Protein 2INF (pdb70)

Secondary structure (DSSP, 8-state):
----HHHHHHTT---SS--B--TTSSSTTSHHHHHHHHHHHHHHHHH-HHHHHHHHHHHHHHH--S-EE----TTTTGGGGT--EE--SSS--EESS---SHHHHHT-----HHHHSHHHHHHHHHHHHHT-SSPEEEEEE-HHHHHHHHHH-S--SS-HHHHHHHHH-HHHHHHHHHHHHHHHHHHHHHHHHTT-SEEEEE-TTGGGS-HHHHHHHTHHHHHHHHHHHGGG-S-EEEE-TT-GGGHHHHHTSS-SEEE--TTS-HHHHHHTT--SEEE--B-GGGGGS-HHHHHHHHHHHHHHHTTSS-EEB-BSSPPPTTS-HHHHHHHHHHHHHHHHHHH-/----HHHHHHTT---SS--B--TT-SSTTSHHHHHHHHHHHHHHHTT-HHHHHHHHHHHHHHH--S-EE----TTTTSGGGT------BTTB---SSPP-SHHHHHT-----HHHH-HHHHHHHHHIIIII-SSPEEEEEE-HHHHHHHHHH-S--SS-HHHHHHHHH-HHHHHHHHHHHHHHHHHHHHHHHHHT-SEEEEE-TTGGGS-HHHHHHHTHHHHHHHHHHHHTT-S-EEEE-TT-GGGHHHHHTSS-SEEE--TTS-HHHHHHTT--SEEE--B-GGGGGS-HHHHHHHHHHHHHHHTTSS-EEB-BSS---TT--HHHHHHHHHHHHHHHHHHH-/----HHHHHHTT---SS--B--TTSSSTTSHHHHHHHHHH-HHHHTT-HHHHHHHHHHHHHHH--S-EE----TTTTGGGGT--EEE-SSSSEEESS---SHHHHHT-----HHHH-HHHHHHHHHIIIII-SSPEEEEEE-HHHHHHHHHHSS--SS-HHHHHHHHH-HHHHHHHHHHHHHHHHHHHHHHHHHT-SEEEEE-TTGGGS-HHHHHHHTHHHHHHHHHHHHTT-S-EEEE-TT-GGGHHHHHHSS-SEEE--TTS-HHHHHHTT--SEEE--B-GGGGGS-HHHHHHHHHHHHHHHTTSS-EEB-BSS---TTS-HHHHHHHHHHHHHHHHHHH-/----HHHHHHTT---SS--B--TT-SSTTSHHHHHHHHHH-HHHHTT-HHHHHHHHHHHHHHH--S-EE----TTTTSGGGT------STT----SS---SHHHHHT-----HHHH-HHHHHHHHHIIIII-SS-EEEEEE-HHHHHHHHHH-S--SS-HHHHHHHHH-HHHHHHHHHHHHHHHHHHHHHHHHHT-SEEEEE-TTGGGS-HHHHHHHTHHHHHHHHHHHGGG-S-EEEE-TT-GGGHHHHHHSS-SEEE--TTS-HHHHHHTT--SEEE--B-GGGGGS-HHHHHHHHHHHHHHHTTSS-EEB-BSS---TT--HHHHHHHHHHHHHHHHHHH-

Sequence (1376 aa):
TFNETFLKAARGEKADHTPVWYMRQAGRSQPEYRKLKEKYGLFEITHQPELCAYVTRLPVEQYGVDAAILYKDIMTPLPSIGVDVEIKNGIGPVIDQPIRSLADIEKLGQIDPEQDVPYVLETIKLLVNEQLNVPLIGFSGAPFTLASYMTEGGPSKNYNKTKAFMYSMPDAWNLLMSKLADMIIVYVKAQIKAGAKAIQIFDSWVGALNQADYRTYIKPVMNRIFSELAKENVPLIMFGVGASHLAGDWHDLPLDVVGLDWRLGIDEARSKGITKTVQGNLDPSILLAPWEVIEQKTKEILDQGMESDGFIFNLGHGVFPDVSPEVLKKLTAFVHEYSQNKKMTFNETFLKAARGEKADHTPVWYMRQAGRSQPEYRKLKEKYGLFEITHQPELCAYVTRLPVEQYGVDAAILYKDIMTPLPSIGVDVEIKNGIGPVIDQPIRSLADIEKLGQIDPEQDVPYVLETIKLLVNEQLNVPLIGFSGAPFTLASYMTEGGPSKNYNKTKAFMYSMPDAWNLLMSKLADMIIVYVKAQIKAGAKAIQIFDSWVGALNQADYRTYIKPVMNRIFSELAKENVPLIMFGVGASHLAGDWHDLPLDVVGLDWRLGIDEARSKGITKTVQGNLDPSILLAPWEVIEQKTKEILDQGMESDGFIFNLGHGVFPDVSPEVLKKLTAFVHEYSQNKKMTFNETFLKAARGEKADHTPVWYMRQAGRSQPEYRKLKEKYGLFEITHQPELCAYVTRLPVEQYGVDAAILYKDIMTPLPSIGVDVEIKNGIGPVIDQPIRSLADIEKLGQIDPEQDVPYVLETIKLLVNEQLNVPLIGFSGAPFTLASYMTEGGPSKNYNKTKAFMYSMPDAWNLLMSKLADMIIVYVKAQIKAGAKAIQIFDSWVGALNQADYRTYIKPVMNRIFSELAKENVPLIMFGVGASHLAGDWHDLPLDVVGLDWRLGIDEARSKGITKTVQGNLDPSILLAPWEVIEQKTKEILDQGMESDGFIFNLGHGVFPDVSPEVLKKLTAFVHEYSQNKKMTFNETFLKAARGEKADHTPVWYMRQAGRSQPEYRKLKEKYGLFEITHQPELCAYVTRLPVEQYGVDAAILYKDIMTPLPSIGVDVEIKNGIGPVIDQPIRSLADIEKLGQIDPEQDVPYVLETIKLLVNEQLNVPLIGFSGAPFTLASYMTEGGPSKNYNKTKAFMYSMPDAWNLLMSKLADMIIVYVKAQIKAGAKAIQIFDSWVGALNQADYRTYIKPVMNRIFSELAKENVPLIMFGVGASHLAGDWHDLPLDVVGLDWRLGIDEARSKGITKTVQGNLDPSILLAPWEVIEQKTKEILDQGMESDGFIFNLGHGVFPDVSPEVLKKLTAFVHEYSQNKKM

Organism: Bacillus subtilis (strain 168) (NCBI:txid224308)

Structure (mmCIF, N/CA/C/O backbone):
data_2INF
#
_entry.id   2INF
#
_cell.length_a   58.612
_cell.length_b   80.410
_cell.length_c   90.940
_cell.angle_alpha   68.68
_cell.angle_beta   89.64
_cell.angle_gamma   80.82
#
_symmetry.space_group_name_H-M   'P 1'
#
loop_
_entity.id
_entity.type
_entity.pdbx_description
1 polymer 'Uroporphyrinogen decarboxylase'
2 water water
#
loop_
_atom_site.group_PDB
_atom_site.id
_atom_site.type_symbol
_atom_site.label_atom_id
_atom_site.label_alt_id
_atom_site.label_comp_id
_atom_site.label_asym_id
_atom_site.label_entity_id
_atom_site.label_seq_id
_atom_site.pdbx_PDB_ins_code
_atom_site.Cartn_x
_atom_site.Cartn_y
_atom_site.Cartn_z
_atom_site.occupancy
_atom_site.B_iso_or_equiv
_atom_site.auth_seq_id
_atom_site.auth_comp_id
_atom_site.auth_asym_id
_atom_site.auth_atom_id
_atom_site.pdbx_PDB_model_num
ATOM 1 N N . THR A 1 12 ? 77.036 14.700 91.124 1.00 56.89 6 THR A N 1
ATOM 2 C CA . THR A 1 12 ? 76.663 15.586 92.277 1.00 56.61 6 THR A CA 1
ATOM 3 C C . THR A 1 12 ? 75.652 16.658 91.865 1.00 55.79 6 THR A C 1
ATOM 4 O O . THR A 1 12 ? 75.770 17.269 90.800 1.00 56.22 6 THR A O 1
ATOM 8 N N . PHE A 1 13 ? 74.652 16.863 92.718 1.00 54.82 7 PHE A N 1
ATOM 9 C CA . PHE A 1 13 ? 73.610 17.848 92.474 1.00 53.74 7 PHE A CA 1
ATOM 10 C C . PHE A 1 13 ? 74.108 19.262 92.788 1.00 53.40 7 PHE A C 1
ATOM 11 O O . PHE A 1 13 ? 74.679 19.508 93.846 1.00 53.53 7 PHE A O 1
ATOM 19 N N . ASN A 1 14 ? 73.890 20.180 91.855 1.00 52.80 8 ASN A N 1
ATOM 20 C CA . ASN A 1 14 ? 74.329 21.563 91.995 1.00 52.40 8 ASN A CA 1
ATOM 21 C C . ASN A 1 14 ? 73.273 22.390 92.747 1.00 52.66 8 ASN A C 1
ATOM 22 O O . ASN A 1 14 ? 72.199 22.681 92.215 1.00 53.02 8 ASN A O 1
ATOM 27 N N . GLU A 1 15 ? 73.575 22.744 93.996 1.00 52.93 9 GLU A N 1
ATOM 28 C CA . GLU A 1 15 ? 72.622 23.452 94.865 1.00 53.21 9 GLU A CA 1
ATOM 29 C C . GLU A 1 15 ? 72.774 24.971 94.822 1.00 52.84 9 GLU A C 1
ATOM 30 O O . GLU A 1 15 ? 72.006 25.695 95.464 1.00 52.98 9 GLU A O 1
ATOM 36 N N . THR A 1 16 ? 73.759 25.448 94.065 1.00 52.45 10 THR A N 1
ATOM 37 C CA . THR A 1 16 ? 74.106 26.872 94.021 1.00 52.42 10 THR A CA 1
ATOM 38 C C . THR A 1 16 ? 72.909 27.821 93.874 1.00 52.20 10 THR A C 1
ATOM 39 O O . THR A 1 16 ? 72.805 28.811 94.611 1.00 51.84 10 THR A O 1
ATOM 43 N N . PHE A 1 17 ? 72.016 27.510 92.933 1.00 52.47 11 PHE A N 1
ATOM 44 C CA . PHE A 1 17 ? 70.872 28.377 92.606 1.00 52.58 11 PHE A CA 1
ATOM 45 C C . PHE A 1 17 ? 69.887 28.539 93.762 1.00 52.32 11 PHE A C 1
ATOM 46 O O . PHE A 1 17 ? 69.437 29.648 94.046 1.00 52.18 11 PHE A O 1
ATOM 54 N N . LEU A 1 18 ? 69.572 27.424 94.419 1.00 52.08 12 LEU A N 1
ATOM 55 C CA . LEU A 1 18 ? 68.637 27.398 95.538 1.00 51.93 12 LEU A CA 1
ATOM 56 C C . LEU A 1 18 ? 69.213 28.013 96.813 1.00 52.33 12 LEU A C 1
ATOM 57 O O . LEU A 1 18 ? 68.466 28.609 97.605 1.00 52.18 12 LEU A O 1
ATOM 62 N N . LYS A 1 19 ? 70.529 27.859 97.009 1.00 52.11 13 LYS A N 1
ATOM 63 C CA . LYS A 1 19 ? 71.254 28.552 98.079 1.00 52.36 13 LYS A CA 1
ATOM 64 C C . LYS A 1 19 ? 71.137 30.075 97.952 1.00 52.42 13 LYS A C 1
ATOM 65 O O . LYS A 1 19 ? 70.740 30.761 98.905 1.00 52.17 13 LYS A O 1
ATOM 71 N N . ALA A 1 20 ? 71.479 30.588 96.771 1.00 52.35 14 ALA A N 1
ATOM 72 C CA . ALA A 1 20 ? 71.336 32.009 96.468 1.00 53.20 14 ALA A CA 1
ATOM 73 C C . ALA A 1 20 ? 69.873 32.467 96.586 1.00 53.77 14 ALA A C 1
ATOM 74 O O . ALA A 1 20 ? 69.604 33.527 97.165 1.00 54.12 14 ALA A O 1
ATOM 76 N N . ALA A 1 21 ? 68.944 31.663 96.057 1.00 53.82 15 ALA A N 1
ATOM 77 C CA . ALA A 1 21 ? 67.514 31.989 96.100 1.00 54.42 15 ALA A CA 1
ATOM 78 C C . ALA A 1 21 ? 67.011 32.221 97.526 1.00 54.92 15 ALA A C 1
ATOM 79 O O . ALA A 1 21 ? 66.160 33.081 97.745 1.00 54.72 15 ALA A O 1
ATOM 81 N N . ARG A 1 22 ? 67.545 31.475 98.492 1.00 55.59 16 ARG A N 1
ATOM 82 C CA . ARG A 1 22 ? 67.153 31.673 99.892 1.00 57.20 16 ARG A CA 1
ATOM 83 C C . ARG A 1 22 ? 68.196 32.442 100.744 1.00 57.17 16 ARG A C 1
ATOM 84 O O . ARG A 1 22 ? 68.151 32.410 101.983 1.00 57.03 16 ARG A O 1
ATOM 92 N N . GLY A 1 23 ? 69.106 33.152 100.063 1.00 57.08 17 GLY A N 1
ATOM 93 C CA . GLY A 1 23 ? 70.069 34.043 100.714 1.00 57.04 17 GLY A CA 1
ATOM 94 C C . GLY A 1 23 ? 71.130 33.338 101.541 1.00 57.24 17 GLY A C 1
ATOM 95 O O . GLY A 1 23 ? 71.703 33.930 102.462 1.00 56.94 17 GLY A O 1
ATOM 96 N N . GLU A 1 24 ? 71.384 32.070 101.217 1.00 57.21 18 GLU A N 1
ATOM 97 C CA . GLU A 1 24 ? 72.446 31.295 101.859 1.00 57.42 18 GLU A CA 1
ATOM 98 C C . GLU A 1 24 ? 73.761 31.468 101.107 1.00 56.62 18 GLU A C 1
ATOM 99 O O . GLU A 1 24 ? 73.764 31.639 99.881 1.00 56.25 18 GLU A O 1
ATOM 105 N N . LYS A 1 25 ? 74.871 31.409 101.844 1.00 56.08 19 LYS A N 1
ATOM 106 C CA . LYS A 1 25 ? 76.202 31.392 101.249 1.00 55.91 19 LYS A CA 1
ATOM 107 C C . LYS A 1 25 ? 76.347 30.259 100.232 1.00 55.34 19 LYS A C 1
ATOM 108 O O . LYS A 1 25 ? 75.862 29.146 100.448 1.00 55.44 19 LYS A O 1
ATOM 114 N N . ALA A 1 26 ? 77.014 30.553 99.124 1.00 54.61 20 ALA A N 1
ATOM 115 C CA . ALA A 1 26 ? 77.373 29.538 98.141 1.00 54.34 20 ALA A CA 1
ATOM 116 C C . ALA A 1 26 ? 78.773 29.835 97.626 1.00 54.15 20 ALA A C 1
ATOM 117 O O . ALA A 1 26 ? 79.292 30.928 97.826 1.00 54.25 20 ALA A O 1
ATOM 119 N N . ASP A 1 27 ? 79.373 28.862 96.950 1.00 54.12 21 ASP A N 1
ATOM 120 C CA . ASP A 1 27 ? 80.754 28.970 96.489 1.00 54.04 21 ASP A CA 1
ATOM 121 C C . ASP A 1 27 ? 80.947 29.896 95.287 1.00 52.86 21 ASP A C 1
ATOM 122 O O . ASP A 1 27 ? 82.017 30.494 95.117 1.00 52.84 21 ASP A O 1
ATOM 127 N N . HIS A 1 28 ? 79.915 30.009 94.458 1.00 51.66 22 HIS A N 1
ATOM 128 C CA . HIS A 1 28 ? 79.943 30.889 93.291 1.00 50.29 22 HIS A CA 1
ATOM 129 C C . HIS A 1 28 ? 78.549 31.488 93.073 1.00 49.98 22 HIS A C 1
ATOM 130 O O . HIS A 1 28 ? 77.579 31.053 93.708 1.00 49.90 22 HIS A O 1
ATOM 137 N N . THR A 1 29 ? 78.461 32.497 92.201 1.00 49.32 23 THR A N 1
ATOM 138 C CA . THR A 1 29 ? 77.186 33.093 91.809 1.00 48.57 23 THR A CA 1
ATOM 139 C C . THR A 1 29 ? 76.523 32.222 90.736 1.00 48.44 23 THR A C 1
ATOM 140 O O . THR A 1 29 ? 77.147 31.884 89.718 1.00 48.22 23 THR A O 1
ATOM 144 N N . PRO A 1 30 ? 75.262 31.823 90.978 1.00 48.15 24 PRO A N 1
ATOM 145 C CA . PRO A 1 30 ? 74.574 31.020 89.980 1.00 48.10 24 PRO A CA 1
ATOM 146 C C . PRO A 1 30 ? 74.050 31.885 88.828 1.00 47.78 24 PRO A C 1
ATOM 147 O O . PRO A 1 30 ? 73.772 33.069 89.024 1.00 47.36 24 PRO A O 1
ATOM 151 N N . VAL A 1 31 ? 73.951 31.278 87.644 1.00 47.69 25 VAL A N 1
ATOM 152 C CA . VAL A 1 31 ? 73.469 31.931 86.438 1.00 47.47 25 VAL A CA 1
ATOM 153 C C . VAL A 1 31 ? 72.421 31.069 85.755 1.00 47.47 25 VAL A C 1
ATOM 154 O O . VAL A 1 31 ? 72.492 29.843 85.756 1.00 47.37 25 VAL A O 1
ATOM 158 N N . TRP A 1 32 ? 71.457 31.738 85.136 1.00 48.00 26 TRP A N 1
ATOM 159 C CA . TRP A 1 32 ? 70.646 31.140 84.089 1.00 47.78 26 TRP A CA 1
ATOM 160 C C . TRP A 1 32 ? 70.106 32.305 83.259 1.00 47.91 26 TRP A C 1
ATOM 161 O O . TRP A 1 32 ? 70.171 33.444 83.711 1.00 48.21 26 TRP A O 1
ATOM 172 N N . TYR A 1 33 ? 69.623 32.051 82.045 1.00 47.99 27 TYR A N 1
ATOM 173 C CA . TYR A 1 33 ? 69.091 33.153 81.231 1.00 48.37 27 TYR A CA 1
ATOM 174 C C . TYR A 1 33 ? 67.641 32.942 80.849 1.00 48.10 27 TYR A C 1
ATOM 175 O O . TYR A 1 33 ? 67.238 31.855 80.481 1.00 47.66 27 TYR A O 1
ATOM 184 N N . MET A 1 34 ? 66.839 33.990 80.938 1.00 48.96 28 MET A N 1
ATOM 185 C CA . MET A 1 34 ? 65.475 33.886 80.402 1.00 49.57 28 MET A CA 1
ATOM 186 C C . MET A 1 34 ? 65.559 33.635 78.911 1.00 49.27 28 MET A C 1
ATOM 187 O O . MET A 1 34 ? 66.362 34.249 78.220 1.00 49.83 28 MET A O 1
ATOM 192 N N . ARG A 1 35 ? 64.766 32.682 78.446 1.00 49.77 29 ARG A N 1
ATOM 193 C CA . ARG A 1 35 ? 64.854 32.159 77.078 1.00 50.31 29 ARG A CA 1
ATOM 194 C C . ARG A 1 35 ? 66.207 31.524 76.689 1.00 49.89 29 ARG A C 1
ATOM 195 O O . ARG A 1 35 ? 66.623 31.590 75.522 1.00 50.56 29 ARG A O 1
ATOM 203 N N . GLN A 1 36 ? 66.881 30.893 77.649 1.00 49.14 30 GLN A N 1
ATOM 204 C CA . GLN A 1 36 ? 68.136 30.192 77.341 1.00 48.61 30 GLN A CA 1
ATOM 205 C C . GLN A 1 36 ? 67.896 29.069 76.330 1.00 48.65 30 GLN A C 1
ATOM 206 O O . GLN A 1 36 ? 68.739 28.820 75.466 1.00 48.72 30 GLN A O 1
ATOM 212 N N . ALA A 1 37 ? 66.736 28.421 76.435 1.00 48.50 31 ALA A N 1
ATOM 213 C CA . ALA A 1 37 ? 66.292 27.443 75.445 1.00 48.47 31 ALA A CA 1
ATOM 214 C C . ALA A 1 37 ? 65.294 28.121 74.498 1.00 48.94 31 ALA A C 1
ATOM 215 O O . ALA A 1 37 ? 64.259 28.653 74.925 1.00 48.82 31 ALA A O 1
ATOM 217 N N . GLY A 1 38 ? 65.620 28.127 73.211 1.00 49.09 32 GLY A N 1
ATOM 218 C CA . GLY A 1 38 ? 64.855 28.906 72.263 1.00 49.41 32 GLY A CA 1
ATOM 219 C C . GLY A 1 38 ? 65.635 29.207 71.010 1.00 49.66 32 GLY A C 1
ATOM 220 O O . GLY A 1 38 ? 66.605 28.502 70.685 1.00 49.85 32 GLY A O 1
ATOM 221 N N . ARG A 1 39 ? 65.217 30.269 70.323 1.00 49.70 33 ARG A N 1
ATOM 222 C CA . ARG A 1 39 ? 65.631 30.528 68.943 1.00 50.21 33 ARG A CA 1
ATOM 223 C C . ARG A 1 39 ? 67.092 30.942 68.743 1.00 49.84 33 ARG A C 1
ATOM 224 O O . ARG A 1 39 ? 67.586 30.972 67.613 1.00 49.88 33 ARG A O 1
ATOM 232 N N . SER A 1 40 ? 67.775 31.264 69.835 1.00 49.40 34 SER A N 1
ATOM 233 C CA . SER A 1 40 ? 69.195 31.578 69.785 1.00 49.32 34 SER A CA 1
ATOM 234 C C . SER A 1 40 ? 70.062 30.352 69.451 1.00 49.64 34 SER A C 1
ATOM 235 O O . SER A 1 40 ? 71.221 30.497 69.058 1.00 49.87 34 SER A O 1
ATOM 238 N N . GLN A 1 41 ? 69.488 29.155 69.597 1.00 50.13 35 GLN A N 1
ATOM 239 C CA . GLN A 1 41 ? 70.222 27.887 69.457 1.00 50.33 35 GLN A CA 1
ATOM 240 C C . GLN A 1 41 ? 69.908 27.179 68.147 1.00 50.66 35 GLN A C 1
ATOM 241 O O . GLN A 1 41 ? 68.742 26.921 67.857 1.00 50.80 35 GLN A O 1
ATOM 247 N N . PRO A 1 42 ? 70.948 26.821 67.370 1.00 51.04 36 PRO A N 1
ATOM 248 C CA . PRO A 1 42 ? 70.715 26.195 66.067 1.00 51.44 36 PRO A CA 1
ATOM 249 C C . PRO A 1 42 ? 69.918 24.885 66.153 1.00 52.02 36 PRO A C 1
ATOM 250 O O . PRO A 1 42 ? 69.171 24.550 65.221 1.00 51.95 36 PRO A O 1
ATOM 254 N N . GLU A 1 43 ? 70.068 24.160 67.261 1.00 52.55 37 GLU A N 1
ATOM 255 C CA . GLU A 1 43 ? 69.414 22.847 67.413 1.00 53.01 37 GLU A CA 1
ATOM 256 C C . GLU A 1 43 ? 67.940 22.954 67.793 1.00 52.99 37 GLU A C 1
ATOM 257 O O . GLU A 1 43 ? 67.142 22.093 67.418 1.00 52.91 37 GLU A O 1
ATOM 263 N N . TYR A 1 44 ? 67.589 24.007 68.529 1.00 53.24 38 TYR A N 1
ATOM 264 C CA . TYR A 1 44 ? 66.199 24.310 68.819 1.00 53.64 38 TYR A CA 1
ATOM 265 C C . TYR A 1 44 ? 65.445 24.542 67.520 1.00 54.01 38 TYR A C 1
ATOM 266 O O . TYR A 1 44 ? 64.365 23.981 67.301 1.00 54.26 38 TYR A O 1
ATOM 275 N N . ARG A 1 45 ? 66.021 25.379 66.664 1.00 54.24 39 ARG A N 1
ATOM 276 C CA . ARG A 1 45 ? 65.405 25.731 65.400 1.00 54.51 39 ARG A CA 1
ATOM 277 C C . ARG A 1 45 ? 65.173 24.496 64.548 1.00 54.33 39 ARG A C 1
ATOM 278 O O . ARG A 1 45 ? 64.068 24.294 64.033 1.00 54.10 39 ARG A O 1
ATOM 286 N N . LYS A 1 46 ? 66.224 23.685 64.409 1.00 54.14 40 LYS A N 1
ATOM 287 C CA . LYS A 1 46 ? 66.183 22.455 63.616 1.00 54.10 40 LYS A CA 1
ATOM 288 C C . LYS A 1 46 ? 65.100 21.514 64.130 1.00 54.03 40 LYS A C 1
ATOM 289 O O . LYS A 1 46 ? 64.340 20.945 63.340 1.00 54.08 40 LYS A O 1
ATOM 295 N N . LEU A 1 47 ? 65.027 21.370 65.452 1.00 54.08 41 LEU A N 1
ATOM 296 C CA . LEU A 1 47 ? 64.028 20.527 66.090 1.00 54.29 41 LEU A CA 1
ATOM 297 C C . LEU A 1 47 ? 62.632 21.065 65.810 1.00 54.55 41 LEU A C 1
ATOM 298 O O . LEU A 1 47 ? 61.704 20.294 65.538 1.00 54.45 41 LEU A O 1
ATOM 303 N N . LYS A 1 48 ? 62.500 22.391 65.868 1.00 54.98 42 LYS A N 1
ATOM 304 C CA . LYS A 1 48 ? 61.229 23.081 65.613 1.00 55.06 42 LYS A CA 1
ATOM 305 C C . LYS A 1 48 ? 60.731 22.889 64.185 1.00 54.75 42 LYS A C 1
ATOM 306 O O . LYS A 1 48 ? 59.560 22.589 63.969 1.00 54.67 42 LYS A O 1
ATOM 312 N N . GLU A 1 49 ? 61.625 23.053 63.217 1.00 54.66 43 GLU A N 1
ATOM 313 C CA . GLU A 1 49 ? 61.265 22.862 61.815 1.00 54.79 43 GLU A CA 1
ATOM 314 C C . GLU A 1 49 ? 61.006 21.385 61.463 1.00 54.45 43 GLU A C 1
ATOM 315 O O . GLU A 1 49 ? 60.294 21.089 60.497 1.00 54.40 43 GLU A O 1
ATOM 321 N N . LYS A 1 50 ? 61.577 20.469 62.247 1.00 54.09 44 LYS A N 1
ATOM 322 C CA . LYS A 1 50 ? 61.392 19.033 62.022 1.00 53.78 44 LYS A CA 1
ATOM 323 C C . LYS A 1 50 ? 60.112 18.481 62.658 1.00 53.83 44 LYS A C 1
ATOM 324 O O . LYS A 1 50 ? 59.391 17.709 62.026 1.00 53.75 44 LYS A O 1
ATOM 330 N N . TYR A 1 51 ? 59.835 18.884 63.899 1.00 53.95 45 TYR A N 1
ATOM 331 C CA . TYR A 1 51 ? 58.709 18.347 64.668 1.00 54.13 45 TYR A CA 1
ATOM 332 C C . TYR A 1 51 ? 57.539 19.312 64.823 1.00 54.72 45 TYR A C 1
ATOM 333 O O . TYR A 1 51 ? 56.410 18.887 65.073 1.00 54.81 45 TYR A O 1
ATOM 342 N N . GLY A 1 52 ? 57.807 20.607 64.689 1.00 55.48 46 GLY A N 1
ATOM 343 C CA . GLY A 1 52 ? 56.763 21.621 64.821 1.00 56.47 46 GLY A CA 1
ATOM 344 C C . GLY A 1 52 ? 56.621 22.130 66.237 1.00 57.36 46 GLY A C 1
ATOM 345 O O . GLY A 1 52 ? 56.990 21.453 67.197 1.00 57.20 46 GLY A O 1
ATOM 346 N N . LEU A 1 53 ? 56.071 23.331 66.355 1.00 58.48 47 LEU A N 1
ATOM 347 C CA . LEU A 1 53 ? 55.917 24.011 67.635 1.00 59.72 47 LEU A CA 1
ATOM 348 C C . LEU A 1 53 ? 55.132 23.154 68.622 1.00 60.46 47 LEU A C 1
ATOM 349 O O . LEU A 1 53 ? 55.495 23.069 69.794 1.00 60.54 47 LEU A O 1
ATOM 354 N N . PHE A 1 54 ? 54.071 22.511 68.131 1.00 61.48 48 PHE A N 1
ATOM 355 C CA . PHE A 1 54 ? 53.155 21.740 68.973 1.00 62.36 48 PHE A CA 1
ATOM 356 C C . PHE A 1 54 ? 53.807 20.525 69.621 1.00 62.94 48 PHE A C 1
ATOM 357 O O . PHE A 1 54 ? 53.699 20.348 70.829 1.00 63.26 48 PHE A O 1
ATOM 365 N N . GLU A 1 55 ? 54.471 19.693 68.822 1.00 63.56 49 GLU A N 1
ATOM 366 C CA . GLU A 1 55 ? 55.202 18.530 69.340 1.00 64.33 49 GLU A CA 1
ATOM 367 C C . GLU A 1 55 ? 56.305 18.880 70.355 1.00 64.50 49 GLU A C 1
ATOM 368 O O . GLU A 1 55 ? 56.599 18.103 71.254 1.00 64.66 49 GLU A O 1
ATOM 374 N N . ILE A 1 56 ? 56.914 20.047 70.204 1.00 64.81 50 ILE A N 1
ATOM 375 C CA . ILE A 1 56 ? 58.025 20.445 71.066 1.00 65.22 50 ILE A CA 1
ATOM 376 C C . ILE A 1 56 ? 57.551 21.272 72.264 1.00 65.37 50 ILE A C 1
ATOM 377 O O . ILE A 1 56 ? 58.325 21.550 73.183 1.00 65.49 50 ILE A O 1
ATOM 382 N N . THR A 1 57 ? 56.280 21.663 72.256 1.00 65.52 51 THR A N 1
ATOM 383 C CA . THR A 1 57 ? 55.677 22.256 73.446 1.00 65.53 51 THR A CA 1
ATOM 384 C C . THR A 1 57 ? 54.754 21.267 74.148 1.00 65.39 51 THR A C 1
ATOM 385 O O . THR A 1 57 ? 54.192 21.594 75.195 1.00 65.45 51 THR A O 1
ATOM 389 N N . HIS A 1 58 ? 54.626 20.057 73.593 1.00 65.09 52 HIS A N 1
ATOM 390 C CA . HIS A 1 58 ? 53.637 19.086 74.081 1.00 65.28 52 HIS A CA 1
ATOM 391 C C . HIS A 1 58 ? 54.114 17.626 74.188 1.00 65.12 52 HIS A C 1
ATOM 392 O O . HIS A 1 58 ? 53.419 16.799 74.779 1.00 65.20 52 HIS A O 1
ATOM 399 N N . GLN A 1 59 ? 55.279 17.301 73.626 1.00 64.93 53 GLN A N 1
ATOM 400 C CA . GLN A 1 59 ? 55.808 15.925 73.695 1.00 64.49 53 GLN A CA 1
ATOM 401 C C . GLN A 1 59 ? 56.954 15.828 74.712 1.00 64.16 53 GLN A C 1
ATOM 402 O O . GLN A 1 59 ? 57.956 16.536 74.585 1.00 64.39 53 GLN A O 1
ATOM 408 N N . PRO A 1 60 ? 56.807 14.947 75.724 1.00 63.69 54 PRO A N 1
ATOM 409 C CA . PRO A 1 60 ? 57.713 14.899 76.881 1.00 63.11 54 PRO A CA 1
ATOM 410 C C . PRO A 1 60 ? 59.188 14.692 76.534 1.00 62.43 54 PRO A C 1
ATOM 411 O O . PRO A 1 60 ? 60.033 15.437 77.035 1.00 62.32 54 PRO A O 1
ATOM 415 N N . GLU A 1 61 ? 59.488 13.703 75.688 1.00 61.54 55 GLU A N 1
ATOM 416 C CA . GLU A 1 61 ? 60.855 13.457 75.222 1.00 60.67 55 GLU A CA 1
ATOM 417 C C . GLU A 1 61 ? 61.447 14.692 74.538 1.00 59.85 55 GLU A C 1
ATOM 418 O O . GLU A 1 61 ? 62.651 14.945 74.635 1.00 59.64 55 GLU A O 1
ATOM 424 N N . LEU A 1 62 ? 60.593 15.463 73.863 1.00 58.89 56 LEU A N 1
ATOM 425 C CA . LEU A 1 62 ? 61.024 16.685 73.178 1.00 57.75 56 LEU A CA 1
ATOM 426 C C . LEU A 1 62 ? 61.145 17.897 74.107 1.00 57.13 56 LEU A C 1
ATOM 427 O O . LEU A 1 62 ? 62.193 18.554 74.117 1.00 56.78 56 LEU A O 1
ATOM 432 N N . CYS A 1 63 ? 60.097 18.196 74.884 1.00 56.37 57 CYS A N 1
ATOM 433 C CA . CYS A 1 63 ? 60.157 19.320 75.839 1.00 55.98 57 CYS A CA 1
ATOM 434 C C . CYS A 1 63 ? 61.380 19.182 76.767 1.00 55.02 57 CYS A C 1
ATOM 435 O O . CYS A 1 63 ? 62.054 20.173 77.066 1.00 54.82 57 CYS A O 1
ATOM 438 N N . ALA A 1 64 ? 61.642 17.949 77.208 1.00 53.81 58 ALA A N 1
ATOM 439 C CA . ALA A 1 64 ? 62.759 17.627 78.101 1.00 52.88 58 ALA A CA 1
ATOM 440 C C . ALA A 1 64 ? 64.116 17.943 77.480 1.00 52.11 58 ALA A C 1
ATOM 441 O O . ALA A 1 64 ? 64.984 18.504 78.142 1.00 52.13 58 ALA A O 1
ATOM 443 N N . TYR A 1 65 ? 64.285 17.583 76.211 1.00 51.19 59 TYR A N 1
ATOM 444 C CA . TYR A 1 65 ? 65.506 17.869 75.473 1.00 50.51 59 TYR A CA 1
ATOM 445 C C . TYR A 1 65 ? 65.763 19.374 75.373 1.00 49.99 59 TYR A C 1
ATOM 446 O O . TYR A 1 65 ? 66.864 19.843 75.676 1.00 49.78 59 TYR A O 1
ATOM 455 N N . VAL A 1 66 ? 64.742 20.126 74.964 1.00 49.24 60 VAL A N 1
ATOM 456 C CA . VAL A 1 66 ? 64.874 21.569 74.796 1.00 48.56 60 VAL A CA 1
ATOM 457 C C . VAL A 1 66 ? 65.259 22.213 76.132 1.00 48.50 60 VAL A C 1
ATOM 458 O O . VAL A 1 66 ? 66.169 23.043 76.192 1.00 48.06 60 VAL A O 1
ATOM 462 N N . THR A 1 67 ? 64.575 21.792 77.192 1.00 48.27 61 THR A N 1
ATOM 463 C CA . THR A 1 67 ? 64.808 22.289 78.535 1.00 48.50 61 THR A CA 1
ATOM 464 C C . THR A 1 67 ? 66.252 22.043 79.000 1.00 49.06 61 THR A C 1
ATOM 465 O O . THR A 1 67 ? 66.902 22.958 79.523 1.00 48.97 61 THR A O 1
ATOM 469 N N . ARG A 1 68 ? 66.755 20.827 78.781 1.00 49.64 62 ARG A N 1
ATOM 470 C CA . ARG A 1 68 ? 68.073 20.430 79.299 1.00 50.59 62 ARG A CA 1
ATOM 471 C C . ARG A 1 68 ? 69.260 21.010 78.520 1.00 50.53 62 ARG A C 1
ATOM 472 O O . ARG A 1 68 ? 70.300 21.311 79.106 1.00 50.71 62 ARG A O 1
ATOM 480 N N . LEU A 1 69 ? 69.093 21.192 77.216 1.00 50.98 63 LEU A N 1
ATOM 481 C CA . LEU A 1 69 ? 70.172 21.670 76.343 1.00 51.34 63 LEU A CA 1
ATOM 482 C C . LEU A 1 69 ? 71.056 22.807 76.871 1.00 51.24 63 LEU A C 1
ATOM 483 O O . LEU A 1 69 ? 72.270 22.630 76.956 1.00 51.25 63 LEU A O 1
ATOM 488 N N . PRO A 1 70 ? 70.462 23.975 77.213 1.00 50.89 64 PRO A N 1
ATOM 489 C CA . PRO A 1 70 ? 71.286 25.070 77.711 1.00 50.72 64 PRO A CA 1
ATOM 490 C C . PRO A 1 70 ? 72.140 24.660 78.908 1.00 50.54 64 PRO A C 1
ATOM 491 O O . PRO A 1 70 ? 73.258 25.147 79.047 1.00 50.43 64 PRO A O 1
ATOM 495 N N . VAL A 1 71 ? 71.607 23.790 79.763 1.00 50.47 65 VAL A N 1
ATOM 496 C CA . VAL A 1 71 ? 72.335 23.320 80.941 1.00 50.47 65 VAL A CA 1
ATOM 497 C C . VAL A 1 71 ? 73.604 22.606 80.474 1.00 50.94 65 VAL A C 1
ATOM 498 O O . VAL A 1 71 ? 74.709 22.930 80.921 1.00 50.97 65 VAL A O 1
ATOM 502 N N . GLU A 1 72 ? 73.431 21.666 79.543 1.00 50.83 66 GLU A N 1
ATOM 503 C CA . GLU A 1 72 ? 74.542 20.923 78.953 1.00 51.26 66 GLU A CA 1
ATOM 504 C C . GLU A 1 72 ? 75.548 21.809 78.205 1.00 50.89 66 GLU A C 1
ATOM 505 O O . GLU A 1 72 ? 76.754 21.619 78.339 1.00 50.64 66 GLU A O 1
ATOM 511 N N . GLN A 1 73 ? 75.045 22.788 77.453 1.00 50.90 67 GLN A N 1
ATOM 512 C CA . GLN A 1 73 ? 75.868 23.623 76.567 1.00 50.87 67 GLN A CA 1
ATOM 513 C C . GLN A 1 73 ? 76.539 24.793 77.265 1.00 50.48 67 GLN A C 1
ATOM 514 O O . GLN A 1 73 ? 77.647 25.189 76.903 1.00 50.63 67 GLN A O 1
ATOM 520 N N . TYR A 1 74 ? 75.870 25.360 78.259 1.00 50.18 68 TYR A N 1
ATOM 521 C CA . TYR A 1 74 ? 76.418 26.525 78.938 1.00 49.49 68 TYR A CA 1
ATOM 522 C C . TYR A 1 74 ? 76.956 26.213 80.327 1.00 49.22 68 TYR A C 1
ATOM 523 O O . TYR A 1 74 ? 77.805 26.939 80.830 1.00 49.59 68 TYR A O 1
ATOM 532 N N . GLY A 1 75 ? 76.468 25.137 80.938 1.00 48.98 69 GLY A N 1
ATOM 533 C CA . GLY A 1 75 ? 76.762 24.844 82.342 1.00 48.15 69 GLY A CA 1
ATOM 534 C C . GLY A 1 75 ? 76.087 25.822 83.299 1.00 48.08 69 GLY A C 1
ATOM 535 O O . GLY A 1 75 ? 76.631 26.129 84.366 1.00 47.66 69 GLY A O 1
ATOM 536 N N . VAL A 1 76 ? 74.906 26.324 82.923 1.00 47.55 70 VAL A N 1
ATOM 537 C CA . VAL A 1 76 ? 74.125 27.197 83.819 1.00 46.99 70 VAL A CA 1
ATOM 538 C C . VAL A 1 76 ? 73.653 26.424 85.058 1.00 47.34 70 VAL A C 1
ATOM 539 O O . VAL A 1 76 ? 73.572 25.199 85.040 1.00 47.19 70 VAL A O 1
ATOM 543 N N . ASP A 1 77 ? 73.309 27.148 86.117 1.00 47.51 71 ASP A N 1
ATOM 544 C CA . ASP A 1 77 ? 72.971 26.543 87.399 1.00 47.84 71 ASP A CA 1
ATOM 545 C C . ASP A 1 77 ? 71.507 26.123 87.551 1.00 48.21 71 ASP A C 1
ATOM 546 O O . ASP A 1 77 ? 71.121 25.546 88.569 1.00 48.31 71 ASP A O 1
ATOM 551 N N . ALA A 1 78 ? 70.700 26.407 86.534 1.00 48.40 72 ALA A N 1
ATOM 552 C CA . ALA A 1 78 ? 69.286 26.094 86.568 1.00 48.70 72 ALA A CA 1
ATOM 553 C C . ALA A 1 78 ? 68.727 25.942 85.165 1.00 49.19 72 ALA A C 1
ATOM 554 O O . ALA A 1 78 ? 69.189 26.597 84.206 1.00 49.33 72 ALA A O 1
ATOM 556 N N . ALA A 1 79 ? 67.729 25.066 85.063 1.00 49.25 73 ALA A N 1
ATOM 557 C CA . ALA A 1 79 ? 66.954 24.852 83.850 1.00 49.16 73 ALA A CA 1
ATOM 558 C C . ALA A 1 79 ? 65.597 25.527 84.022 1.00 49.41 73 ALA A C 1
ATOM 559 O O . ALA A 1 79 ? 64.993 25.466 85.103 1.00 49.48 73 ALA A O 1
ATOM 561 N N . ILE A 1 80 ? 65.139 26.198 82.971 1.00 49.31 74 ILE A N 1
ATOM 562 C CA . ILE A 1 80 ? 63.805 26.763 82.965 1.00 49.63 74 ILE A CA 1
ATOM 563 C C . ILE A 1 80 ? 62.963 25.887 82.065 1.00 50.17 74 ILE A C 1
ATOM 564 O O . ILE A 1 80 ? 63.339 25.612 80.920 1.00 50.15 74 ILE A O 1
ATOM 569 N N . LEU A 1 81 ? 61.844 25.422 82.611 1.00 50.88 75 LEU A N 1
ATOM 570 C CA . LEU A 1 81 ? 60.962 24.536 81.888 1.00 51.73 75 LEU A CA 1
ATOM 571 C C . LEU A 1 81 ? 60.507 25.206 80.608 1.00 52.42 75 LEU A C 1
ATOM 572 O O . LEU A 1 81 ? 59.891 26.278 80.639 1.00 52.87 75 LEU A O 1
ATOM 577 N N . TYR A 1 82 ? 60.834 24.581 79.485 1.00 53.12 76 TYR A N 1
ATOM 578 C CA . TYR A 1 82 ? 60.403 25.093 78.202 1.00 53.81 76 TYR A CA 1
ATOM 579 C C . TYR A 1 82 ? 58.942 24.741 77.984 1.00 54.14 76 TYR A C 1
ATOM 580 O O . TYR A 1 82 ? 58.583 23.570 77.957 1.00 54.22 76 TYR A O 1
ATOM 589 N N . LYS A 1 83 ? 58.102 25.760 77.856 1.00 54.49 77 LYS A N 1
ATOM 590 C CA . LYS A 1 83 ? 56.725 25.585 77.391 1.00 55.07 77 LYS A CA 1
ATOM 591 C C . LYS A 1 83 ? 56.130 26.941 77.040 1.00 55.45 77 LYS A C 1
ATOM 592 O O . LYS A 1 83 ? 56.726 27.982 77.320 1.00 55.71 77 LYS A O 1
ATOM 598 N N . ASP A 1 84 ? 54.954 26.915 76.425 1.00 55.63 78 ASP A N 1
ATOM 599 C CA . ASP A 1 84 ? 54.218 28.122 76.101 1.00 56.09 78 ASP A CA 1
ATOM 600 C C . ASP A 1 84 ? 53.551 28.733 77.349 1.00 56.10 78 ASP A C 1
ATOM 601 O O . ASP A 1 84 ? 52.949 28.021 78.171 1.00 56.17 78 ASP A O 1
ATOM 606 N N . ILE A 1 85 ? 53.641 30.054 77.482 1.00 55.90 79 ILE A N 1
ATOM 607 C CA . ILE A 1 85 ? 52.954 30.764 78.573 1.00 55.86 79 ILE A CA 1
ATOM 608 C C . ILE A 1 85 ? 51.428 30.518 78.608 1.00 55.56 79 ILE A C 1
ATOM 609 O O . ILE A 1 85 ? 50.804 30.626 79.673 1.00 55.38 79 ILE A O 1
ATOM 614 N N . MET A 1 86 ? 50.849 30.162 77.459 1.00 54.87 80 MET A N 1
ATOM 615 C CA . MET A 1 86 ? 49.403 29.998 77.330 1.00 55.39 80 MET A CA 1
ATOM 616 C C . MET A 1 86 ? 48.928 28.570 77.601 1.00 53.78 80 MET A C 1
ATOM 617 O O . MET A 1 86 ? 47.736 28.280 77.509 1.00 53.96 80 MET A O 1
ATOM 622 N N . THR A 1 87 ? 49.862 27.695 77.967 1.00 52.87 81 THR A N 1
ATOM 623 C CA . THR A 1 87 ? 49.612 26.255 78.159 1.00 51.63 81 THR A CA 1
ATOM 624 C C . THR A 1 87 ? 48.352 25.895 78.984 1.00 50.80 81 THR A C 1
ATOM 625 O O . THR A 1 87 ? 47.595 25.033 78.572 1.00 50.25 81 THR A O 1
ATOM 629 N N . PRO A 1 88 ? 48.132 26.551 80.146 1.00 50.39 82 PRO A N 1
ATOM 630 C CA . PRO A 1 88 ? 46.971 26.159 80.933 1.00 50.24 82 PRO A CA 1
ATOM 631 C C . PRO A 1 88 ? 45.616 26.720 80.463 1.00 50.64 82 PRO A C 1
ATOM 632 O O . PRO A 1 88 ? 44.569 26.226 80.899 1.00 50.52 82 PRO A O 1
ATOM 636 N N . LEU A 1 89 ? 45.629 27.726 79.588 1.00 50.66 83 LEU A N 1
ATOM 637 C CA . LEU A 1 89 ? 44.395 28.444 79.239 1.00 50.54 83 LEU A CA 1
ATOM 638 C C . LEU A 1 89 ? 43.253 27.592 78.652 1.00 50.67 83 LEU A C 1
ATOM 639 O O . LEU A 1 89 ? 42.115 27.718 79.110 1.00 50.56 83 LEU A O 1
ATOM 644 N N . PRO A 1 90 ? 43.541 26.719 77.657 1.00 50.95 84 PRO A N 1
ATOM 645 C CA . PRO A 1 90 ? 42.478 25.812 77.152 1.00 51.29 84 PRO A CA 1
ATOM 646 C C . PRO A 1 90 ? 41.755 24.967 78.215 1.00 51.91 84 PRO A C 1
ATOM 647 O O . PRO A 1 90 ? 40.575 24.652 78.042 1.00 52.22 84 PRO A O 1
ATOM 651 N N . SER A 1 91 ? 42.444 24.628 79.302 1.00 52.84 85 SER A N 1
ATOM 652 C CA . SER A 1 91 ? 41.847 23.905 80.434 1.00 53.96 85 SER A CA 1
ATOM 653 C C . SER A 1 91 ? 40.655 24.610 81.067 1.00 54.00 85 SER A C 1
ATOM 654 O O . SER A 1 91 ? 39.735 23.953 81.539 1.00 53.77 85 SER A O 1
ATOM 657 N N . ILE A 1 92 ? 40.700 25.941 81.111 1.00 54.54 86 ILE A N 1
ATOM 658 C CA . ILE A 1 92 ? 39.616 26.726 81.700 1.00 54.79 86 ILE A CA 1
ATOM 659 C C . ILE A 1 92 ? 38.606 27.220 80.656 1.00 55.60 86 ILE A C 1
ATOM 660 O O . ILE A 1 92 ? 37.666 27.935 80.988 1.00 55.38 86 ILE A O 1
ATOM 665 N N . GLY A 1 93 ? 38.808 26.826 79.401 1.00 56.79 87 GLY A N 1
ATOM 666 C CA . GLY A 1 93 ? 37.849 27.102 78.337 1.00 58.79 87 GLY A CA 1
ATOM 667 C C . GLY A 1 93 ? 38.182 28.224 77.369 1.00 60.28 87 GLY A C 1
ATOM 668 O O . GLY A 1 93 ? 37.328 28.635 76.590 1.00 60.42 87 GLY A O 1
ATOM 669 N N . VAL A 1 94 ? 39.409 28.734 77.413 1.00 61.96 88 VAL A N 1
ATOM 670 C CA . VAL A 1 94 ? 39.851 29.706 76.409 1.00 63.61 88 VAL A CA 1
ATOM 671 C C . VAL A 1 94 ? 40.631 28.993 75.309 1.00 65.02 88 VAL A C 1
ATOM 672 O O . VAL A 1 94 ? 41.588 28.269 75.588 1.00 65.18 88 VAL A O 1
ATOM 676 N N . ASP A 1 95 ? 40.199 29.187 74.064 1.00 66.76 89 ASP A N 1
ATOM 677 C CA . ASP A 1 95 ? 40.780 28.457 72.941 1.00 68.60 89 ASP A CA 1
ATOM 678 C C . ASP A 1 95 ? 41.936 29.217 72.303 1.00 69.68 89 ASP A C 1
ATOM 679 O O . ASP A 1 95 ? 41.730 30.218 71.626 1.00 69.88 89 ASP A O 1
ATOM 684 N N . VAL A 1 96 ? 43.153 28.732 72.536 1.00 71.22 90 VAL A N 1
ATOM 685 C CA . VAL A 1 96 ? 44.360 29.339 71.978 1.00 72.97 90 VAL A CA 1
ATOM 686 C C . VAL A 1 96 ? 44.743 28.686 70.664 1.00 74.23 90 VAL A C 1
ATOM 687 O O . VAL A 1 96 ? 45.317 27.596 70.653 1.00 74.45 90 VAL A O 1
ATOM 688 N N . GLU A 1 97 ? 44.408 29.351 69.556 1.00 75.40 91 GLU A N 1
ATOM 689 C CA . GLU A 1 97 ? 44.693 28.850 68.203 1.00 76.46 91 GLU A CA 1
ATOM 690 C C . GLU A 1 97 ? 45.922 29.505 67.592 1.00 77.30 91 GLU A C 1
ATOM 691 O O . GLU A 1 97 ? 46.964 29.615 68.250 1.00 77.19 91 GLU A O 1
ATOM 692 N N . ILE A 1 98 ? 45.798 29.937 66.334 1.00 78.05 92 ILE A N 1
ATOM 693 C CA . ILE A 1 98 ? 46.895 30.598 65.609 1.00 78.94 92 ILE A CA 1
ATOM 694 C C . ILE A 1 98 ? 47.271 29.942 64.291 1.00 79.48 92 ILE A C 1
ATOM 695 O O . ILE A 1 98 ? 46.396 29.459 63.568 1.00 79.35 92 ILE A O 1
ATOM 696 N N . LYS A 1 99 ? 48.570 29.933 63.975 1.00 80.02 93 LYS A N 1
ATOM 697 C CA . LYS A 1 99 ? 49.062 29.245 62.773 1.00 80.69 93 LYS A CA 1
ATOM 698 C C . LYS A 1 99 ? 50.439 29.609 62.228 1.00 81.11 93 LYS A C 1
ATOM 699 O O . LYS A 1 99 ? 50.541 30.281 61.196 1.00 81.08 93 LYS A O 1
ATOM 700 N N . ASN A 1 100 ? 51.492 29.154 62.910 1.00 81.48 94 ASN A N 1
ATOM 701 C CA . ASN A 1 100 ? 52.873 29.240 62.405 1.00 81.93 94 ASN A CA 1
ATOM 702 C C . ASN A 1 100 ? 53.496 30.627 62.333 1.00 82.33 94 ASN A C 1
ATOM 703 O O . ASN A 1 100 ? 53.071 31.467 61.531 1.00 82.28 94 ASN A O 1
ATOM 704 N N . GLY A 1 101 ? 54.521 30.853 63.158 1.00 82.65 95 GLY A N 1
ATOM 705 C CA . GLY A 1 101 ? 55.205 32.148 63.238 1.00 82.88 95 GLY A CA 1
ATOM 706 C C . GLY A 1 101 ? 54.232 33.182 63.758 1.00 83.04 95 GLY A C 1
ATOM 707 O O . GLY A 1 101 ? 53.665 33.962 62.986 1.00 83.05 95 GLY A O 1
ATOM 708 N N . ILE A 1 102 ? 54.048 33.184 65.074 1.00 83.10 96 ILE A N 1
ATOM 709 C CA . ILE A 1 102 ? 52.896 33.836 65.690 1.00 83.01 96 ILE A CA 1
ATOM 710 C C . ILE A 1 102 ? 51.827 32.767 65.831 1.00 82.88 96 ILE A C 1
ATOM 711 O O . ILE A 1 102 ? 50.722 32.896 65.287 1.00 82.93 96 ILE A O 1
ATOM 712 N N . GLY A 1 103 ? 52.186 31.697 66.544 1.00 82.58 97 GLY A N 1
ATOM 713 C CA . GLY A 1 103 ? 51.323 30.536 66.750 1.00 82.05 97 GLY A CA 1
ATOM 714 C C . GLY A 1 103 ? 50.179 30.833 67.701 1.00 81.63 97 GLY A C 1
ATOM 715 O O . GLY A 1 103 ? 49.159 31.377 67.275 1.00 81.89 97 GLY A O 1
ATOM 716 N N . PRO A 1 104 ? 50.344 30.500 69.001 1.00 81.07 98 PRO A N 1
ATOM 717 C CA . PRO A 1 104 ? 49.221 30.608 69.946 1.00 80.51 98 PRO A CA 1
ATOM 718 C C . PRO A 1 104 ? 48.617 32.019 70.040 1.00 79.95 98 PRO A C 1
ATOM 719 O O . PRO A 1 104 ? 49.226 32.927 70.617 1.00 80.08 98 PRO A O 1
ATOM 723 N N . VAL A 1 105 ? 47.440 32.196 69.440 1.00 79.19 99 VAL A N 1
ATOM 724 C CA . VAL A 1 105 ? 46.664 33.443 69.574 1.00 78.50 99 VAL A CA 1
ATOM 725 C C . VAL A 1 105 ? 45.221 33.131 69.983 1.00 77.72 99 VAL A C 1
ATOM 726 O O . VAL A 1 105 ? 44.796 31.977 69.929 1.00 77.68 99 VAL A O 1
ATOM 730 N N . ILE A 1 106 ? 44.476 34.156 70.391 1.00 76.80 100 ILE A N 1
ATOM 731 C CA . ILE A 1 106 ? 43.130 33.950 70.931 1.00 75.82 100 ILE A CA 1
ATOM 732 C C . ILE A 1 106 ? 42.015 34.459 70.025 1.00 75.58 100 ILE A C 1
ATOM 733 O O . ILE A 1 106 ? 41.813 35.667 69.859 1.00 75.54 100 ILE A O 1
ATOM 738 N N . ASP A 1 107 ? 41.304 33.488 69.455 1.00 75.12 101 ASP A N 1
ATOM 739 C CA . ASP A 1 107 ? 40.176 33.681 68.537 1.00 74.61 101 ASP A CA 1
ATOM 740 C C . ASP A 1 107 ? 39.121 34.700 68.995 1.00 73.83 101 ASP A C 1
ATOM 741 O O . ASP A 1 107 ? 38.969 35.752 68.370 1.00 74.06 101 ASP A O 1
ATOM 746 N N . GLN A 1 108 ? 38.392 34.380 70.063 1.00 72.52 102 GLN A N 1
ATOM 747 C CA . GLN A 1 108 ? 37.361 35.281 70.585 1.00 71.23 102 GLN A CA 1
ATOM 748 C C . GLN A 1 108 ? 37.739 35.827 71.967 1.00 69.83 102 GLN A C 1
ATOM 749 O O . GLN A 1 108 ? 37.768 35.083 72.956 1.00 69.69 102 GLN A O 1
ATOM 755 N N . PRO A 1 109 ? 38.038 37.138 72.033 1.00 68.43 103 PRO A N 1
ATOM 756 C CA . PRO A 1 109 ? 38.524 37.766 73.255 1.00 67.18 103 PRO A CA 1
ATOM 757 C C . PRO A 1 109 ? 37.445 37.884 74.330 1.00 65.93 103 PRO A C 1
ATOM 758 O O . PRO A 1 109 ? 36.255 37.768 74.032 1.00 65.88 103 PRO A O 1
ATOM 762 N N . ILE A 1 110 ? 37.880 38.101 75.569 1.00 64.57 104 ILE A N 1
ATOM 763 C CA . ILE A 1 110 ? 36.999 38.404 76.694 1.00 63.17 104 ILE A CA 1
ATOM 764 C C . ILE A 1 110 ? 36.376 39.773 76.461 1.00 62.12 104 ILE A C 1
ATOM 765 O O . ILE A 1 110 ? 37.085 40.771 76.305 1.00 62.11 104 ILE A O 1
ATOM 770 N N . ARG A 1 111 ? 35.052 39.821 76.431 1.00 60.91 105 ARG A N 1
ATOM 771 C CA . ARG A 1 111 ? 34.354 41.076 76.164 1.00 59.97 105 ARG A CA 1
ATOM 772 C C . ARG A 1 111 ? 33.410 41.453 77.299 1.00 58.78 105 ARG A C 1
ATOM 773 O O . ARG A 1 111 ? 33.237 42.640 77.606 1.00 58.86 105 ARG A O 1
ATOM 781 N N . SER A 1 112 ? 32.815 40.440 77.930 1.00 56.96 106 SER A N 1
ATOM 782 C CA . SER A 1 112 ? 31.789 40.669 78.940 1.00 54.74 106 SER A CA 1
ATOM 783 C C . SER A 1 112 ? 32.067 39.876 80.196 1.00 53.78 106 SER A C 1
ATOM 784 O O . SER A 1 112 ? 32.960 39.027 80.223 1.00 53.50 106 SER A O 1
ATOM 787 N N . LEU A 1 113 ? 31.271 40.156 81.228 1.00 52.41 107 LEU A N 1
ATOM 788 C CA . LEU A 1 113 ? 31.281 39.395 82.466 1.00 50.82 107 LEU A CA 1
ATOM 789 C C . LEU A 1 113 ? 30.809 37.957 82.256 1.00 49.80 107 LEU A C 1
ATOM 790 O O . LEU A 1 113 ? 31.303 37.051 82.918 1.00 49.66 107 LEU A O 1
ATOM 795 N N . ALA A 1 114 ? 29.865 37.754 81.336 1.00 48.70 108 ALA A N 1
ATOM 796 C CA . ALA A 1 114 ? 29.362 36.409 80.997 1.00 48.06 108 ALA A CA 1
ATOM 797 C C . ALA A 1 114 ? 30.416 35.501 80.348 1.00 47.60 108 ALA A C 1
ATOM 798 O O . ALA A 1 114 ? 30.361 34.287 80.502 1.00 47.60 108 ALA A O 1
ATOM 800 N N . ASP A 1 115 ? 31.356 36.096 79.614 1.00 47.41 109 ASP A N 1
ATOM 801 C CA . ASP A 1 115 ? 32.534 35.386 79.088 1.00 47.01 109 ASP A CA 1
ATOM 802 C C . ASP A 1 115 ? 33.405 34.847 80.213 1.00 47.21 109 ASP A C 1
ATOM 803 O O . ASP A 1 115 ? 33.933 33.740 80.122 1.00 47.11 109 ASP A O 1
ATOM 808 N N . ILE A 1 116 ? 33.555 35.646 81.268 1.00 47.54 110 ILE A N 1
ATOM 809 C CA . ILE A 1 116 ? 34.377 35.287 82.413 1.00 47.81 110 ILE A CA 1
ATOM 810 C C . ILE A 1 116 ? 33.668 34.257 83.287 1.00 48.14 110 ILE A C 1
ATOM 811 O O . ILE A 1 116 ? 34.296 33.324 83.772 1.00 48.31 110 ILE A O 1
ATOM 816 N N . GLU A 1 117 ? 32.359 34.398 83.453 1.00 48.80 111 GLU A N 1
ATOM 817 C CA . GLU A 1 117 ? 31.599 33.427 84.236 1.00 49.62 111 GLU A CA 1
ATOM 818 C C . GLU A 1 117 ? 31.602 32.007 83.689 1.00 49.59 111 GLU A C 1
ATOM 819 O O . GLU A 1 117 ? 31.535 31.054 84.455 1.00 49.84 111 GLU A O 1
ATOM 825 N N . LYS A 1 118 ? 31.705 31.861 82.376 1.00 49.85 112 LYS A N 1
ATOM 826 C CA . LYS A 1 118 ? 31.747 30.538 81.765 1.00 50.17 112 LYS A CA 1
ATOM 827 C C . LYS A 1 118 ? 33.130 29.858 81.827 1.00 50.02 112 LYS A C 1
ATOM 828 O O . LYS A 1 118 ? 33.266 28.696 81.431 1.00 50.03 112 LYS A O 1
ATOM 834 N N . LEU A 1 119 ? 34.145 30.570 82.325 1.00 49.71 113 LEU A N 1
ATOM 835 C CA . LEU A 1 119 ? 35.473 29.976 82.516 1.00 49.89 113 LEU A CA 1
ATOM 836 C C . LEU A 1 119 ? 35.503 28.917 83.635 1.00 49.93 113 LEU A C 1
ATOM 837 O O . LEU A 1 119 ? 35.005 29.137 84.743 1.00 49.57 113 LEU A O 1
ATOM 842 N N . GLY A 1 120 ? 36.103 27.772 83.328 1.00 50.13 114 GLY A N 1
ATOM 843 C CA . GLY A 1 120 ? 36.174 26.660 84.264 1.00 50.39 114 GLY A CA 1
ATOM 844 C C . GLY A 1 120 ? 37.468 26.563 85.054 1.00 50.48 114 GLY A C 1
ATOM 845 O O . GLY A 1 120 ? 38.107 27.570 85.365 1.00 50.19 114 GLY A O 1
ATOM 846 N N . GLN A 1 121 ? 37.838 25.329 85.381 1.00 50.77 115 GLN A N 1
ATOM 847 C CA . GLN A 1 121 ? 38.968 25.051 86.258 1.00 51.08 115 GLN A CA 1
ATOM 848 C C . GLN A 1 121 ? 39.889 24.030 85.640 1.00 50.64 115 GLN A C 1
ATOM 849 O O . GLN A 1 121 ? 39.445 23.146 84.919 1.00 50.61 115 GLN A O 1
ATOM 855 N N . ILE A 1 122 ? 41.176 24.179 85.929 1.00 50.46 116 ILE A N 1
ATOM 856 C CA . ILE A 1 122 ? 42.180 23.219 85.512 1.00 50.38 116 ILE A CA 1
ATOM 857 C C . ILE A 1 122 ? 42.224 22.022 86.474 1.00 50.35 116 ILE A C 1
ATOM 858 O O . ILE A 1 122 ? 41.987 22.152 87.685 1.00 50.10 116 ILE A O 1
ATOM 863 N N . ASP A 1 123 ? 42.499 20.858 85.896 1.00 50.32 117 ASP A N 1
ATOM 864 C CA . ASP A 1 123 ? 42.750 19.623 86.619 1.00 50.34 117 ASP A CA 1
ATOM 865 C C . ASP A 1 123 ? 44.019 19.119 85.955 1.00 50.21 117 ASP A C 1
ATOM 866 O O . ASP A 1 123 ? 43.957 18.317 85.031 1.00 50.35 117 ASP A O 1
ATOM 871 N N . PRO A 1 124 ? 45.182 19.622 86.399 1.00 50.49 118 PRO A N 1
ATOM 872 C CA . PRO A 1 124 ? 46.429 19.443 85.663 1.00 50.85 118 PRO A CA 1
ATOM 873 C C . PRO A 1 124 ? 46.785 17.984 85.386 1.00 51.39 118 PRO A C 1
ATOM 874 O O . PRO A 1 124 ? 47.288 17.664 84.303 1.00 51.07 118 PRO A O 1
ATOM 878 N N . GLU A 1 125 ? 46.494 17.112 86.350 1.00 52.07 119 GLU A N 1
ATOM 879 C CA . GLU A 1 125 ? 46.702 15.677 86.201 1.00 52.86 119 GLU A CA 1
ATOM 880 C C . GLU A 1 125 ? 45.981 15.113 84.978 1.00 52.88 119 GLU A C 1
ATOM 881 O O . GLU A 1 125 ? 46.484 14.203 84.312 1.00 52.82 119 GLU A O 1
ATOM 887 N N . GLN A 1 126 ? 44.807 15.668 84.694 1.00 52.95 120 GLN A N 1
ATOM 888 C CA . GLN A 1 126 ? 43.973 15.237 83.583 1.00 53.18 120 GLN A CA 1
ATOM 889 C C . GLN A 1 126 ? 44.114 16.133 82.342 1.00 52.70 120 GLN A C 1
ATOM 890 O O . GLN A 1 126 ? 44.023 15.653 81.214 1.00 52.87 120 GLN A O 1
ATOM 896 N N . ASP A 1 127 ? 44.327 17.429 82.561 1.00 52.25 121 ASP A N 1
ATOM 897 C CA . ASP A 1 127 ? 44.293 18.435 81.488 1.00 51.82 121 ASP A CA 1
ATOM 898 C C . ASP A 1 127 ? 45.660 18.711 80.860 1.00 51.67 121 ASP A C 1
ATOM 899 O O . ASP A 1 127 ? 45.783 18.796 79.639 1.00 51.45 121 ASP A O 1
ATOM 904 N N . VAL A 1 128 ? 46.686 18.858 81.693 1.00 51.53 122 VAL A N 1
ATOM 905 C CA . VAL A 1 128 ? 48.043 19.099 81.190 1.00 51.48 122 VAL A CA 1
ATOM 906 C C . VAL A 1 128 ? 49.024 17.992 81.637 1.00 51.53 122 VAL A C 1
ATOM 907 O O . VAL A 1 128 ? 50.066 18.283 82.238 1.00 51.41 122 VAL A O 1
ATOM 911 N N . PRO A 1 129 ? 48.702 16.716 81.320 1.00 51.40 123 PRO A N 1
ATOM 912 C CA . PRO A 1 129 ? 49.563 15.619 81.786 1.00 51.52 123 PRO A CA 1
ATOM 913 C C . PRO A 1 129 ? 50.986 15.664 81.208 1.00 51.51 123 PRO A C 1
ATOM 914 O O . PRO A 1 129 ? 51.952 15.341 81.911 1.00 51.56 123 PRO A O 1
ATOM 918 N N . TYR A 1 130 ? 51.096 16.084 79.948 1.00 51.41 124 TYR A N 1
ATOM 919 C CA . TYR A 1 130 ? 52.366 16.182 79.232 1.00 51.06 124 TYR A CA 1
ATOM 920 C C . TYR A 1 130 ? 53.402 17.054 79.934 1.00 50.95 124 TYR A C 1
ATOM 921 O O . TYR A 1 130 ? 54.593 16.769 79.854 1.00 50.64 124 TYR A O 1
ATOM 930 N N . VAL A 1 131 ? 52.969 18.122 80.604 1.00 50.89 125 VAL A N 1
ATOM 931 C CA . VAL A 1 131 ? 53.932 18.953 81.327 1.00 50.90 125 VAL A CA 1
ATOM 932 C C . VAL A 1 131 ? 54.364 18.317 82.656 1.00 50.85 125 VAL A C 1
ATOM 933 O O . VAL A 1 131 ? 55.537 18.354 83.004 1.00 50.87 125 VAL A O 1
ATOM 937 N N . LEU A 1 132 ? 53.422 17.696 83.362 1.00 50.81 126 LEU A N 1
ATOM 938 C CA . LEU A 1 132 ? 53.735 16.927 84.573 1.00 50.76 126 LEU A CA 1
ATOM 939 C C . LEU A 1 132 ? 54.755 15.802 84.305 1.00 50.79 126 LEU A C 1
ATOM 940 O O . LEU A 1 132 ? 55.708 15.625 85.075 1.00 50.80 126 LEU A O 1
ATOM 945 N N . GLU A 1 133 ? 54.556 15.073 83.204 1.00 50.66 127 GLU A N 1
ATOM 946 C CA . GLU A 1 133 ? 55.474 14.014 82.758 1.00 50.83 127 GLU A CA 1
ATOM 947 C C . GLU A 1 133 ? 56.875 14.511 82.352 1.00 50.51 127 GLU A C 1
ATOM 948 O O . GLU A 1 133 ? 57.877 13.830 82.596 1.00 50.50 127 GLU A O 1
ATOM 954 N N . THR A 1 134 ? 56.935 15.681 81.723 1.00 50.27 128 THR A N 1
ATOM 955 C CA . THR A 1 134 ? 58.202 16.297 81.329 1.00 50.04 128 THR A CA 1
ATOM 956 C C . THR A 1 134 ? 59.030 16.659 82.569 1.00 50.23 128 THR A C 1
ATOM 957 O O . THR A 1 134 ? 60.222 16.351 82.653 1.00 50.01 128 THR A O 1
ATOM 961 N N . ILE A 1 135 ? 58.380 17.307 83.531 1.00 50.38 129 ILE A N 1
ATOM 962 C CA . ILE A 1 135 ? 59.004 17.644 84.807 1.00 50.54 129 ILE A CA 1
ATOM 963 C C . ILE A 1 135 ? 59.543 16.385 85.511 1.00 50.89 129 ILE A C 1
ATOM 964 O O . ILE A 1 135 ? 60.690 16.380 85.971 1.00 50.83 129 ILE A O 1
ATOM 969 N N . LYS A 1 136 ? 58.722 15.328 85.552 1.00 50.93 130 LYS A N 1
ATOM 970 C CA . LYS A 1 136 ? 59.078 14.034 86.157 1.00 51.35 130 LYS A CA 1
ATOM 971 C C . LYS A 1 136 ? 60.292 13.386 85.477 1.00 51.45 130 LYS A C 1
ATOM 972 O O . LYS A 1 136 ? 61.237 12.966 86.152 1.00 51.43 130 LYS A O 1
ATOM 978 N N . LEU A 1 137 ? 60.263 13.317 84.147 1.00 51.40 131 LEU A N 1
ATOM 979 C CA . LEU A 1 137 ? 61.416 12.880 83.361 1.00 51.88 131 LEU A CA 1
ATOM 980 C C . LEU A 1 137 ? 62.687 13.687 83.658 1.00 52.20 131 LEU A C 1
ATOM 981 O O . LEU A 1 137 ? 63.763 13.111 83.807 1.00 52.39 131 LEU A O 1
ATOM 986 N N . LEU A 1 138 ? 62.556 15.011 83.733 1.00 52.41 132 LEU A N 1
ATOM 987 C CA . LEU A 1 138 ? 63.700 15.895 83.926 1.00 52.64 132 LEU A CA 1
ATOM 988 C C . LEU A 1 138 ? 64.278 15.813 85.340 1.00 52.78 132 LEU A C 1
ATOM 989 O O . LEU A 1 138 ? 65.488 15.660 85.506 1.00 52.11 132 LEU A O 1
ATOM 994 N N . VAL A 1 139 ? 63.402 15.918 86.340 1.00 53.40 133 VAL A N 1
ATOM 995 C CA . VAL A 1 139 ? 63.789 15.890 87.755 1.00 54.20 133 VAL A CA 1
ATOM 996 C C . VAL A 1 139 ? 64.218 14.492 88.240 1.00 54.81 133 VAL A C 1
ATOM 997 O O . VAL A 1 139 ? 65.334 14.324 88.740 1.00 55.05 133 VAL A O 1
ATOM 1001 N N . ASN A 1 140 ? 63.349 13.495 88.088 1.00 55.05 134 ASN A N 1
ATOM 1002 C CA . ASN A 1 140 ? 63.629 12.162 88.636 1.00 55.35 134 ASN A CA 1
ATOM 1003 C C . ASN A 1 140 ? 64.702 11.382 87.851 1.00 55.54 134 ASN A C 1
ATOM 1004 O O . ASN A 1 140 ? 65.237 10.393 88.359 1.00 55.66 134 ASN A O 1
ATOM 1009 N N . GLU A 1 141 ? 65.043 11.841 86.641 1.00 55.84 135 GLU A N 1
ATOM 1010 C CA . GLU A 1 141 ? 65.884 11.045 85.729 1.00 56.12 135 GLU A CA 1
ATOM 1011 C C . GLU A 1 141 ? 66.943 11.753 84.857 1.00 56.12 135 GLU A C 1
ATOM 1012 O O . GLU A 1 141 ? 67.788 11.068 84.277 1.00 56.26 135 GLU A O 1
ATOM 1018 N N . GLN A 1 142 ? 66.915 13.084 84.748 1.00 56.06 136 GLN A N 1
ATOM 1019 C CA . GLN A 1 142 ? 67.805 13.783 83.785 1.00 56.17 136 GLN A CA 1
ATOM 1020 C C . GLN A 1 142 ? 68.752 14.865 84.335 1.00 55.78 136 GLN A C 1
ATOM 1021 O O . GLN A 1 142 ? 69.916 14.908 83.962 1.00 56.04 136 GLN A O 1
ATOM 1027 N N . LEU A 1 143 ? 68.249 15.741 85.197 1.00 55.49 137 LEU A N 1
ATOM 1028 C CA . LEU A 1 143 ? 68.990 16.925 85.628 1.00 55.13 137 LEU A CA 1
ATOM 1029 C C . LEU A 1 143 ? 69.728 16.739 86.951 1.00 55.52 137 LEU A C 1
ATOM 1030 O O . LEU A 1 143 ? 69.221 16.075 87.866 1.00 55.39 137 LEU A O 1
ATOM 1035 N N . ASN A 1 144 ? 70.918 17.339 87.042 1.00 55.56 138 ASN A N 1
ATOM 1036 C CA . ASN A 1 144 ? 71.639 17.494 88.316 1.00 56.00 138 ASN A CA 1
ATOM 1037 C C . ASN A 1 144 ? 71.717 18.986 88.667 1.00 55.53 138 ASN A C 1
ATOM 1038 O O . ASN A 1 144 ? 72.653 19.477 89.316 1.00 55.79 138 ASN A O 1
ATOM 1043 N N . VAL A 1 145 ? 70.692 19.688 88.210 1.00 54.53 139 VAL A N 1
ATOM 1044 C CA . VAL A 1 145 ? 70.538 21.112 88.366 1.00 53.55 139 VAL A CA 1
ATOM 1045 C C . VAL A 1 145 ? 69.057 21.255 88.703 1.00 52.72 139 VAL A C 1
ATOM 1046 O O . VAL A 1 145 ? 68.259 20.425 88.268 1.00 52.90 139 VAL A O 1
ATOM 1050 N N . PRO A 1 146 ? 68.684 22.266 89.509 1.00 51.89 140 PRO A N 1
ATOM 1051 C CA . PRO A 1 146 ? 67.266 22.499 89.818 1.00 51.16 140 PRO A CA 1
ATOM 1052 C C . PRO A 1 146 ? 66.442 22.883 88.585 1.00 50.38 140 PRO A C 1
ATOM 1053 O O . PRO A 1 146 ? 66.960 23.520 87.660 1.00 49.98 140 PRO A O 1
ATOM 1057 N N . LEU A 1 147 ? 65.175 22.482 88.582 1.00 49.37 141 LEU A N 1
ATOM 1058 C CA . LEU A 1 147 ? 64.246 22.878 87.532 1.00 48.66 141 LEU A CA 1
ATOM 1059 C C . LEU A 1 147 ? 63.345 23.994 88.007 1.00 48.39 141 LEU A C 1
ATOM 1060 O O . LEU A 1 147 ? 62.688 23.870 89.039 1.00 48.79 141 LEU A O 1
ATOM 1065 N N . ILE A 1 148 ? 63.323 25.080 87.246 1.00 48.05 142 ILE A N 1
ATOM 1066 C CA . ILE A 1 148 ? 62.366 26.139 87.464 1.00 48.11 142 ILE A CA 1
ATOM 1067 C C . ILE A 1 148 ? 61.101 25.888 86.621 1.00 47.95 142 ILE A C 1
ATOM 1068 O O . ILE A 1 148 ? 61.158 25.819 85.387 1.00 47.47 142 ILE A O 1
ATOM 1073 N N . GLY A 1 149 ? 59.969 25.732 87.303 1.00 47.62 143 GLY A N 1
ATOM 1074 C CA . GLY A 1 149 ? 58.675 25.740 86.632 1.00 47.51 143 GLY A CA 1
ATOM 1075 C C . GLY A 1 149 ? 58.242 27.179 86.434 1.00 47.72 143 GLY A C 1
ATOM 1076 O O . GLY A 1 149 ? 58.892 28.109 86.935 1.00 47.60 143 GLY A O 1
ATOM 1077 N N . PHE A 1 150 ? 57.152 27.387 85.705 1.00 47.60 144 PHE A N 1
ATOM 1078 C CA . PHE A 1 150 ? 56.682 28.751 85.494 1.00 47.99 144 PHE A CA 1
ATOM 1079 C C . PHE A 1 150 ? 55.221 28.858 85.096 1.00 47.85 144 PHE A C 1
ATOM 1080 O O . PHE A 1 150 ? 54.578 27.887 84.707 1.00 47.68 144 PHE A O 1
ATOM 1088 N N . SER A 1 151 ? 54.714 30.077 85.222 1.00 47.94 145 SER A N 1
ATOM 1089 C CA . SER A 1 151 ? 53.409 30.428 84.742 1.00 47.80 145 SER A CA 1
ATOM 1090 C C . SER A 1 151 ? 53.465 31.907 84.405 1.00 47.36 145 SER A C 1
ATOM 1091 O O . SER A 1 151 ? 54.277 32.643 84.960 1.00 47.36 145 SER A O 1
ATOM 1094 N N . GLY A 1 152 ? 52.610 32.328 83.480 1.00 47.00 146 GLY A N 1
ATOM 1095 C CA . GLY A 1 152 ? 52.304 33.729 83.319 1.00 46.52 146 GLY A CA 1
ATOM 1096 C C . GLY A 1 152 ? 51.515 34.216 84.521 1.00 46.97 146 GLY A C 1
ATOM 1097 O O . GLY A 1 152 ? 50.858 33.421 85.222 1.00 46.53 146 GLY A O 1
ATOM 1098 N N . ALA A 1 153 ? 51.595 35.519 84.767 1.00 46.79 147 ALA A N 1
ATOM 1099 C CA . ALA A 1 153 ? 50.759 36.165 85.765 1.00 47.44 147 ALA A CA 1
ATOM 1100 C C . ALA A 1 153 ? 49.395 36.532 85.161 1.00 47.60 147 ALA A C 1
ATOM 1101 O O . ALA A 1 153 ? 49.261 36.575 83.939 1.00 48.27 147 ALA A O 1
ATOM 1103 N N . PRO A 1 154 ? 48.379 36.781 86.016 1.00 48.16 148 PRO A N 1
ATOM 1104 C CA . PRO A 1 154 ? 47.024 37.215 85.646 1.00 48.45 148 PRO A CA 1
ATOM 1105 C C . PRO A 1 154 ? 46.905 38.401 84.686 1.00 48.86 148 PRO A C 1
ATOM 1106 O O . PRO A 1 154 ? 46.105 38.338 83.750 1.00 49.20 148 PRO A O 1
ATOM 1110 N N . PHE A 1 155 ? 47.650 39.481 84.912 1.00 49.11 149 PHE A N 1
ATOM 1111 C CA . PHE A 1 155 ? 47.528 40.635 84.010 1.00 49.43 149 PHE A CA 1
ATOM 1112 C C . PHE A 1 155 ? 47.968 40.262 82.597 1.00 49.37 149 PHE A C 1
ATOM 1113 O O . PHE A 1 155 ? 47.263 40.515 81.612 1.00 49.90 149 PHE A O 1
ATOM 1121 N N . THR A 1 156 ? 49.139 39.647 82.512 1.00 49.41 150 THR A N 1
ATOM 1122 C CA . THR A 1 156 ? 49.701 39.219 81.237 1.00 49.01 150 THR A CA 1
ATOM 1123 C C . THR A 1 156 ? 48.772 38.252 80.531 1.00 48.38 150 THR A C 1
ATOM 1124 O O . THR A 1 156 ? 48.485 38.437 79.363 1.00 48.59 150 THR A O 1
ATOM 1128 N N . LEU A 1 157 ? 48.281 37.239 81.243 1.00 48.02 151 LEU A N 1
ATOM 1129 C CA . LEU A 1 157 ? 47.317 36.301 80.647 1.00 48.22 151 LEU A CA 1
ATOM 1130 C C . LEU A 1 157 ? 45.989 36.957 80.249 1.00 47.65 151 LEU A C 1
ATOM 1131 O O . LEU A 1 157 ? 45.455 36.664 79.192 1.00 47.18 151 LEU A O 1
ATOM 1136 N N . ALA A 1 158 ? 45.467 37.830 81.111 1.00 48.02 152 ALA A N 1
ATOM 1137 C CA . ALA A 1 158 ? 44.269 38.613 80.820 1.00 48.45 152 ALA A CA 1
ATOM 1138 C C . ALA A 1 158 ? 44.455 39.511 79.598 1.00 48.68 152 ALA A C 1
ATOM 1139 O O . ALA A 1 158 ? 43.515 39.693 78.837 1.00 48.32 152 ALA A O 1
ATOM 1141 N N . SER A 1 159 ? 45.655 40.061 79.418 1.00 49.12 153 SER A N 1
ATOM 1142 C CA . SER A 1 159 ? 45.973 40.853 78.225 1.00 50.44 153 SE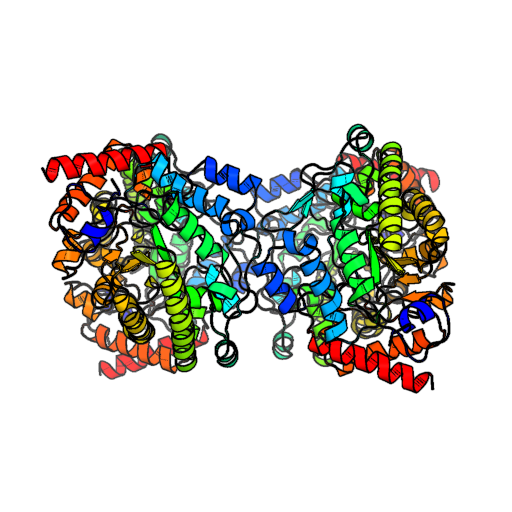R A CA 1
ATOM 1143 C C . SER A 1 159 ? 45.885 40.052 76.947 1.00 50.51 153 SER A C 1
ATOM 1144 O O . SER A 1 159 ? 45.353 40.549 75.957 1.00 50.78 153 SER A O 1
ATOM 1147 N N . TYR A 1 160 ? 46.410 38.828 76.958 1.00 51.42 154 TYR A N 1
ATOM 1148 C CA . TYR A 1 160 ? 46.233 37.918 75.826 1.00 52.96 154 TYR A CA 1
ATOM 1149 C C . TYR A 1 160 ? 44.754 37.643 75.563 1.00 53.04 154 TYR A C 1
ATOM 1150 O O . TYR A 1 160 ? 44.304 37.671 74.419 1.00 52.46 154 TYR A O 1
ATOM 1159 N N . MET A 1 161 ? 44.005 37.389 76.632 1.00 53.45 155 MET A N 1
ATOM 1160 C CA . MET A 1 161 ? 42.584 37.047 76.517 1.00 54.59 155 MET A CA 1
ATOM 1161 C C . MET A 1 161 ? 41.713 38.225 76.091 1.00 54.89 155 MET A C 1
ATOM 1162 O O . MET A 1 161 ? 40.634 38.030 75.551 1.00 54.24 155 MET A O 1
ATOM 1167 N N . THR A 1 162 ? 42.187 39.455 76.326 1.00 55.04 156 THR A N 1
ATOM 1168 C CA . THR A 1 162 ? 41.365 40.652 76.119 1.00 56.59 156 THR A CA 1
ATOM 1169 C C . THR A 1 162 ? 41.710 41.441 74.867 1.00 57.27 156 THR A C 1
ATOM 1170 O O . THR A 1 162 ? 40.817 41.918 74.188 1.00 57.20 156 THR A O 1
ATOM 1174 N N . GLU A 1 163 ? 42.994 41.580 74.563 1.00 60.19 157 GLU A N 1
ATOM 1175 C CA . GLU A 1 163 ? 43.357 42.247 73.311 1.00 61.84 157 GLU A CA 1
ATOM 1176 C C . GLU A 1 163 ? 42.944 41.381 72.117 1.00 63.20 157 GLU A C 1
ATOM 1177 O O . GLU A 1 163 ? 42.502 41.894 71.093 1.00 62.98 157 GLU A O 1
ATOM 1183 N N . GLY A 1 164 ? 43.074 40.062 72.276 1.00 65.23 158 GLY A N 1
ATOM 1184 C CA . GLY A 1 164 ? 42.991 39.134 71.155 1.00 67.54 158 GLY A CA 1
ATOM 1185 C C . GLY A 1 164 ? 44.243 39.319 70.307 1.00 69.16 158 GLY A C 1
ATOM 1186 O O . GLY A 1 164 ? 45.216 38.569 70.464 1.00 69.24 158 GLY A O 1
ATOM 1187 N N . GLY A 1 165 ? 44.214 40.337 69.433 1.00 70.33 159 GLY A N 1
ATOM 1188 C CA . GLY A 1 165 ? 45.356 40.722 68.586 1.00 71.77 159 GLY A CA 1
ATOM 1189 C C . GLY A 1 165 ? 46.542 41.327 69.339 1.00 72.66 159 GLY A C 1
ATOM 1190 O O . GLY A 1 165 ? 46.476 41.509 70.560 1.00 73.05 159 GLY A O 1
ATOM 1191 N N . PRO A 1 166 ? 47.634 41.661 68.617 1.00 73.34 160 PRO A N 1
ATOM 1192 C CA . PRO A 1 166 ? 48.861 42.109 69.293 1.00 73.74 160 PRO A CA 1
ATOM 1193 C C . PRO A 1 166 ? 48.832 43.603 69.662 1.00 74.05 160 PRO A C 1
ATOM 1194 O O . PRO A 1 166 ? 48.298 44.432 68.899 1.00 73.96 160 PRO A O 1
ATOM 1198 N N . SER A 1 167 ? 49.409 43.934 70.820 1.00 74.18 161 SER A N 1
ATOM 1199 C CA . SER A 1 167 ? 49.347 45.297 71.354 1.00 74.12 161 SER A CA 1
ATOM 1200 C C . SER A 1 167 ? 50.683 45.798 71.878 1.00 74.15 161 SER A C 1
ATOM 1201 O O . SER A 1 167 ? 51.475 45.038 72.455 1.00 74.38 161 SER A O 1
ATOM 1204 N N . LYS A 1 168 ? 50.921 47.091 71.680 1.00 74.06 162 LYS A N 1
ATOM 1205 C CA . LYS A 1 168 ? 52.088 47.751 72.253 1.00 73.91 162 LYS A CA 1
ATOM 1206 C C . LYS A 1 168 ? 51.729 48.488 73.541 1.00 72.99 162 LYS A C 1
ATOM 1207 O O . LYS A 1 168 ? 52.566 48.607 74.438 1.00 73.29 162 LYS A O 1
ATOM 1213 N N . ASN A 1 169 ? 50.483 48.955 73.638 1.00 71.61 163 ASN A N 1
ATOM 1214 C CA . ASN A 1 169 ? 50.060 49.789 74.770 1.00 70.28 163 ASN A CA 1
ATOM 1215 C C . ASN A 1 169 ? 49.047 49.196 75.770 1.00 69.13 163 ASN A C 1
ATOM 1216 O O . ASN A 1 169 ? 48.960 49.665 76.919 1.00 69.30 163 ASN A O 1
ATOM 1221 N N . TYR A 1 170 ? 48.304 48.173 75.341 1.00 66.99 164 TYR A N 1
ATOM 1222 C CA . TYR A 1 170 ? 47.341 47.467 76.205 1.00 65.13 164 TYR A CA 1
ATOM 1223 C C . TYR A 1 170 ? 46.144 48.309 76.645 1.00 63.29 164 TYR A C 1
ATOM 1224 O O . TYR A 1 170 ? 45.586 48.114 77.724 1.00 62.29 164 TYR A O 1
ATOM 1233 N N . ASN A 1 171 ? 45.754 49.223 75.754 1.00 61.32 165 ASN A N 1
ATOM 1234 C CA . ASN A 1 171 ? 44.600 50.092 75.936 1.00 59.61 165 ASN A CA 1
ATOM 1235 C C . ASN A 1 171 ? 43.301 49.328 76.181 1.00 58.41 165 ASN A C 1
ATOM 1236 O O . ASN A 1 171 ? 42.588 49.617 77.140 1.00 57.73 165 ASN A O 1
ATOM 1241 N N . LYS A 1 172 ? 42.998 48.354 75.322 1.00 57.14 166 LYS A N 1
ATOM 1242 C CA . LYS A 1 172 ? 41.756 47.586 75.465 1.00 56.10 166 LYS A CA 1
ATOM 1243 C C . LYS A 1 172 ? 41.725 46.816 76.792 1.00 55.00 166 LYS A C 1
ATOM 1244 O O . LYS A 1 172 ? 40.704 46.804 77.482 1.00 54.45 166 LYS A O 1
ATOM 1250 N N . THR A 1 173 ? 42.855 46.215 77.157 1.00 53.55 167 THR A N 1
ATOM 1251 C CA . THR A 1 173 ? 42.962 45.485 78.414 1.00 52.88 167 THR A CA 1
ATOM 1252 C C . THR A 1 173 ? 42.739 46.411 79.611 1.00 52.55 167 THR A C 1
ATOM 1253 O O . THR A 1 173 ? 41.949 46.092 80.503 1.00 53.08 167 THR A O 1
ATOM 1257 N N . LYS A 1 174 ? 43.398 47.565 79.596 1.00 52.01 168 LYS A N 1
ATOM 1258 C CA . LYS A 1 174 ? 43.320 48.553 80.676 1.00 51.49 168 LYS A CA 1
ATOM 1259 C C . LYS A 1 174 ? 41.959 49.260 80.753 1.00 51.37 168 LYS A C 1
ATOM 1260 O O . LYS A 1 174 ? 41.442 49.490 81.855 1.00 51.38 168 LYS A O 1
ATOM 1266 N N . ALA A 1 175 ? 41.389 49.601 79.593 1.00 50.45 169 ALA A N 1
ATOM 1267 C CA . ALA A 1 175 ? 40.015 50.125 79.512 1.00 49.99 169 ALA A CA 1
ATOM 1268 C C . ALA A 1 175 ? 39.006 49.157 80.118 1.00 49.46 169 ALA A C 1
ATOM 1269 O O . ALA A 1 175 ? 38.112 49.566 80.863 1.00 49.49 169 ALA A O 1
ATOM 1271 N N . PHE A 1 176 ? 39.158 47.875 79.800 1.00 49.26 170 PHE A N 1
ATOM 1272 C CA . PHE A 1 176 ? 38.333 46.814 80.405 1.00 49.05 170 PHE A CA 1
ATOM 1273 C C . PHE A 1 176 ? 38.474 46.810 81.940 1.00 48.50 170 PHE A C 1
ATOM 1274 O O . PHE A 1 176 ? 37.485 46.766 82.671 1.00 48.25 170 PHE A O 1
ATOM 1282 N N . MET A 1 177 ? 39.724 46.841 82.391 1.00 47.81 171 MET A N 1
ATOM 1283 C CA . MET A 1 177 ? 40.089 46.919 83.795 1.00 47.50 171 MET A CA 1
ATOM 1284 C C . MET A 1 177 ? 39.410 48.118 84.492 1.00 47.42 171 MET A C 1
ATOM 1285 O O . MET A 1 177 ? 38.810 47.969 85.563 1.00 46.97 171 MET A O 1
ATOM 1290 N N . TYR A 1 178 ? 39.500 49.292 83.865 1.00 47.30 172 TYR A N 1
ATOM 1291 C CA . TYR A 1 178 ? 38.897 50.515 84.390 1.00 47.70 172 TYR A CA 1
ATOM 1292 C C . TYR A 1 178 ? 37.369 50.520 84.363 1.00 48.23 172 TYR A C 1
ATOM 1293 O O . TYR A 1 178 ? 36.743 50.987 85.316 1.00 48.34 172 TYR A O 1
ATOM 1302 N N . SER A 1 179 ? 36.785 50.026 83.268 1.00 48.84 173 SER A N 1
ATOM 1303 C CA . SER A 1 179 ? 35.338 50.131 83.011 1.00 49.73 173 SER A CA 1
ATOM 1304 C C . SER A 1 179 ? 34.508 49.062 83.695 1.00 50.90 173 SER A C 1
ATOM 1305 O O . SER A 1 179 ? 33.337 49.289 84.011 1.00 50.74 173 SER A O 1
ATOM 1308 N N . MET A 1 180 ? 35.103 47.890 83.886 1.00 52.36 174 MET A N 1
ATOM 1309 C CA . MET A 1 180 ? 34.387 46.745 84.424 1.00 54.63 174 MET A CA 1
ATOM 1310 C C . MET A 1 180 ? 35.150 46.103 85.596 1.00 54.99 174 MET A C 1
ATOM 1311 O O . MET A 1 180 ? 35.519 44.920 85.531 1.00 54.70 174 MET A O 1
ATOM 1316 N N . PRO A 1 181 ? 35.365 46.883 86.686 1.00 55.79 175 PRO A N 1
ATOM 1317 C CA . PRO A 1 181 ? 36.121 46.443 87.864 1.00 56.28 175 PRO A CA 1
ATOM 1318 C C . PRO A 1 181 ? 35.663 45.091 88.405 1.00 56.51 175 PRO A C 1
ATOM 1319 O O . PRO A 1 181 ? 36.506 44.248 88.745 1.00 57.18 175 PRO A O 1
ATOM 1323 N N . ASP A 1 182 ? 34.352 44.885 88.462 1.00 56.25 176 ASP A N 1
ATOM 1324 C CA . ASP A 1 182 ? 33.782 43.640 88.962 1.00 56.32 176 ASP A CA 1
ATOM 1325 C C . ASP A 1 182 ? 34.127 42.441 88.079 1.00 55.38 176 ASP A C 1
ATOM 1326 O O . ASP A 1 182 ? 34.609 41.415 88.588 1.00 55.15 176 ASP A O 1
ATOM 1331 N N . ALA A 1 183 ? 33.877 42.567 86.771 1.00 53.90 177 ALA A N 1
ATOM 1332 C CA . ALA A 1 183 ? 34.341 41.574 85.787 1.00 52.87 177 ALA A CA 1
ATOM 1333 C C . ALA A 1 183 ? 35.852 41.322 85.887 1.00 52.15 177 ALA A C 1
ATOM 1334 O O . ALA A 1 183 ? 36.302 40.176 85.765 1.00 51.90 177 ALA A O 1
ATOM 1336 N N . TRP A 1 184 ? 36.617 42.389 86.130 1.00 50.86 178 TRP A N 1
ATOM 1337 C CA . TRP A 1 184 ? 38.066 42.304 86.148 1.00 50.31 178 TRP A CA 1
ATOM 1338 C C . TRP A 1 184 ? 38.520 41.474 87.335 1.00 50.80 178 TRP A C 1
ATOM 1339 O O . TRP A 1 184 ? 39.390 40.594 87.203 1.00 50.41 178 TRP A O 1
ATOM 1350 N N . ASN A 1 185 ? 37.925 41.772 88.487 1.00 51.18 179 ASN A N 1
ATOM 1351 C CA . ASN A 1 185 ? 38.139 41.005 89.704 1.00 51.66 179 ASN A CA 1
ATOM 1352 C C . ASN A 1 185 ? 37.798 39.522 89.575 1.00 50.93 179 ASN A C 1
ATOM 1353 O O . ASN A 1 185 ? 38.570 38.670 90.012 1.00 50.89 179 ASN A O 1
ATOM 1358 N N . LEU A 1 186 ? 36.659 39.213 88.966 1.00 49.84 180 LEU A N 1
ATOM 1359 C CA . LEU A 1 186 ? 36.323 37.823 88.695 1.00 49.49 180 LEU A CA 1
ATOM 1360 C C . LEU A 1 186 ? 37.344 37.137 87.762 1.00 49.06 180 LEU A C 1
ATOM 1361 O O . LEU A 1 186 ? 37.726 35.985 87.992 1.00 48.90 180 LEU A O 1
ATOM 1366 N N . LEU A 1 187 ? 37.757 37.839 86.708 1.00 48.42 181 LEU A N 1
ATOM 1367 C CA . LEU A 1 187 ? 38.770 37.323 85.784 1.00 48.31 181 LEU A CA 1
ATOM 1368 C C . LEU A 1 187 ? 40.102 37.054 86.490 1.00 48.16 181 LEU A C 1
ATOM 1369 O O . LEU A 1 187 ? 40.732 36.029 86.261 1.00 47.87 181 LEU A O 1
ATOM 1374 N N . MET A 1 188 ? 40.509 37.983 87.349 1.00 48.42 182 MET A N 1
ATOM 1375 C CA . MET A 1 188 ? 41.710 37.831 88.144 1.00 48.80 182 MET A CA 1
ATOM 1376 C C . MET A 1 188 ? 41.621 36.591 89.039 1.00 49.13 182 MET A C 1
ATOM 1377 O O . MET A 1 188 ? 42.588 35.854 89.179 1.00 49.34 182 MET A O 1
ATOM 1382 N N . SER A 1 189 ? 40.441 36.370 89.617 1.00 49.38 183 SER A N 1
ATOM 1383 C CA . SER A 1 189 ? 40.169 35.252 90.510 1.00 49.37 183 SER A CA 1
ATOM 1384 C C . SER A 1 189 ? 40.189 33.899 89.776 1.00 49.09 183 SER A C 1
ATOM 1385 O O . SER A 1 189 ? 40.773 32.925 90.267 1.00 48.82 183 SER A O 1
ATOM 1388 N N . LYS A 1 190 ? 39.559 33.848 88.603 1.00 48.76 184 LYS A N 1
ATOM 1389 C CA . LYS A 1 190 ? 39.539 32.637 87.776 1.00 48.66 184 LYS A CA 1
ATOM 1390 C C . LYS A 1 190 ? 40.945 32.250 87.345 1.00 48.53 184 LYS A C 1
ATOM 1391 O O . LYS A 1 190 ? 41.307 31.075 87.370 1.00 48.60 184 LYS A O 1
ATOM 1397 N N . LEU A 1 191 ? 41.725 33.245 86.934 1.00 48.35 185 LEU A N 1
ATOM 1398 C CA . LEU A 1 191 ? 43.113 33.028 86.541 1.00 48.65 185 LEU A CA 1
ATOM 1399 C C . LEU A 1 191 ? 44.014 32.636 87.705 1.00 48.78 185 LEU A C 1
ATOM 1400 O O . LEU A 1 191 ? 44.902 31.801 87.526 1.00 48.48 185 LEU A O 1
ATOM 1405 N N . ALA A 1 192 ? 43.795 33.258 88.869 1.00 48.80 186 ALA A N 1
ATOM 1406 C CA . ALA A 1 192 ? 44.512 32.921 90.101 1.00 49.22 186 ALA A CA 1
ATOM 1407 C C . ALA A 1 192 ? 44.287 31.458 90.487 1.00 49.52 186 ALA A C 1
ATOM 1408 O O . ALA A 1 192 ? 45.257 30.730 90.737 1.00 49.56 186 ALA A O 1
ATOM 1410 N N . ASP A 1 193 ? 43.012 31.043 90.534 1.00 49.64 187 ASP A N 1
ATOM 1411 C CA . ASP A 1 193 ? 42.625 29.635 90.732 1.00 49.47 187 ASP A CA 1
ATOM 1412 C C . ASP A 1 193 ? 43.464 28.732 89.843 1.00 49.15 187 ASP A C 1
ATOM 1413 O O . ASP A 1 193 ? 44.095 27.792 90.320 1.00 49.38 187 ASP A O 1
ATOM 1418 N N . MET A 1 194 ? 43.463 29.028 88.546 1.00 48.84 188 MET A N 1
ATOM 1419 C CA . MET A 1 194 ? 44.183 28.231 87.570 1.00 49.22 188 MET A CA 1
ATOM 1420 C C . MET A 1 194 ? 45.699 28.223 87.839 1.00 48.91 188 MET A C 1
ATOM 1421 O O . MET A 1 194 ? 46.320 27.146 87.858 1.00 48.80 188 MET A O 1
ATOM 1426 N N . ILE A 1 195 ? 46.272 29.409 88.072 1.00 48.53 189 ILE A N 1
ATOM 1427 C CA . ILE A 1 195 ? 47.719 29.558 88.249 1.00 48.45 189 ILE A CA 1
ATOM 1428 C C . ILE A 1 195 ? 48.229 28.763 89.457 1.00 48.71 189 ILE A C 1
ATOM 1429 O O . ILE A 1 195 ? 49.229 28.040 89.350 1.00 48.41 189 ILE A O 1
ATOM 1434 N N . ILE A 1 196 ? 47.525 28.893 90.585 1.00 48.54 190 ILE A N 1
ATOM 1435 C CA . ILE A 1 196 ? 47.850 28.168 91.810 1.00 48.46 190 ILE A CA 1
ATOM 1436 C C . ILE A 1 196 ? 47.794 26.647 91.630 1.00 48.51 190 ILE A C 1
ATOM 1437 O O . ILE A 1 196 ? 48.731 25.954 92.005 1.00 49.00 190 ILE A O 1
ATOM 1442 N N . VAL A 1 197 ? 46.715 26.130 91.052 1.00 48.21 191 VAL A N 1
ATOM 1443 C CA . VAL A 1 197 ? 46.617 24.690 90.816 1.00 48.30 191 VAL A CA 1
ATOM 1444 C C . VAL A 1 197 ? 47.686 24.199 89.816 1.00 48.07 191 VAL A C 1
ATOM 1445 O O . VAL A 1 197 ? 48.324 23.172 90.026 1.00 47.98 191 VAL A O 1
ATOM 1449 N N . TYR A 1 198 ? 47.876 24.948 88.738 1.00 48.07 192 TYR A N 1
ATOM 1450 C CA . TYR A 1 198 ? 48.879 24.637 87.719 1.00 47.96 192 TYR A CA 1
ATOM 1451 C C . TYR A 1 198 ? 50.297 24.604 88.320 1.00 48.56 192 TYR A C 1
ATOM 1452 O O . TYR A 1 198 ? 51.042 23.647 88.116 1.00 48.37 192 TYR A O 1
ATOM 1461 N N . VAL A 1 199 ? 50.647 25.643 89.078 1.00 48.92 193 VAL A N 1
ATOM 1462 C CA . VAL A 1 199 ? 51.958 25.734 89.702 1.00 50.06 193 VAL A CA 1
ATOM 1463 C C . VAL A 1 199 ? 52.168 24.643 90.769 1.00 50.84 193 VAL A C 1
ATOM 1464 O O . VAL A 1 199 ? 53.246 24.034 90.830 1.00 51.01 193 VAL A O 1
ATOM 1468 N N . LYS A 1 200 ? 51.130 24.387 91.571 1.00 51.25 194 LYS A N 1
ATOM 1469 C CA . LYS A 1 200 ? 51.167 23.367 92.617 1.00 51.74 194 LYS A CA 1
ATOM 1470 C C . LYS A 1 200 ? 51.495 21.992 92.052 1.00 51.53 194 LYS A C 1
ATOM 1471 O O . LYS A 1 200 ? 52.244 21.216 92.663 1.00 52.01 194 LYS A O 1
ATOM 1477 N N . ALA A 1 201 ? 50.927 21.694 90.888 1.00 50.76 195 ALA A N 1
ATOM 1478 C CA . ALA A 1 201 ? 51.155 20.424 90.226 1.00 50.12 195 ALA A CA 1
ATOM 1479 C C . ALA A 1 201 ? 52.570 20.328 89.661 1.00 49.80 195 ALA A C 1
ATOM 1480 O O . ALA A 1 201 ? 53.131 19.234 89.573 1.00 50.09 195 ALA A O 1
ATOM 1482 N N . GLN A 1 202 ? 53.138 21.467 89.272 1.00 49.47 196 GLN A N 1
ATOM 1483 C CA . GLN A 1 202 ? 54.498 21.494 88.727 1.00 49.58 196 GLN A CA 1
ATOM 1484 C C . GLN A 1 202 ? 55.522 21.183 89.820 1.00 49.77 196 GLN A C 1
ATOM 1485 O O . GLN A 1 202 ? 56.482 20.461 89.586 1.00 49.89 196 GLN A O 1
ATOM 1491 N N . ILE A 1 203 ? 55.288 21.735 91.007 1.00 50.15 197 ILE A N 1
ATOM 1492 C CA . ILE A 1 203 ? 56.135 21.539 92.177 1.00 50.72 197 ILE A CA 1
ATOM 1493 C C . ILE A 1 203 ? 56.062 20.088 92.621 1.00 51.24 197 ILE A C 1
ATOM 1494 O O . ILE A 1 203 ? 57.094 19.462 92.886 1.00 51.57 197 ILE A O 1
ATOM 1499 N N . LYS A 1 204 ? 54.862 19.531 92.721 1.00 51.99 198 LYS A N 1
ATOM 1500 C CA . LYS A 1 204 ? 54.669 18.134 93.091 1.00 52.15 198 LYS A CA 1
ATOM 1501 C C . LYS A 1 204 ? 55.353 17.183 92.117 1.00 51.54 198 LYS A C 1
ATOM 1502 O O . LYS A 1 204 ? 55.866 16.135 92.524 1.00 51.79 198 LYS A O 1
ATOM 1508 N N . ALA A 1 205 ? 55.358 17.550 90.772 1.00 50.32 199 ALA A N 1
ATOM 1509 C CA . ALA A 1 205 ? 56.004 16.710 89.770 1.00 49.68 199 ALA A CA 1
ATOM 1510 C C . ALA A 1 205 ? 57.535 16.804 89.793 1.00 49.44 199 ALA A C 1
ATOM 1511 O O . ALA A 1 205 ? 58.216 16.016 89.127 1.00 48.99 199 ALA A O 1
ATOM 1513 N N . GLY A 1 206 ? 58.076 17.770 90.540 1.00 49.32 200 GLY A N 1
ATOM 1514 C CA . GLY A 1 206 ? 59.530 17.861 90.706 1.00 49.00 200 GLY A CA 1
ATOM 1515 C C . GLY A 1 206 ? 60.167 19.230 90.808 1.00 49.18 200 GLY A C 1
ATOM 1516 O O . GLY A 1 206 ? 61.205 19.374 91.459 1.00 49.37 200 GLY A O 1
ATOM 1517 N N . ALA A 1 207 ? 59.562 20.234 90.166 1.00 48.92 201 ALA A N 1
ATOM 1518 C CA . ALA A 1 207 ? 60.108 21.600 90.142 1.00 48.61 201 ALA A CA 1
ATOM 1519 C C . ALA A 1 207 ? 60.449 22.146 91.539 1.00 48.31 201 ALA A C 1
ATOM 1520 O O . ALA A 1 207 ? 59.655 22.032 92.476 1.00 47.62 201 ALA A O 1
ATOM 1522 N N . LYS A 1 208 ? 61.635 22.752 91.651 1.00 48.27 202 LYS A N 1
ATOM 1523 C CA . LYS A 1 208 ? 62.192 23.181 92.934 1.00 47.74 202 LYS A CA 1
ATOM 1524 C C . LYS A 1 208 ? 62.172 24.688 93.122 1.00 47.96 202 LYS A C 1
ATOM 1525 O O . LYS A 1 208 ? 62.465 25.196 94.203 1.00 47.89 202 LYS A O 1
ATOM 1531 N N . ALA A 1 209 ? 61.830 25.402 92.055 1.00 48.03 203 ALA A N 1
ATOM 1532 C CA . ALA A 1 209 ? 61.506 26.822 92.137 1.00 47.60 203 ALA A CA 1
ATOM 1533 C C . ALA A 1 209 ? 60.426 27.105 91.101 1.00 47.50 203 ALA A C 1
ATOM 1534 O O . ALA A 1 209 ? 60.179 26.280 90.213 1.00 47.49 203 ALA A O 1
ATOM 1536 N N . ILE A 1 210 ? 59.787 28.262 91.221 1.00 47.07 204 ILE A N 1
ATOM 1537 C CA . ILE A 1 210 ? 58.825 28.714 90.226 1.00 47.24 204 ILE A CA 1
ATOM 1538 C C . ILE A 1 210 ? 59.065 30.183 89.929 1.00 47.44 204 ILE A C 1
ATOM 1539 O O . ILE A 1 210 ? 59.277 30.983 90.839 1.00 46.84 204 ILE A O 1
ATOM 1544 N N . GLN A 1 211 ? 59.057 30.519 88.645 1.00 48.39 205 GLN A N 1
ATOM 1545 C CA . GLN A 1 211 ? 59.073 31.906 88.223 1.00 49.42 205 GLN A CA 1
ATOM 1546 C C . GLN A 1 211 ? 57.743 32.285 87.627 1.00 49.53 205 GLN A C 1
ATOM 1547 O O . GLN A 1 211 ? 57.226 31.592 86.761 1.00 49.84 205 GLN A O 1
ATOM 1553 N N . ILE A 1 212 ? 57.202 33.397 88.105 1.00 50.03 206 ILE A N 1
ATOM 1554 C CA . ILE A 1 212 ? 56.043 34.021 87.494 1.00 50.35 206 ILE A CA 1
ATOM 1555 C C . ILE A 1 212 ? 56.502 35.148 86.567 1.00 50.82 206 ILE A C 1
ATOM 1556 O O . ILE A 1 212 ? 57.243 36.046 86.985 1.00 50.18 206 ILE A O 1
ATOM 1561 N N . PHE A 1 213 ? 56.082 35.051 85.301 1.00 51.09 207 PHE A N 1
ATOM 1562 C CA . PHE A 1 213 ? 56.364 36.047 84.280 1.00 51.35 207 PHE A CA 1
ATOM 1563 C C . PHE A 1 213 ? 55.161 36.974 84.172 1.00 51.58 207 PHE A C 1
ATOM 1564 O O . PHE A 1 213 ? 54.058 36.527 83.824 1.00 51.20 207 PHE A O 1
ATOM 1572 N N . ASP A 1 214 ? 55.362 38.250 84.497 1.00 52.07 208 ASP A N 1
ATOM 1573 C CA . ASP A 1 214 ? 54.319 39.269 84.288 1.00 52.83 208 ASP A CA 1
ATOM 1574 C C . ASP A 1 214 ? 54.836 40.266 83.283 1.00 53.00 208 ASP A C 1
ATOM 1575 O O . ASP A 1 214 ? 55.115 41.420 83.614 1.00 52.97 208 ASP A O 1
ATOM 1580 N N . SER A 1 215 ? 54.945 39.784 82.044 1.00 53.33 209 SER A N 1
ATOM 1581 C CA . SER A 1 215 ? 55.675 40.443 80.979 1.00 54.01 209 SER A CA 1
ATOM 1582 C C . SER A 1 215 ? 55.199 41.851 80.690 1.00 54.29 209 SER A C 1
ATOM 1583 O O . SER A 1 215 ? 56.009 42.708 80.320 1.00 54.36 209 SER A O 1
ATOM 1586 N N . TRP A 1 216 ? 53.893 42.089 80.824 1.00 54.13 210 TRP A N 1
ATOM 1587 C CA . TRP A 1 216 ? 53.348 43.367 80.381 1.00 54.20 210 TRP A CA 1
ATOM 1588 C C . TRP A 1 216 ? 52.829 44.303 81.459 1.00 52.79 210 TRP A C 1
ATOM 1589 O O . TRP A 1 216 ? 52.341 45.395 81.144 1.00 52.35 210 TRP A O 1
ATOM 1600 N N . VAL A 1 217 ? 52.965 43.903 82.718 1.00 50.81 211 VAL A N 1
ATOM 1601 C CA . VAL A 1 217 ? 52.361 44.664 83.815 1.00 49.86 211 VAL A CA 1
ATOM 1602 C C . VAL A 1 217 ? 53.023 46.044 84.053 1.00 49.46 211 VAL A C 1
ATOM 1603 O O . VAL A 1 217 ? 52.489 46.867 84.788 1.00 49.75 211 VAL A O 1
ATOM 1607 N N . GLY A 1 218 ? 54.179 46.279 83.427 1.00 49.02 212 GLY A N 1
ATOM 1608 C CA . GLY A 1 218 ? 54.859 47.582 83.477 1.00 48.32 212 GLY A CA 1
ATOM 1609 C C . GLY A 1 218 ? 54.136 48.677 82.703 1.00 48.01 212 GLY A C 1
ATOM 1610 O O . GLY A 1 218 ? 54.497 49.849 82.814 1.00 48.21 212 GLY A O 1
ATOM 1611 N N . ALA A 1 219 ? 53.130 48.292 81.910 1.00 47.35 213 ALA A N 1
ATOM 1612 C CA . ALA A 1 219 ? 52.189 49.233 81.298 1.00 47.05 213 ALA A CA 1
ATOM 1613 C C . ALA A 1 219 ? 51.365 49.967 82.370 1.00 47.34 213 ALA A C 1
ATOM 1614 O O . ALA A 1 219 ? 50.781 51.021 82.105 1.00 47.30 213 ALA A O 1
ATOM 1616 N N . LEU A 1 220 ? 51.325 49.396 83.575 1.00 47.37 214 LEU A N 1
ATOM 1617 C CA . LEU A 1 220 ? 50.611 49.991 84.697 1.00 47.92 214 LEU A CA 1
ATOM 1618 C C . LEU A 1 220 ? 51.518 50.837 85.581 1.00 47.88 214 LEU A C 1
ATOM 1619 O O . LEU A 1 220 ? 52.663 50.457 85.872 1.00 48.34 214 LEU A O 1
ATOM 1624 N N . ASN A 1 221 ? 51.020 51.993 85.995 1.00 47.90 215 ASN A N 1
ATOM 1625 C CA . ASN A 1 221 ? 51.659 52.726 87.092 1.00 48.17 215 ASN A CA 1
ATOM 1626 C C . ASN A 1 221 ? 51.412 52.028 88.439 1.00 48.20 215 ASN A C 1
ATOM 1627 O O . ASN A 1 221 ? 50.630 51.074 88.510 1.00 48.11 215 ASN A O 1
ATOM 1632 N N . GLN A 1 222 ? 52.091 52.506 89.489 1.00 49.21 216 GLN A N 1
ATOM 1633 C CA . GLN A 1 222 ? 52.010 51.934 90.848 1.00 49.03 216 GLN A CA 1
ATOM 1634 C C . GLN A 1 222 ? 50.602 52.000 91.407 1.00 48.94 216 GLN A C 1
ATOM 1635 O O . GLN A 1 222 ? 50.127 51.039 92.012 1.00 49.39 216 GLN A O 1
ATOM 1641 N N . ALA A 1 223 ? 49.925 53.121 91.192 1.00 48.89 217 ALA A N 1
ATOM 1642 C CA . ALA A 1 223 ? 48.555 53.290 91.715 1.00 48.94 217 ALA A CA 1
ATOM 1643 C C . ALA A 1 223 ? 47.612 52.217 91.176 1.00 48.56 217 ALA A C 1
ATOM 1644 O O . ALA A 1 223 ? 46.869 51.604 91.931 1.00 48.68 217 ALA A O 1
ATOM 1646 N N . ASP A 1 224 ? 47.653 51.991 89.862 1.00 48.64 218 ASP A N 1
ATOM 1647 C CA . ASP A 1 224 ? 46.792 50.994 89.230 1.00 48.05 218 ASP A CA 1
ATOM 1648 C C . ASP A 1 224 ? 47.237 49.556 89.510 1.00 48.28 218 ASP A C 1
ATOM 1649 O O . ASP A 1 224 ? 46.405 48.653 89.580 1.00 47.95 218 ASP A O 1
ATOM 1654 N N . TYR A 1 225 ? 48.539 49.345 89.695 1.00 48.49 219 TYR A N 1
ATOM 1655 C CA . TYR A 1 225 ? 49.033 48.023 90.098 1.00 48.26 219 TYR A CA 1
ATOM 1656 C C . TYR A 1 225 ? 48.409 47.605 91.446 1.00 48.38 219 TYR A C 1
ATOM 1657 O O . TYR A 1 225 ? 47.861 46.513 91.586 1.00 48.67 219 TYR A O 1
ATOM 1666 N N . ARG A 1 226 ? 48.476 48.500 92.423 1.00 48.63 220 ARG A N 1
ATOM 1667 C CA . ARG A 1 226 ? 47.887 48.280 93.742 1.00 48.48 220 ARG A CA 1
ATOM 1668 C C . ARG A 1 226 ? 46.369 48.105 93.710 1.00 49.07 220 ARG A C 1
ATOM 1669 O O . ARG A 1 226 ? 45.831 47.229 94.392 1.00 49.27 220 ARG A O 1
ATOM 1677 N N . THR A 1 227 ? 45.668 48.931 92.929 1.00 49.66 221 THR A N 1
ATOM 1678 C CA . THR A 1 227 ? 44.203 48.799 92.839 1.00 49.69 221 THR A CA 1
ATOM 1679 C C . THR A 1 227 ? 43.760 47.465 92.213 1.00 49.63 221 THR A C 1
ATOM 1680 O O . THR A 1 227 ? 42.959 46.732 92.790 1.00 49.10 221 THR A O 1
ATOM 1684 N N . TYR A 1 228 ? 44.316 47.146 91.046 1.00 49.55 222 TYR A N 1
ATOM 1685 C CA . TYR A 1 228 ? 43.729 46.115 90.192 1.00 49.16 222 TYR A CA 1
ATOM 1686 C C . TYR A 1 228 ? 44.428 44.775 90.200 1.00 49.02 222 TYR A C 1
ATOM 1687 O O . TYR A 1 228 ? 43.821 43.775 89.829 1.00 48.69 222 TYR A O 1
ATOM 1696 N N . ILE A 1 229 ? 45.693 44.766 90.621 1.00 48.97 223 ILE A N 1
ATOM 1697 C CA . ILE A 1 229 ? 46.569 43.623 90.410 1.00 49.45 223 ILE A CA 1
ATOM 1698 C C . ILE A 1 229 ? 47.186 43.080 91.694 1.00 49.80 223 ILE A C 1
ATOM 1699 O O . ILE A 1 229 ? 47.187 41.869 91.904 1.00 50.39 223 ILE A O 1
ATOM 1704 N N . LYS A 1 230 ? 47.715 43.964 92.539 1.00 49.78 224 LYS A N 1
ATOM 1705 C CA . LYS A 1 230 ? 48.419 43.554 93.770 1.00 49.40 224 LYS A CA 1
ATOM 1706 C C . LYS A 1 230 ? 47.649 42.550 94.658 1.00 49.48 224 LYS A C 1
ATOM 1707 O O . LYS A 1 230 ? 48.230 41.552 95.092 1.00 49.91 224 LYS A O 1
ATOM 1713 N N . PRO A 1 231 ? 46.350 42.800 94.936 1.00 49.59 225 PRO A N 1
ATOM 1714 C CA . PRO A 1 231 ? 45.639 41.844 95.805 1.00 49.56 225 PRO A CA 1
ATOM 1715 C C . PRO A 1 231 ? 45.646 40.390 95.307 1.00 49.71 225 PRO A C 1
ATOM 1716 O O . PRO A 1 231 ? 45.966 39.485 96.067 1.00 49.86 225 PRO A O 1
ATOM 1720 N N . VAL A 1 232 ? 45.286 40.155 94.051 1.00 50.23 226 VAL A N 1
ATOM 1721 C CA . VAL A 1 232 ? 45.315 38.786 93.533 1.00 50.29 226 VAL A CA 1
ATOM 1722 C C . VAL A 1 232 ? 46.739 38.186 93.524 1.00 50.22 226 VAL A C 1
ATOM 1723 O O . VAL A 1 232 ? 46.913 36.984 93.741 1.00 49.80 226 VAL A O 1
ATOM 1727 N N . MET A 1 233 ? 47.744 39.025 93.281 1.00 50.20 227 MET A N 1
ATOM 1728 C CA . MET A 1 233 ? 49.133 38.591 93.389 1.00 50.83 227 MET A CA 1
ATOM 1729 C C . MET A 1 233 ? 49.448 38.145 94.813 1.00 51.04 227 MET A C 1
ATOM 1730 O O . MET A 1 233 ? 50.068 37.107 95.017 1.00 50.94 227 MET A O 1
ATOM 1735 N N . ASN A 1 234 ? 49.002 38.927 95.796 1.00 51.53 228 ASN A N 1
ATOM 1736 C CA . ASN A 1 234 ? 49.140 38.540 97.191 1.00 52.30 228 ASN A CA 1
ATOM 1737 C C . ASN A 1 234 ? 48.553 37.145 97.436 1.00 52.63 228 ASN A C 1
ATOM 1738 O O . ASN A 1 234 ? 49.200 36.281 98.038 1.00 52.58 228 ASN A O 1
ATOM 1743 N N . ARG A 1 235 ? 47.340 36.924 96.938 1.00 52.83 229 ARG A N 1
ATOM 1744 C CA . ARG A 1 235 ? 46.697 35.621 97.053 1.00 53.15 229 ARG A CA 1
ATOM 1745 C C . ARG A 1 235 ? 47.522 34.501 96.416 1.00 52.84 229 ARG A C 1
ATOM 1746 O O . ARG A 1 235 ? 47.735 33.460 97.042 1.00 53.46 229 ARG A O 1
ATOM 1754 N N . ILE A 1 236 ? 47.989 34.713 95.189 1.00 52.24 230 ILE A N 1
ATOM 1755 C CA . ILE A 1 236 ? 48.759 33.686 94.489 1.00 51.77 230 ILE A CA 1
ATOM 1756 C C . ILE A 1 236 ? 50.045 33.300 95.249 1.00 51.94 230 ILE A C 1
ATOM 1757 O O . ILE A 1 236 ? 50.302 32.111 95.456 1.00 51.66 230 ILE A O 1
ATOM 1762 N N . PHE A 1 237 ? 50.843 34.290 95.661 1.00 51.59 231 PHE A N 1
ATOM 1763 C CA . PHE A 1 237 ? 52.098 33.992 96.367 1.00 51.90 231 PHE A CA 1
ATOM 1764 C C . PHE A 1 237 ? 51.878 33.443 97.769 1.00 52.21 231 PHE A C 1
ATOM 1765 O O . PHE A 1 237 ? 52.586 32.534 98.179 1.00 52.37 231 PHE A O 1
ATOM 1773 N N . SER A 1 238 ? 50.899 33.979 98.495 1.00 53.01 232 SER A N 1
ATOM 1774 C CA . SER A 1 238 ? 50.569 33.455 99.835 1.00 53.88 232 SER A CA 1
ATOM 1775 C C . SER A 1 238 ? 50.238 31.959 99.813 1.00 54.05 232 SER A C 1
ATOM 1776 O O . SER A 1 238 ? 50.745 31.194 100.642 1.00 54.26 232 SER A O 1
ATOM 1779 N N . GLU A 1 239 ? 49.397 31.560 98.862 1.00 54.34 233 GLU A N 1
ATOM 1780 C CA . GLU A 1 239 ? 49.119 30.147 98.601 1.00 55.03 233 GLU A CA 1
ATOM 1781 C C . GLU A 1 239 ? 50.363 29.357 98.222 1.00 54.41 233 GLU A C 1
ATOM 1782 O O . GLU A 1 239 ? 50.661 28.341 98.834 1.00 54.40 233 GLU A O 1
ATOM 1788 N N . LEU A 1 240 ? 51.083 29.838 97.213 1.00 54.30 234 LEU A N 1
ATOM 1789 C CA . LEU A 1 240 ? 52.249 29.138 96.684 1.00 54.08 234 LEU A CA 1
ATOM 1790 C C . LEU A 1 240 ? 53.420 29.038 97.662 1.00 54.09 234 LEU A C 1
ATOM 1791 O O . LEU A 1 240 ? 54.255 28.140 97.526 1.00 53.93 234 LEU A O 1
ATOM 1796 N N . ALA A 1 241 ? 53.469 29.948 98.638 1.00 54.24 235 ALA A N 1
ATOM 1797 C CA . ALA A 1 241 ? 54.484 29.926 99.696 1.00 54.83 235 ALA A CA 1
ATOM 1798 C C . ALA A 1 241 ? 54.425 28.662 100.542 1.00 55.41 235 ALA A C 1
ATOM 1799 O O . ALA A 1 241 ? 55.443 28.232 101.086 1.00 55.86 235 ALA A O 1
ATOM 1801 N N . LYS A 1 242 ? 53.239 28.060 100.632 1.00 55.88 236 LYS A N 1
ATOM 1802 C CA . LYS A 1 242 ? 53.046 26.845 101.411 1.00 56.58 236 LYS A CA 1
ATOM 1803 C C . LYS A 1 242 ? 53.777 25.663 100.776 1.00 56.17 236 LYS A C 1
ATOM 1804 O O . LYS A 1 242 ? 53.996 24.650 101.434 1.00 56.07 236 LYS A O 1
ATOM 1810 N N . GLU A 1 243 ? 54.135 25.797 99.499 1.00 55.94 237 GLU A N 1
ATOM 1811 C CA . GLU A 1 243 ? 54.849 24.743 98.771 1.00 55.81 237 GLU A CA 1
ATOM 1812 C C . GLU A 1 243 ? 56.357 24.707 99.081 1.00 55.43 237 GLU A C 1
ATOM 1813 O O . GLU A 1 243 ? 57.066 23.765 98.689 1.00 55.26 237 GLU A O 1
ATOM 1819 N N . ASN A 1 244 ? 56.837 25.735 99.780 1.00 55.05 238 ASN A N 1
ATOM 1820 C CA . ASN A 1 244 ? 58.205 25.764 100.312 1.00 54.95 238 ASN A CA 1
ATOM 1821 C C . ASN A 1 244 ? 59.317 25.688 99.270 1.00 54.22 238 ASN A C 1
ATOM 1822 O O . ASN A 1 244 ? 60.348 25.036 99.492 1.00 54.38 238 ASN A O 1
ATOM 1827 N N . VAL A 1 245 ? 59.090 26.341 98.135 1.00 53.22 239 VAL A N 1
ATOM 1828 C CA . VAL A 1 245 ? 60.098 26.467 97.087 1.00 52.34 239 VAL A CA 1
ATOM 1829 C C . VAL A 1 245 ? 60.255 27.950 96.752 1.00 51.99 239 VAL A C 1
ATOM 1830 O O . VAL A 1 245 ? 59.316 28.721 96.929 1.00 51.96 239 VAL A O 1
ATOM 1834 N N . PRO A 1 246 ? 61.459 28.364 96.330 1.00 51.63 240 PRO A N 1
ATOM 1835 C CA . PRO A 1 246 ? 61.684 29.749 95.888 1.00 51.17 240 PRO A CA 1
ATOM 1836 C C . PRO A 1 246 ? 60.672 30.240 94.838 1.00 50.83 240 PRO A C 1
ATOM 1837 O O . PRO A 1 246 ? 60.445 29.562 93.825 1.00 50.36 240 PRO A O 1
ATOM 1841 N N . LEU A 1 247 ? 60.078 31.409 95.103 1.00 50.37 241 LEU A N 1
ATOM 1842 C CA . LEU A 1 247 ? 59.129 32.051 94.190 1.00 50.60 241 LEU A CA 1
ATOM 1843 C C . LEU A 1 247 ? 59.706 33.352 93.621 1.00 50.61 241 LEU A C 1
ATOM 1844 O O . LEU A 1 247 ? 60.115 34.255 94.368 1.00 50.92 241 LEU A O 1
ATOM 1849 N N . ILE A 1 248 ? 59.741 33.439 92.298 1.00 50.26 242 ILE A N 1
ATOM 1850 C CA . ILE A 1 248 ? 60.394 34.550 91.613 1.00 50.51 242 ILE A CA 1
ATOM 1851 C C . ILE A 1 248 ? 59.340 35.269 90.792 1.00 50.58 242 ILE A C 1
ATOM 1852 O O . ILE A 1 248 ? 58.378 34.650 90.327 1.00 50.10 242 ILE A O 1
ATOM 1857 N N . MET A 1 249 ? 59.507 36.577 90.636 1.00 50.83 243 MET A N 1
ATOM 1858 C CA . MET A 1 249 ? 58.724 37.311 89.648 1.00 51.42 243 MET A CA 1
ATOM 1859 C C . MET A 1 249 ? 59.572 38.245 88.794 1.00 50.87 243 MET A C 1
ATOM 1860 O O . MET A 1 249 ? 60.416 38.987 89.312 1.00 50.21 243 MET A O 1
ATOM 1865 N N . PHE A 1 250 ? 59.338 38.178 87.477 1.00 51.00 244 PHE A N 1
ATOM 1866 C CA . PHE A 1 250 ? 59.945 39.093 86.508 1.00 50.34 244 PHE A CA 1
ATOM 1867 C C . PHE A 1 250 ? 58.914 39.624 85.502 1.00 50.01 244 PHE A C 1
ATOM 1868 O O . PHE A 1 250 ? 57.964 38.930 85.143 1.00 49.72 244 PHE A O 1
ATOM 1876 N N . GLY A 1 251 ? 59.142 40.858 85.059 1.00 49.82 245 GLY A N 1
ATOM 1877 C CA . GLY A 1 251 ? 58.427 41.511 83.958 1.00 49.42 245 GLY A CA 1
ATOM 1878 C C . GLY A 1 251 ? 59.302 42.686 83.533 1.00 49.78 245 GLY A C 1
ATOM 1879 O O . GLY A 1 251 ? 59.845 43.399 84.381 1.00 50.15 245 GLY A O 1
ATOM 1880 N N . VAL A 1 252 ? 59.467 42.885 82.230 1.00 49.88 246 VAL A N 1
ATOM 1881 C CA . VAL A 1 252 ? 60.324 43.961 81.712 1.00 50.10 246 VAL A CA 1
ATOM 1882 C C . VAL A 1 252 ? 59.642 45.345 81.828 1.00 50.31 246 VAL A C 1
ATOM 1883 O O . VAL A 1 252 ? 58.418 45.437 81.736 1.00 50.20 246 VAL A O 1
ATOM 1887 N N . GLY A 1 253 ? 60.446 46.402 82.006 1.00 50.31 247 GLY A N 1
ATOM 1888 C CA . GLY A 1 253 ? 59.948 47.783 82.099 1.00 50.18 247 GLY A CA 1
ATOM 1889 C C . GLY A 1 253 ? 59.048 48.015 83.309 1.00 50.13 247 GLY A C 1
ATOM 1890 O O . GLY A 1 253 ? 58.090 48.770 83.243 1.00 50.00 247 GLY A O 1
ATOM 1891 N N . ALA A 1 254 ? 59.375 47.384 84.427 1.00 50.01 248 ALA A N 1
ATOM 1892 C CA . ALA A 1 254 ? 58.502 47.431 85.594 1.00 50.06 248 ALA A CA 1
ATOM 1893 C C . ALA A 1 254 ? 59.251 47.838 86.863 1.00 49.96 248 ALA A C 1
ATOM 1894 O O . ALA A 1 254 ? 58.834 47.482 87.974 1.00 49.93 248 ALA A O 1
ATOM 1896 N N . SER A 1 255 ? 60.364 48.549 86.682 1.00 49.40 249 SER A N 1
ATOM 1897 C CA . SER A 1 255 ? 61.231 48.983 87.796 1.00 49.75 249 SER A CA 1
ATOM 1898 C C . SER A 1 255 ? 60.479 49.806 88.828 1.00 49.52 249 SER A C 1
ATOM 1899 O O . SER A 1 255 ? 60.733 49.701 90.027 1.00 50.29 249 SER A O 1
ATOM 1902 N N . HIS A 1 256 ? 59.546 50.612 88.346 1.00 49.03 250 HIS A N 1
ATOM 1903 C CA . HIS A 1 256 ? 58.690 51.420 89.184 1.00 48.69 250 HIS A CA 1
ATOM 1904 C C . HIS A 1 256 ? 57.764 50.583 90.082 1.00 48.37 250 HIS A C 1
ATOM 1905 O O . HIS A 1 256 ? 57.146 51.124 90.995 1.00 48.24 250 HIS A O 1
ATOM 1912 N N . LEU A 1 257 ? 57.702 49.272 89.846 1.00 48.03 251 LEU A N 1
ATOM 1913 C CA . LEU A 1 257 ? 56.840 48.374 90.631 1.00 48.20 251 LEU A CA 1
ATOM 1914 C C . LEU A 1 257 ? 57.605 47.441 91.566 1.00 48.61 251 LEU A C 1
ATOM 1915 O O . LEU A 1 257 ? 57.001 46.609 92.250 1.00 49.29 251 LEU A O 1
ATOM 1920 N N . ALA A 1 258 ? 58.923 47.594 91.617 1.00 48.96 252 ALA A N 1
ATOM 1921 C CA . ALA A 1 258 ? 59.781 46.684 92.380 1.00 49.35 252 ALA A CA 1
ATOM 1922 C C . ALA A 1 258 ? 59.447 46.571 93.885 1.00 49.48 252 ALA A C 1
ATOM 1923 O O . ALA A 1 258 ? 59.314 45.464 94.413 1.00 49.84 252 ALA A O 1
ATOM 1925 N N . GLY A 1 259 ? 59.315 47.709 94.560 1.00 49.90 253 GLY A N 1
ATOM 1926 C CA . GLY A 1 259 ? 58.857 47.757 95.954 1.00 50.23 253 GLY A CA 1
ATOM 1927 C C . GLY A 1 259 ? 57.552 47.028 96.229 1.00 50.56 253 GLY A C 1
ATOM 1928 O O . GLY A 1 259 ? 57.472 46.256 97.176 1.00 50.93 253 GLY A O 1
ATOM 1929 N N . ASP A 1 260 ? 56.528 47.258 95.405 1.00 51.21 254 ASP A N 1
ATOM 1930 C CA . ASP A 1 260 ? 55.243 46.543 95.543 1.00 51.41 254 ASP A CA 1
ATOM 1931 C C . ASP A 1 260 ? 55.388 45.026 95.368 1.00 52.11 254 ASP A C 1
ATOM 1932 O O . ASP A 1 260 ? 54.708 44.249 96.058 1.00 51.85 254 ASP A O 1
ATOM 1937 N N . TRP A 1 261 ? 56.260 44.610 94.438 1.00 52.42 255 TRP A N 1
ATOM 1938 C CA . TRP A 1 261 ? 56.558 43.183 94.239 1.00 52.61 255 TRP A CA 1
ATOM 1939 C C . TRP A 1 261 ? 57.264 42.651 95.481 1.00 52.65 255 TRP A C 1
ATOM 1940 O O . TRP A 1 261 ? 57.025 41.523 95.915 1.00 53.10 255 TRP A O 1
ATOM 1951 N N . HIS A 1 262 ? 58.130 43.479 96.052 1.00 52.39 256 HIS A N 1
ATOM 1952 C CA . HIS A 1 262 ? 58.863 43.144 97.269 1.00 52.52 256 HIS A CA 1
ATOM 1953 C C . HIS A 1 262 ? 57.933 42.910 98.481 1.00 52.70 256 HIS A C 1
ATOM 1954 O O . HIS A 1 262 ? 58.203 42.043 99.315 1.00 52.37 256 HIS A O 1
ATOM 1961 N N . ASP A 1 263 ? 56.838 43.672 98.546 1.00 53.07 257 ASP A N 1
ATOM 1962 C CA . ASP A 1 263 ? 55.777 43.477 99.544 1.00 53.62 257 ASP A CA 1
ATOM 1963 C C . ASP A 1 263 ? 55.088 42.104 99.517 1.00 53.33 257 ASP A C 1
ATOM 1964 O O . ASP A 1 263 ? 54.535 41.681 100.522 1.00 53.47 257 ASP A O 1
ATOM 1969 N N . LEU A 1 264 ? 55.088 41.432 98.370 1.00 53.01 258 LEU A N 1
ATOM 1970 C CA . LEU A 1 264 ? 54.381 40.163 98.222 1.00 52.52 258 LEU A CA 1
ATOM 1971 C C . LEU A 1 264 ? 55.241 39.009 98.773 1.00 52.74 258 LEU A C 1
ATOM 1972 O O . LEU A 1 264 ? 56.466 39.120 98.787 1.00 52.53 258 LEU A O 1
ATOM 1977 N N . PRO A 1 265 ? 54.604 37.896 99.237 1.00 52.70 259 PRO A N 1
ATOM 1978 C CA . PRO A 1 265 ? 55.362 36.789 99.841 1.00 52.43 259 PRO A CA 1
ATOM 1979 C C . PRO A 1 265 ? 56.136 35.924 98.832 1.00 52.27 259 PRO A C 1
ATOM 1980 O O . PRO A 1 265 ? 56.237 34.708 99.009 1.00 52.57 259 PRO A O 1
ATOM 1984 N N . LEU A 1 266 ? 56.657 36.552 97.780 1.00 52.06 260 LEU A N 1
ATOM 1985 C CA . LEU A 1 266 ? 57.598 35.920 96.856 1.00 51.38 260 LEU A CA 1
ATOM 1986 C C . LEU A 1 266 ? 59.006 35.965 9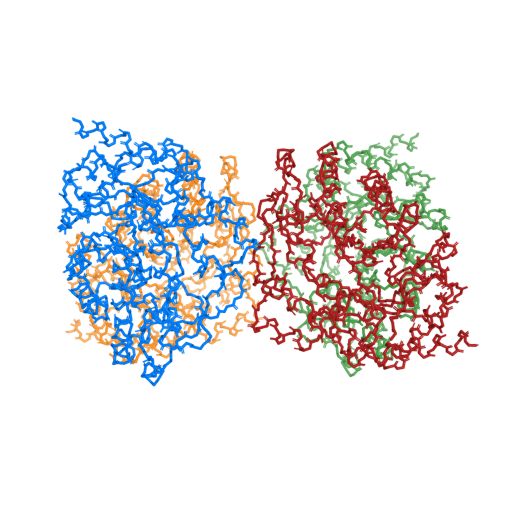7.487 1.00 51.07 260 LEU A C 1
ATOM 1987 O O . LEU A 1 266 ? 59.190 36.599 98.531 1.00 51.06 260 LEU A O 1
ATOM 1992 N N . ASP A 1 267 ? 59.990 35.317 96.865 1.00 50.99 261 ASP A N 1
ATOM 1993 C CA . ASP A 1 267 ? 61.353 35.229 97.441 1.00 50.73 261 ASP A CA 1
ATOM 1994 C C . ASP A 1 267 ? 62.415 36.006 96.652 1.00 50.41 261 ASP A C 1
ATOM 1995 O O . ASP A 1 267 ? 63.362 36.553 97.225 1.00 50.66 261 ASP A O 1
ATOM 2000 N N . VAL A 1 268 ? 62.268 36.025 95.334 1.00 49.93 262 VAL A N 1
ATOM 2001 C CA . VAL A 1 268 ? 63.248 36.633 94.454 1.00 49.15 262 VAL A CA 1
ATOM 2002 C C . VAL A 1 268 ? 62.572 37.675 93.566 1.00 49.57 262 VAL A C 1
ATOM 2003 O O . VAL A 1 268 ? 61.553 37.389 92.916 1.00 49.30 262 VAL A O 1
ATOM 2007 N N . VAL A 1 269 ? 63.150 38.877 93.559 1.00 49.55 263 VAL A N 1
ATOM 2008 C CA . VAL A 1 269 ? 62.690 39.970 92.725 1.00 49.96 263 VAL A CA 1
ATOM 2009 C C . VAL A 1 269 ? 63.595 40.045 91.507 1.00 50.17 263 VAL A C 1
ATOM 2010 O O . VAL A 1 269 ? 64.795 40.319 91.639 1.00 50.23 263 VAL A O 1
ATOM 2014 N N . GLY A 1 270 ? 63.021 39.795 90.330 1.00 49.78 264 GLY A N 1
ATOM 2015 C CA . GLY A 1 270 ? 63.754 39.922 89.086 1.00 49.45 264 GLY A CA 1
ATOM 2016 C C . GLY A 1 270 ? 63.801 41.372 88.660 1.00 49.51 264 GLY A C 1
ATOM 2017 O O . GLY A 1 270 ? 62.783 42.078 88.719 1.00 49.79 264 GLY A O 1
ATOM 2018 N N . LEU A 1 271 ? 64.979 41.814 88.224 1.00 49.24 265 LEU A N 1
ATOM 2019 C CA . LEU A 1 271 ? 65.201 43.193 87.813 1.00 48.80 265 LEU A CA 1
ATOM 2020 C C . LEU A 1 271 ? 65.505 43.258 86.329 1.00 49.07 265 LEU A C 1
ATOM 2021 O O . LEU A 1 271 ? 66.112 42.333 85.771 1.00 48.24 265 LEU A O 1
ATOM 2026 N N . ASP A 1 272 ? 65.050 44.336 85.689 1.00 49.17 266 ASP A N 1
ATOM 2027 C CA . ASP A 1 272 ? 65.549 44.674 84.361 1.00 49.82 266 ASP A CA 1
ATOM 2028 C C . ASP A 1 272 ? 66.800 45.562 84.496 1.00 49.73 266 ASP A C 1
ATOM 2029 O O . ASP A 1 272 ? 67.255 45.827 85.617 1.00 49.85 266 ASP A O 1
ATOM 2034 N N . TRP A 1 273 ? 67.365 46.004 83.375 1.00 49.57 267 TRP A N 1
ATOM 2035 C CA . TRP A 1 273 ? 68.608 46.773 83.405 1.00 49.13 267 TRP A CA 1
ATOM 2036 C C . TRP A 1 273 ? 68.458 48.210 83.915 1.00 48.91 267 TRP A C 1
ATOM 2037 O O . TRP A 1 273 ? 69.461 48.915 84.052 1.00 48.52 267 TRP A O 1
ATOM 2048 N N . ARG A 1 274 ? 67.224 48.642 84.193 1.00 49.33 268 ARG A N 1
ATOM 2049 C CA . ARG A 1 274 ? 66.986 50.025 84.636 1.00 49.95 268 ARG A CA 1
ATOM 2050 C C . ARG A 1 274 ? 66.893 50.220 86.141 1.00 49.93 268 ARG A C 1
ATOM 2051 O O . ARG A 1 274 ? 66.858 51.349 86.614 1.00 50.86 268 ARG A O 1
ATOM 2059 N N . LEU A 1 275 ? 66.840 49.131 86.889 1.00 50.20 269 LEU A N 1
ATOM 2060 C CA . LEU A 1 275 ? 67.030 49.196 88.336 1.00 49.68 269 LEU A CA 1
ATOM 2061 C C . LEU A 1 275 ? 68.256 48.391 88.665 1.00 49.05 269 LEU A C 1
ATOM 2062 O O . LEU A 1 275 ? 68.214 47.164 88.636 1.00 49.41 269 LEU A O 1
ATOM 2067 N N . GLY A 1 276 ? 69.351 49.091 88.951 1.00 48.84 270 GLY A N 1
ATOM 2068 C CA . GLY A 1 276 ? 70.581 48.479 89.437 1.00 48.08 270 GLY A CA 1
ATOM 2069 C C . GLY A 1 276 ? 70.467 47.868 90.832 1.00 48.18 270 GLY A C 1
ATOM 2070 O O . GLY A 1 276 ? 69.581 48.230 91.617 1.00 47.53 270 GLY A O 1
ATOM 2071 N N . ILE A 1 277 ? 71.400 46.964 91.147 1.00 48.40 271 ILE A N 1
ATOM 2072 C CA . ILE A 1 277 ? 71.430 46.274 92.439 1.00 48.58 271 ILE A CA 1
ATOM 2073 C C . ILE A 1 277 ? 71.613 47.207 93.645 1.00 48.77 271 ILE A C 1
ATOM 2074 O O . ILE A 1 277 ? 70.765 47.218 94.533 1.00 48.65 271 ILE A O 1
ATOM 2079 N N . ASP A 1 278 ? 72.657 48.034 93.653 1.00 48.92 272 ASP A N 1
ATOM 2080 C CA . ASP A 1 278 ? 72.817 49.048 94.719 1.00 49.79 272 ASP A CA 1
ATOM 2081 C C . ASP A 1 278 ? 71.590 49.960 94.894 1.00 50.45 272 ASP A C 1
ATOM 2082 O O . ASP A 1 278 ? 71.172 50.238 96.021 1.00 50.28 272 ASP A O 1
ATOM 2087 N N . GLU A 1 279 ? 71.031 50.421 93.770 1.00 51.12 273 GLU A N 1
ATOM 2088 C CA . GLU A 1 279 ? 69.791 51.211 93.753 1.00 52.14 273 GLU A CA 1
ATOM 2089 C C . GLU A 1 279 ? 68.625 50.441 94.411 1.00 51.57 273 GLU A C 1
ATOM 2090 O O . GLU A 1 279 ? 67.907 50.977 95.258 1.00 52.08 273 GLU A O 1
ATOM 2096 N N . ALA A 1 280 ? 68.457 49.180 94.029 1.00 51.37 274 ALA A N 1
ATOM 2097 C CA . ALA A 1 280 ? 67.453 48.307 94.644 1.00 51.07 274 ALA A CA 1
ATOM 2098 C C . ALA A 1 280 ? 67.597 48.223 96.184 1.00 51.42 274 ALA A C 1
ATOM 2099 O O . ALA A 1 280 ? 66.653 48.533 96.922 1.00 50.70 274 ALA A O 1
ATOM 2101 N N . ARG A 1 281 ? 68.789 47.838 96.658 1.00 51.89 275 ARG A N 1
ATOM 2102 C CA . ARG A 1 281 ? 69.079 47.732 98.095 1.00 52.24 275 ARG A CA 1
ATOM 2103 C C . ARG A 1 281 ? 68.821 49.049 98.811 1.00 52.81 275 ARG A C 1
ATOM 2104 O O . ARG A 1 281 ? 68.251 49.087 99.914 1.00 52.87 275 ARG A O 1
ATOM 2112 N N . SER A 1 282 ? 69.251 50.127 98.163 1.00 53.48 276 SER A N 1
ATOM 2113 C CA . SER A 1 282 ? 69.052 51.481 98.650 1.00 54.08 276 SER A CA 1
ATOM 2114 C C . SER A 1 282 ? 67.577 51.879 98.795 1.00 54.52 276 SER A C 1
ATOM 2115 O O . SER A 1 282 ? 67.260 52.802 99.549 1.00 54.62 276 SER A O 1
ATOM 2118 N N . LYS A 1 283 ? 66.691 51.185 98.079 1.00 54.94 277 LYS A N 1
ATOM 2119 C CA . LYS A 1 283 ? 65.244 51.407 98.171 1.00 55.71 277 LYS A CA 1
ATOM 2120 C C . LYS A 1 283 ? 64.537 50.403 99.095 1.00 55.31 277 LYS A C 1
ATOM 2121 O O . LYS A 1 283 ? 63.310 50.294 99.089 1.00 55.00 277 LYS A O 1
ATOM 2127 N N . GLY A 1 284 ? 65.312 49.671 99.887 1.00 55.05 278 GLY A N 1
ATOM 2128 C CA . GLY A 1 284 ? 64.742 48.699 100.801 1.00 54.68 278 GLY A CA 1
ATOM 2129 C C . GLY A 1 284 ? 64.388 47.362 100.167 1.00 54.64 278 GLY A C 1
ATOM 2130 O O . GLY A 1 284 ? 63.741 46.533 100.799 1.00 54.99 278 GLY A O 1
ATOM 2131 N N . ILE A 1 285 ? 64.800 47.134 98.924 1.00 54.38 279 ILE A N 1
ATOM 2132 C CA . ILE A 1 285 ? 64.687 45.798 98.359 1.00 54.40 279 ILE A CA 1
ATOM 2133 C C . ILE A 1 285 ? 65.776 44.919 99.001 1.00 54.22 279 ILE A C 1
ATOM 2134 O O . ILE A 1 285 ? 66.976 45.089 98.779 1.00 54.19 279 ILE A O 1
ATOM 2139 N N . THR A 1 286 ? 65.314 43.996 99.831 1.00 53.54 280 THR A N 1
ATOM 2140 C CA . THR A 1 286 ? 66.161 43.293 100.768 1.00 53.43 280 THR A CA 1
ATOM 2141 C C . THR A 1 286 ? 66.183 41.777 100.506 1.00 53.01 280 THR A C 1
ATOM 2142 O O . THR A 1 286 ? 67.148 41.095 100.838 1.00 53.03 280 THR A O 1
ATOM 2146 N N . LYS A 1 287 ? 65.124 41.275 99.882 1.00 52.89 281 LYS A N 1
ATOM 2147 C CA . LYS A 1 287 ? 65.041 39.894 99.420 1.00 52.92 281 LYS A CA 1
ATOM 2148 C C . LYS A 1 287 ? 66.037 39.662 98.289 1.00 52.87 281 LYS A C 1
ATOM 2149 O O . LYS A 1 287 ? 66.542 40.616 97.691 1.00 52.55 281 LYS A O 1
ATOM 2155 N N . THR A 1 288 ? 66.315 38.397 97.988 1.00 52.74 282 THR A N 1
ATOM 2156 C CA . THR A 1 288 ? 67.225 38.089 96.891 1.00 52.69 282 THR A CA 1
ATOM 2157 C C . THR A 1 288 ? 66.740 38.698 95.583 1.00 52.78 282 THR A C 1
ATOM 2158 O O . THR A 1 288 ? 65.532 38.862 95.338 1.00 52.49 282 THR A O 1
ATOM 2162 N N . VAL A 1 289 ? 67.716 39.032 94.758 1.00 52.69 283 VAL A N 1
ATOM 2163 C CA . VAL A 1 289 ? 67.508 39.804 93.570 1.00 53.16 283 VAL A CA 1
ATOM 2164 C C . VAL A 1 289 ? 68.021 38.936 92.436 1.00 53.36 283 VAL A C 1
ATOM 2165 O O . VAL A 1 289 ? 68.964 38.149 92.632 1.00 52.85 283 VAL A O 1
ATOM 2169 N N . GLN A 1 290 ? 67.367 39.032 91.275 1.00 53.18 284 GLN A N 1
ATOM 2170 C CA . GLN A 1 290 ? 67.774 38.258 90.115 1.00 53.36 284 GLN A CA 1
ATOM 2171 C C . GLN A 1 290 ? 68.048 39.161 88.915 1.00 54.73 284 GLN A C 1
ATOM 2172 O O . GLN A 1 290 ? 67.251 40.038 88.576 1.00 54.40 284 GLN A O 1
ATOM 2178 N N . GLY A 1 291 ? 69.206 38.922 88.311 1.00 55.69 285 GLY A N 1
ATOM 2179 C CA . GLY A 1 291 ? 69.562 39.423 87.003 1.00 57.85 285 GLY A CA 1
ATOM 2180 C C . GLY A 1 291 ? 69.616 40.916 86.862 1.00 59.23 285 GLY A C 1
ATOM 2181 O O . GLY A 1 291 ? 68.964 41.647 87.639 1.00 61.10 285 GLY A O 1
ATOM 2182 N N . ASN A 1 292 ? 70.383 41.382 85.873 1.00 58.24 286 ASN A N 1
ATOM 2183 C CA . ASN A 1 292 ? 70.311 42.770 85.474 1.00 56.90 286 ASN A CA 1
ATOM 2184 C C . ASN A 1 292 ? 70.754 43.004 84.030 1.00 55.46 286 ASN A C 1
ATOM 2185 O O . ASN A 1 292 ? 70.316 43.974 83.420 1.00 54.67 286 ASN A O 1
ATOM 2190 N N . LEU A 1 293 ? 71.630 42.144 83.492 1.00 53.82 287 LEU A N 1
ATOM 2191 C CA . LEU A 1 293 ? 72.334 42.470 82.233 1.00 53.06 287 LEU A CA 1
ATOM 2192 C C . LEU A 1 293 ? 71.383 42.744 81.061 1.00 52.79 287 LEU A C 1
ATOM 2193 O O . LEU A 1 293 ? 70.563 41.892 80.706 1.00 52.53 287 LEU A O 1
ATOM 2198 N N . ASP A 1 294 ? 71.475 43.945 80.487 1.00 52.38 288 ASP A N 1
ATOM 2199 C CA . ASP A 1 294 ? 70.693 44.280 79.303 1.00 52.17 288 ASP A CA 1
ATOM 2200 C C . ASP A 1 294 ? 71.088 43.330 78.167 1.00 52.29 288 ASP A C 1
ATOM 2201 O O . ASP A 1 294 ? 72.248 43.345 77.738 1.00 52.41 288 ASP A O 1
ATOM 2206 N N . PRO A 1 295 ? 70.124 42.501 77.680 1.00 52.56 289 PRO A N 1
ATOM 2207 C CA . PRO A 1 295 ? 70.372 41.512 76.617 1.00 52.62 289 PRO A CA 1
ATOM 2208 C C . PRO A 1 295 ? 71.062 42.098 75.381 1.00 53.23 289 PRO A C 1
ATOM 2209 O O . PRO A 1 295 ? 71.810 41.385 74.699 1.00 53.22 289 PRO A O 1
ATOM 2213 N N . SER A 1 296 ? 70.821 43.379 75.091 1.00 53.59 290 SER A N 1
ATOM 2214 C CA . SER A 1 296 ? 71.435 44.009 73.921 1.00 54.16 290 SER A CA 1
ATOM 2215 C C . SER A 1 296 ? 72.952 44.150 74.045 1.00 53.54 290 SER A C 1
ATOM 2216 O O . SER A 1 296 ? 73.652 44.276 73.037 1.00 53.64 290 SER A O 1
ATOM 2219 N N . ILE A 1 297 ? 73.458 44.123 75.279 1.00 53.20 291 ILE A N 1
ATOM 2220 C CA . ILE A 1 297 ? 74.908 44.194 75.521 1.00 52.49 291 ILE A CA 1
ATOM 2221 C C . ILE A 1 297 ? 75.603 42.946 74.977 1.00 52.41 291 ILE A C 1
ATOM 2222 O O . ILE A 1 297 ? 76.754 43.002 74.566 1.00 52.40 291 ILE A O 1
ATOM 2227 N N . LEU A 1 298 ? 74.881 41.834 74.923 1.00 52.40 292 LEU A N 1
ATOM 2228 C CA . LEU A 1 298 ? 75.437 40.588 74.399 1.00 52.49 292 LEU A CA 1
ATOM 2229 C C . LEU A 1 298 ? 75.887 40.677 72.937 1.00 52.52 292 LEU A C 1
ATOM 2230 O O . LEU A 1 298 ? 76.525 39.748 72.420 1.00 52.56 292 LEU A O 1
ATOM 2235 N N . LEU A 1 299 ? 75.565 41.794 72.284 1.00 52.38 293 LEU A N 1
ATOM 2236 C CA . LEU A 1 299 ? 75.951 42.031 70.893 1.00 52.42 293 LEU A CA 1
ATOM 2237 C C . LEU A 1 299 ? 77.110 43.017 70.759 1.00 52.22 293 LEU A C 1
ATOM 2238 O O . LEU A 1 299 ? 77.588 43.288 69.649 1.00 52.17 293 LEU A O 1
ATOM 2243 N N . ALA A 1 300 ? 77.539 43.574 71.885 1.00 51.84 294 ALA A N 1
ATOM 2244 C CA . ALA A 1 300 ? 78.653 44.514 71.903 1.00 51.51 294 ALA A CA 1
ATOM 2245 C C . ALA A 1 3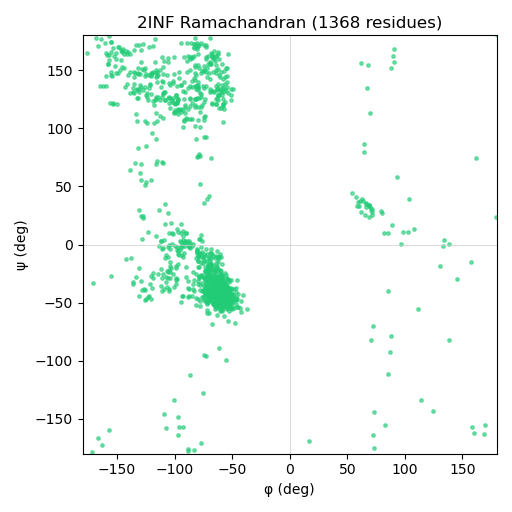00 ? 79.959 43.713 71.930 1.00 51.26 294 ALA A C 1
ATOM 2246 O O . ALA A 1 300 ? 79.927 42.494 72.118 1.00 50.69 294 ALA A O 1
ATOM 2248 N N . PRO A 1 301 ? 81.115 44.381 71.718 1.00 51.36 295 PRO A N 1
ATOM 2249 C CA . PRO A 1 301 ? 82.366 43.624 71.836 1.00 51.30 295 PRO A CA 1
ATOM 2250 C C . PRO A 1 301 ? 82.532 43.069 73.244 1.00 51.28 295 PRO A C 1
ATOM 2251 O O . PRO A 1 301 ? 81.899 43.557 74.173 1.00 50.93 295 PRO A O 1
ATOM 2255 N N . TRP A 1 302 ? 83.369 42.045 73.396 1.00 51.84 296 TRP A N 1
ATOM 2256 C CA . TRP A 1 302 ? 83.549 41.408 74.700 1.00 51.85 296 TRP A CA 1
ATOM 2257 C C . TRP A 1 302 ? 83.937 42.397 75.812 1.00 52.02 296 TRP A C 1
ATOM 2258 O O . TRP A 1 302 ? 83.502 42.250 76.950 1.00 51.65 296 TRP A O 1
ATOM 2269 N N . GLU A 1 303 ? 84.749 43.398 75.461 1.00 52.35 297 GLU A N 1
ATOM 2270 C CA . GLU A 1 303 ? 85.204 44.432 76.392 1.00 52.72 297 GLU A CA 1
ATOM 2271 C C . GLU A 1 303 ? 84.025 45.010 77.162 1.00 52.16 297 GLU A C 1
ATOM 2272 O O . GLU A 1 303 ? 84.109 45.233 78.370 1.00 52.13 297 GLU A O 1
ATOM 2278 N N . VAL A 1 304 ? 82.934 45.261 76.437 1.00 51.89 298 VAL A N 1
ATOM 2279 C CA . VAL A 1 304 ? 81.724 45.868 76.989 1.00 51.18 298 VAL A CA 1
ATOM 2280 C C . VAL A 1 304 ? 80.935 44.884 77.834 1.00 50.78 298 VAL A C 1
ATOM 2281 O O . VAL A 1 304 ? 80.547 45.217 78.954 1.00 50.27 298 VAL A O 1
ATOM 2285 N N . ILE A 1 305 ? 80.709 43.678 77.308 1.00 50.83 299 ILE A N 1
ATOM 2286 C CA . ILE A 1 305 ? 80.029 42.625 78.073 1.00 51.30 299 ILE A CA 1
ATOM 2287 C C . ILE A 1 305 ? 80.661 42.463 79.459 1.00 51.62 299 ILE A C 1
ATOM 2288 O O . ILE A 1 305 ? 79.960 42.408 80.483 1.00 51.55 299 ILE A O 1
ATOM 2293 N N . GLU A 1 306 ? 81.989 42.359 79.461 1.00 51.41 300 GLU A N 1
ATOM 2294 C CA . GLU A 1 306 ? 82.757 42.083 80.658 1.00 51.61 300 GLU A CA 1
ATOM 2295 C C . GLU A 1 306 ? 82.665 43.216 81.673 1.00 51.44 300 GLU A C 1
ATOM 2296 O O . GLU A 1 306 ? 82.415 42.970 82.846 1.00 51.33 300 GLU A O 1
ATOM 2302 N N . GLN A 1 307 ? 82.884 44.445 81.217 1.00 51.48 301 GLN A N 1
ATOM 2303 C CA . GLN A 1 307 ? 82.819 45.620 82.088 1.00 52.16 301 GLN A CA 1
ATOM 2304 C C . GLN A 1 307 ? 81.426 45.777 82.702 1.00 51.80 301 GLN A C 1
ATOM 2305 O O . GLN A 1 307 ? 81.281 46.147 83.877 1.00 51.79 301 GLN A O 1
ATOM 2311 N N . LYS A 1 308 ? 80.405 45.496 81.897 1.00 51.44 302 LYS A N 1
ATOM 2312 C CA . LYS A 1 308 ? 79.031 45.607 82.338 1.00 51.18 302 LYS A CA 1
ATOM 2313 C C . LYS A 1 308 ? 78.674 44.496 83.319 1.00 50.71 302 LYS A C 1
ATOM 2314 O O . LYS A 1 308 ? 78.012 44.747 84.332 1.00 50.37 302 LYS A O 1
ATOM 2320 N N . THR A 1 309 ? 79.101 43.275 83.005 1.00 50.12 303 THR A N 1
ATOM 2321 C CA . THR A 1 309 ? 78.852 42.117 83.858 1.00 50.62 303 THR A CA 1
ATOM 2322 C C . THR A 1 309 ? 79.608 42.192 85.191 1.00 50.91 303 THR A C 1
ATOM 2323 O O . THR A 1 309 ? 79.038 41.890 86.238 1.00 50.80 303 THR A O 1
ATOM 2327 N N . LYS A 1 310 ? 80.879 42.595 85.146 1.00 51.35 304 LYS A N 1
ATOM 2328 C CA . LYS A 1 310 ? 81.696 42.723 86.359 1.00 52.12 304 LYS A CA 1
ATOM 2329 C C . LYS A 1 310 ? 81.087 43.722 87.349 1.00 52.69 304 LYS A C 1
ATOM 2330 O O . LYS A 1 310 ? 81.042 43.468 88.559 1.00 52.19 304 LYS A O 1
ATOM 2336 N N . GLU A 1 311 ? 80.603 44.843 86.818 1.00 53.38 305 GLU A N 1
ATOM 2337 C CA . GLU A 1 311 ? 79.912 45.863 87.605 1.00 54.84 305 GLU A CA 1
ATOM 2338 C C . GLU A 1 311 ? 78.667 45.308 88.330 1.00 54.13 305 GLU A C 1
ATOM 2339 O O . GLU A 1 311 ? 78.477 45.542 89.529 1.00 54.67 305 GLU A O 1
ATOM 2345 N N . ILE A 1 312 ? 77.838 44.565 87.602 1.00 53.30 306 ILE A N 1
ATOM 2346 C CA . ILE A 1 312 ? 76.670 43.893 88.172 1.00 52.58 306 ILE A CA 1
ATOM 2347 C C . ILE A 1 312 ? 77.056 42.852 89.242 1.00 52.71 306 ILE A C 1
ATOM 2348 O O . ILE A 1 312 ? 76.457 42.815 90.318 1.00 53.24 306 ILE A O 1
ATOM 2353 N N . LEU A 1 313 ? 78.038 42.003 88.940 1.00 52.25 307 LEU A N 1
ATOM 2354 C CA . LEU A 1 313 ? 78.502 41.003 89.903 1.00 52.05 307 LEU A CA 1
ATOM 2355 C C . LEU A 1 313 ? 79.038 41.649 91.174 1.00 51.77 307 LEU A C 1
ATOM 2356 O O . LEU A 1 313 ? 78.678 41.240 92.274 1.00 51.93 307 LEU A O 1
ATOM 2361 N N . ASP A 1 314 ? 79.875 42.677 91.014 1.00 51.56 308 ASP A N 1
ATOM 2362 C CA . ASP A 1 314 ? 80.440 43.428 92.139 1.00 51.06 308 ASP A CA 1
ATOM 2363 C C . ASP A 1 314 ? 79.389 43.942 93.102 1.00 50.89 308 ASP A C 1
ATOM 2364 O O . ASP A 1 314 ? 79.565 43.849 94.316 1.00 51.01 308 ASP A O 1
ATOM 2369 N N . GLN A 1 315 ? 78.311 44.502 92.554 1.00 50.46 309 GLN A N 1
ATOM 2370 C CA . GLN A 1 315 ? 77.175 44.945 93.355 1.00 49.85 309 GLN A CA 1
ATOM 2371 C C . GLN A 1 315 ? 76.428 43.764 93.961 1.00 49.71 309 GLN A C 1
ATOM 2372 O O . GLN A 1 315 ? 76.114 43.779 95.148 1.00 48.85 309 GLN A O 1
ATOM 2378 N N . GLY A 1 316 ? 76.146 42.753 93.138 1.00 49.37 310 GLY A N 1
ATOM 2379 C CA . GLY A 1 316 ? 75.327 41.630 93.565 1.00 49.84 310 GLY A CA 1
ATOM 2380 C C . GLY A 1 316 ? 75.978 40.757 94.632 1.00 50.00 310 GLY A C 1
ATOM 2381 O O . GLY A 1 316 ? 75.294 40.225 95.506 1.00 49.61 310 GLY A O 1
ATOM 2382 N N . MET A 1 317 ? 77.302 40.629 94.565 1.00 49.91 311 MET A N 1
ATOM 2383 C CA . MET A 1 317 ? 78.036 39.797 95.500 1.00 50.34 311 MET A CA 1
ATOM 2384 C C . MET A 1 317 ? 78.186 40.449 96.859 1.00 50.78 311 MET A C 1
ATOM 2385 O O . MET A 1 317 ? 78.812 39.880 97.751 1.00 50.68 311 MET A O 1
ATOM 2390 N N . GLU A 1 318 ? 77.586 41.626 97.025 1.00 51.32 312 GLU A N 1
ATOM 2391 C CA . GLU A 1 318 ? 77.591 42.286 98.320 1.00 51.96 312 GLU A CA 1
ATOM 2392 C C . GLU A 1 318 ? 76.818 41.465 99.354 1.00 51.86 312 GLU A C 1
ATOM 2393 O O . GLU A 1 318 ? 77.238 41.382 100.504 1.00 52.61 312 GLU A O 1
ATOM 2399 N N . SER A 1 319 ? 75.720 40.834 98.941 1.00 51.61 313 SER A N 1
ATOM 2400 C CA . SER A 1 319 ? 75.041 39.844 99.786 1.00 51.21 313 SER A CA 1
ATOM 2401 C C . SER A 1 319 ? 74.932 38.474 99.080 1.00 50.89 313 SER A C 1
ATOM 2402 O O . SER A 1 319 ? 75.211 38.358 97.885 1.00 50.78 313 SER A O 1
ATOM 2405 N N . ASP A 1 320 ? 74.516 37.451 99.824 1.00 50.28 314 ASP A N 1
ATOM 2406 C CA . ASP A 1 320 ? 74.362 36.088 99.284 1.00 49.94 314 ASP A CA 1
ATOM 2407 C C . ASP A 1 320 ? 73.149 35.904 98.357 1.00 49.51 314 ASP A C 1
ATOM 2408 O O . ASP A 1 320 ? 73.164 35.061 97.446 1.00 49.15 314 ASP A O 1
ATOM 2413 N N . GLY A 1 321 ? 72.109 36.699 98.591 1.00 49.15 315 GLY A N 1
ATOM 2414 C CA . GLY A 1 321 ? 70.868 36.605 97.819 1.00 48.32 315 GLY A CA 1
ATOM 2415 C C . GLY A 1 321 ? 70.969 37.267 96.459 1.00 48.58 315 GLY A C 1
ATOM 2416 O O . GLY A 1 321 ? 70.463 38.384 96.251 1.00 47.99 315 GLY A O 1
ATOM 2417 N N . PHE A 1 322 ? 71.619 36.574 95.528 1.00 48.28 316 PHE A N 1
ATOM 2418 C CA . PHE A 1 322 ? 71.867 37.129 94.202 1.00 48.43 316 PHE A CA 1
ATOM 2419 C C . PHE A 1 322 ? 72.011 36.024 93.156 1.00 48.42 316 PHE A C 1
ATOM 2420 O O . PHE A 1 322 ? 72.869 35.142 93.276 1.00 48.20 316 PHE A O 1
ATOM 2428 N N . ILE A 1 323 ? 71.138 36.071 92.151 1.00 48.10 317 ILE A N 1
ATOM 2429 C CA . ILE A 1 323 ? 71.223 35.185 91.004 1.00 48.49 317 ILE A CA 1
ATOM 2430 C C . ILE A 1 323 ? 71.478 36.065 89.790 1.00 49.21 317 ILE A C 1
ATOM 2431 O O . ILE A 1 323 ? 70.750 37.049 89.564 1.00 49.05 317 ILE A O 1
ATOM 2436 N N . PHE A 1 324 ? 72.523 35.738 89.024 1.00 49.27 318 PHE A N 1
ATOM 2437 C CA . PHE A 1 324 ? 72.773 36.464 87.788 1.00 49.12 318 PHE A CA 1
ATOM 2438 C C . PHE A 1 324 ? 71.869 35.971 86.646 1.00 49.33 318 PHE A C 1
ATOM 2439 O O . PHE A 1 324 ? 71.656 34.764 86.462 1.00 49.45 318 PHE A O 1
ATOM 2447 N N . ASN A 1 325 ? 71.338 36.930 85.897 1.00 48.89 319 ASN A N 1
ATOM 2448 C CA . ASN A 1 325 ? 70.485 36.681 84.744 1.00 48.88 319 ASN A CA 1
ATOM 2449 C C . ASN A 1 325 ? 70.579 37.926 83.879 1.00 49.09 319 ASN A C 1
ATOM 2450 O O . ASN A 1 325 ? 71.277 38.892 84.222 1.00 48.96 319 ASN A O 1
ATOM 2455 N N . LEU A 1 326 ? 69.882 37.902 82.751 1.00 49.25 320 LEU A N 1
ATOM 2456 C CA . LEU A 1 326 ? 69.695 39.096 81.947 1.00 49.46 320 LEU A CA 1
ATOM 2457 C C . LEU A 1 326 ? 68.576 39.955 82.549 1.00 49.23 320 LEU A C 1
ATOM 2458 O O . LEU A 1 326 ? 67.882 39.519 83.454 1.00 49.77 320 LEU A O 1
ATOM 2463 N N . GLY A 1 327 ? 68.438 41.188 82.077 1.00 49.52 321 GLY A N 1
ATOM 2464 C CA . GLY A 1 327 ? 67.339 42.056 82.468 1.00 50.13 321 GLY A CA 1
ATOM 2465 C C . GLY A 1 327 ? 66.143 41.891 81.533 1.00 50.98 321 GLY A C 1
ATOM 2466 O O . GLY A 1 327 ? 65.199 42.688 81.574 1.00 51.13 321 GLY A O 1
ATOM 2467 N N . HIS A 1 328 ? 66.205 40.868 80.674 1.00 51.14 322 HIS A N 1
ATOM 2468 C CA . HIS A 1 328 ? 65.137 40.513 79.705 1.00 52.00 322 HIS A CA 1
ATOM 2469 C C . HIS A 1 328 ? 65.498 39.168 79.059 1.00 51.84 322 HIS A C 1
ATOM 2470 O O . HIS A 1 328 ? 66.497 38.556 79.430 1.00 52.88 322 HIS A O 1
ATOM 2477 N N . GLY A 1 329 ? 64.685 38.680 78.133 1.00 51.88 323 GLY A N 1
ATOM 2478 C CA . GLY A 1 329 ? 64.961 37.385 77.504 1.00 51.56 323 GLY A CA 1
ATOM 2479 C C . GLY A 1 329 ? 66.064 37.448 76.458 1.00 51.09 323 GLY A C 1
ATOM 2480 O O . GLY A 1 329 ? 66.226 38.461 75.800 1.00 51.04 323 GLY A O 1
ATOM 2481 N N . VAL A 1 330 ? 66.828 36.364 76.331 1.00 51.08 324 VAL A N 1
ATOM 2482 C CA . VAL A 1 330 ? 67.724 36.134 75.189 1.00 51.28 324 VAL A CA 1
ATOM 2483 C C . VAL A 1 330 ? 66.929 36.262 73.894 1.00 51.63 324 VAL A C 1
ATOM 2484 O O . VAL A 1 330 ? 65.865 35.662 73.748 1.00 51.82 324 VAL A O 1
ATOM 2488 N N . PHE A 1 331 ? 67.438 37.043 72.952 1.00 51.97 325 PHE A N 1
ATOM 2489 C CA . PHE A 1 331 ? 66.781 37.147 71.655 1.00 52.17 325 PHE A CA 1
ATOM 2490 C C . PHE A 1 331 ? 67.485 36.283 70.588 1.00 52.02 325 PHE A C 1
ATOM 2491 O O . PHE A 1 331 ? 68.621 35.866 70.791 1.00 51.89 325 PHE A O 1
ATOM 2499 N N . PRO A 1 332 ? 66.780 35.974 69.479 1.00 51.89 326 PRO A N 1
ATOM 2500 C CA . PRO A 1 332 ? 67.234 35.019 68.459 1.00 51.78 326 PRO A CA 1
ATOM 2501 C C . PRO A 1 332 ? 68.679 35.130 67.964 1.00 51.71 326 PRO A C 1
ATOM 2502 O O . PRO A 1 332 ? 69.330 34.101 67.788 1.00 51.51 326 PRO A O 1
ATOM 2506 N N . ASP A 1 333 ? 69.187 36.339 67.747 1.00 51.78 327 ASP A N 1
ATOM 2507 C CA . ASP A 1 333 ? 70.547 36.458 67.215 1.00 52.30 327 ASP A CA 1
ATOM 2508 C C . ASP A 1 333 ? 71.662 36.645 68.243 1.00 52.34 327 ASP A C 1
ATOM 2509 O O . ASP A 1 333 ? 72.769 37.066 67.891 1.00 52.33 327 ASP A O 1
ATOM 2514 N N . VAL A 1 334 ? 71.372 36.323 69.504 1.00 52.01 328 VAL A N 1
ATOM 2515 C CA . VAL A 1 334 ? 72.417 36.186 70.509 1.00 51.74 328 VAL A CA 1
ATOM 2516 C C . VAL A 1 334 ? 73.250 34.939 70.196 1.00 51.64 328 VAL A C 1
ATOM 2517 O O . VAL A 1 334 ? 72.705 33.872 69.890 1.00 51.57 328 VAL A O 1
ATOM 2521 N N . SER A 1 335 ? 74.572 35.091 70.262 1.00 51.35 329 SER A N 1
ATOM 2522 C CA . SER A 1 335 ? 75.499 33.988 70.037 1.00 51.33 329 SER A CA 1
ATOM 2523 C C . SER A 1 335 ? 75.530 33.039 71.236 1.00 51.03 329 SER A C 1
ATOM 2524 O O . SER A 1 335 ? 75.828 33.470 72.335 1.00 51.35 329 SER A O 1
ATOM 2527 N N . PRO A 1 336 ? 75.227 31.739 71.030 1.00 50.97 330 PRO A N 1
ATOM 2528 C CA . PRO A 1 336 ? 75.392 30.759 72.116 1.00 50.80 330 PRO A CA 1
ATOM 2529 C C . PRO A 1 336 ? 76.828 30.708 72.645 1.00 50.57 330 PRO A C 1
ATOM 2530 O O . PRO A 1 336 ? 77.038 30.442 73.834 1.00 50.31 330 PRO A O 1
ATOM 2534 N N . GLU A 1 337 ? 77.795 30.956 71.760 1.00 50.46 331 GLU A N 1
ATOM 2535 C CA . GLU A 1 337 ? 79.205 31.050 72.146 1.00 50.78 331 GLU A CA 1
ATOM 2536 C C . GLU A 1 337 ? 79.455 32.166 73.159 1.00 50.15 331 GLU A C 1
ATOM 2537 O O . GLU A 1 337 ? 80.230 31.979 74.107 1.00 50.02 331 GLU A O 1
ATOM 2543 N N . VAL A 1 338 ? 78.774 33.303 72.974 1.00 49.32 332 VAL A N 1
ATOM 2544 C CA . VAL A 1 338 ? 78.839 34.402 73.933 1.00 48.45 332 VAL A CA 1
ATOM 2545 C C . VAL A 1 338 ? 78.232 34.017 75.294 1.00 48.52 332 VAL A C 1
ATOM 2546 O O . VAL A 1 338 ? 78.788 34.349 76.345 1.00 49.04 332 VAL A O 1
ATOM 2550 N N . LEU A 1 339 ? 77.124 33.285 75.273 1.00 48.28 333 LEU A N 1
ATOM 2551 C CA . LEU A 1 339 ? 76.495 32.779 76.496 1.00 48.32 333 LEU A CA 1
ATOM 2552 C C . LEU A 1 339 ? 77.334 31.722 77.205 1.00 48.59 333 LEU A C 1
ATOM 2553 O O . LEU A 1 339 ? 77.346 31.647 78.425 1.00 48.45 333 LEU A O 1
ATOM 2558 N N . LYS A 1 340 ? 78.014 30.887 76.432 1.00 49.02 334 LYS A N 1
ATOM 2559 C CA . LYS A 1 340 ? 78.941 29.931 77.005 1.00 49.70 334 LYS A CA 1
ATOM 2560 C C . LYS A 1 340 ? 80.062 30.688 77.752 1.00 49.52 334 LYS A C 1
ATOM 2561 O O . LYS A 1 340 ? 80.351 30.397 78.925 1.00 49.50 334 LYS A O 1
ATOM 2567 N N . LYS A 1 341 ? 80.645 31.681 77.075 1.00 49.24 335 LYS A N 1
ATOM 2568 C CA . LYS A 1 341 ? 81.762 32.460 77.608 1.00 49.04 335 LYS A CA 1
ATOM 2569 C C . LYS A 1 341 ? 81.325 33.292 78.803 1.00 49.34 335 LYS A C 1
ATOM 2570 O O . LYS A 1 341 ? 82.022 33.348 79.815 1.00 49.79 335 LYS A O 1
ATOM 2576 N N . LEU A 1 342 ? 80.155 33.918 78.694 1.00 49.15 336 LEU A N 1
ATOM 2577 C CA . LEU A 1 342 ? 79.601 34.692 79.801 1.00 48.67 336 LEU A CA 1
ATOM 2578 C C . LEU A 1 342 ? 79.381 33.857 81.064 1.00 48.71 336 LEU A C 1
ATOM 2579 O O . LEU A 1 342 ? 79.679 34.301 82.168 1.00 48.95 336 LEU A O 1
ATOM 2584 N N . THR A 1 343 ? 78.834 32.660 80.893 1.00 48.92 337 THR A N 1
ATOM 2585 C CA . THR A 1 343 ? 78.513 31.783 82.016 1.00 48.69 337 THR A CA 1
ATOM 2586 C C . THR A 1 343 ? 79.789 31.373 82.770 1.00 48.66 337 THR A C 1
ATOM 2587 O O . THR A 1 343 ? 79.813 31.404 84.004 1.00 48.91 337 THR A O 1
ATOM 2591 N N . ALA A 1 344 ? 80.834 31.003 82.030 1.00 48.27 338 ALA A N 1
ATOM 2592 C CA . ALA A 1 344 ? 82.136 30.686 82.640 1.00 48.37 338 ALA A CA 1
ATOM 2593 C C . ALA A 1 344 ? 82.771 31.901 83.317 1.00 48.24 338 ALA A C 1
ATOM 2594 O O . ALA A 1 344 ? 83.321 31.778 84.405 1.00 48.61 338 ALA A O 1
ATOM 2596 N N . PHE A 1 345 ? 82.674 33.077 82.699 1.00 48.29 339 PHE A N 1
ATOM 2597 C CA . PHE A 1 345 ? 83.206 34.284 83.326 1.00 48.12 339 PHE A CA 1
ATOM 2598 C C . PHE A 1 345 ? 82.527 34.577 84.661 1.00 48.23 339 PHE A C 1
ATOM 2599 O O . PHE A 1 345 ? 83.205 34.805 85.658 1.00 48.35 339 PHE A O 1
ATOM 2607 N N . VAL A 1 346 ? 81.194 34.564 84.680 1.00 48.10 340 VAL A N 1
ATOM 2608 C CA . VAL A 1 346 ? 80.439 34.748 85.916 1.00 47.81 340 VAL A CA 1
ATOM 2609 C C . VAL A 1 346 ? 80.897 33.750 86.996 1.00 48.24 340 VAL A C 1
ATOM 2610 O O . VAL A 1 346 ? 81.165 34.139 88.130 1.00 47.79 340 VAL A O 1
ATOM 2614 N N . HIS A 1 347 ? 80.994 32.471 86.624 1.00 48.37 341 HIS A N 1
ATOM 2615 C CA . HIS A 1 347 ? 81.383 31.404 87.546 1.00 48.87 341 HIS A CA 1
ATOM 2616 C C . HIS A 1 347 ? 82.804 31.597 88.097 1.00 49.04 341 HIS A C 1
ATOM 2617 O O . HIS A 1 347 ? 83.014 31.611 89.316 1.00 48.55 341 HIS A O 1
ATOM 2624 N N . GLU A 1 348 ? 83.761 31.756 87.182 1.00 49.49 342 GLU A N 1
ATOM 2625 C CA . GLU A 1 348 ? 85.167 32.002 87.513 1.00 50.12 342 GLU A CA 1
ATOM 2626 C C . GLU A 1 348 ? 85.391 33.297 88.310 1.00 50.12 342 GLU A C 1
ATOM 2627 O O . GLU A 1 348 ? 86.026 33.265 89.363 1.00 49.77 342 GLU A O 1
ATOM 2633 N N . TYR A 1 349 ? 84.861 34.426 87.827 1.00 50.51 343 TYR A N 1
ATOM 2634 C CA . TYR A 1 349 ? 84.964 35.698 88.553 1.00 51.10 343 TYR A CA 1
ATOM 2635 C C . TYR A 1 349 ? 84.390 35.628 89.980 1.00 51.58 343 TYR A C 1
ATOM 2636 O O . TYR A 1 349 ? 85.020 36.092 90.927 1.00 51.46 343 TYR A O 1
ATOM 2645 N N . SER A 1 350 ? 83.198 35.053 90.130 1.00 52.31 344 SER A N 1
ATOM 2646 C CA . SER A 1 350 ? 82.513 35.064 91.424 1.00 53.02 344 SER A CA 1
ATOM 2647 C C . SER A 1 350 ? 83.126 34.111 92.450 1.00 53.49 344 SER A C 1
ATOM 2648 O O . SER A 1 350 ? 83.198 34.439 93.636 1.00 53.28 344 SER A O 1
ATOM 2651 N N . GLN A 1 351 ? 83.564 32.941 92.000 1.00 54.16 345 GLN A N 1
ATOM 2652 C CA . GLN A 1 351 ? 84.163 31.993 92.916 1.00 55.87 345 GLN A CA 1
ATOM 2653 C C . GLN A 1 351 ? 85.528 32.482 93.425 1.00 56.38 345 GLN A C 1
ATOM 2654 O O . GLN A 1 351 ? 85.846 32.334 94.613 1.00 56.10 345 GLN A O 1
ATOM 2660 N N . ASN A 1 352 ? 86.299 33.100 92.528 1.00 57.15 346 ASN A N 1
ATOM 2661 C CA . ASN A 1 352 ? 87.521 33.782 92.905 1.00 58.06 346 ASN A CA 1
ATOM 2662 C C . ASN A 1 352 ? 87.251 34.810 94.009 1.00 58.39 346 ASN A C 1
ATOM 2663 O O . ASN A 1 352 ? 87.876 34.760 95.067 1.00 58.12 346 ASN A O 1
ATOM 2668 N N . LYS A 1 353 ? 86.304 35.715 93.762 1.00 58.74 347 LYS A N 1
ATOM 2669 C CA . LYS A 1 353 ? 85.866 36.702 94.761 1.00 59.56 347 LYS A CA 1
ATOM 2670 C C . LYS A 1 353 ? 85.457 36.097 96.117 1.00 59.63 347 LYS A C 1
ATOM 2671 O O . LYS A 1 353 ? 85.805 36.622 97.177 1.00 59.66 347 LYS A O 1
ATOM 2677 N N . LYS A 1 354 ? 84.716 34.997 96.066 1.00 59.67 348 LYS A N 1
ATOM 2678 C CA . LYS A 1 354 ? 84.171 34.375 97.261 1.00 59.80 348 LYS A CA 1
ATOM 2679 C C . LYS A 1 354 ? 85.187 33.503 98.019 1.00 60.65 348 LYS A C 1
ATOM 2680 O O . LYS A 1 354 ? 84.890 33.007 99.105 1.00 60.26 348 LYS A O 1
ATOM 2686 N N . MET A 1 355 ? 86.376 33.323 97.445 1.00 61.85 349 MET A N 1
ATOM 2687 C CA . MET A 1 355 ? 87.455 32.589 98.112 1.00 63.53 349 MET A CA 1
ATOM 2688 C C . MET A 1 355 ? 87.933 33.320 99.368 1.00 63.39 349 MET A C 1
ATOM 2689 O O . MET A 1 355 ? 88.404 34.461 99.308 1.00 63.60 349 MET A O 1
ATOM 2694 N N . THR B 1 12 ? 41.610 88.643 73.558 1.00 60.57 6 THR B N 1
ATOM 2695 C CA . THR B 1 12 ? 42.863 88.510 74.358 1.00 60.32 6 THR B CA 1
ATOM 2696 C C . THR B 1 12 ? 43.575 87.201 74.019 1.00 59.94 6 THR B C 1
ATOM 2697 O O . THR B 1 12 ? 42.970 86.117 74.040 1.00 60.31 6 THR B O 1
ATOM 2701 N N . PHE B 1 13 ? 44.861 87.309 73.700 1.00 59.03 7 PHE B N 1
ATOM 2702 C CA . PHE B 1 13 ? 45.733 86.146 73.557 1.00 58.02 7 PHE B CA 1
ATOM 2703 C C . PHE B 1 13 ? 45.745 85.363 74.871 1.00 57.26 7 PHE B C 1
ATOM 2704 O O . PHE B 1 13 ? 45.794 85.956 75.942 1.00 57.27 7 PHE B O 1
ATOM 2712 N N . ASN B 1 14 ? 45.671 84.040 74.787 1.00 56.61 8 ASN B N 1
ATOM 2713 C CA . ASN B 1 14 ? 45.716 83.183 75.977 1.00 55.89 8 ASN B CA 1
ATOM 2714 C C . ASN B 1 14 ? 47.152 82.793 76.359 1.00 55.78 8 ASN B C 1
ATOM 2715 O O . ASN B 1 14 ? 47.792 81.983 75.684 1.00 55.43 8 ASN B O 1
ATOM 2720 N N . GLU B 1 15 ? 47.649 83.376 77.449 1.00 55.66 9 GLU B N 1
ATOM 2721 C CA . GLU B 1 15 ? 49.039 83.168 77.861 1.00 56.07 9 GLU B CA 1
ATOM 2722 C C . GLU B 1 15 ? 49.201 82.179 79.027 1.00 55.00 9 GLU B C 1
ATOM 2723 O O . GLU B 1 15 ? 50.297 82.017 79.578 1.00 54.78 9 GLU B O 1
ATOM 2729 N N . THR B 1 16 ? 48.109 81.502 79.370 1.00 54.03 10 THR B N 1
ATOM 2730 C CA . THR B 1 16 ? 48.067 80.586 80.496 1.00 53.59 10 THR B CA 1
ATOM 2731 C C . THR B 1 16 ? 49.205 79.567 80.432 1.00 53.54 10 THR B C 1
ATOM 2732 O O . THR B 1 16 ? 49.921 79.354 81.416 1.00 53.21 10 THR B O 1
ATOM 2736 N N . PHE B 1 17 ? 49.371 78.959 79.258 1.00 53.60 11 PHE B N 1
ATOM 2737 C CA . PHE B 1 17 ? 50.374 77.934 79.038 1.00 53.07 11 PHE B CA 1
ATOM 2738 C C . PHE B 1 17 ? 51.788 78.419 79.315 1.00 53.12 11 PHE B C 1
ATOM 2739 O O . PHE B 1 17 ? 52.576 77.709 79.951 1.00 53.42 11 PHE B O 1
ATOM 2747 N N . LEU B 1 18 ? 52.100 79.618 78.829 1.00 53.02 12 LEU B N 1
ATOM 2748 C CA . LEU B 1 18 ? 53.438 80.182 78.948 1.00 52.98 12 LEU B CA 1
ATOM 2749 C C . LEU B 1 18 ? 53.779 80.555 80.390 1.00 53.14 12 LEU B C 1
ATOM 2750 O O . LEU B 1 18 ? 54.926 80.406 80.819 1.00 53.60 12 LEU B O 1
ATOM 2755 N N . LYS B 1 19 ? 52.781 81.029 81.131 1.00 53.17 13 LYS B N 1
ATOM 2756 C CA . LYS B 1 19 ? 52.951 81.356 82.549 1.00 52.96 13 LYS B CA 1
ATOM 2757 C C . LYS B 1 19 ? 53.280 80.111 83.368 1.00 52.84 13 LYS B C 1
ATOM 2758 O O . LYS B 1 19 ? 54.296 80.079 84.060 1.00 52.61 13 LYS B O 1
ATOM 2764 N N . ALA B 1 20 ? 52.432 79.086 83.267 1.00 52.81 14 ALA B N 1
ATOM 2765 C CA . ALA B 1 20 ? 52.678 77.810 83.943 1.00 53.21 14 ALA B CA 1
ATOM 2766 C C . ALA B 1 20 ? 54.080 77.259 83.648 1.00 53.34 14 ALA B C 1
ATOM 2767 O O . ALA B 1 20 ? 54.782 76.837 84.566 1.00 53.07 14 ALA B O 1
ATOM 2769 N N . ALA B 1 21 ? 54.480 77.298 82.373 1.00 53.48 15 ALA B N 1
ATOM 2770 C CA . ALA B 1 21 ? 55.802 76.842 81.936 1.00 53.60 15 ALA B CA 1
ATOM 2771 C C . ALA B 1 21 ? 56.932 77.622 82.601 1.00 54.13 15 ALA B C 1
ATOM 2772 O O . ALA B 1 21 ? 58.007 77.070 82.871 1.00 54.67 15 ALA B O 1
ATOM 2774 N N . ARG B 1 22 ? 56.690 78.910 82.844 1.00 54.14 16 ARG B N 1
ATOM 2775 C CA . ARG B 1 22 ? 57.657 79.772 83.517 1.00 54.01 16 ARG B CA 1
ATOM 2776 C C . ARG B 1 22 ? 57.483 79.706 85.038 1.00 53.65 16 ARG B C 1
ATOM 2777 O O . ARG B 1 22 ? 58.176 80.405 85.778 1.00 53.53 16 ARG B O 1
ATOM 2785 N N . GLY B 1 23 ? 56.564 78.851 85.486 1.00 53.11 17 GLY B N 1
ATOM 2786 C CA . GLY B 1 23 ? 56.238 78.716 86.899 1.00 52.93 17 GLY B CA 1
ATOM 2787 C C . GLY B 1 23 ? 55.659 79.985 87.498 1.00 52.85 17 GLY B C 1
ATOM 2788 O O . GLY B 1 23 ? 55.981 80.339 88.631 1.00 52.35 17 GLY B O 1
ATOM 2789 N N . GLU B 1 24 ? 54.811 80.663 86.719 1.00 52.76 18 GLU B N 1
ATOM 2790 C CA . GLU B 1 24 ? 54.161 81.902 87.126 1.00 52.84 18 GLU B CA 1
ATOM 2791 C C . GLU B 1 24 ? 52.677 81.668 87.346 1.00 52.86 18 GLU B C 1
ATOM 2792 O O . GLU B 1 24 ? 52.068 80.843 86.675 1.00 52.79 18 GLU B O 1
ATOM 2798 N N . LYS B 1 25 ? 52.109 82.403 88.299 1.00 53.12 19 LYS B N 1
ATOM 2799 C CA . LYS B 1 25 ? 50.676 82.377 88.602 1.00 53.43 19 LYS B CA 1
ATOM 2800 C C . LYS B 1 25 ? 49.803 82.541 87.355 1.00 53.22 19 LYS B C 1
ATOM 2801 O O . LYS B 1 25 ? 50.061 83.415 86.530 1.00 53.67 19 LYS B O 1
ATOM 2807 N N . ALA B 1 26 ? 48.774 81.702 87.235 1.00 52.92 20 ALA B N 1
ATOM 2808 C CA . ALA B 1 26 ? 47.722 81.847 86.219 1.00 52.91 20 ALA B CA 1
ATOM 2809 C C . ALA B 1 26 ? 46.356 81.491 86.822 1.00 53.05 20 ALA B C 1
ATOM 2810 O O . ALA B 1 26 ? 46.288 80.857 87.882 1.00 53.39 20 ALA B O 1
ATOM 2812 N N . ASP B 1 27 ? 45.273 81.883 86.150 1.00 52.75 21 ASP B N 1
ATOM 2813 C CA . ASP B 1 27 ? 43.917 81.727 86.707 1.00 52.56 21 ASP B CA 1
ATOM 2814 C C . ASP B 1 27 ? 43.312 80.330 86.540 1.00 51.61 21 ASP B C 1
ATOM 2815 O O . ASP B 1 27 ? 42.275 80.016 87.133 1.00 51.30 21 ASP B O 1
ATOM 2820 N N . HIS B 1 28 ? 43.951 79.506 85.715 1.00 50.65 22 HIS B N 1
ATOM 2821 C CA . HIS B 1 28 ? 43.526 78.125 85.498 1.00 49.93 22 HIS B CA 1
ATOM 2822 C C . HIS B 1 28 ? 44.725 77.277 85.081 1.00 49.50 22 HIS B C 1
ATOM 2823 O O . HIS B 1 28 ? 45.812 77.806 84.811 1.00 49.37 22 HIS B O 1
ATOM 2830 N N . THR B 1 29 ? 44.541 75.963 85.058 1.00 49.02 23 THR B N 1
ATOM 2831 C CA . THR B 1 29 ? 45.604 75.071 84.630 1.00 48.67 23 THR B CA 1
ATOM 2832 C C . THR B 1 29 ? 45.552 74.920 83.112 1.00 48.91 23 THR B C 1
ATOM 2833 O O . THR B 1 29 ? 44.491 74.616 82.560 1.00 48.77 23 THR B O 1
ATOM 2837 N N . PRO B 1 30 ? 46.683 75.185 82.427 1.00 49.38 24 PRO B N 1
ATOM 2838 C CA . PRO B 1 30 ? 46.709 74.998 80.972 1.00 49.81 24 PRO B CA 1
ATOM 2839 C C . PRO B 1 30 ? 46.711 73.520 80.580 1.00 50.46 24 PRO B C 1
ATOM 2840 O O . PRO B 1 30 ? 47.318 72.674 81.280 1.00 50.53 24 PRO B O 1
ATOM 2844 N N . VAL B 1 31 ? 46.015 73.231 79.481 1.00 50.59 25 VAL B N 1
ATOM 2845 C CA . VAL B 1 31 ? 45.909 71.881 78.941 1.00 51.27 25 VAL B CA 1
ATOM 2846 C C . VAL B 1 31 ? 46.222 71.868 77.448 1.00 51.00 25 VAL B C 1
ATOM 2847 O O . VAL B 1 31 ? 45.771 72.743 76.702 1.00 51.32 25 VAL B O 1
ATOM 2851 N N . TRP B 1 32 ? 46.984 70.867 77.028 1.00 50.78 26 TRP B N 1
ATOM 2852 C CA . TRP B 1 32 ? 46.987 70.414 75.637 1.00 50.86 26 TRP B CA 1
ATOM 2853 C C . TRP B 1 32 ? 47.290 68.925 75.671 1.00 50.83 26 TRP B C 1
ATOM 2854 O O . TRP B 1 32 ? 47.629 68.402 76.722 1.00 50.43 26 TRP B O 1
ATOM 2865 N N . TYR B 1 33 ? 47.138 68.243 74.540 1.00 51.13 27 TYR B N 1
ATOM 2866 C CA . TYR B 1 33 ? 47.385 66.801 74.489 1.00 51.28 27 TYR B CA 1
ATOM 2867 C C . TYR B 1 33 ? 48.342 66.460 73.365 1.00 51.01 27 TYR B C 1
ATOM 2868 O O . TYR B 1 33 ? 48.177 66.939 72.254 1.00 51.11 27 TYR B O 1
ATOM 2877 N N . MET B 1 34 ? 49.344 65.640 73.663 1.00 51.05 28 MET B N 1
ATOM 2878 C CA . MET B 1 34 ? 50.203 65.071 72.628 1.00 51.43 28 MET B CA 1
ATOM 2879 C C . MET B 1 34 ? 49.331 64.284 71.641 1.00 50.89 28 MET B C 1
ATOM 2880 O O . MET B 1 34 ? 48.467 63.514 72.052 1.00 50.26 28 MET B O 1
ATOM 2885 N N . ARG B 1 35 ? 49.529 64.547 70.348 1.00 51.24 29 ARG B N 1
ATOM 2886 C CA . ARG B 1 35 ? 48.681 63.994 69.246 1.00 51.67 29 ARG B CA 1
ATOM 2887 C C . ARG B 1 35 ? 47.210 64.469 69.219 1.00 50.76 29 ARG B C 1
ATOM 2888 O O . ARG B 1 35 ? 46.342 63.773 68.699 1.00 50.27 29 ARG B O 1
ATOM 2896 N N . GLN B 1 36 ? 46.934 65.651 69.770 1.00 50.60 30 GLN B N 1
ATOM 2897 C CA . GLN B 1 36 ? 45.569 66.217 69.724 1.00 50.13 30 GLN B CA 1
ATOM 2898 C C . GLN B 1 36 ? 45.065 66.444 68.290 1.00 50.07 30 GLN B C 1
ATOM 2899 O O . GLN B 1 36 ? 43.859 66.329 68.012 1.00 49.72 30 GLN B O 1
ATOM 2905 N N . ALA B 1 37 ? 45.993 66.774 67.393 1.00 49.74 31 ALA B N 1
ATOM 2906 C CA . ALA B 1 37 ? 45.748 66.702 65.951 1.00 49.82 31 ALA B CA 1
ATOM 2907 C C . ALA B 1 37 ? 46.254 65.368 65.439 1.00 49.54 31 ALA B C 1
ATOM 2908 O O . ALA B 1 37 ? 47.453 65.093 65.511 1.00 49.43 31 ALA B O 1
ATOM 2910 N N . GLY B 1 38 ? 45.334 64.540 64.941 1.00 49.45 32 GLY B N 1
ATOM 2911 C CA . GLY B 1 38 ? 45.676 63.259 64.340 1.00 48.83 32 GLY B CA 1
ATOM 2912 C C . GLY B 1 38 ? 44.445 62.423 64.104 1.00 49.27 32 GLY B C 1
ATOM 2913 O O . GLY B 1 38 ? 43.334 62.948 64.004 1.00 49.11 32 GLY B O 1
ATOM 2914 N N . ARG B 1 39 ? 44.653 61.108 64.050 1.00 49.76 33 ARG B N 1
ATOM 2915 C CA . ARG B 1 39 ? 43.653 60.131 63.619 1.00 50.15 33 ARG B CA 1
ATOM 2916 C C . ARG B 1 39 ? 42.452 59.949 64.541 1.00 50.32 33 ARG B C 1
ATOM 2917 O O . ARG B 1 39 ? 41.494 59.261 64.180 1.00 49.99 33 ARG B O 1
ATOM 2925 N N . SER B 1 40 ? 42.501 60.576 65.719 1.00 50.72 34 SER B N 1
ATOM 2926 C CA . SER B 1 40 ? 41.353 60.598 66.631 1.00 50.79 34 SER B CA 1
ATOM 2927 C C . SER B 1 40 ? 40.218 61.451 66.053 1.00 50.82 34 SER B C 1
ATOM 2928 O O . SER B 1 40 ? 39.059 61.270 66.419 1.00 50.97 34 SER B O 1
ATOM 2931 N N . GLN B 1 41 ? 40.560 62.350 65.127 1.00 50.89 35 GLN B N 1
ATOM 2932 C CA . GLN B 1 41 ? 39.587 63.259 64.505 1.00 50.96 35 GLN B CA 1
ATOM 2933 C C . GLN B 1 41 ? 39.088 62.813 63.136 1.00 51.24 35 GLN B C 1
ATOM 2934 O O . GLN B 1 41 ? 39.885 62.525 62.239 1.00 51.40 35 GLN B O 1
ATOM 2940 N N . PRO B 1 42 ? 37.754 62.777 62.966 1.00 51.37 36 PRO B N 1
ATOM 2941 C CA . PRO B 1 42 ? 37.153 62.488 61.672 1.00 51.40 36 PRO B CA 1
ATOM 2942 C C . PRO B 1 42 ? 37.672 63.424 60.578 1.00 51.45 36 PRO B C 1
ATOM 2943 O O . PRO B 1 42 ? 37.954 62.958 59.472 1.00 51.23 36 PRO B O 1
ATOM 2947 N N . GLU B 1 43 ? 37.792 64.721 60.887 1.00 51.59 37 GLU B N 1
ATOM 2948 C CA . GLU B 1 43 ? 38.216 65.731 59.900 1.00 51.92 37 GLU B CA 1
ATOM 2949 C C . GLU B 1 43 ? 39.618 65.424 59.393 1.00 51.84 37 GLU B C 1
ATOM 2950 O O . GLU B 1 43 ? 39.873 65.481 58.186 1.00 51.85 37 GLU B O 1
ATOM 2956 N N . TYR B 1 44 ? 40.513 65.083 60.320 1.00 51.72 38 TYR B N 1
ATOM 2957 C CA . TYR B 1 44 ? 41.869 64.687 59.974 1.00 51.77 38 TYR B CA 1
ATOM 2958 C C . TYR B 1 44 ? 41.872 63.469 59.054 1.00 51.82 38 TYR B C 1
ATOM 2959 O O . TYR B 1 44 ? 42.511 63.495 57.999 1.00 51.48 38 TYR B O 1
ATOM 2968 N N . ARG B 1 45 ? 41.144 62.423 59.451 1.00 52.14 39 ARG B N 1
ATOM 2969 C CA . ARG B 1 45 ? 41.062 61.170 58.680 1.00 52.64 39 ARG B CA 1
ATOM 2970 C C . ARG B 1 45 ? 40.566 61.396 57.251 1.00 52.93 39 ARG B C 1
ATOM 2971 O O . ARG B 1 45 ? 41.098 60.810 56.306 1.00 52.94 39 ARG B O 1
ATOM 2979 N N . LYS B 1 46 ? 39.558 62.256 57.107 1.00 53.26 40 LYS B N 1
ATOM 2980 C CA . LYS B 1 46 ? 39.005 62.598 55.803 1.00 53.90 40 LYS B CA 1
ATOM 2981 C C . LYS B 1 46 ? 40.004 63.429 55.006 1.00 53.54 40 LYS B C 1
ATOM 2982 O O . LYS B 1 46 ? 40.235 63.170 53.826 1.00 53.52 40 LYS B O 1
ATOM 2988 N N . LEU B 1 47 ? 40.597 64.422 55.661 1.00 53.44 41 LEU B N 1
ATOM 2989 C CA . LEU B 1 47 ? 41.629 65.239 55.041 1.00 53.44 41 LEU B CA 1
ATOM 2990 C C . LEU B 1 47 ? 42.761 64.371 54.490 1.00 53.67 41 LEU B C 1
ATOM 2991 O O . LEU B 1 47 ? 43.281 64.649 53.418 1.00 53.51 41 LEU B O 1
ATOM 2996 N N . LYS B 1 48 ? 43.120 63.320 55.227 1.00 54.06 42 LYS B N 1
ATOM 2997 C CA . LYS B 1 48 ? 44.247 62.454 54.886 1.00 54.58 42 LYS B CA 1
ATOM 2998 C C . LYS B 1 48 ? 43.945 61.585 53.679 1.00 54.99 42 LYS B C 1
ATOM 2999 O O . LYS B 1 48 ? 44.793 61.424 52.798 1.00 54.58 42 LYS B O 1
ATOM 3005 N N . GLU B 1 49 ? 42.742 61.015 53.651 1.00 55.70 43 GLU B N 1
ATOM 3006 C CA . GLU B 1 49 ? 42.327 60.226 52.511 1.00 56.45 43 GLU B CA 1
ATOM 3007 C C . GLU B 1 49 ? 42.132 61.107 51.271 1.00 56.64 43 GLU B C 1
ATOM 3008 O O . GLU B 1 49 ? 42.364 60.652 50.150 1.00 56.67 43 GLU B O 1
ATOM 3014 N N . LYS B 1 50 ? 41.748 62.369 51.476 1.00 56.83 44 LYS B N 1
ATOM 3015 C CA . LYS B 1 50 ? 41.579 63.296 50.355 1.00 57.14 44 LYS B CA 1
ATOM 3016 C C . LYS B 1 50 ? 42.913 63.693 49.707 1.00 57.14 44 LYS B C 1
ATOM 3017 O O . LYS B 1 50 ? 43.117 63.447 48.519 1.00 57.16 44 LYS B O 1
ATOM 3023 N N . TYR B 1 51 ? 43.816 64.281 50.491 1.00 57.04 45 TYR B N 1
ATOM 3024 C CA . TYR B 1 51 ? 45.047 64.873 49.959 1.00 57.06 45 TYR B CA 1
ATOM 3025 C C . TYR B 1 51 ? 46.287 63.985 50.072 1.00 56.97 45 TYR B C 1
ATOM 3026 O O . TYR B 1 51 ? 47.279 64.202 49.370 1.00 56.72 45 TYR B O 1
ATOM 3035 N N . GLY B 1 52 ? 46.239 63.003 50.965 1.00 56.97 46 GLY B N 1
ATOM 3036 C CA . GLY B 1 52 ? 47.377 62.121 51.191 1.00 56.99 46 GLY B CA 1
ATOM 3037 C C . GLY B 1 52 ? 48.288 62.644 52.279 1.00 57.14 46 GLY B C 1
ATOM 3038 O O . GLY B 1 52 ? 48.171 63.795 52.706 1.00 57.14 46 GLY B O 1
ATOM 3039 N N . LEU B 1 53 ? 49.205 61.792 52.725 1.00 57.40 47 LEU B N 1
ATOM 3040 C CA . LEU B 1 53 ? 50.076 62.112 53.859 1.00 57.56 47 LEU B CA 1
ATOM 3041 C C . LEU B 1 53 ? 51.062 63.238 53.532 1.00 56.97 47 LEU B C 1
ATOM 3042 O O . LEU B 1 53 ? 51.247 64.152 54.340 1.00 56.91 47 LEU B O 1
ATOM 3047 N N . PHE B 1 54 ? 51.674 63.173 52.347 1.00 56.17 48 PHE B N 1
ATOM 3048 C CA . PHE B 1 54 ? 52.689 64.152 51.938 1.00 55.74 48 PHE B CA 1
ATOM 3049 C C . PHE B 1 54 ? 52.158 65.591 51.860 1.00 56.03 48 PHE B C 1
ATOM 3050 O O . PHE B 1 54 ? 52.788 66.499 52.396 1.00 55.95 48 PHE B O 1
ATOM 3058 N N . GLU B 1 55 ? 51.020 65.782 51.186 1.00 56.37 49 GLU B N 1
ATOM 3059 C CA . GLU B 1 55 ? 50.384 67.097 51.039 1.00 56.98 49 GLU B CA 1
ATOM 3060 C C . GLU B 1 55 ? 50.033 67.710 52.384 1.00 57.46 49 GLU B C 1
ATOM 3061 O O . GLU B 1 55 ? 50.223 68.908 52.594 1.00 57.50 49 GLU B O 1
ATOM 3067 N N . ILE B 1 56 ? 49.519 66.877 53.285 1.00 57.85 50 ILE B N 1
ATOM 3068 C CA . ILE B 1 56 ? 49.091 67.317 54.613 1.00 58.77 50 ILE B CA 1
ATOM 3069 C C . ILE B 1 56 ? 50.266 67.665 55.521 1.00 58.78 50 ILE B C 1
ATOM 3070 O O . ILE B 1 56 ? 50.117 68.433 56.475 1.00 58.95 50 ILE B O 1
ATOM 3075 N N . THR B 1 57 ? 51.432 67.109 55.212 1.00 58.76 51 THR B N 1
ATOM 3076 C CA . THR B 1 57 ? 52.638 67.415 55.968 1.00 58.54 51 THR B CA 1
ATOM 3077 C C . THR B 1 57 ? 53.532 68.412 55.221 1.00 58.39 51 THR B C 1
ATOM 3078 O O . THR B 1 57 ? 54.655 68.672 55.658 1.00 58.94 51 THR B O 1
ATOM 3082 N N . HIS B 1 58 ? 53.036 68.991 54.125 1.00 57.73 52 HIS B N 1
ATOM 3083 C CA . HIS B 1 58 ? 53.864 69.891 53.308 1.00 57.37 52 HIS B CA 1
ATOM 3084 C C . HIS B 1 58 ? 53.205 71.192 52.829 1.00 57.23 52 HIS B C 1
ATOM 3085 O O . HIS B 1 58 ? 53.884 72.213 52.704 1.00 57.36 52 HIS B O 1
ATOM 3092 N N . GLN B 1 59 ? 51.907 71.152 52.539 1.00 57.05 53 GLN B N 1
ATOM 3093 C CA . GLN B 1 59 ? 51.155 72.366 52.207 1.00 56.91 53 GLN B CA 1
ATOM 3094 C C . GLN B 1 59 ? 50.826 73.134 53.497 1.00 56.44 53 GLN B C 1
ATOM 3095 O O . GLN B 1 59 ? 50.080 72.633 54.336 1.00 56.76 53 GLN B O 1
ATOM 3101 N N . PRO B 1 60 ? 51.403 74.338 53.670 1.00 55.95 54 PRO B N 1
ATOM 3102 C CA . PRO B 1 60 ? 51.181 75.154 54.868 1.00 55.47 54 PRO B CA 1
ATOM 3103 C C . PRO B 1 60 ? 49.719 75.391 55.251 1.00 55.03 54 PRO B C 1
ATOM 3104 O O . PRO B 1 60 ? 49.412 75.396 56.430 1.00 55.21 54 PRO B O 1
ATOM 3108 N N . GLU B 1 61 ? 48.827 75.578 54.284 1.00 54.67 55 GLU B N 1
ATOM 3109 C CA . GLU B 1 61 ? 47.414 75.811 54.604 1.00 54.69 55 GLU B CA 1
ATOM 3110 C C . GLU B 1 61 ? 46.761 74.577 55.213 1.00 53.90 55 GLU B C 1
ATOM 3111 O O . GLU B 1 61 ? 45.895 74.692 56.081 1.00 53.70 55 GLU B O 1
ATOM 3117 N N . LEU B 1 62 ? 47.188 73.404 54.753 1.00 53.51 56 LEU B N 1
ATOM 3118 C CA . LEU B 1 62 ? 46.703 72.139 55.289 1.00 53.38 56 LEU B CA 1
ATOM 3119 C C . LEU B 1 62 ? 47.322 71.826 56.654 1.00 53.46 56 LEU B C 1
ATOM 3120 O O . LEU B 1 62 ? 46.596 71.435 57.579 1.00 53.16 56 LEU B O 1
ATOM 3125 N N . CYS B 1 63 ? 48.645 72.009 56.785 1.00 53.25 57 CYS B N 1
ATOM 3126 C CA . CYS B 1 63 ? 49.325 71.788 58.060 1.00 53.45 57 CYS B CA 1
ATOM 3127 C C . CYS B 1 63 ? 48.747 72.707 59.156 1.00 52.38 57 CYS B C 1
ATOM 3128 O O . CYS B 1 63 ? 48.524 72.259 60.285 1.00 51.57 57 CYS B O 1
ATOM 3131 N N . ALA B 1 64 ? 48.514 73.981 58.810 1.00 51.48 58 ALA B N 1
ATOM 3132 C CA . ALA B 1 64 ? 47.947 74.980 59.741 1.00 50.97 58 ALA B CA 1
ATOM 3133 C C . ALA B 1 64 ? 46.534 74.617 60.181 1.00 50.37 58 ALA B C 1
ATOM 3134 O O . ALA B 1 64 ? 46.171 74.778 61.348 1.00 50.25 58 ALA B O 1
ATOM 3136 N N . TYR B 1 65 ? 45.740 74.124 59.238 1.00 49.83 59 TYR B N 1
ATOM 3137 C CA . TYR B 1 65 ? 44.391 73.663 59.546 1.00 49.36 59 TYR B CA 1
ATOM 3138 C C . TYR B 1 65 ? 44.478 72.497 60.525 1.00 48.75 59 TYR B C 1
ATOM 3139 O O . TYR B 1 65 ? 43.842 72.515 61.586 1.00 48.53 59 TYR B O 1
ATOM 3148 N N . VAL B 1 66 ? 45.294 71.503 60.180 1.00 47.74 60 VAL B N 1
ATOM 3149 C CA . VAL B 1 66 ? 45.486 70.348 61.055 1.00 47.12 60 VAL B CA 1
ATOM 3150 C C . VAL B 1 66 ? 45.877 70.776 62.467 1.00 47.27 60 VAL B C 1
ATOM 3151 O O . VAL B 1 66 ? 45.248 70.354 63.430 1.00 47.40 60 VAL B O 1
ATOM 3155 N N . THR B 1 67 ? 46.882 71.637 62.567 1.00 47.34 61 THR B N 1
ATOM 3156 C CA . THR B 1 67 ? 47.370 72.149 63.846 1.00 48.13 61 THR B CA 1
ATOM 3157 C C . THR B 1 67 ? 46.323 72.916 64.685 1.00 48.72 61 THR B C 1
ATOM 3158 O O . THR B 1 67 ? 46.231 72.695 65.893 1.00 48.83 61 THR B O 1
ATOM 3162 N N . ARG B 1 68 ? 45.545 73.806 64.059 1.00 49.23 62 ARG B N 1
ATOM 3163 C CA . ARG B 1 68 ? 44.608 74.652 64.813 1.00 50.00 62 ARG B CA 1
ATOM 3164 C C . ARG B 1 68 ? 43.301 73.942 65.221 1.00 50.52 62 ARG B C 1
ATOM 3165 O O . ARG B 1 68 ? 42.695 74.281 66.239 1.00 50.26 62 ARG B O 1
ATOM 3173 N N . LEU B 1 69 ? 42.882 72.956 64.425 1.00 50.75 63 LEU B N 1
ATOM 3174 C CA . LEU B 1 69 ? 41.621 72.232 64.646 1.00 50.83 63 LEU B CA 1
ATOM 3175 C C . LEU B 1 69 ? 41.348 71.761 66.111 1.00 50.92 63 LEU B C 1
ATOM 3176 O O . LEU B 1 69 ? 40.243 71.983 66.621 1.00 51.08 63 LEU B O 1
ATOM 3181 N N . PRO B 1 70 ? 42.341 71.134 66.792 1.00 50.48 64 PRO B N 1
ATOM 3182 C CA . PRO B 1 70 ? 42.082 70.750 68.197 1.00 50.57 64 PRO B CA 1
ATOM 3183 C C . PRO B 1 70 ? 41.887 71.950 69.155 1.00 50.76 64 PRO B C 1
ATOM 3184 O O . PRO B 1 70 ? 41.153 71.847 70.140 1.00 50.50 64 PRO B O 1
ATOM 3188 N N . VAL B 1 71 ? 42.540 73.068 68.859 1.00 50.85 65 VAL B N 1
ATOM 3189 C CA . VAL B 1 71 ? 42.383 74.293 69.639 1.00 51.14 65 VAL B CA 1
ATOM 3190 C C . VAL B 1 71 ? 40.941 74.837 69.538 1.00 51.63 65 VAL B C 1
ATOM 3191 O O . VAL B 1 71 ? 40.310 75.157 70.548 1.00 51.18 65 VAL B O 1
ATOM 3195 N N . GLU B 1 72 ? 40.434 74.911 68.312 1.00 51.76 66 GLU B N 1
ATOM 3196 C CA . GLU B 1 72 ? 39.072 75.342 68.033 1.00 52.51 66 GLU B CA 1
ATOM 3197 C C . GLU B 1 72 ? 38.013 74.370 68.561 1.00 52.37 66 GLU B C 1
ATOM 3198 O O . GLU B 1 72 ? 36.967 74.802 69.057 1.00 52.04 66 GLU B O 1
ATOM 3204 N N . GLN B 1 73 ? 38.281 73.064 68.445 1.00 52.30 67 GLN B N 1
ATOM 3205 C CA . GLN B 1 73 ? 37.319 72.052 68.865 1.00 52.37 67 GLN B CA 1
ATOM 3206 C C . GLN B 1 73 ? 37.258 71.876 70.381 1.00 52.31 67 GLN B C 1
ATOM 3207 O O . GLN B 1 73 ? 36.175 71.697 70.931 1.00 52.48 67 GLN B O 1
ATOM 3213 N N . TYR B 1 74 ? 38.418 71.919 71.046 1.00 52.37 68 TYR B N 1
ATOM 3214 C CA . TYR B 1 74 ? 38.512 71.538 72.459 1.00 51.91 68 TYR B CA 1
ATOM 3215 C C . TYR B 1 74 ? 38.713 72.716 73.394 1.00 51.44 68 TYR B C 1
ATOM 3216 O O . TYR B 1 74 ? 38.301 72.669 74.560 1.00 51.38 68 TYR B O 1
ATOM 3225 N N . GLY B 1 75 ? 39.338 73.769 72.874 1.00 50.84 69 GLY B N 1
ATOM 3226 C CA . GLY B 1 75 ? 39.658 74.949 73.656 1.00 49.91 69 GLY B CA 1
ATOM 3227 C C . GLY B 1 75 ? 40.909 74.732 74.484 1.00 49.65 69 GLY B C 1
ATOM 3228 O O . GLY B 1 75 ? 41.068 75.351 75.532 1.00 49.92 69 GLY B O 1
ATOM 3229 N N . VAL B 1 76 ? 41.799 73.855 74.023 1.00 49.13 70 VAL B N 1
ATOM 3230 C CA . VAL B 1 76 ? 43.087 73.631 74.702 1.00 48.49 70 VAL B CA 1
ATOM 3231 C C . VAL B 1 76 ? 43.920 74.909 74.689 1.00 48.86 70 VAL B C 1
ATOM 3232 O O . VAL B 1 76 ? 43.655 75.813 73.911 1.00 48.92 70 VAL B O 1
ATOM 3236 N N . ASP B 1 77 ? 44.941 74.963 75.537 1.00 49.45 71 ASP B N 1
ATOM 3237 C CA . ASP B 1 77 ? 45.653 76.209 75.832 1.00 49.47 71 ASP B CA 1
ATOM 3238 C C . ASP B 1 77 ? 46.899 76.458 74.981 1.00 49.45 71 ASP B C 1
ATOM 3239 O O . ASP B 1 77 ? 47.575 77.483 75.132 1.00 49.74 71 ASP B O 1
ATOM 3244 N N . ALA B 1 78 ? 47.191 75.520 74.089 1.00 48.87 72 ALA B N 1
ATOM 3245 C CA . ALA B 1 78 ? 48.384 75.562 73.265 1.00 49.10 72 ALA B CA 1
ATOM 3246 C C . ALA B 1 78 ? 48.156 74.705 72.025 1.00 49.37 72 ALA B C 1
ATOM 3247 O O . ALA B 1 78 ? 47.323 73.786 72.025 1.00 48.93 72 ALA B O 1
ATOM 3249 N N . ALA B 1 79 ? 48.896 75.028 70.967 1.00 49.76 73 ALA B N 1
ATOM 3250 C CA . ALA B 1 79 ? 48.931 74.203 69.767 1.00 49.71 73 ALA B CA 1
ATOM 3251 C C . ALA B 1 79 ? 50.299 73.578 69.683 1.00 49.73 73 ALA B C 1
ATOM 3252 O O . ALA B 1 79 ? 51.305 74.224 70.002 1.00 49.77 73 ALA B O 1
ATOM 3254 N N . ILE B 1 80 ? 50.315 72.313 69.271 1.00 49.86 74 ILE B N 1
ATOM 3255 C CA . ILE B 1 80 ? 51.535 71.595 68.949 1.00 49.84 74 ILE B CA 1
ATOM 3256 C C . ILE B 1 80 ? 51.627 71.520 67.425 1.00 50.72 74 ILE B C 1
ATOM 3257 O O . ILE B 1 80 ? 50.671 71.103 66.739 1.00 50.41 74 ILE B O 1
ATOM 3262 N N . LEU B 1 81 ? 52.760 71.968 66.890 1.00 51.19 75 LEU B N 1
ATOM 3263 C CA . LEU B 1 81 ? 52.948 71.933 65.456 1.00 51.95 75 LEU B CA 1
ATOM 3264 C C . LEU B 1 81 ? 52.767 70.511 64.937 1.00 52.59 75 LEU B C 1
ATOM 3265 O O . LEU B 1 81 ? 53.436 69.585 65.400 1.00 52.96 75 LEU B O 1
ATOM 3270 N N . TYR B 1 82 ? 51.828 70.343 64.013 1.00 53.34 76 TYR B N 1
ATOM 3271 C CA . TYR B 1 82 ? 51.708 69.103 63.270 1.00 54.53 76 TYR B CA 1
ATOM 3272 C C . TYR B 1 82 ? 52.812 68.996 62.222 1.00 54.99 76 TYR B C 1
ATOM 3273 O O . TYR B 1 82 ? 52.792 69.698 61.209 1.00 54.80 76 TYR B O 1
ATOM 3282 N N . LYS B 1 83 ? 53.782 68.126 62.478 1.00 55.73 77 LYS B N 1
ATOM 3283 C CA . LYS B 1 83 ? 54.740 67.723 61.445 1.00 56.25 77 LYS B CA 1
ATOM 3284 C C . LYS B 1 83 ? 55.344 66.391 61.818 1.00 56.75 77 LYS B C 1
ATOM 3285 O O . LYS B 1 83 ? 55.381 66.023 62.989 1.00 56.84 77 LYS B O 1
ATOM 3291 N N . ASP B 1 84 ? 55.807 65.673 60.805 1.00 57.25 78 ASP B N 1
ATOM 3292 C CA . ASP B 1 84 ? 56.549 64.450 60.990 1.00 57.68 78 ASP B CA 1
ATOM 3293 C C . ASP B 1 84 ? 57.831 64.719 61.791 1.00 57.83 78 ASP B C 1
ATOM 3294 O O . ASP B 1 84 ? 58.465 65.769 61.668 1.00 58.54 78 ASP B O 1
ATOM 3299 N N . ILE B 1 85 ? 58.199 63.764 62.620 1.00 57.65 79 ILE B N 1
ATOM 3300 C CA . ILE B 1 85 ? 59.420 63.852 63.405 1.00 57.89 79 ILE B CA 1
ATOM 3301 C C . ILE B 1 85 ? 60.710 63.681 62.562 1.00 57.47 79 ILE B C 1
ATOM 3302 O O . ILE B 1 85 ? 61.787 64.124 62.968 1.00 57.40 79 ILE B O 1
ATOM 3307 N N . MET B 1 86 ? 60.593 63.060 61.389 1.00 57.25 80 MET B N 1
ATOM 3308 C CA . MET B 1 86 ? 61.742 62.875 60.496 1.00 57.17 80 MET B CA 1
ATOM 3309 C C . MET B 1 86 ? 62.085 64.141 59.704 1.00 56.52 80 MET B C 1
ATOM 3310 O O . MET B 1 86 ? 63.133 64.197 59.048 1.00 56.42 80 MET B O 1
ATOM 3315 N N . THR B 1 87 ? 61.198 65.141 59.753 1.00 55.87 81 THR B N 1
ATOM 3316 C CA . THR B 1 87 ? 61.269 66.331 58.875 1.00 55.32 81 THR B CA 1
ATOM 3317 C C . THR B 1 87 ? 62.688 66.879 58.550 1.00 54.70 81 THR B C 1
ATOM 3318 O O . THR B 1 87 ? 63.033 67.009 57.373 1.00 54.41 81 THR B O 1
ATOM 3322 N N . PRO B 1 88 ? 63.503 67.199 59.582 1.00 54.12 82 PRO B N 1
ATOM 3323 C CA . PRO B 1 88 ? 64.814 67.790 59.295 1.00 53.70 82 PRO B CA 1
ATOM 3324 C C . PRO B 1 88 ? 65.903 66.809 58.822 1.00 53.55 82 PRO B C 1
ATOM 3325 O O . PRO B 1 88 ? 66.982 67.252 58.440 1.00 53.49 82 PRO B O 1
ATOM 3329 N N . LEU B 1 89 ? 65.634 65.503 58.843 1.00 53.47 83 LEU B N 1
ATOM 3330 C CA . LEU B 1 89 ? 66.680 64.503 58.547 1.00 53.16 83 LEU B CA 1
ATOM 3331 C C . LEU B 1 89 ? 67.159 64.398 57.083 1.00 53.15 83 LEU B C 1
ATOM 3332 O O . LEU B 1 89 ? 68.353 64.208 56.855 1.00 52.70 83 LEU B O 1
ATOM 3337 N N . PRO B 1 90 ? 66.242 64.504 56.092 1.00 53.33 84 PRO B N 1
ATOM 3338 C CA . PRO B 1 90 ? 66.708 64.538 54.688 1.00 53.58 84 PRO B CA 1
ATOM 3339 C C . PRO B 1 90 ? 67.698 65.670 54.401 1.00 53.81 84 PRO B C 1
ATOM 3340 O O . PRO B 1 90 ? 68.621 65.496 53.612 1.00 53.63 84 PRO B O 1
ATOM 3344 N N . SER B 1 91 ? 67.519 66.797 55.083 1.00 54.41 85 SER B N 1
ATOM 3345 C CA . SER B 1 91 ? 68.343 67.994 54.913 1.00 55.08 85 SER B CA 1
ATOM 3346 C C . SER B 1 91 ? 69.821 67.783 55.219 1.00 55.34 85 SER B C 1
ATOM 3347 O O . SER B 1 91 ? 70.676 68.514 54.716 1.00 55.30 85 SER B O 1
ATOM 3350 N N . ILE B 1 92 ? 70.122 66.802 56.060 1.00 55.76 86 ILE B N 1
ATOM 3351 C CA . ILE B 1 92 ? 71.506 66.466 56.359 1.00 56.13 86 ILE B CA 1
ATOM 3352 C C . ILE B 1 92 ? 71.954 65.212 55.599 1.00 56.90 86 ILE B C 1
ATOM 3353 O O . ILE B 1 92 ? 73.092 64.771 55.733 1.00 56.50 86 ILE B O 1
ATOM 3358 N N . GLY B 1 93 ? 71.043 64.651 54.805 1.00 58.07 87 GLY B N 1
ATOM 3359 C CA . GLY B 1 93 ? 71.363 63.553 53.891 1.00 59.88 87 GLY B CA 1
ATOM 3360 C C . GLY B 1 93 ? 70.946 62.140 54.276 1.00 61.18 87 GLY B C 1
ATOM 3361 O O . GLY B 1 93 ? 71.700 61.196 54.035 1.00 61.24 87 GLY B O 1
ATOM 3362 N N . VAL B 1 94 ? 69.757 61.980 54.863 1.00 62.44 88 VAL B N 1
ATOM 3363 C CA . VAL B 1 94 ? 69.226 60.636 55.150 1.00 64.02 88 VAL B CA 1
ATOM 3364 C C . VAL B 1 94 ? 67.947 60.321 54.346 1.00 65.42 88 VAL B C 1
ATOM 3365 O O . VAL B 1 94 ? 67.153 61.222 54.048 1.00 65.27 88 VAL B O 1
ATOM 3369 N N . ASP B 1 95 ? 67.763 59.041 54.009 1.00 67.36 89 ASP B N 1
ATOM 3370 C CA . ASP B 1 95 ? 66.583 58.556 53.266 1.00 69.31 89 ASP B CA 1
ATOM 3371 C C . ASP B 1 95 ? 65.266 58.643 54.051 1.00 70.62 89 ASP B C 1
ATOM 3372 O O . ASP B 1 95 ? 65.269 58.773 55.275 1.00 71.25 89 ASP B O 1
ATOM 3377 N N . VAL B 1 96 ? 64.143 58.576 53.336 1.00 72.20 90 VAL B N 1
ATOM 3378 C CA . VAL B 1 96 ? 62.813 58.631 53.952 1.00 73.96 90 VAL B CA 1
ATOM 3379 C C . VAL B 1 96 ? 61.715 58.002 53.108 1.00 75.33 90 VAL B C 1
ATOM 3380 O O . VAL B 1 96 ? 61.988 57.185 52.218 1.00 75.43 90 VAL B O 1
ATOM 3381 N N . GLU B 1 97 ? 60.469 58.381 53.398 1.00 76.56 91 GLU B N 1
ATOM 3382 C CA . GLU B 1 97 ? 59.294 57.901 52.659 1.00 78.05 91 GLU B CA 1
ATOM 3383 C C . GLU B 1 97 ? 58.932 56.456 52.961 1.00 79.08 91 GLU B C 1
ATOM 3384 O O . GLU B 1 97 ? 59.053 56.008 54.107 1.00 79.14 91 GLU B O 1
ATOM 3385 N N . ILE B 1 98 ? 58.470 55.738 51.933 1.00 79.98 92 ILE B N 1
ATOM 3386 C CA . ILE B 1 98 ? 58.244 54.291 52.021 1.00 81.13 92 ILE B CA 1
ATOM 3387 C C . ILE B 1 98 ? 56.806 53.805 51.915 1.00 81.94 92 ILE B C 1
ATOM 3388 O O . ILE B 1 98 ? 56.057 54.234 51.031 1.00 81.96 92 ILE B O 1
ATOM 3389 N N . LYS B 1 99 ? 56.429 52.905 52.827 1.00 82.66 93 LYS B N 1
ATOM 3390 C CA . LYS B 1 99 ? 55.139 52.209 52.776 1.00 83.49 93 LYS B CA 1
ATOM 3391 C C . LYS B 1 99 ? 54.069 52.663 53.760 1.00 84.08 93 LYS B C 1
ATOM 3392 O O . LYS B 1 99 ? 52.878 52.419 53.540 1.00 84.10 93 LYS B O 1
ATOM 3393 N N . ASN B 1 100 ? 54.481 53.309 54.850 1.00 84.58 94 ASN B N 1
ATOM 3394 C CA . ASN B 1 100 ? 53.535 53.801 55.855 1.00 85.19 94 ASN B CA 1
ATOM 3395 C C . ASN B 1 100 ? 53.156 52.760 56.897 1.00 85.66 94 ASN B C 1
ATOM 3396 O O . ASN B 1 100 ? 53.023 53.085 58.081 1.00 85.84 94 ASN B O 1
ATOM 3397 N N . GLY B 1 101 ? 52.971 51.515 56.455 1.00 85.92 95 GLY B N 1
ATOM 3398 C CA . GLY B 1 101 ? 52.727 50.385 57.357 1.00 86.24 95 GLY B CA 1
ATOM 3399 C C . GLY B 1 101 ? 54.000 49.999 58.091 1.00 86.44 95 GLY B C 1
ATOM 3400 O O . GLY B 1 101 ? 54.798 49.200 57.597 1.00 86.39 95 GLY B O 1
ATOM 3401 N N . ILE B 1 102 ? 54.178 50.569 59.279 1.00 86.65 96 ILE B N 1
ATOM 3402 C CA . ILE B 1 102 ? 55.435 50.470 60.017 1.00 86.86 96 ILE B CA 1
ATOM 3403 C C . ILE B 1 102 ? 56.174 51.798 59.997 1.00 87.05 96 ILE B C 1
ATOM 3404 O O . ILE B 1 102 ? 57.361 51.863 60.331 1.00 87.03 96 ILE B O 1
ATOM 3405 N N . GLY B 1 103 ? 55.463 52.853 59.589 1.00 87.09 97 GLY B N 1
ATOM 3406 C CA . GLY B 1 103 ? 55.984 54.222 59.571 1.00 86.97 97 GLY B CA 1
ATOM 3407 C C . GLY B 1 103 ? 56.813 54.579 58.343 1.00 86.92 97 GLY B C 1
ATOM 3408 O O . GLY B 1 103 ? 56.638 53.978 57.271 1.00 87.12 97 GLY B O 1
ATOM 3409 N N . PRO B 1 104 ? 57.714 55.576 58.486 1.00 86.62 98 PRO B N 1
ATOM 3410 C CA . PRO B 1 104 ? 58.656 55.930 57.427 1.00 86.21 98 PRO B CA 1
ATOM 3411 C C . PRO B 1 104 ? 59.967 55.149 57.571 1.00 85.72 98 PRO B C 1
ATOM 3412 O O . PRO B 1 104 ? 60.541 55.092 58.662 1.00 85.61 98 PRO B O 1
ATOM 3416 N N . VAL B 1 105 ? 60.425 54.549 56.475 1.00 85.09 99 VAL B N 1
ATOM 3417 C CA . VAL B 1 105 ? 61.578 53.645 56.507 1.00 84.48 99 VAL B CA 1
ATOM 3418 C C . VAL B 1 105 ? 62.858 54.347 56.034 1.00 83.90 99 VAL B C 1
ATOM 3419 O O . VAL B 1 105 ? 62.807 55.237 55.181 1.00 83.91 99 VAL B O 1
ATOM 3423 N N . ILE B 1 106 ? 63.992 53.954 56.612 1.00 83.01 100 ILE B N 1
ATOM 3424 C CA . ILE B 1 106 ? 65.306 54.402 56.146 1.00 82.22 100 ILE B CA 1
ATOM 3425 C C . ILE B 1 106 ? 66.037 53.240 55.459 1.00 81.86 100 ILE B C 1
ATOM 3426 O O . ILE B 1 106 ? 66.206 52.170 56.056 1.00 81.88 100 ILE B O 1
ATOM 3431 N N . ASP B 1 107 ? 66.449 53.464 54.205 1.00 81.08 101 ASP B N 1
ATOM 3432 C CA . ASP B 1 107 ? 67.095 52.441 53.366 1.00 80.37 101 ASP B CA 1
ATOM 3433 C C . ASP B 1 107 ? 68.326 51.818 54.021 1.00 79.62 101 ASP B C 1
ATOM 3434 O O . ASP B 1 107 ? 68.192 50.914 54.846 1.00 79.67 101 ASP B O 1
ATOM 3439 N N . GLN B 1 108 ? 69.516 52.287 53.645 1.00 78.61 102 GLN B N 1
ATOM 3440 C CA . GLN B 1 108 ? 70.748 51.854 54.300 1.00 77.63 102 GLN B CA 1
ATOM 3441 C C . GLN B 1 108 ? 70.950 52.599 55.626 1.00 76.81 102 GLN B C 1
ATOM 3442 O O . GLN B 1 108 ? 71.061 53.829 55.642 1.00 76.63 102 GLN B O 1
ATOM 3448 N N . PRO B 1 109 ? 70.973 51.850 56.746 1.00 75.87 103 PRO B N 1
ATOM 3449 C CA . PRO B 1 109 ? 71.245 52.425 58.056 1.00 75.04 103 PRO B CA 1
ATOM 3450 C C . PRO B 1 109 ? 72.718 52.800 58.228 1.00 74.19 103 PRO B C 1
ATOM 3451 O O . PRO B 1 109 ? 73.575 52.319 57.479 1.00 74.06 103 PRO B O 1
ATOM 3455 N N . ILE B 1 110 ? 72.995 53.657 59.209 1.00 73.20 104 ILE B N 1
ATOM 3456 C CA . ILE B 1 110 ? 74.365 54.002 59.597 1.00 72.27 104 ILE B CA 1
ATOM 3457 C C . ILE B 1 110 ? 75.097 52.755 60.114 1.00 71.61 104 ILE B C 1
ATOM 3458 O O . ILE B 1 110 ? 74.587 52.039 60.986 1.00 71.26 104 ILE B O 1
ATOM 3463 N N . ARG B 1 111 ? 76.282 52.497 59.563 1.00 70.79 105 ARG B N 1
ATOM 3464 C CA . ARG B 1 111 ? 77.097 51.356 59.979 1.00 70.17 105 ARG B CA 1
ATOM 3465 C C . ARG B 1 111 ? 78.514 51.756 60.382 1.00 69.41 105 ARG B C 1
ATOM 3466 O O . ARG B 1 111 ? 79.060 51.220 61.348 1.00 69.31 105 ARG B O 1
ATOM 3474 N N . SER B 1 112 ? 79.100 52.695 59.641 1.00 68.54 106 SER B N 1
ATOM 3475 C CA . SER B 1 112 ? 80.492 53.095 59.850 1.00 67.57 106 SER B CA 1
ATOM 3476 C C . SER B 1 112 ? 80.634 54.557 60.277 1.00 66.80 106 SER B C 1
ATOM 3477 O O . SER B 1 112 ? 79.641 55.282 60.376 1.00 66.71 106 SER B O 1
ATOM 3480 N N . LEU B 1 113 ? 81.875 54.965 60.546 1.00 65.79 107 LEU B N 1
ATOM 3481 C CA . LEU B 1 113 ? 82.207 56.355 60.855 1.00 65.07 107 LEU B CA 1
ATOM 3482 C C . LEU B 1 113 ? 82.041 57.231 59.615 1.00 64.59 107 LEU B C 1
ATOM 3483 O O . LEU B 1 113 ? 81.580 58.371 59.716 1.00 64.56 107 LEU B O 1
ATOM 3488 N N . ALA B 1 114 ? 82.416 56.684 58.456 1.00 63.79 108 ALA B N 1
ATOM 3489 C CA . ALA B 1 114 ? 82.266 57.362 57.163 1.00 63.10 108 ALA B CA 1
ATOM 3490 C C . ALA B 1 114 ? 80.808 57.729 56.864 1.00 62.56 108 ALA B C 1
ATOM 3491 O O . ALA B 1 114 ? 80.529 58.806 56.324 1.00 62.40 108 ALA B O 1
ATOM 3493 N N . ASP B 1 115 ? 79.891 56.830 57.228 1.00 61.80 109 ASP B N 1
ATOM 3494 C CA . ASP B 1 115 ? 78.450 57.067 57.111 1.00 61.02 109 ASP B CA 1
ATOM 3495 C C . ASP B 1 115 ? 78.005 58.274 57.933 1.00 60.53 109 ASP B C 1
ATOM 3496 O O . ASP B 1 115 ? 77.038 58.954 57.579 1.00 60.69 109 ASP B O 1
ATOM 3501 N N . ILE B 1 116 ? 78.721 58.534 59.023 1.00 59.72 110 ILE B N 1
ATOM 3502 C CA . ILE B 1 116 ? 78.426 59.664 59.899 1.00 59.03 110 ILE B CA 1
ATOM 3503 C C . ILE B 1 116 ? 79.159 60.910 59.414 1.00 58.45 110 ILE B C 1
ATOM 3504 O O . ILE B 1 116 ? 78.560 61.982 59.327 1.00 58.50 110 ILE B O 1
ATOM 3509 N N . GLU B 1 117 ? 80.438 60.755 59.076 1.00 57.87 111 GLU B N 1
ATOM 3510 C CA . GLU B 1 117 ? 81.280 61.860 58.589 1.00 57.41 111 GLU B CA 1
ATOM 3511 C C . GLU B 1 117 ? 80.698 62.617 57.386 1.00 56.85 111 GLU B C 1
ATOM 3512 O O . GLU B 1 117 ? 80.942 63.814 57.225 1.00 56.79 111 GLU B O 1
ATOM 3518 N N . LYS B 1 118 ? 79.921 61.913 56.564 1.00 56.14 112 LYS B N 1
ATOM 3519 C CA . LYS B 1 118 ? 79.354 62.461 55.331 1.00 55.52 112 LYS B CA 1
ATOM 3520 C C . LYS B 1 118 ? 78.101 63.314 55.534 1.00 54.97 112 LYS B C 1
ATOM 3521 O O . LYS B 1 118 ? 77.597 63.908 54.581 1.00 54.96 112 LYS B O 1
ATOM 3527 N N . LEU B 1 119 ? 77.592 63.361 56.763 1.00 54.31 113 LEU B N 1
ATOM 3528 C CA . LEU B 1 119 ? 76.355 64.077 57.052 1.00 53.69 113 LEU B CA 1
ATOM 3529 C C . LEU B 1 119 ? 76.571 65.582 57.055 1.00 53.29 113 LEU B C 1
ATOM 3530 O O . LEU B 1 119 ? 77.535 66.078 57.647 1.00 52.88 113 LEU B O 1
ATOM 3535 N N . GLY B 1 120 ? 75.654 66.288 56.392 1.00 52.84 114 GLY B N 1
ATOM 3536 C CA . GLY B 1 120 ? 75.748 67.731 56.200 1.00 52.56 114 GLY B CA 1
ATOM 3537 C C . GLY B 1 120 ? 75.025 68.533 57.265 1.00 52.31 114 GLY B C 1
ATOM 3538 O O . GLY B 1 120 ? 74.797 68.051 58.377 1.00 52.58 114 GLY B O 1
ATOM 3539 N N . GLN B 1 121 ? 74.674 69.765 56.915 1.00 52.02 115 GLN B N 1
ATOM 3540 C CA . GLN B 1 121 ? 74.037 70.692 57.840 1.00 51.74 115 GLN B CA 1
ATOM 3541 C C . GLN B 1 121 ? 72.749 71.202 57.238 1.00 51.26 115 GLN B C 1
ATOM 3542 O O . GLN B 1 121 ? 72.620 71.264 56.018 1.00 51.41 115 GLN B O 1
ATOM 3548 N N . ILE B 1 122 ? 71.799 71.553 58.099 1.00 50.77 116 ILE B N 1
ATOM 3549 C CA . ILE B 1 122 ? 70.520 72.099 57.669 1.00 50.22 116 ILE B CA 1
ATOM 3550 C C . ILE B 1 122 ? 70.600 73.623 57.475 1.00 49.81 116 ILE B C 1
ATOM 3551 O O . ILE B 1 122 ? 71.223 74.340 58.281 1.00 49.74 116 ILE B O 1
ATOM 3556 N N . ASP B 1 123 ? 70.003 74.084 56.373 1.00 48.74 117 ASP B N 1
ATOM 3557 C CA . ASP B 1 123 ? 69.704 75.488 56.133 1.00 47.84 117 ASP B CA 1
ATOM 3558 C C . ASP B 1 123 ? 68.181 75.549 56.067 1.00 47.46 117 ASP B C 1
ATOM 3559 O O . ASP B 1 123 ? 67.601 75.356 55.001 1.00 47.44 117 ASP B O 1
ATOM 3564 N N . PRO B 1 124 ? 67.520 75.779 57.217 1.00 47.39 118 PRO B N 1
ATOM 3565 C CA . PRO B 1 124 ? 66.055 75.677 57.298 1.00 47.12 118 PRO B CA 1
ATOM 3566 C C . PRO B 1 124 ? 65.291 76.461 56.242 1.00 47.06 118 PRO B C 1
ATOM 3567 O O . PRO B 1 124 ? 64.321 75.947 55.684 1.00 46.98 118 PRO B O 1
ATOM 3571 N N . GLU B 1 125 ? 65.737 77.681 55.957 1.00 46.85 119 GLU B N 1
ATOM 3572 C CA . GLU B 1 125 ? 65.148 78.492 54.916 1.00 46.73 119 GLU B CA 1
ATOM 3573 C C . GLU B 1 125 ? 65.174 77.772 53.561 1.00 46.72 119 GLU B C 1
ATOM 3574 O O . GLU B 1 125 ? 64.172 77.755 52.842 1.00 46.42 119 GLU B O 1
ATOM 3580 N N . GLN B 1 126 ? 66.318 77.178 53.223 1.00 46.69 120 GLN B N 1
ATOM 3581 C CA . GLN B 1 126 ? 66.489 76.479 51.938 1.00 46.89 120 GLN B CA 1
ATOM 3582 C C . GLN B 1 126 ? 65.866 75.079 51.955 1.00 46.71 120 GLN B C 1
ATOM 3583 O O . GLN B 1 126 ? 65.318 74.623 50.944 1.00 46.30 120 GLN B O 1
ATOM 3589 N N . ASP B 1 127 ? 65.927 74.426 53.116 1.00 46.62 121 ASP B N 1
ATOM 3590 C CA . ASP B 1 127 ? 65.623 72.997 53.241 1.00 46.83 121 ASP B CA 1
ATOM 3591 C C . ASP B 1 127 ? 64.174 72.681 53.641 1.00 47.13 121 ASP B C 1
ATOM 3592 O O . ASP B 1 127 ? 63.516 71.853 53.002 1.00 47.31 121 ASP B O 1
ATOM 3597 N N . VAL B 1 128 ? 63.679 73.339 54.685 1.00 47.13 122 VAL B N 1
ATOM 3598 C CA . VAL B 1 128 ? 62.325 73.090 55.182 1.00 47.56 122 VAL B CA 1
ATOM 3599 C C . VAL B 1 128 ? 61.478 74.381 55.254 1.00 47.68 122 VAL B C 1
ATOM 3600 O O . VAL B 1 128 ? 60.910 74.692 56.305 1.00 47.50 122 VAL B O 1
ATOM 3604 N N . PRO B 1 129 ? 61.381 75.132 54.133 1.00 47.91 123 PRO B N 1
ATOM 3605 C CA . PRO B 1 129 ? 60.740 76.451 54.211 1.00 48.35 123 PRO B CA 1
ATOM 3606 C C . PRO B 1 129 ? 59.243 76.364 54.516 1.00 49.05 123 PRO B C 1
ATOM 3607 O O . PRO B 1 129 ? 58.673 77.284 55.108 1.00 49.48 123 PRO B O 1
ATOM 3611 N N . TYR B 1 130 ? 58.630 75.247 54.131 1.00 49.56 124 TYR B N 1
ATOM 3612 C CA . TYR B 1 130 ? 57.208 74.999 54.343 1.00 49.76 124 TYR B CA 1
ATOM 3613 C C . TYR B 1 130 ? 56.827 74.915 55.822 1.00 49.58 124 TYR B C 1
ATOM 3614 O O . TYR B 1 130 ? 55.724 75.314 56.189 1.00 49.36 124 TYR B O 1
ATOM 3623 N N . VAL B 1 131 ? 57.727 74.405 56.667 1.00 49.40 125 VAL B N 1
ATOM 3624 C CA . VAL B 1 131 ? 57.482 74.421 58.114 1.00 49.77 125 VAL B CA 1
ATOM 3625 C C . VAL B 1 131 ? 57.467 75.864 58.649 1.00 49.52 125 VAL B C 1
ATOM 3626 O O . VAL B 1 131 ? 56.622 76.219 59.468 1.00 49.52 125 VAL B O 1
ATOM 3630 N N . LEU B 1 132 ? 58.398 76.684 58.156 1.00 49.54 126 LEU B N 1
ATOM 3631 C CA . LEU B 1 132 ? 58.523 78.091 58.545 1.00 48.90 126 LEU B CA 1
ATOM 3632 C C . LEU B 1 132 ? 57.269 78.851 58.134 1.00 48.80 126 LEU B C 1
ATOM 3633 O O . LEU B 1 132 ? 56.696 79.603 58.926 1.00 48.89 126 LEU B O 1
ATOM 3638 N N . GLU B 1 133 ? 56.838 78.628 56.897 1.00 48.19 127 GLU B N 1
ATOM 3639 C CA . GLU B 1 133 ? 55.603 79.214 56.396 1.00 47.99 127 GLU B CA 1
ATOM 3640 C C . GLU B 1 133 ? 54.385 78.847 57.242 1.00 47.34 127 GLU B C 1
ATOM 3641 O O . GLU B 1 133 ? 53.577 79.719 57.544 1.00 47.27 127 GLU B O 1
ATOM 3647 N N . THR B 1 134 ? 54.263 77.573 57.624 1.00 46.56 128 THR B N 1
ATOM 3648 C CA . THR B 1 134 ? 53.130 77.111 58.429 1.00 45.98 128 THR B CA 1
ATOM 3649 C C . THR B 1 134 ? 53.114 77.836 59.776 1.00 46.00 128 THR B C 1
ATOM 3650 O O . THR B 1 134 ? 52.071 78.313 60.212 1.00 46.04 128 THR B O 1
ATOM 3654 N N . ILE B 1 135 ? 54.279 77.920 60.419 1.00 46.19 129 ILE B N 1
ATOM 3655 C CA . ILE B 1 135 ? 54.406 78.577 61.708 1.00 45.87 129 ILE B CA 1
ATOM 3656 C C . ILE B 1 135 ? 54.000 80.053 61.627 1.00 46.41 129 ILE B C 1
ATOM 3657 O O . ILE B 1 135 ? 53.260 80.526 62.486 1.00 46.92 129 ILE B O 1
ATOM 3662 N N . LYS B 1 136 ? 54.466 80.758 60.596 1.00 46.48 130 LYS B N 1
ATOM 3663 C CA . LYS B 1 136 ? 54.065 82.153 60.347 1.00 47.02 130 LYS B CA 1
ATOM 3664 C C . LYS B 1 136 ? 52.564 82.344 60.120 1.00 47.54 130 LYS B C 1
ATOM 3665 O O . LYS B 1 136 ? 51.962 83.281 60.658 1.00 47.96 130 LYS B O 1
ATOM 3671 N N . LEU B 1 137 ? 51.968 81.461 59.324 1.00 47.81 131 LEU B N 1
ATOM 3672 C CA . LEU B 1 137 ? 50.531 81.500 59.030 1.00 48.10 131 LEU B CA 1
ATOM 3673 C C . LEU B 1 137 ? 49.727 81.391 60.319 1.00 47.72 131 LEU B C 1
ATOM 3674 O O . LEU B 1 137 ? 48.819 82.187 60.581 1.00 47.82 131 LEU B O 1
ATOM 3679 N N . LEU B 1 138 ? 50.063 80.367 61.099 1.00 47.06 132 LEU B N 1
ATOM 3680 C CA . LEU B 1 138 ? 49.446 80.090 62.391 1.00 46.58 132 LEU B CA 1
ATOM 3681 C C . LEU B 1 138 ? 49.581 81.237 63.389 1.00 46.59 132 LEU B C 1
ATOM 3682 O O . LEU B 1 138 ? 48.596 81.701 63.944 1.00 46.03 132 LEU B O 1
ATOM 3687 N N . VAL B 1 139 ? 50.816 81.670 63.615 1.00 47.05 133 VAL B N 1
ATOM 3688 C CA . VAL B 1 139 ? 51.121 82.671 64.626 1.00 47.80 133 VAL B CA 1
ATOM 3689 C C . VAL B 1 139 ? 50.669 84.080 64.234 1.00 48.60 133 VAL B C 1
ATOM 3690 O O . VAL B 1 139 ? 50.078 84.779 65.054 1.00 48.82 133 VAL B O 1
ATOM 3694 N N . ASN B 1 140 ? 50.917 84.492 62.991 1.00 48.97 134 ASN B N 1
ATOM 3695 C CA . ASN B 1 140 ? 50.550 85.848 62.573 1.00 49.60 134 ASN B CA 1
ATOM 3696 C C . ASN B 1 140 ? 49.062 86.063 62.288 1.00 49.60 134 ASN B C 1
ATOM 3697 O O . ASN B 1 140 ? 48.553 87.171 62.434 1.00 48.86 134 ASN B O 1
ATOM 3702 N N . GLU B 1 141 ? 48.365 84.993 61.926 1.00 50.20 135 GLU B N 1
ATOM 3703 C CA . GLU B 1 141 ? 47.030 85.117 61.349 1.00 50.92 135 GLU B CA 1
ATOM 3704 C C . GLU B 1 141 ? 45.952 84.237 61.966 1.00 50.47 135 GLU B C 1
ATOM 3705 O O . GLU B 1 141 ? 44.770 84.513 61.784 1.00 50.68 135 GLU B O 1
ATOM 3711 N N . GLN B 1 142 ? 46.332 83.166 62.661 1.00 50.38 136 GLN B N 1
ATOM 3712 C CA . GLN B 1 142 ? 45.329 82.161 63.033 1.00 50.11 136 GLN B CA 1
ATOM 3713 C C . GLN B 1 142 ? 45.164 81.901 64.532 1.00 50.50 136 GLN B C 1
ATOM 3714 O O . GLN B 1 142 ? 44.035 81.851 65.022 1.00 50.86 136 GLN B O 1
ATOM 3720 N N . LEU B 1 143 ? 46.274 81.737 65.251 1.00 50.55 137 LEU B N 1
ATOM 3721 C CA . LEU B 1 143 ? 46.246 81.253 66.640 1.00 50.56 137 LEU B CA 1
ATOM 3722 C C . LEU B 1 143 ? 46.102 82.349 67.692 1.00 50.78 137 LEU B C 1
ATOM 3723 O O . LEU B 1 143 ? 46.777 83.375 67.620 1.00 50.31 137 LEU B O 1
ATOM 3728 N N . ASN B 1 144 ? 45.223 82.116 68.668 1.00 51.69 138 ASN B N 1
ATOM 3729 C CA . ASN B 1 144 ? 45.142 82.968 69.875 1.00 52.67 138 ASN B CA 1
ATOM 3730 C C . ASN B 1 144 ? 45.686 82.232 71.104 1.00 52.72 138 ASN B C 1
ATOM 3731 O O . ASN B 1 144 ? 45.225 82.403 72.245 1.00 52.59 138 ASN B O 1
ATOM 3736 N N . VAL B 1 145 ? 46.707 81.430 70.830 1.00 52.34 139 VAL B N 1
ATOM 3737 C CA . VAL B 1 145 ? 47.239 80.458 71.749 1.00 52.32 139 VAL B CA 1
ATOM 3738 C C . VAL B 1 145 ? 48.690 80.252 71.304 1.00 52.07 139 VAL B C 1
ATOM 3739 O O . VAL B 1 145 ? 48.991 80.383 70.103 1.00 52.27 139 VAL B O 1
ATOM 3743 N N . PRO B 1 146 ? 49.610 80.001 72.260 1.00 51.61 140 PRO B N 1
ATOM 3744 C CA . PRO B 1 146 ? 50.997 79.714 71.885 1.00 51.17 140 PRO B CA 1
ATOM 3745 C C . PRO B 1 146 ? 51.133 78.516 70.947 1.00 50.64 140 PRO B C 1
ATOM 3746 O O . PRO B 1 146 ? 50.392 77.538 71.068 1.00 50.23 140 PRO B O 1
ATOM 3750 N N . LEU B 1 147 ? 52.066 78.615 70.005 1.00 50.44 141 LEU B N 1
ATOM 3751 C CA . LEU B 1 147 ? 52.446 77.470 69.188 1.00 49.90 141 LEU B CA 1
ATOM 3752 C C . LEU B 1 147 ? 53.705 76.823 69.760 1.00 49.91 141 LEU B C 1
ATOM 3753 O O . LEU B 1 147 ? 54.738 77.470 69.921 1.00 49.60 141 LEU B O 1
ATOM 3758 N N . ILE B 1 148 ? 53.596 75.539 70.076 1.00 50.31 142 ILE B N 1
ATOM 3759 C CA . ILE B 1 148 ? 54.744 74.753 70.489 1.00 50.03 142 ILE B CA 1
ATOM 3760 C C . ILE B 1 148 ? 55.442 74.187 69.256 1.00 50.19 142 ILE B C 1
ATOM 3761 O O . ILE B 1 148 ? 54.842 73.446 68.465 1.00 50.00 142 ILE B O 1
ATOM 3766 N N . GLY B 1 149 ? 56.703 74.568 69.091 1.00 49.78 143 GLY B N 1
ATOM 3767 C CA . GLY B 1 149 ? 57.565 73.926 68.110 1.00 49.91 143 GLY B CA 1
ATOM 3768 C C . GLY B 1 149 ? 58.096 72.608 68.653 1.00 49.92 143 GLY B C 1
ATOM 3769 O O . GLY B 1 149 ? 58.027 72.335 69.859 1.00 49.36 143 GLY B O 1
ATOM 3770 N N . PHE B 1 150 ? 58.621 71.771 67.764 1.00 50.10 144 PHE B N 1
ATOM 3771 C CA . PHE B 1 150 ? 59.226 70.535 68.225 1.00 50.06 144 PHE B CA 1
ATOM 3772 C C . PHE B 1 150 ? 60.347 69.999 67.346 1.00 49.86 144 PHE B C 1
ATOM 3773 O O . PHE B 1 150 ? 60.487 70.380 66.172 1.00 49.31 144 PHE B O 1
ATOM 3781 N N . SER B 1 151 ? 61.162 69.147 67.966 1.00 49.44 145 SER B N 1
ATOM 3782 C CA . SER B 1 151 ? 62.166 68.348 67.285 1.00 49.18 145 SER B CA 1
ATOM 3783 C C . SER B 1 151 ? 62.322 67.020 68.020 1.00 49.11 145 SER B C 1
ATOM 3784 O O . SER B 1 151 ? 62.117 66.938 69.238 1.00 49.48 145 SER B O 1
ATOM 3787 N N . GLY B 1 152 ? 62.676 65.977 67.278 1.00 48.53 146 GLY B N 1
ATOM 3788 C CA . GLY B 1 152 ? 63.134 64.740 67.889 1.00 48.53 146 GLY B CA 1
ATOM 3789 C C . GLY B 1 152 ? 64.501 64.944 68.535 1.00 48.19 146 GLY B C 1
ATOM 3790 O O . GLY B 1 152 ? 65.246 65.861 68.175 1.00 48.14 146 GLY B O 1
ATOM 3791 N N . ALA B 1 153 ? 64.820 64.096 69.503 1.00 47.97 147 ALA B N 1
ATOM 3792 C CA . ALA B 1 153 ? 66.105 64.146 70.180 1.00 47.48 147 ALA B CA 1
ATOM 3793 C C . ALA B 1 153 ? 67.122 63.287 69.452 1.00 47.26 147 ALA B C 1
ATOM 3794 O O . ALA B 1 153 ? 66.746 62.369 68.732 1.00 47.05 147 ALA B O 1
ATOM 3796 N N . PRO B 1 154 ? 68.422 63.572 69.660 1.00 47.48 148 PRO B N 1
ATOM 3797 C CA . PRO B 1 154 ? 69.508 62.822 69.020 1.00 47.62 148 PRO B CA 1
ATOM 3798 C C . PRO B 1 154 ? 69.403 61.284 69.168 1.00 47.62 148 PRO B C 1
ATOM 3799 O O . PRO B 1 154 ? 69.528 60.566 68.169 1.00 47.41 148 PRO B O 1
ATOM 3803 N N . PHE B 1 155 ? 69.161 60.778 70.375 1.00 47.51 149 PHE B N 1
ATOM 3804 C CA . PHE B 1 155 ? 69.101 59.318 70.553 1.00 47.64 149 PHE B CA 1
ATOM 3805 C C . PHE B 1 155 ? 68.008 58.688 69.696 1.00 47.65 149 PHE B C 1
ATOM 3806 O O . PHE B 1 155 ? 68.242 57.697 68.994 1.00 47.64 149 PHE B O 1
ATOM 3814 N N . THR B 1 156 ? 66.817 59.260 69.782 1.00 47.68 150 THR B N 1
ATOM 3815 C CA . THR B 1 156 ? 65.661 58.782 69.042 1.00 48.14 150 THR B CA 1
ATOM 3816 C C . THR B 1 156 ? 65.866 58.879 67.525 1.00 48.00 150 THR B C 1
ATOM 3817 O O . THR B 1 156 ? 65.566 57.933 66.790 1.00 47.71 150 THR B O 1
ATOM 3821 N N . LEU B 1 157 ? 66.421 60.003 67.074 1.00 48.07 151 LEU B N 1
ATOM 3822 C CA . LEU B 1 157 ? 66.747 60.188 65.658 1.00 48.34 151 LEU B CA 1
ATOM 3823 C C . LEU B 1 157 ? 67.834 59.243 65.202 1.00 48.42 151 LEU B C 1
ATOM 3824 O O . LEU B 1 157 ? 67.735 58.679 64.116 1.00 48.32 151 LEU B O 1
ATOM 3829 N N . ALA B 1 158 ? 68.862 59.084 66.036 1.00 48.95 152 ALA B N 1
ATOM 3830 C CA . ALA B 1 158 ? 69.906 58.079 65.823 1.00 49.96 152 ALA B CA 1
ATOM 3831 C C . ALA B 1 158 ? 69.326 56.673 65.691 1.00 50.53 152 ALA B C 1
ATOM 3832 O O . ALA B 1 158 ? 69.712 55.941 64.789 1.00 50.48 152 ALA B O 1
ATOM 3834 N N . SER B 1 159 ? 68.386 56.321 66.570 1.00 51.54 153 SER B N 1
ATOM 3835 C CA . SER B 1 159 ? 67.729 55.012 66.540 1.00 52.99 153 SER B CA 1
ATOM 3836 C C . SER B 1 159 ? 67.071 54.691 65.193 1.00 53.98 153 SER B C 1
ATOM 3837 O O . SER B 1 159 ? 67.280 53.605 64.655 1.00 53.40 153 SER B O 1
ATOM 3840 N N . TYR B 1 160 ? 66.284 55.633 64.660 1.00 55.82 154 TYR B N 1
ATOM 3841 C CA . TYR B 1 160 ? 65.659 55.476 63.336 1.00 57.86 154 TYR B CA 1
ATOM 3842 C C . TYR B 1 160 ? 66.714 55.243 62.257 1.00 58.61 154 TYR B C 1
ATOM 3843 O O . TYR B 1 160 ? 66.510 54.446 61.338 1.00 58.75 154 TYR B O 1
ATOM 3852 N N . MET B 1 161 ? 67.844 55.933 62.390 1.00 59.70 155 MET B N 1
ATOM 3853 C CA . MET B 1 161 ? 68.930 55.852 61.417 1.00 61.00 155 MET B CA 1
ATOM 3854 C C . MET B 1 161 ? 69.763 54.566 61.495 1.00 61.98 155 MET B C 1
ATOM 3855 O O . MET B 1 161 ? 70.463 54.242 60.536 1.00 62.26 155 MET B O 1
ATOM 3860 N N . THR B 1 162 ? 69.640 53.884 62.534 1.00 62.45 156 THR B N 1
ATOM 3861 C CA . THR B 1 162 ? 70.506 52.710 62.741 1.00 63.61 156 THR B CA 1
ATOM 3862 C C . THR B 1 162 ? 69.754 51.376 62.669 1.00 64.61 156 THR B C 1
ATOM 3863 O O . THR B 1 162 ? 70.251 50.408 62.086 1.00 64.41 156 THR B O 1
ATOM 3867 N N . GLU B 1 163 ? 68.548 51.288 63.228 1.00 66.74 157 GLU B N 1
ATOM 3868 C CA . GLU B 1 163 ? 67.663 50.131 63.081 1.00 68.33 157 GLU B CA 1
ATOM 3869 C C . GLU B 1 163 ? 67.194 49.955 61.631 1.00 69.31 157 GLU B C 1
ATOM 3870 O O . GLU B 1 163 ? 67.144 48.839 61.118 1.00 69.23 157 GLU B O 1
ATOM 3876 N N . GLY B 1 164 ? 66.851 51.072 60.985 1.00 70.88 158 GLY B N 1
ATOM 3877 C CA . GLY B 1 164 ? 66.163 51.054 59.695 1.00 72.45 158 GLY B CA 1
ATOM 3878 C C . GLY B 1 164 ? 64.715 50.615 59.875 1.00 73.58 158 GLY B C 1
ATOM 3879 O O . GLY B 1 164 ? 63.790 51.432 59.742 1.00 73.71 158 GLY B O 1
ATOM 3880 N N . GLY B 1 165 ? 64.531 49.328 60.202 1.00 74.26 159 GLY B N 1
ATOM 3881 C CA . GLY B 1 165 ? 63.205 48.713 60.371 1.00 74.92 159 GLY B CA 1
ATOM 3882 C C . GLY B 1 165 ? 62.485 49.022 61.679 1.00 75.36 159 GLY B C 1
ATOM 3883 O O . GLY B 1 165 ? 62.935 49.872 62.452 1.00 75.49 159 GLY B O 1
ATOM 3884 N N . PRO B 1 166 ? 61.359 48.321 61.941 1.00 75.68 160 PRO B N 1
ATOM 3885 C CA . PRO B 1 166 ? 60.535 48.588 63.129 1.00 75.70 160 PRO B CA 1
ATOM 3886 C C . PRO B 1 166 ? 61.084 47.895 64.384 1.00 75.63 160 PRO B C 1
ATOM 3887 O O . PRO B 1 166 ? 61.187 46.664 64.421 1.00 75.60 160 PRO B O 1
ATOM 3891 N N . SER B 1 167 ? 61.427 48.685 65.402 1.00 75.50 161 SER B N 1
ATOM 3892 C CA . SER B 1 167 ? 62.139 48.159 66.565 1.00 75.33 161 SER B CA 1
ATOM 3893 C C . SER B 1 167 ? 61.369 48.227 67.879 1.00 75.21 161 SER B C 1
ATOM 3894 O O . SER B 1 167 ? 60.692 49.217 68.174 1.00 75.22 161 SER B O 1
ATOM 3897 N N . LYS B 1 168 ? 61.495 47.162 68.668 1.00 75.00 162 LYS B N 1
ATOM 3898 C CA . LYS B 1 168 ? 60.909 47.119 70.005 1.00 74.69 162 LYS B CA 1
ATOM 3899 C C . LYS B 1 168 ? 61.944 47.395 71.107 1.00 74.19 162 LYS B C 1
ATOM 3900 O O . LYS B 1 168 ? 61.628 48.060 72.099 1.00 74.00 162 LYS B O 1
ATOM 3906 N N . ASN B 1 169 ? 63.175 46.910 70.928 1.00 73.48 163 ASN B N 1
ATOM 3907 C CA . ASN B 1 169 ? 64.201 47.088 71.961 1.00 73.10 163 ASN B CA 1
ATOM 3908 C C . ASN B 1 169 ? 65.544 47.680 71.504 1.00 72.21 163 ASN B C 1
ATOM 3909 O O . ASN B 1 169 ? 66.492 47.768 72.294 1.00 72.29 163 ASN B O 1
ATOM 3914 N N . TYR B 1 170 ? 65.625 48.078 70.237 1.00 70.90 164 TYR B N 1
ATOM 3915 C CA . TYR B 1 170 ? 66.739 48.906 69.745 1.00 69.70 164 TYR B CA 1
ATOM 3916 C C . TYR B 1 170 ? 68.130 48.321 70.025 1.00 68.19 164 TYR B C 1
ATOM 3917 O O . TYR B 1 170 ? 69.051 49.032 70.431 1.00 68.04 164 TYR B O 1
ATOM 3926 N N . ASN B 1 171 ? 68.271 47.021 69.776 1.00 66.25 165 ASN B N 1
ATOM 3927 C CA . ASN B 1 171 ? 69.515 46.314 70.037 1.00 64.51 165 ASN B CA 1
ATOM 3928 C C . ASN B 1 171 ? 70.645 46.758 69.119 1.00 63.40 165 ASN B C 1
ATOM 3929 O O . ASN B 1 171 ? 71.796 46.867 69.548 1.00 63.16 165 ASN B O 1
ATOM 3934 N N . LYS B 1 172 ? 70.312 47.026 67.860 1.00 61.87 166 LYS B N 1
ATOM 3935 C CA . LYS B 1 172 ? 71.312 47.441 66.875 1.00 60.41 166 LYS B CA 1
ATOM 3936 C C . LYS B 1 172 ? 71.870 48.835 67.178 1.00 59.05 166 LYS B C 1
ATOM 3937 O O . LYS B 1 172 ? 73.053 49.103 66.955 1.00 59.06 166 LYS B O 1
ATOM 3943 N N . THR B 1 173 ? 71.013 49.709 67.694 1.00 57.26 167 THR B N 1
ATOM 3944 C CA . THR B 1 173 ? 71.405 51.067 68.049 1.00 55.85 167 THR B CA 1
ATOM 3945 C C . THR B 1 173 ? 72.294 51.044 69.286 1.00 54.61 167 THR B C 1
ATOM 3946 O O . THR B 1 173 ? 73.355 51.673 69.311 1.00 54.55 167 THR B O 1
ATOM 3950 N N . LYS B 1 174 ? 71.844 50.318 70.306 1.00 52.87 168 LYS B N 1
ATOM 3951 C CA . LYS B 1 174 ? 72.608 50.125 71.527 1.00 51.16 168 LYS B CA 1
ATOM 3952 C C . LYS B 1 174 ? 73.945 49.469 71.229 1.00 50.39 168 LYS B C 1
ATOM 3953 O O . LYS B 1 174 ? 74.976 49.920 71.723 1.00 49.67 168 LYS B O 1
ATOM 3959 N N . ALA B 1 175 ? 73.915 48.412 70.413 1.00 49.92 169 ALA B N 1
ATOM 3960 C CA . ALA B 1 175 ? 75.134 47.726 69.977 1.00 49.91 169 ALA B CA 1
ATOM 3961 C C . ALA B 1 175 ? 76.116 48.712 69.357 1.00 49.82 169 ALA B C 1
ATOM 3962 O O . ALA B 1 175 ? 77.306 48.689 69.686 1.00 49.88 169 ALA B O 1
ATOM 3964 N N . PHE B 1 176 ? 75.599 49.574 68.475 1.00 49.63 170 PHE B N 1
ATOM 3965 C CA . PHE B 1 176 ? 76.379 50.615 67.809 1.00 49.64 170 PHE B CA 1
ATOM 3966 C C . PHE B 1 176 ? 76.998 51.575 68.829 1.00 49.44 170 PHE B C 1
ATOM 3967 O O . PHE B 1 176 ? 78.223 51.751 68.861 1.00 49.21 170 PHE B O 1
ATOM 3975 N N . MET B 1 177 ? 76.137 52.169 69.661 1.00 49.09 171 MET B N 1
ATOM 3976 C CA . MET B 1 177 ? 76.531 53.059 70.751 1.00 48.80 171 MET B CA 1
ATOM 3977 C C . MET B 1 177 ? 77.688 52.496 71.601 1.00 49.14 171 MET B C 1
ATOM 3978 O O . MET B 1 177 ? 78.652 53.211 71.913 1.00 48.65 171 MET B O 1
ATOM 3983 N N . TYR B 1 178 ? 77.591 51.212 71.955 1.00 49.51 172 TYR B N 1
ATOM 3984 C CA . TYR B 1 178 ? 78.656 50.513 72.699 1.00 49.85 172 TYR B CA 1
ATOM 3985 C C . TYR B 1 178 ? 79.898 50.235 71.859 1.00 50.06 172 TYR B C 1
ATOM 3986 O O . TYR B 1 178 ? 81.013 50.512 72.300 1.00 49.96 172 TYR B O 1
ATOM 3995 N N . SER B 1 179 ? 79.701 49.683 70.664 1.00 50.68 173 SER B N 1
ATOM 3996 C CA . SER B 1 179 ? 80.812 49.181 69.848 1.00 51.49 173 SER B CA 1
ATOM 3997 C C . SER B 1 179 ? 81.697 50.290 69.309 1.00 52.25 173 SER B C 1
ATOM 3998 O O . SER B 1 179 ? 82.916 50.129 69.207 1.00 52.54 173 SER B O 1
ATOM 4001 N N . MET B 1 180 ? 81.079 51.415 68.966 1.00 52.92 174 MET B N 1
ATOM 4002 C CA . MET B 1 180 ? 81.775 52.493 68.289 1.00 53.76 174 MET B CA 1
ATOM 4003 C C . MET B 1 180 ? 81.439 53.853 68.904 1.00 53.50 174 MET B C 1
ATOM 4004 O O . MET B 1 180 ? 80.767 54.669 68.274 1.00 53.37 174 MET B O 1
ATOM 4009 N N . PRO B 1 181 ? 81.924 54.106 70.138 1.00 53.67 175 PRO B N 1
ATOM 4010 C CA . PRO B 1 181 ? 81.511 55.310 70.879 1.00 53.79 175 PRO B CA 1
ATOM 4011 C C . PRO B 1 181 ? 82.005 56.637 70.292 1.00 53.85 175 PRO B C 1
ATOM 4012 O O . PRO B 1 181 ? 81.343 57.662 70.472 1.00 54.09 175 PRO B O 1
ATOM 4016 N N . ASP B 1 182 ? 83.146 56.614 69.601 1.00 54.02 176 ASP B N 1
ATOM 4017 C CA . ASP B 1 182 ? 83.702 57.811 68.956 1.00 53.84 176 ASP B CA 1
ATOM 4018 C C . ASP B 1 182 ? 82.794 58.309 67.835 1.00 53.40 176 ASP B C 1
ATOM 4019 O O . ASP B 1 182 ? 82.403 59.479 67.820 1.00 53.37 176 ASP B O 1
ATOM 4024 N N . ALA B 1 183 ? 82.454 57.405 66.916 1.00 52.94 177 ALA B N 1
ATOM 4025 C CA . ALA B 1 183 ? 81.460 57.657 65.871 1.00 52.49 177 ALA B CA 1
ATOM 4026 C C . ALA B 1 183 ? 80.118 58.113 66.449 1.00 52.36 177 ALA B C 1
ATOM 4027 O O . ALA B 1 183 ? 79.454 58.990 65.879 1.00 52.27 177 ALA B O 1
ATOM 4029 N N . TRP B 1 184 ? 79.735 57.520 67.582 1.00 52.03 178 TRP B N 1
ATOM 4030 C CA . TRP B 1 184 ? 78.492 57.865 68.273 1.00 51.60 178 TRP B CA 1
ATOM 4031 C C . TRP B 1 184 ? 78.489 59.318 68.747 1.00 51.81 178 TRP B C 1
ATOM 4032 O O . TRP B 1 184 ? 77.475 60.006 68.616 1.00 51.79 178 TRP B O 1
ATOM 4043 N N . ASN B 1 185 ? 79.617 59.769 69.300 1.00 52.12 179 ASN B N 1
ATOM 4044 C CA . ASN B 1 185 ? 79.789 61.171 69.710 1.00 52.30 179 ASN B CA 1
ATOM 4045 C C . ASN B 1 185 ? 79.676 62.163 68.552 1.00 52.00 179 ASN B C 1
ATOM 4046 O O . ASN B 1 185 ? 79.109 63.254 68.705 1.00 51.55 179 ASN B O 1
ATOM 4051 N N . LEU B 1 186 ? 80.214 61.771 67.400 1.00 51.87 180 LEU B N 1
ATOM 4052 C CA . LEU B 1 186 ? 80.152 62.600 66.207 1.00 51.99 180 LEU B CA 1
ATOM 4053 C C . LEU B 1 186 ? 78.717 62.693 65.703 1.00 51.74 180 LEU B C 1
ATOM 4054 O O . LEU B 1 186 ? 78.275 63.758 65.271 1.00 51.69 180 LEU B O 1
ATOM 4059 N N . LEU B 1 187 ? 78.000 61.574 65.778 1.00 51.58 181 LEU B N 1
ATOM 4060 C CA . LEU B 1 187 ? 76.583 61.521 65.416 1.00 51.09 181 LEU B CA 1
ATOM 4061 C C . LEU B 1 187 ? 75.728 62.360 66.363 1.00 50.94 181 LEU B C 1
ATOM 4062 O O . LEU B 1 187 ? 74.882 63.134 65.920 1.00 50.89 181 LEU B O 1
ATOM 4067 N N . MET B 1 188 ? 75.959 62.219 67.664 1.00 50.70 182 MET B N 1
ATOM 4068 C CA . MET B 1 188 ? 75.300 63.088 68.631 1.00 50.38 182 MET B CA 1
ATOM 4069 C C . MET B 1 188 ? 75.561 64.563 68.295 1.00 50.47 182 MET B C 1
ATOM 4070 O O . MET B 1 188 ? 74.653 65.386 68.396 1.00 49.97 182 MET B O 1
ATOM 4075 N N . SER B 1 189 ? 76.799 64.863 67.878 1.00 50.32 183 SER B N 1
ATOM 4076 C CA . SER B 1 189 ? 77.268 66.223 67.576 1.00 50.36 183 SER B CA 1
ATOM 4077 C C . SER B 1 189 ? 76.639 66.779 66.286 1.00 50.33 183 SER B C 1
ATOM 4078 O O . SER B 1 189 ? 76.181 67.928 66.248 1.00 50.46 183 SER B O 1
ATOM 4081 N N . LYS B 1 190 ? 76.611 65.956 65.240 1.00 50.05 184 LYS B N 1
ATOM 4082 C CA . LYS B 1 190 ? 75.966 66.314 63.988 1.00 49.87 184 LYS B CA 1
ATOM 4083 C C . LYS B 1 190 ? 74.463 66.538 64.166 1.00 50.17 184 LYS B C 1
ATOM 4084 O O . LYS B 1 190 ? 73.911 67.507 63.640 1.00 50.46 184 LYS B O 1
ATOM 4090 N N . LEU B 1 191 ? 73.812 65.661 64.929 1.00 49.91 185 LEU B N 1
ATOM 4091 C CA . LEU B 1 191 ? 72.376 65.793 65.190 1.00 49.71 185 LEU B CA 1
ATOM 4092 C C . LEU B 1 191 ? 72.035 67.010 66.042 1.00 49.57 185 LEU B C 1
ATOM 4093 O O . LEU B 1 191 ? 71.050 67.705 65.769 1.00 49.50 185 LEU B O 1
ATOM 4098 N N . ALA B 1 192 ? 72.853 67.258 67.063 1.00 49.31 186 ALA B N 1
ATOM 4099 C CA . ALA B 1 192 ? 72.745 68.453 67.893 1.00 49.30 186 ALA B CA 1
ATOM 4100 C C . ALA B 1 192 ? 72.701 69.715 67.033 1.00 49.45 186 ALA B C 1
ATOM 4101 O O . ALA B 1 192 ? 71.764 70.512 67.149 1.00 49.73 186 ALA B O 1
ATOM 4103 N N . ASP B 1 193 ? 73.706 69.875 66.166 1.00 49.51 187 ASP B N 1
ATOM 4104 C CA . ASP B 1 193 ? 73.822 71.046 65.296 1.00 49.49 187 ASP B CA 1
ATOM 4105 C C . ASP B 1 193 ? 72.505 71.289 64.564 1.00 49.73 187 ASP B C 1
ATOM 4106 O O . ASP B 1 193 ? 71.925 72.370 64.655 1.00 49.79 187 ASP B O 1
ATOM 4111 N N . MET B 1 194 ? 72.045 70.258 63.857 1.00 49.87 188 MET B N 1
ATOM 4112 C CA . MET B 1 194 ? 70.814 70.291 63.079 1.00 50.10 188 MET B CA 1
ATOM 4113 C C . MET B 1 194 ? 69.623 70.706 63.936 1.00 49.90 188 MET B C 1
ATOM 4114 O O . MET B 1 194 ? 68.856 71.599 63.559 1.00 50.32 188 MET B O 1
ATOM 4119 N N . ILE B 1 195 ? 69.485 70.051 65.083 1.00 49.48 189 ILE B N 1
ATOM 4120 C CA . ILE B 1 195 ? 68.386 70.294 66.020 1.00 49.01 189 ILE B CA 1
ATOM 4121 C C . ILE B 1 195 ? 68.356 71.760 66.475 1.00 48.55 189 ILE B C 1
ATOM 4122 O O . ILE B 1 195 ? 67.299 72.392 66.442 1.00 48.52 189 ILE B O 1
ATOM 4127 N N . ILE B 1 196 ? 69.518 72.286 66.865 1.00 48.17 190 ILE B N 1
ATOM 4128 C CA . ILE B 1 196 ? 69.651 73.672 67.347 1.00 48.25 190 ILE B CA 1
ATOM 4129 C C . ILE B 1 196 ? 69.247 74.715 66.285 1.00 48.32 190 ILE B C 1
ATOM 4130 O O . ILE B 1 196 ? 68.440 75.601 66.561 1.00 48.58 190 ILE B O 1
ATOM 4135 N N . VAL B 1 197 ? 69.778 74.579 65.072 1.00 48.17 191 VAL B N 1
ATOM 4136 C CA . VAL B 1 197 ? 69.443 75.471 63.956 1.00 48.23 191 VAL B CA 1
ATOM 4137 C C . VAL B 1 197 ? 67.964 75.368 63.531 1.00 48.33 191 VAL B C 1
ATOM 4138 O O . VAL B 1 197 ? 67.313 76.377 63.273 1.00 48.34 191 VAL B O 1
ATOM 4142 N N . TYR B 1 198 ? 67.458 74.138 63.469 1.00 48.59 192 TYR B N 1
ATOM 4143 C CA . TYR B 1 198 ? 66.059 73.826 63.173 1.00 48.41 192 TYR B CA 1
ATOM 4144 C C . TYR B 1 198 ? 65.134 74.484 64.193 1.00 48.81 192 TYR B C 1
ATOM 4145 O O . TYR B 1 198 ? 64.198 75.189 63.822 1.00 48.85 192 TYR B O 1
ATOM 4154 N N . VAL B 1 199 ? 65.409 74.252 65.479 1.00 49.39 193 VAL B N 1
ATOM 4155 C CA . VAL B 1 199 ? 64.597 74.804 66.571 1.00 49.73 193 VAL B CA 1
ATOM 4156 C C . VAL B 1 199 ? 64.662 76.342 66.586 1.00 49.88 193 VAL B C 1
ATOM 4157 O O . VAL B 1 199 ? 63.630 77.015 66.723 1.00 49.91 193 VAL B O 1
ATOM 4161 N N . LYS B 1 200 ? 65.872 76.882 66.426 1.00 49.76 194 LYS B N 1
ATOM 4162 C CA . LYS B 1 200 ? 66.086 78.327 66.371 1.00 49.80 194 LYS B CA 1
ATOM 4163 C C . LYS B 1 200 ? 65.212 78.981 65.307 1.00 49.33 194 LYS B C 1
ATOM 4164 O O . LYS B 1 200 ? 64.592 80.017 65.563 1.00 49.42 194 LYS B O 1
ATOM 4170 N N . ALA B 1 201 ? 65.169 78.363 64.125 1.00 48.74 195 ALA B N 1
ATOM 4171 C CA . ALA B 1 201 ? 64.374 78.854 62.994 1.00 48.45 195 ALA B CA 1
ATOM 4172 C C . ALA B 1 201 ? 62.865 78.812 63.260 1.00 48.29 195 ALA B C 1
ATOM 4173 O O . ALA B 1 201 ? 62.143 79.703 62.835 1.00 47.81 195 ALA B O 1
ATOM 4175 N N . GLN B 1 202 ? 62.400 77.787 63.976 1.00 48.71 196 GLN B N 1
ATOM 4176 C CA . GLN B 1 202 ? 60.981 77.676 64.346 1.00 49.06 196 GLN B CA 1
ATOM 4177 C C . GLN B 1 202 ? 60.561 78.777 65.343 1.00 49.38 196 GLN B C 1
ATOM 4178 O O . GLN B 1 202 ? 59.437 79.295 65.286 1.00 49.12 196 GLN B O 1
ATOM 4184 N N . ILE B 1 203 ? 61.475 79.109 66.256 1.00 49.78 197 ILE B N 1
ATOM 4185 C CA . ILE B 1 203 ? 61.300 80.209 67.206 1.00 50.38 197 ILE B CA 1
ATOM 4186 C C . ILE B 1 203 ? 61.211 81.557 66.481 1.00 50.75 197 ILE B C 1
ATOM 4187 O O . ILE B 1 203 ? 60.353 82.387 66.806 1.00 50.74 197 ILE B O 1
ATOM 4192 N N . LYS B 1 204 ? 62.038 81.683 65.515 1.00 50.31 198 LYS B N 1
ATOM 4193 C CA . LYS B 1 204 ? 62.137 82.894 64.707 1.00 50.48 198 LYS B CA 1
ATOM 4194 C C . LYS B 1 204 ? 60.863 83.131 63.884 1.00 50.13 198 LYS B C 1
ATOM 4195 O O . LYS B 1 204 ? 60.437 84.280 63.688 1.00 50.41 198 LYS B O 1
ATOM 4201 N N . ALA B 1 205 ? 60.247 82.063 63.389 1.00 50.13 199 ALA B N 1
ATOM 4202 C CA . ALA B 1 205 ? 58.987 82.105 62.660 1.00 49.64 199 ALA B CA 1
ATOM 4203 C C . ALA B 1 205 ? 57.781 82.391 63.573 1.00 49.67 199 ALA B C 1
ATOM 4204 O O . ALA B 1 205 ? 56.739 82.877 63.101 1.00 49.61 199 ALA B O 1
ATOM 4206 N N . GLY B 1 206 ? 57.923 82.100 64.867 1.00 49.43 200 GLY B N 1
ATOM 4207 C CA . GLY B 1 206 ? 56.894 82.453 65.853 1.00 49.50 200 GLY B CA 1
ATOM 4208 C C . GLY B 1 206 ? 56.532 81.443 66.942 1.00 49.56 200 GLY B C 1
ATOM 4209 O O . GLY B 1 206 ? 55.647 81.719 67.760 1.00 49.40 200 GLY B O 1
ATOM 4210 N N . ALA B 1 207 ? 57.182 80.276 66.960 1.00 49.27 201 ALA B N 1
ATOM 4211 C CA . ALA B 1 207 ? 56.957 79.316 68.043 1.00 49.61 201 ALA B CA 1
ATOM 4212 C C . ALA B 1 207 ? 57.356 79.926 69.386 1.00 49.67 201 ALA B C 1
ATOM 4213 O O . ALA B 1 207 ? 58.461 80.445 69.529 1.00 49.81 201 ALA B O 1
ATOM 4215 N N . LYS B 1 208 ? 56.447 79.864 70.359 1.00 49.90 202 LYS B N 1
ATOM 4216 C CA . LYS B 1 208 ? 56.660 80.493 71.665 1.00 50.13 202 LYS B CA 1
ATOM 4217 C C . LYS B 1 208 ? 57.167 79.531 72.742 1.00 50.72 202 LYS B C 1
ATOM 4218 O O . LYS B 1 208 ? 57.477 79.944 73.857 1.00 51.11 202 LYS B O 1
ATOM 4224 N N . ALA B 1 209 ? 57.258 78.255 72.386 1.00 51.00 203 ALA B N 1
ATOM 4225 C CA . ALA B 1 209 ? 57.762 77.206 73.258 1.00 51.35 203 ALA B CA 1
ATOM 4226 C C . ALA B 1 209 ? 58.344 76.126 72.359 1.00 51.55 203 ALA B C 1
ATOM 4227 O O . ALA B 1 209 ? 58.038 76.095 71.170 1.00 51.72 203 ALA B O 1
ATOM 4229 N N . ILE B 1 210 ? 59.176 75.245 72.918 1.00 52.00 204 ILE B N 1
ATOM 4230 C CA . ILE B 1 210 ? 59.722 74.105 72.166 1.00 51.80 204 ILE B CA 1
ATOM 4231 C C . ILE B 1 210 ? 59.677 72.814 72.973 1.00 51.91 204 ILE B C 1
ATOM 4232 O O . ILE B 1 210 ? 60.102 72.781 74.133 1.00 51.93 204 ILE B O 1
ATOM 4237 N N . GLN B 1 211 ? 59.173 71.753 72.344 1.00 51.81 205 GLN B N 1
ATOM 4238 C CA . GLN B 1 211 ? 59.191 70.430 72.938 1.00 51.56 205 GLN B CA 1
ATOM 4239 C C . GLN B 1 211 ? 60.144 69.542 72.172 1.00 51.66 205 GLN B C 1
ATOM 4240 O O . GLN B 1 211 ? 60.061 69.431 70.958 1.00 51.47 205 GLN B O 1
ATOM 4246 N N . ILE B 1 212 ? 61.066 68.940 72.911 1.00 51.82 206 ILE B N 1
ATOM 4247 C CA . ILE B 1 212 ? 61.956 67.914 72.390 1.00 52.39 206 ILE B CA 1
ATOM 4248 C C . ILE B 1 212 ? 61.374 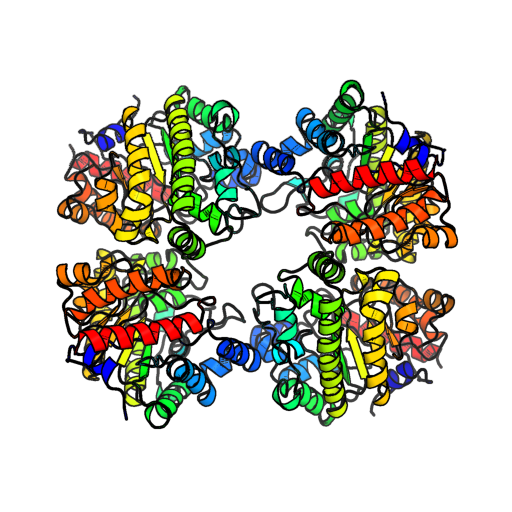66.551 72.760 1.00 52.66 206 ILE B C 1
ATOM 4249 O O . ILE B 1 212 ? 61.075 66.300 73.927 1.00 52.56 206 ILE B O 1
ATOM 4254 N N . PHE B 1 213 ? 61.188 65.700 71.754 1.00 53.16 207 PHE B N 1
ATOM 4255 C CA . PHE B 1 213 ? 60.694 64.342 71.955 1.00 53.41 207 PHE B CA 1
ATOM 4256 C C . PHE B 1 213 ? 61.864 63.359 71.915 1.00 53.33 207 PHE B C 1
ATOM 4257 O O . PHE B 1 213 ? 62.525 63.208 70.873 1.00 53.35 207 PHE B O 1
ATOM 4265 N N . ASP B 1 214 ? 62.141 62.718 73.048 1.00 52.73 208 ASP B N 1
ATOM 4266 C CA . ASP B 1 214 ? 63.090 61.612 73.074 1.00 52.81 208 ASP B CA 1
ATOM 4267 C C . ASP B 1 214 ? 62.349 60.307 73.348 1.00 53.31 208 ASP B C 1
ATOM 4268 O O . ASP B 1 214 ? 62.478 59.704 74.424 1.00 53.35 208 ASP B O 1
ATOM 4273 N N . SER B 1 215 ? 61.584 59.878 72.344 1.00 53.75 209 SER B N 1
ATOM 4274 C CA . SER B 1 215 ? 60.591 58.805 72.477 1.00 54.51 209 SER B CA 1
ATOM 4275 C C . SER B 1 215 ? 61.128 57.466 72.957 1.00 54.38 209 SER B C 1
ATOM 4276 O O . SER B 1 215 ? 60.457 56.779 73.720 1.00 54.97 209 SER B O 1
ATOM 4279 N N . TRP B 1 216 ? 62.328 57.097 72.518 1.00 54.17 210 TRP B N 1
ATOM 4280 C CA . TRP B 1 216 ? 62.850 55.754 72.767 1.00 53.84 210 TRP B CA 1
ATOM 4281 C C . TRP B 1 216 ? 64.032 55.727 73.734 1.00 52.15 210 TRP B C 1
ATOM 4282 O O . TRP B 1 216 ? 64.593 54.669 73.990 1.00 51.90 210 TRP B O 1
ATOM 4293 N N . VAL B 1 217 ? 64.403 56.881 74.280 1.00 50.53 211 VAL B N 1
ATOM 4294 C CA . VAL B 1 217 ? 65.575 56.968 75.167 1.00 49.01 211 VAL B CA 1
ATOM 4295 C C . VAL B 1 217 ? 65.444 56.136 76.466 1.00 48.09 211 VAL B C 1
ATOM 4296 O O . VAL B 1 217 ? 66.447 55.761 77.069 1.00 47.50 211 VAL B O 1
ATOM 4300 N N . GLY B 1 218 ? 64.204 55.843 76.864 1.00 47.26 212 GLY B N 1
ATOM 4301 C CA . GLY B 1 218 ? 63.912 55.019 78.033 1.00 46.69 212 GLY B CA 1
ATOM 4302 C C . GLY B 1 218 ? 64.426 53.596 77.940 1.00 46.37 212 GLY B C 1
ATOM 4303 O O . GLY B 1 218 ? 64.462 52.896 78.944 1.00 46.75 212 GLY B O 1
ATOM 4304 N N . ALA B 1 219 ? 64.799 53.162 76.733 1.00 45.82 213 ALA B N 1
ATOM 4305 C CA . ALA B 1 219 ? 65.521 51.898 76.525 1.00 45.49 213 ALA B CA 1
ATOM 4306 C C . ALA B 1 219 ? 66.862 51.871 77.279 1.00 45.48 213 ALA B C 1
ATOM 4307 O O . ALA B 1 219 ? 67.391 50.809 77.592 1.00 45.02 213 ALA B O 1
ATOM 4309 N N . LEU B 1 220 ? 67.382 53.059 77.576 1.00 45.76 214 LEU B N 1
ATOM 4310 C CA . LEU B 1 220 ? 68.643 53.244 78.287 1.00 46.31 214 LEU B CA 1
ATOM 4311 C C . LEU B 1 220 ? 68.440 53.368 79.790 1.00 46.49 214 LEU B C 1
ATOM 4312 O O . LEU B 1 220 ? 67.518 54.052 80.257 1.00 45.64 214 LEU B O 1
ATOM 4317 N N . ASN B 1 221 ? 69.332 52.741 80.550 1.00 47.43 215 ASN B N 1
ATOM 4318 C CA . ASN B 1 221 ? 69.371 52.976 82.002 1.00 48.38 215 ASN B CA 1
ATOM 4319 C C . ASN B 1 221 ? 70.088 54.294 82.314 1.00 48.60 215 ASN B C 1
ATOM 4320 O O . ASN B 1 221 ? 70.641 54.922 81.421 1.00 48.52 215 ASN B O 1
ATOM 4325 N N . GLN B 1 222 ? 70.057 54.715 83.572 1.00 49.54 216 GLN B N 1
ATOM 4326 C CA . GLN B 1 222 ? 70.644 55.997 83.971 1.00 50.59 216 GLN B CA 1
ATOM 4327 C C . GLN B 1 222 ? 72.115 56.129 83.596 1.00 49.91 216 GLN B C 1
ATOM 4328 O O . GLN B 1 222 ? 72.508 57.128 82.985 1.00 50.46 216 GLN B O 1
ATOM 4334 N N . ALA B 1 223 ? 72.918 55.123 83.938 1.00 49.27 217 ALA B N 1
ATOM 4335 C CA . ALA B 1 223 ? 74.365 55.146 83.650 1.00 48.99 217 ALA B CA 1
ATOM 4336 C C . ALA B 1 223 ? 74.680 55.422 82.181 1.00 48.61 217 ALA B C 1
ATOM 4337 O O . ALA B 1 223 ? 75.513 56.273 81.878 1.00 48.20 217 ALA B O 1
ATOM 4339 N N . ASP B 1 224 ? 74.006 54.704 81.282 1.00 48.68 218 ASP B N 1
ATOM 4340 C CA . ASP B 1 224 ? 74.183 54.895 79.841 1.00 48.92 218 ASP B CA 1
ATOM 4341 C C . ASP B 1 224 ? 73.658 56.253 79.375 1.00 49.20 218 ASP B C 1
ATOM 4342 O O . ASP B 1 224 ? 74.251 56.890 78.486 1.00 48.96 218 ASP B O 1
ATOM 4347 N N . TYR B 1 225 ? 72.567 56.708 79.986 1.00 49.12 219 TYR B N 1
ATOM 4348 C CA . TYR B 1 225 ? 72.088 58.037 79.677 1.00 49.42 219 TYR B CA 1
ATOM 4349 C C . TYR B 1 225 ? 73.186 59.071 79.948 1.00 49.48 219 TYR B C 1
ATOM 4350 O O . TYR B 1 225 ? 73.474 59.910 79.092 1.00 50.06 219 TYR B O 1
ATOM 4359 N N . ARG B 1 226 ? 73.797 59.001 81.127 1.00 49.39 220 ARG B N 1
ATOM 4360 C CA . ARG B 1 226 ? 74.870 59.928 81.507 1.00 49.56 220 ARG B CA 1
ATOM 4361 C C . ARG B 1 226 ? 76.127 59.820 80.641 1.00 49.52 220 ARG B C 1
ATOM 4362 O O . ARG B 1 226 ? 76.726 60.837 80.270 1.00 49.55 220 ARG B O 1
ATOM 4370 N N . THR B 1 227 ? 76.517 58.590 80.322 1.00 49.58 221 THR B N 1
ATOM 4371 C CA . THR B 1 227 ? 77.707 58.345 79.516 1.00 49.69 221 THR B CA 1
ATOM 4372 C C . THR B 1 227 ? 77.546 58.855 78.080 1.00 49.54 221 THR B C 1
ATOM 4373 O O . THR B 1 227 ? 78.412 59.583 77.585 1.00 49.95 221 THR B O 1
ATOM 4377 N N . TYR B 1 228 ? 76.438 58.494 77.428 1.00 49.28 222 TYR B N 1
ATOM 4378 C CA . TYR B 1 228 ? 76.306 58.689 75.975 1.00 48.99 222 TYR B CA 1
ATOM 4379 C C . TYR B 1 228 ? 75.351 59.786 75.500 1.00 49.07 222 TYR B C 1
ATOM 4380 O O . TYR B 1 228 ? 75.360 60.117 74.311 1.00 48.96 222 TYR B O 1
ATOM 4389 N N . ILE B 1 229 ? 74.525 60.333 76.391 1.00 49.05 223 ILE B N 1
ATOM 4390 C CA . ILE B 1 229 ? 73.409 61.193 75.956 1.00 49.54 223 ILE B CA 1
ATOM 4391 C C . ILE B 1 229 ? 73.318 62.523 76.705 1.00 49.94 223 ILE B C 1
ATOM 4392 O O . ILE B 1 229 ? 73.097 63.568 76.090 1.00 49.57 223 ILE B O 1
ATOM 4397 N N . LYS B 1 230 ? 73.477 62.476 78.028 1.00 50.81 224 LYS B N 1
ATOM 4398 C CA . LYS B 1 230 ? 73.404 63.681 78.868 1.00 51.29 224 LYS B CA 1
ATOM 4399 C C . LYS B 1 230 ? 74.294 64.862 78.393 1.00 51.73 224 LYS B C 1
ATOM 4400 O O . LYS B 1 230 ? 73.820 66.006 78.365 1.00 52.21 224 LYS B O 1
ATOM 4406 N N . PRO B 1 231 ? 75.576 64.601 78.036 1.00 51.81 225 PRO B N 1
ATOM 4407 C CA . PRO B 1 231 ? 76.404 65.685 77.510 1.00 52.03 225 PRO B CA 1
ATOM 4408 C C . PRO B 1 231 ? 75.820 66.450 76.308 1.00 52.42 225 PRO B C 1
ATOM 4409 O O . PRO B 1 231 ? 75.735 67.678 76.358 1.00 52.13 225 PRO B O 1
ATOM 4413 N N . VAL B 1 232 ? 75.420 65.743 75.252 1.00 52.93 226 VAL B N 1
ATOM 4414 C CA . VAL B 1 232 ? 74.870 66.403 74.062 1.00 53.45 226 VAL B CA 1
ATOM 4415 C C . VAL B 1 232 ? 73.534 67.107 74.348 1.00 54.02 226 VAL B C 1
ATOM 4416 O O . VAL B 1 232 ? 73.235 68.144 73.760 1.00 54.26 226 VAL B O 1
ATOM 4420 N N . MET B 1 233 ? 72.754 66.558 75.271 1.00 54.29 227 MET B N 1
ATOM 4421 C CA . MET B 1 233 ? 71.477 67.167 75.649 1.00 54.90 227 MET B CA 1
ATOM 4422 C C . MET B 1 233 ? 71.715 68.454 76.445 1.00 54.75 227 MET B C 1
ATOM 4423 O O . MET B 1 233 ? 70.990 69.431 76.297 1.00 54.52 227 MET B O 1
ATOM 4428 N N . ASN B 1 234 ? 72.740 68.435 77.296 1.00 54.85 228 ASN B N 1
ATOM 4429 C CA . ASN B 1 234 ? 73.158 69.622 78.028 1.00 54.90 228 ASN B CA 1
ATOM 4430 C C . ASN B 1 234 ? 73.552 70.742 77.068 1.00 54.71 228 ASN B C 1
ATOM 4431 O O . ASN B 1 234 ? 73.160 71.890 77.257 1.00 54.88 228 ASN B O 1
ATOM 4436 N N . ARG B 1 235 ? 74.307 70.393 76.029 1.00 54.23 229 ARG B N 1
ATOM 4437 C CA . ARG B 1 235 ? 74.680 71.332 74.994 1.00 54.21 229 ARG B CA 1
ATOM 4438 C C . ARG B 1 235 ? 73.449 71.929 74.275 1.00 54.48 229 ARG B C 1
ATOM 4439 O O . ARG B 1 235 ? 73.393 73.141 74.012 1.00 54.51 229 ARG B O 1
ATOM 4447 N N . ILE B 1 236 ? 72.477 71.076 73.960 1.00 54.50 230 ILE B N 1
ATOM 4448 C CA . ILE B 1 236 ? 71.298 71.506 73.221 1.00 54.83 230 ILE B CA 1
ATOM 4449 C C . ILE B 1 236 ? 70.495 72.515 74.041 1.00 54.86 230 ILE B C 1
ATOM 4450 O O . ILE B 1 236 ? 70.197 73.598 73.561 1.00 54.32 230 ILE B O 1
ATOM 4455 N N . PHE B 1 237 ? 70.186 72.171 75.288 1.00 55.19 231 PHE B N 1
ATOM 4456 C CA . PHE B 1 237 ? 69.386 73.065 76.129 1.00 55.45 231 PHE B CA 1
ATOM 4457 C C . PHE B 1 237 ? 70.159 74.295 76.619 1.00 55.56 231 PHE B C 1
ATOM 4458 O O . PHE B 1 237 ? 69.547 75.306 76.953 1.00 55.49 231 PHE B O 1
ATOM 4466 N N . SER B 1 238 ? 71.493 74.204 76.653 1.00 55.88 232 SER B N 1
ATOM 4467 C CA . SER B 1 238 ? 72.345 75.346 76.984 1.00 55.92 232 SER B CA 1
ATOM 4468 C C . SER B 1 238 ? 72.197 76.419 75.918 1.00 56.01 232 SER B C 1
ATOM 4469 O O . SER B 1 238 ? 71.849 77.562 76.222 1.00 55.71 232 SER B O 1
ATOM 4472 N N . GLU B 1 239 ? 72.445 76.024 74.669 1.00 56.08 233 GLU B N 1
ATOM 4473 C CA . GLU B 1 239 ? 72.327 76.907 73.521 1.00 56.78 233 GLU B CA 1
ATOM 4474 C C . GLU B 1 239 ? 70.902 77.422 73.321 1.00 56.43 233 GLU B C 1
ATOM 4475 O O . GLU B 1 239 ? 70.695 78.614 73.096 1.00 56.25 233 GLU B O 1
ATOM 4481 N N . LEU B 1 240 ? 69.926 76.523 73.426 1.00 56.28 234 LEU B N 1
ATOM 4482 C CA . LEU B 1 240 ? 68.535 76.883 73.212 1.00 56.12 234 LEU B CA 1
ATOM 4483 C C . LEU B 1 240 ? 67.912 77.706 74.347 1.00 56.41 234 LEU B C 1
ATOM 4484 O O . LEU B 1 240 ? 66.930 78.428 74.125 1.00 56.64 234 LEU B O 1
ATOM 4489 N N . ALA B 1 241 ? 68.487 77.618 75.547 1.00 56.72 235 ALA B N 1
ATOM 4490 C CA . ALA B 1 241 ? 68.050 78.453 76.682 1.00 56.93 235 ALA B CA 1
ATOM 4491 C C . ALA B 1 241 ? 68.219 79.948 76.404 1.00 56.97 235 ALA B C 1
ATOM 4492 O O . ALA B 1 241 ? 67.464 80.772 76.923 1.00 56.84 235 ALA B O 1
ATOM 4494 N N . LYS B 1 242 ? 69.208 80.279 75.580 1.00 57.15 236 LYS B N 1
ATOM 4495 C CA . LYS B 1 242 ? 69.475 81.660 75.181 1.00 57.58 236 LYS B CA 1
ATOM 4496 C C . LYS B 1 242 ? 68.318 82.350 74.433 1.00 57.58 236 LYS B C 1
ATOM 4497 O O . LYS B 1 242 ? 68.243 83.576 74.423 1.00 57.71 236 LYS B O 1
ATOM 4503 N N . GLU B 1 243 ? 67.413 81.571 73.838 1.00 57.67 237 GLU B N 1
ATOM 4504 C CA . GLU B 1 243 ? 66.279 82.138 73.087 1.00 57.81 237 GLU B CA 1
ATOM 4505 C C . GLU B 1 243 ? 65.165 82.721 73.958 1.00 57.67 237 GLU B C 1
ATOM 4506 O O . GLU B 1 243 ? 64.267 83.389 73.438 1.00 57.81 237 GLU B O 1
ATOM 4512 N N . ASN B 1 244 ? 65.222 82.467 75.266 1.00 57.42 238 ASN B N 1
ATOM 4513 C CA . ASN B 1 244 ? 64.185 82.904 76.214 1.00 57.20 238 ASN B CA 1
ATOM 4514 C C . ASN B 1 244 ? 62.773 82.393 75.892 1.00 56.86 238 ASN B C 1
ATOM 4515 O O . ASN B 1 244 ? 61.794 83.135 75.992 1.00 57.00 238 ASN B O 1
ATOM 4520 N N . VAL B 1 245 ? 62.675 81.126 75.486 1.00 56.20 239 VAL B N 1
ATOM 4521 C CA . VAL B 1 245 ? 61.377 80.460 75.335 1.00 55.21 239 VAL B CA 1
ATOM 4522 C C . VAL B 1 245 ? 61.353 79.164 76.146 1.00 54.81 239 VAL B C 1
ATOM 4523 O O . VAL B 1 245 ? 62.392 78.506 76.281 1.00 55.14 239 VAL B O 1
ATOM 4527 N N . PRO B 1 246 ? 60.182 78.808 76.717 1.00 54.04 240 PRO B N 1
ATOM 4528 C CA . PRO B 1 246 ? 60.098 77.584 77.525 1.00 53.38 240 PRO B CA 1
ATOM 4529 C C . PRO B 1 246 ? 60.502 76.333 76.749 1.00 52.70 240 PRO B C 1
ATOM 4530 O O . PRO B 1 246 ? 60.073 76.149 75.602 1.00 52.54 240 PRO B O 1
ATOM 4534 N N . LEU B 1 247 ? 61.324 75.493 77.381 1.00 51.80 241 LEU B N 1
ATOM 4535 C CA . LEU B 1 247 ? 61.817 74.270 76.764 1.00 51.35 241 LEU B CA 1
ATOM 4536 C C . LEU B 1 247 ? 61.347 73.030 77.528 1.00 51.42 241 LEU B C 1
ATOM 4537 O O . LEU B 1 247 ? 61.579 72.891 78.741 1.00 51.25 241 LEU B O 1
ATOM 4542 N N . ILE B 1 248 ? 60.685 72.139 76.793 1.00 50.99 242 ILE B N 1
ATOM 4543 C CA . ILE B 1 248 ? 60.078 70.943 77.347 1.00 50.78 242 ILE B CA 1
ATOM 4544 C C . ILE B 1 248 ? 60.767 69.713 76.756 1.00 50.54 242 ILE B C 1
ATOM 4545 O O . ILE B 1 248 ? 61.200 69.743 75.602 1.00 50.50 242 ILE B O 1
ATOM 4550 N N . MET B 1 249 ? 60.860 68.646 77.556 1.00 50.31 243 MET B N 1
ATOM 4551 C CA . MET B 1 249 ? 61.248 67.322 77.069 1.00 50.18 243 MET B CA 1
ATOM 4552 C C . MET B 1 249 ? 60.274 66.240 77.558 1.00 49.20 243 MET B C 1
ATOM 4553 O O . MET B 1 249 ? 59.933 66.181 78.736 1.00 48.75 243 MET B O 1
ATOM 4558 N N . PHE B 1 250 ? 59.819 65.406 76.627 1.00 48.24 244 PHE B N 1
ATOM 4559 C CA . PHE B 1 250 ? 59.059 64.220 76.952 1.00 47.57 244 PHE B CA 1
ATOM 4560 C C . PHE B 1 250 ? 59.610 63.006 76.204 1.00 47.67 244 PHE B C 1
ATOM 4561 O O . PHE B 1 250 ? 60.160 63.130 75.101 1.00 47.42 244 PHE B O 1
ATOM 4569 N N . GLY B 1 251 ? 59.421 61.835 76.808 1.00 47.12 245 GLY B N 1
ATOM 4570 C CA . GLY B 1 251 ? 59.589 60.554 76.135 1.00 46.88 245 GLY B CA 1
ATOM 4571 C C . GLY B 1 251 ? 58.919 59.533 77.028 1.00 47.11 245 GLY B C 1
ATOM 4572 O O . GLY B 1 251 ? 59.071 59.580 78.246 1.00 47.43 245 GLY B O 1
ATOM 4573 N N . VAL B 1 252 ? 58.157 58.628 76.434 1.00 47.47 246 VAL B N 1
ATOM 4574 C CA . VAL B 1 252 ? 57.465 57.577 77.168 1.00 47.25 246 VAL B CA 1
ATOM 4575 C C . VAL B 1 252 ? 58.467 56.534 77.723 1.00 47.68 246 VAL B C 1
ATOM 4576 O O . VAL B 1 252 ? 59.516 56.271 77.122 1.00 47.73 246 VAL B O 1
ATOM 4580 N N . GLY B 1 253 ? 58.147 55.962 78.881 1.00 47.86 247 GLY B N 1
ATOM 4581 C CA . GLY B 1 253 ? 58.948 54.868 79.458 1.00 48.03 247 GLY B CA 1
ATOM 4582 C C . GLY B 1 253 ? 60.299 55.306 80.005 1.00 47.90 247 GLY B C 1
ATOM 4583 O O . GLY B 1 253 ? 61.243 54.524 80.055 1.00 48.10 247 GLY B O 1
ATOM 4584 N N . ALA B 1 254 ? 60.382 56.558 80.435 1.00 47.96 248 ALA B N 1
ATOM 4585 C CA . ALA B 1 254 ? 61.654 57.151 80.824 1.00 48.01 248 ALA B CA 1
ATOM 4586 C C . ALA B 1 254 ? 61.631 57.780 82.233 1.00 48.11 248 ALA B C 1
ATOM 4587 O O . ALA B 1 254 ? 62.432 58.671 82.532 1.00 48.34 248 ALA B O 1
ATOM 4589 N N . SER B 1 255 ? 60.732 57.300 83.095 1.00 47.82 249 SER B N 1
ATOM 4590 C CA . SER B 1 255 ? 60.590 57.856 84.456 1.00 47.93 249 SER B CA 1
ATOM 4591 C C . SER B 1 255 ? 61.893 57.824 85.269 1.00 47.97 249 SER B C 1
ATOM 4592 O O . SER B 1 255 ? 62.178 58.756 86.015 1.00 48.67 249 SER B O 1
ATOM 4595 N N . HIS B 1 256 ? 62.678 56.761 85.095 1.00 47.91 250 HIS B N 1
ATOM 4596 C CA . HIS B 1 256 ? 63.988 56.583 85.743 1.00 47.71 250 HIS B CA 1
ATOM 4597 C C . HIS B 1 256 ? 65.053 57.582 85.257 1.00 48.07 250 HIS B C 1
ATOM 4598 O O . HIS B 1 256 ? 66.146 57.650 85.824 1.00 48.93 250 HIS B O 1
ATOM 4605 N N . LEU B 1 257 ? 64.752 58.362 84.222 1.00 47.93 251 LEU B N 1
ATOM 4606 C CA . LEU B 1 257 ? 65.704 59.355 83.709 1.00 47.92 251 LEU B CA 1
ATOM 4607 C C . LEU B 1 257 ? 65.314 60.795 84.079 1.00 48.27 251 LEU B C 1
ATOM 4608 O O . LEU B 1 257 ? 66.039 61.749 83.771 1.00 48.33 251 LEU B O 1
ATOM 4613 N N . ALA B 1 258 ? 64.177 60.944 84.758 1.00 49.05 252 ALA B N 1
ATOM 4614 C CA . ALA B 1 258 ? 63.588 62.271 85.025 1.00 49.51 252 ALA B CA 1
ATOM 4615 C C . ALA B 1 258 ? 64.455 63.210 85.878 1.00 49.89 252 ALA B C 1
ATOM 4616 O O . ALA B 1 258 ? 64.428 64.427 85.683 1.00 50.12 252 ALA B O 1
ATOM 4618 N N . GLY B 1 259 ? 65.211 62.646 86.819 1.00 50.00 253 GLY B N 1
ATOM 4619 C CA . GLY B 1 259 ? 66.167 63.414 87.609 1.00 50.24 253 GLY B CA 1
ATOM 4620 C C . GLY B 1 259 ? 67.231 64.024 86.722 1.00 50.39 253 GLY B C 1
ATOM 4621 O O . GLY B 1 259 ? 67.562 65.204 86.855 1.00 50.86 253 GLY B O 1
ATOM 4622 N N . ASP B 1 260 ? 67.737 63.225 85.789 1.00 50.48 254 ASP B N 1
ATOM 4623 C CA . ASP B 1 260 ? 68.803 63.644 84.882 1.00 50.50 254 ASP B CA 1
ATOM 4624 C C . ASP B 1 260 ? 68.360 64.708 83.873 1.00 51.09 254 ASP B C 1
ATOM 4625 O O . ASP B 1 260 ? 69.159 65.570 83.498 1.00 51.06 254 ASP B O 1
ATOM 4630 N N . TRP B 1 261 ? 67.098 64.637 83.433 1.00 51.22 255 TRP B N 1
ATOM 4631 C CA . TRP B 1 261 ? 66.524 65.669 82.565 1.00 51.21 255 TRP B CA 1
ATOM 4632 C C . TRP B 1 261 ? 66.360 66.956 83.367 1.00 51.50 255 TRP B C 1
ATOM 4633 O O . TRP B 1 261 ? 66.637 68.046 82.864 1.00 51.64 255 TRP B O 1
ATOM 4644 N N . HIS B 1 262 ? 65.911 66.830 84.615 1.00 51.84 256 HIS B N 1
ATOM 4645 C CA . HIS B 1 262 ? 65.728 67.997 85.483 1.00 52.34 256 HIS B CA 1
ATOM 4646 C C . HIS B 1 262 ? 67.042 68.760 85.691 1.00 52.70 256 HIS B C 1
ATOM 4647 O O . HIS B 1 262 ? 67.023 69.976 85.854 1.00 52.85 256 HIS B O 1
ATOM 4654 N N . ASP B 1 263 ? 68.169 68.044 85.671 1.00 53.05 257 ASP B N 1
ATOM 4655 C CA . ASP B 1 263 ? 69.501 68.662 85.753 1.00 53.31 257 ASP B CA 1
ATOM 4656 C C . ASP B 1 263 ? 69.830 69.589 84.587 1.00 53.65 257 ASP B C 1
ATOM 4657 O O . ASP B 1 263 ? 70.632 70.516 84.739 1.00 53.92 257 ASP B O 1
ATOM 4662 N N . LEU B 1 264 ? 69.226 69.321 83.428 1.00 53.76 258 LEU B N 1
ATOM 4663 C CA . LEU B 1 264 ? 69.474 70.083 82.203 1.00 53.83 258 LEU B CA 1
ATOM 4664 C C . LEU B 1 264 ? 68.794 71.454 82.264 1.00 53.81 258 LEU B C 1
ATOM 4665 O O . LEU B 1 264 ? 67.793 71.604 82.975 1.00 53.29 258 LEU B O 1
ATOM 4670 N N . PRO B 1 265 ? 69.335 72.458 81.521 1.00 53.83 259 PRO B N 1
ATOM 4671 C CA . PRO B 1 265 ? 68.734 73.808 81.464 1.00 53.85 259 PRO B CA 1
ATOM 4672 C C . PRO B 1 265 ? 67.417 73.888 80.657 1.00 53.63 259 PRO B C 1
ATOM 4673 O O . PRO B 1 265 ? 67.190 74.853 79.927 1.00 53.85 259 PRO B O 1
ATOM 4677 N N . LEU B 1 266 ? 66.572 72.872 80.787 1.00 53.39 260 LEU B N 1
ATOM 4678 C CA . LEU B 1 266 ? 65.216 72.919 80.266 1.00 53.23 260 LEU B CA 1
ATOM 4679 C C . LEU B 1 266 ? 64.290 73.494 81.343 1.00 53.12 260 LEU B C 1
ATOM 4680 O O . LEU B 1 266 ? 64.713 73.707 82.490 1.00 52.81 260 LEU B O 1
ATOM 4685 N N . ASP B 1 267 ? 63.033 73.736 80.976 1.00 52.63 261 ASP B N 1
ATOM 4686 C CA . ASP B 1 267 ? 62.088 74.426 81.858 1.00 52.03 261 ASP B CA 1
ATOM 4687 C C . ASP B 1 267 ? 60.986 73.501 82.362 1.00 51.84 261 ASP B C 1
ATOM 4688 O O . ASP B 1 267 ? 60.423 73.714 83.449 1.00 51.70 261 ASP B O 1
ATOM 4693 N N . VAL B 1 268 ? 60.667 72.489 81.559 1.00 51.00 262 VAL B N 1
ATOM 4694 C CA . VAL B 1 268 ? 59.549 71.615 81.848 1.00 50.65 262 VAL B CA 1
ATOM 4695 C C . VAL B 1 268 ? 59.951 70.150 81.687 1.00 50.53 262 VAL B C 1
ATOM 4696 O O . VAL B 1 268 ? 60.462 69.751 80.628 1.00 50.81 262 VAL B O 1
ATOM 4700 N N . VAL B 1 269 ? 59.713 69.354 82.730 1.00 50.11 263 VAL B N 1
ATOM 4701 C CA . VAL B 1 269 ? 59.840 67.895 82.622 1.00 49.43 263 VAL B CA 1
ATOM 4702 C C . VAL B 1 269 ? 58.495 67.276 82.222 1.00 49.29 263 VAL B C 1
ATOM 4703 O O . VAL B 1 269 ? 57.505 67.425 82.935 1.00 49.42 263 VAL B O 1
ATOM 4707 N N . GLY B 1 270 ? 58.467 66.594 81.077 1.00 48.64 264 GLY B N 1
ATOM 4708 C CA . GLY B 1 270 ? 57.312 65.809 80.685 1.00 48.47 264 GLY B CA 1
ATOM 4709 C C . GLY B 1 270 ? 57.291 64.477 81.408 1.00 48.83 264 GLY B C 1
ATOM 4710 O O . GLY B 1 270 ? 58.310 63.766 81.482 1.00 48.68 264 GLY B O 1
ATOM 4711 N N . LEU B 1 271 ? 56.125 64.136 81.947 1.00 48.63 265 LEU B N 1
ATOM 4712 C CA . LEU B 1 271 ? 55.956 62.895 82.679 1.00 48.08 265 LEU B CA 1
ATOM 4713 C C . LEU B 1 271 ? 55.044 61.948 81.922 1.00 48.01 265 LEU B C 1
ATOM 4714 O O . LEU B 1 271 ? 53.998 62.365 81.404 1.00 48.07 265 LEU B O 1
ATOM 4719 N N . ASP B 1 272 ? 55.435 60.675 81.851 1.00 47.77 266 ASP B N 1
ATOM 4720 C CA . ASP B 1 272 ? 54.483 59.641 81.479 1.00 47.42 266 ASP B CA 1
ATOM 4721 C C . ASP B 1 272 ? 53.691 59.249 82.754 1.00 47.39 266 ASP B C 1
ATOM 4722 O O . ASP B 1 272 ? 53.975 59.771 83.840 1.00 47.22 266 ASP B O 1
ATOM 4727 N N . TRP B 1 273 ? 52.724 58.340 82.620 1.00 46.87 267 TRP B N 1
ATOM 4728 C CA . TRP B 1 273 ? 51.818 58.013 83.716 1.00 46.78 267 TRP B CA 1
ATOM 4729 C C . TRP B 1 273 ? 52.459 57.268 84.881 1.00 46.91 267 TRP B C 1
ATOM 4730 O O . TRP B 1 273 ? 51.808 57.077 85.900 1.00 47.74 267 TRP B O 1
ATOM 4741 N N . ARG B 1 274 ? 53.719 56.859 84.750 1.00 47.07 268 ARG B N 1
ATOM 4742 C CA . ARG B 1 274 ? 54.354 56.050 85.802 1.00 47.15 268 ARG B CA 1
ATOM 4743 C C . ARG B 1 274 ? 55.213 56.803 86.801 1.00 47.36 268 ARG B C 1
ATOM 4744 O O . ARG B 1 274 ? 55.739 56.195 87.752 1.00 47.35 268 ARG B O 1
ATOM 4752 N N . LEU B 1 275 ? 55.395 58.099 86.570 1.00 47.46 269 LEU B N 1
ATOM 4753 C CA . LEU B 1 275 ? 55.979 58.970 87.580 1.00 47.67 269 LEU B CA 1
ATOM 4754 C C . LEU B 1 275 ? 54.920 59.978 87.977 1.00 47.42 269 LEU B C 1
ATOM 4755 O O . LEU B 1 275 ? 54.588 60.867 87.213 1.00 46.84 269 LEU B O 1
ATOM 4760 N N . GLY B 1 276 ? 54.358 59.799 89.166 1.00 48.07 270 GLY B N 1
ATOM 4761 C CA . GLY B 1 276 ? 53.299 60.682 89.647 1.00 48.62 270 GLY B CA 1
ATOM 4762 C C . GLY B 1 276 ? 53.874 62.027 90.026 1.00 48.91 270 GLY B C 1
ATOM 4763 O O . GLY B 1 276 ? 55.071 62.122 90.313 1.00 48.80 270 GLY B O 1
ATOM 4764 N N . ILE B 1 277 ? 53.016 63.047 90.070 1.00 49.08 271 ILE B N 1
ATOM 4765 C CA . ILE B 1 277 ? 53.435 64.420 90.374 1.00 49.52 271 ILE B CA 1
ATOM 4766 C C . ILE B 1 277 ? 54.026 64.621 91.774 1.00 50.18 271 ILE B C 1
ATOM 4767 O O . ILE B 1 277 ? 55.184 65.049 91.893 1.00 50.40 271 ILE B O 1
ATOM 4772 N N . ASP B 1 278 ? 53.237 64.338 92.814 1.00 50.67 272 ASP B N 1
ATOM 4773 C CA . ASP B 1 278 ? 53.722 64.362 94.199 1.00 51.43 272 ASP B CA 1
ATOM 4774 C C . ASP B 1 278 ? 55.039 63.588 94.318 1.00 51.58 272 ASP B C 1
ATOM 4775 O O . ASP B 1 278 ? 56.001 64.064 94.927 1.00 51.29 272 ASP B O 1
ATOM 4780 N N . GLU B 1 279 ? 55.057 62.396 93.716 1.00 51.75 273 GLU B N 1
ATOM 4781 C CA . GLU B 1 279 ? 56.213 61.502 93.720 1.00 51.93 273 GLU B CA 1
ATOM 4782 C C . GLU B 1 279 ? 57.454 62.150 93.102 1.00 51.81 273 GLU B C 1
ATOM 4783 O O . GLU B 1 279 ? 58.566 61.979 93.609 1.00 51.81 273 GLU B O 1
ATOM 4789 N N . ALA B 1 280 ? 57.258 62.887 92.014 1.00 51.80 274 ALA B N 1
ATOM 4790 C CA . ALA B 1 280 ? 58.353 63.615 91.365 1.00 52.12 274 ALA B CA 1
ATOM 4791 C C . ALA B 1 280 ? 58.878 64.755 92.248 1.00 52.11 274 ALA B C 1
ATOM 4792 O O . ALA B 1 280 ? 60.085 64.973 92.332 1.00 52.18 274 ALA B O 1
ATOM 4794 N N . ARG B 1 281 ? 57.963 65.461 92.911 1.00 52.35 275 ARG B N 1
ATOM 4795 C CA . ARG B 1 281 ? 58.323 66.538 93.838 1.00 52.72 275 ARG B CA 1
ATOM 4796 C C . ARG B 1 281 ? 59.224 66.026 94.962 1.00 53.17 275 ARG B C 1
ATOM 4797 O O . ARG B 1 281 ? 60.293 66.578 95.183 1.00 53.22 275 ARG B O 1
ATOM 4805 N N . SER B 1 282 ? 58.807 64.948 95.631 1.00 53.97 276 SER B N 1
ATOM 4806 C CA . SER B 1 282 ? 59.605 64.328 96.702 1.00 54.80 276 SER B CA 1
ATOM 4807 C C . SER B 1 282 ? 60.949 63.761 96.223 1.00 55.12 276 SER B C 1
ATOM 4808 O O . SER B 1 282 ? 61.847 63.548 97.030 1.00 55.32 276 SER B O 1
ATOM 4811 N N . LYS B 1 283 ? 61.078 63.541 94.914 1.00 55.78 277 LYS B N 1
ATOM 4812 C CA . LYS B 1 283 ? 62.345 63.137 94.286 1.00 56.38 277 LYS B CA 1
ATOM 4813 C C . LYS B 1 283 ? 63.189 64.335 93.844 1.00 56.51 277 LYS B C 1
ATOM 4814 O O . LYS B 1 283 ? 64.182 64.167 93.132 1.00 56.71 277 LYS B O 1
ATOM 4820 N N . GLY B 1 284 ? 62.783 65.540 94.251 1.00 56.46 278 GLY B N 1
ATOM 4821 C CA . GLY B 1 284 ? 63.551 66.753 93.987 1.00 56.29 278 GLY B CA 1
ATOM 4822 C C . GLY B 1 284 ? 63.295 67.394 92.633 1.00 56.49 278 GLY B C 1
ATOM 4823 O O . GLY B 1 284 ? 64.023 68.310 92.218 1.00 55.90 278 GLY B O 1
ATOM 4824 N N . ILE B 1 285 ? 62.269 66.907 91.936 1.00 56.59 279 ILE B N 1
ATOM 4825 C CA . ILE B 1 285 ? 61.868 67.511 90.668 1.00 56.57 279 ILE B CA 1
ATOM 4826 C C . ILE B 1 285 ? 60.932 68.667 90.994 1.00 56.37 279 ILE B C 1
ATOM 4827 O O . ILE B 1 285 ? 59.792 68.483 91.408 1.00 56.38 279 ILE B O 1
ATOM 4832 N N . THR B 1 286 ? 61.468 69.859 90.791 1.00 56.42 280 THR B N 1
ATOM 4833 C CA . THR B 1 286 ? 61.007 71.083 91.415 1.00 56.61 280 THR B CA 1
ATOM 4834 C C . THR B 1 286 ? 60.578 72.065 90.303 1.00 56.69 280 THR B C 1
ATOM 4835 O O . THR B 1 286 ? 59.712 72.925 90.511 1.00 56.94 280 THR B O 1
ATOM 4839 N N . LYS B 1 287 ? 61.188 71.903 89.124 1.00 56.05 281 LYS B N 1
ATOM 4840 C CA . LYS B 1 287 ? 60.824 72.627 87.918 1.00 55.90 281 LYS B CA 1
ATOM 4841 C C . LYS B 1 287 ? 59.412 72.258 87.486 1.00 55.65 281 LYS B C 1
ATOM 4842 O O . LYS B 1 287 ? 58.862 71.214 87.882 1.00 55.70 281 LYS B O 1
ATOM 4848 N N . THR B 1 288 ? 58.840 73.108 86.646 1.00 54.92 282 THR B N 1
ATOM 4849 C CA . THR B 1 288 ? 57.493 72.887 86.162 1.00 54.39 282 THR B CA 1
ATOM 4850 C C . THR B 1 288 ? 57.387 71.495 85.536 1.00 54.04 282 THR B C 1
ATOM 4851 O O . THR B 1 288 ? 58.332 70.978 84.919 1.00 53.84 282 THR B O 1
ATOM 4855 N N . VAL B 1 289 ? 56.221 70.897 85.712 1.00 53.50 283 VAL B N 1
ATOM 4856 C CA . VAL B 1 289 ? 55.985 69.531 85.304 1.00 53.46 283 VAL B CA 1
ATOM 4857 C C . VAL B 1 289 ? 54.838 69.511 84.280 1.00 53.53 283 VAL B C 1
ATOM 4858 O O . VAL B 1 289 ? 53.917 70.326 84.352 1.00 53.50 283 VAL B O 1
ATOM 4862 N N . GLN B 1 290 ? 54.916 68.615 83.302 1.00 53.99 284 GLN B N 1
ATOM 4863 C CA . GLN B 1 290 ? 53.846 68.504 82.309 1.00 53.78 284 GLN B CA 1
ATOM 4864 C C . GLN B 1 290 ? 53.221 67.134 82.239 1.00 53.78 284 GLN B C 1
ATOM 4865 O O . GLN B 1 290 ? 53.904 66.115 82.223 1.00 53.45 284 GLN B O 1
ATOM 4871 N N . GLY B 1 291 ? 51.899 67.146 82.201 1.00 54.28 285 GLY B N 1
ATOM 4872 C CA . GLY B 1 291 ? 51.104 66.014 81.795 1.00 55.05 285 GLY B CA 1
ATOM 4873 C C . GLY B 1 291 ? 51.079 64.949 82.826 1.00 55.88 285 GLY B C 1
ATOM 4874 O O . GLY B 1 291 ? 51.629 65.143 83.910 1.00 57.93 285 GLY B O 1
ATOM 4875 N N . ASN B 1 292 ? 50.450 63.818 82.491 1.00 55.44 286 ASN B N 1
ATOM 4876 C CA . ASN B 1 292 ? 50.672 62.586 83.207 1.00 53.86 286 ASN B CA 1
ATOM 4877 C C . ASN B 1 292 ? 49.516 61.576 83.061 1.00 53.29 286 ASN B C 1
ATOM 4878 O O . ASN B 1 292 ? 49.709 60.405 83.352 1.00 52.84 286 ASN B O 1
ATOM 4883 N N . LEU B 1 293 ? 48.336 61.995 82.584 1.00 52.14 287 LEU B N 1
ATOM 4884 C CA . LEU B 1 293 ? 47.187 61.058 82.516 1.00 51.55 287 LEU B CA 1
ATOM 4885 C C . LEU B 1 293 ? 47.423 59.882 81.551 1.00 51.75 287 LEU B C 1
ATOM 4886 O O . LEU B 1 293 ? 47.751 60.088 80.374 1.00 51.88 287 LEU B O 1
ATOM 4891 N N . ASP B 1 294 ? 47.263 58.662 82.064 1.00 51.05 288 ASP B N 1
ATOM 4892 C CA . ASP B 1 294 ? 47.333 57.467 81.249 1.00 50.79 288 ASP B CA 1
ATOM 4893 C C . ASP B 1 294 ? 46.250 57.545 80.180 1.00 51.29 288 ASP B C 1
ATOM 4894 O O . ASP B 1 294 ? 45.055 57.565 80.511 1.00 51.49 288 ASP B O 1
ATOM 4899 N N . PRO B 1 295 ? 46.663 57.578 78.892 1.00 51.14 289 PRO B N 1
ATOM 4900 C CA . PRO B 1 295 ? 45.735 57.777 77.777 1.00 50.62 289 PRO B CA 1
ATOM 4901 C C . PRO B 1 295 ? 44.667 56.707 77.724 1.00 49.85 289 PRO B C 1
ATOM 4902 O O . PRO B 1 295 ? 43.561 56.959 77.238 1.00 49.90 289 PRO B O 1
ATOM 4906 N N . SER B 1 296 ? 44.983 55.523 78.230 1.00 49.37 290 SER B N 1
ATOM 4907 C CA . SER B 1 296 ? 44.031 54.419 78.180 1.00 49.23 290 SER B CA 1
ATOM 4908 C C . SER B 1 296 ? 42.792 54.670 79.067 1.00 48.53 290 SER B C 1
ATOM 4909 O O . SER B 1 296 ? 41.761 54.032 78.886 1.00 48.87 290 SER B O 1
ATOM 4912 N N . ILE B 1 297 ? 42.898 55.617 80.000 1.00 48.28 291 ILE B N 1
ATOM 4913 C CA . ILE B 1 297 ? 41.767 56.047 80.840 1.00 47.63 291 ILE B CA 1
ATOM 4914 C C . ILE B 1 297 ? 40.658 56.732 80.000 1.00 47.61 291 ILE B C 1
ATOM 4915 O O . ILE B 1 297 ? 39.490 56.719 80.370 1.00 47.04 291 ILE B O 1
ATOM 4920 N N . LEU B 1 298 ? 41.033 57.280 78.850 1.00 47.57 292 LEU B N 1
ATOM 4921 C CA . LEU B 1 298 ? 40.099 57.988 77.983 1.00 47.73 292 LEU B CA 1
ATOM 4922 C C . LEU B 1 298 ? 39.017 57.093 77.401 1.00 47.72 292 LEU B C 1
ATOM 4923 O O . LEU B 1 298 ? 38.025 57.590 76.856 1.00 47.40 292 LEU B O 1
ATOM 4928 N N . LEU B 1 299 ? 39.199 55.782 77.547 1.00 47.92 293 LEU B N 1
ATOM 4929 C CA . LEU B 1 299 ? 38.214 54.793 77.085 1.00 48.33 293 LEU B CA 1
ATOM 4930 C C . LEU B 1 299 ? 37.279 54.283 78.200 1.00 48.00 293 LEU B C 1
ATOM 4931 O O . LEU B 1 299 ? 36.387 53.476 77.952 1.00 47.22 293 LEU B O 1
ATOM 4936 N N . ALA B 1 300 ? 37.504 54.752 79.424 1.00 48.41 294 ALA B N 1
ATOM 4937 C CA . ALA B 1 300 ? 36.705 54.352 80.587 1.00 48.85 294 ALA B CA 1
ATOM 4938 C C . ALA B 1 300 ? 35.498 55.285 80.717 1.00 49.26 294 ALA B C 1
ATOM 4939 O O . ALA B 1 300 ? 35.499 56.357 80.128 1.00 49.25 294 ALA B O 1
ATOM 4941 N N . PRO B 1 301 ? 34.464 54.881 81.484 1.00 49.92 295 PRO B N 1
ATOM 4942 C CA . PRO B 1 301 ? 33.304 55.751 81.671 1.00 50.32 295 PRO B CA 1
ATOM 4943 C C . PRO B 1 301 ? 33.718 57.124 82.195 1.00 50.97 295 PRO B C 1
ATOM 4944 O O . PRO B 1 301 ? 34.739 57.232 82.880 1.00 50.48 295 PRO B O 1
ATOM 4948 N N . TRP B 1 302 ? 32.930 58.157 81.880 1.00 52.09 296 TRP B N 1
ATOM 4949 C CA . TRP B 1 302 ? 33.258 59.523 82.291 1.00 53.42 296 TRP B CA 1
ATOM 4950 C C . TRP B 1 302 ? 33.610 59.676 83.771 1.00 53.94 296 TRP B C 1
ATOM 4951 O O . TRP B 1 302 ? 34.569 60.365 84.114 1.00 54.31 296 TRP B O 1
ATOM 4962 N N . GLU B 1 303 ? 32.839 59.030 84.638 1.00 54.49 297 GLU B N 1
ATOM 4963 C CA . GLU B 1 303 ? 33.072 59.090 86.078 1.00 55.25 297 GLU B CA 1
ATOM 4964 C C . GLU B 1 303 ? 34.479 58.654 86.490 1.00 54.76 297 GLU B C 1
ATOM 4965 O O . GLU B 1 303 ? 35.096 59.281 87.360 1.00 54.93 297 GLU B O 1
ATOM 4971 N N . VAL B 1 304 ? 34.987 57.592 85.864 1.00 54.23 298 VAL B N 1
ATOM 4972 C CA . VAL B 1 304 ? 36.375 57.154 86.096 1.00 53.46 298 VAL B CA 1
ATOM 4973 C C . VAL B 1 304 ? 37.384 58.202 85.597 1.00 53.23 298 VAL B C 1
ATOM 4974 O O . VAL B 1 304 ? 38.367 58.506 86.285 1.00 52.74 298 VAL B O 1
ATOM 4978 N N . ILE B 1 305 ? 37.118 58.768 84.419 1.00 52.90 299 ILE B N 1
ATOM 4979 C CA . ILE B 1 305 ? 37.989 59.789 83.839 1.00 52.88 299 ILE B CA 1
ATOM 4980 C C . ILE B 1 305 ? 38.082 61.045 84.707 1.00 53.16 299 ILE B C 1
ATOM 4981 O O . ILE B 1 305 ? 39.167 61.586 84.914 1.00 53.23 299 ILE B O 1
ATOM 4986 N N . GLU B 1 306 ? 36.940 61.512 85.194 1.00 53.48 300 GLU B N 1
ATOM 4987 C CA . GLU B 1 306 ? 36.891 62.734 85.979 1.00 53.94 300 GLU B CA 1
ATOM 4988 C C . GLU B 1 306 ? 37.654 62.546 87.287 1.00 53.81 300 GLU B C 1
ATOM 4989 O O . GLU B 1 306 ? 38.461 63.391 87.684 1.00 53.73 300 GLU B O 1
ATOM 4995 N N . GLN B 1 307 ? 37.410 61.410 87.927 1.00 53.93 301 GLN B N 1
ATOM 4996 C CA . GLN B 1 307 ? 38.037 61.072 89.191 1.00 54.14 301 GLN B CA 1
ATOM 4997 C C . GLN B 1 307 ? 39.558 60.924 89.088 1.00 53.52 301 GLN B C 1
ATOM 4998 O O . GLN B 1 307 ? 40.281 61.457 89.931 1.00 53.47 301 GLN B O 1
ATOM 5004 N N . LYS B 1 308 ? 40.038 60.224 88.055 1.00 53.02 302 LYS B N 1
ATOM 5005 C CA . LYS B 1 308 ? 41.481 59.997 87.873 1.00 52.53 302 LYS B CA 1
ATOM 5006 C C . LYS B 1 308 ? 42.194 61.300 87.512 1.00 51.91 302 LYS B C 1
ATOM 5007 O O . LYS B 1 308 ? 43.338 61.519 87.900 1.00 51.31 302 LYS B O 1
ATOM 5013 N N . THR B 1 309 ? 41.502 62.159 86.769 1.00 51.78 303 THR B N 1
ATOM 5014 C CA . THR B 1 309 ? 42.019 63.477 86.393 1.00 51.81 303 THR B CA 1
ATOM 5015 C C . THR B 1 309 ? 42.137 64.385 87.627 1.00 52.13 303 THR B C 1
ATOM 5016 O O . THR B 1 309 ? 43.170 65.045 87.835 1.00 52.06 303 THR B O 1
ATOM 5020 N N . LYS B 1 310 ? 41.072 64.408 88.432 1.00 52.00 304 LYS B N 1
ATOM 5021 C CA . LYS B 1 310 ? 41.030 65.191 89.660 1.00 52.67 304 LYS B CA 1
ATOM 5022 C C . LYS B 1 310 ? 42.211 64.824 90.573 1.00 52.69 304 LYS B C 1
ATOM 5023 O O . LYS B 1 310 ? 42.843 65.706 91.152 1.00 52.97 304 LYS B O 1
ATOM 5029 N N . GLU B 1 311 ? 42.528 63.532 90.656 1.00 52.50 305 GLU B N 1
ATOM 5030 C CA . GLU B 1 311 ? 43.668 63.068 91.440 1.00 52.98 305 GLU B CA 1
ATOM 5031 C C . GLU B 1 311 ? 44.984 63.665 90.949 1.00 52.38 305 GLU B C 1
ATOM 5032 O O . GLU B 1 311 ? 45.891 63.931 91.748 1.00 52.87 305 GLU B O 1
ATOM 5038 N N . ILE B 1 312 ? 45.084 63.876 89.638 1.00 51.68 306 ILE B N 1
ATOM 5039 C CA . ILE B 1 312 ? 46.290 64.440 89.032 1.00 50.46 306 ILE B CA 1
ATOM 5040 C C . ILE B 1 312 ? 46.343 65.955 89.235 1.00 50.54 306 ILE B C 1
ATOM 5041 O O . ILE B 1 312 ? 47.381 66.482 89.657 1.00 50.37 306 ILE B O 1
ATOM 5046 N N . LEU B 1 313 ? 45.230 66.638 88.933 1.00 50.20 307 LEU B N 1
ATOM 5047 C CA . LEU B 1 313 ? 45.098 68.091 89.143 1.00 50.23 307 LEU B CA 1
ATOM 5048 C C . LEU B 1 313 ? 45.410 68.520 90.579 1.00 50.34 307 LEU B C 1
ATOM 5049 O O . LEU B 1 313 ? 46.141 69.490 90.778 1.00 50.76 307 LEU B O 1
ATOM 5054 N N . ASP B 1 314 ? 44.889 67.793 91.569 1.00 50.23 308 ASP B N 1
ATOM 5055 C CA . ASP B 1 314 ? 45.176 68.091 92.989 1.00 50.50 308 ASP B CA 1
ATOM 5056 C C . ASP B 1 314 ? 46.662 68.034 93.338 1.00 50.57 308 ASP B C 1
ATOM 5057 O O . ASP B 1 314 ? 47.150 68.828 94.127 1.00 50.74 308 ASP B O 1
ATOM 5062 N N . GLN B 1 315 ? 47.386 67.102 92.740 1.00 51.13 309 GLN B N 1
ATOM 5063 C CA . GLN B 1 315 ? 48.829 67.053 92.930 1.00 51.39 309 GLN B CA 1
ATOM 5064 C C . GLN B 1 315 ? 49.482 68.189 92.150 1.00 51.15 309 GLN B C 1
ATOM 5065 O O . GLN B 1 315 ? 50.372 68.862 92.654 1.00 51.44 309 GLN B O 1
ATOM 5071 N N . GLY B 1 316 ? 49.019 68.413 90.925 1.00 50.98 310 GLY B N 1
ATOM 5072 C CA . GLY B 1 316 ? 49.652 69.385 90.039 1.00 50.66 310 GLY B CA 1
ATOM 5073 C C . GLY B 1 316 ? 49.568 70.806 90.559 1.00 50.35 310 GLY B C 1
ATOM 5074 O O . GLY B 1 316 ? 50.526 71.573 90.473 1.00 50.15 310 GLY B O 1
ATOM 5075 N N . MET B 1 317 ? 48.418 71.141 91.126 1.00 50.11 311 MET B N 1
ATOM 5076 C CA . MET B 1 317 ? 48.136 72.503 91.560 1.00 50.24 311 MET B CA 1
ATOM 5077 C C . MET B 1 317 ? 48.814 72.900 92.874 1.00 49.71 311 MET B C 1
ATOM 5078 O O . MET B 1 317 ? 48.548 73.974 93.410 1.00 49.82 311 MET B O 1
ATOM 5083 N N . GLU B 1 318 ? 49.697 72.033 93.372 1.00 49.28 312 GLU B N 1
ATOM 5084 C CA . GLU B 1 318 ? 50.513 72.328 94.545 1.00 48.62 312 GLU B CA 1
ATOM 5085 C C . GLU B 1 318 ? 51.560 73.409 94.270 1.00 48.45 312 GLU B C 1
ATOM 5086 O O . GLU B 1 318 ? 52.005 74.086 95.204 1.00 48.46 312 GLU B O 1
ATOM 5092 N N . SER B 1 319 ? 51.960 73.561 93.003 1.00 47.98 313 SER B N 1
ATOM 5093 C CA . SER B 1 319 ? 52.780 74.710 92.577 1.00 47.83 313 SER B CA 1
ATOM 5094 C C . SER B 1 319 ? 52.264 75.314 91.266 1.00 47.81 313 SER B C 1
ATOM 5095 O O . SER B 1 319 ? 51.425 74.706 90.587 1.00 48.24 313 SER B O 1
ATOM 5098 N N . ASP B 1 320 ? 52.765 76.500 90.920 1.00 47.61 314 ASP B N 1
ATOM 5099 C CA . ASP B 1 320 ? 52.377 77.191 89.683 1.00 47.87 314 ASP B CA 1
ATOM 5100 C C . ASP B 1 320 ? 52.884 76.462 88.425 1.00 48.25 314 ASP B C 1
ATOM 5101 O O . ASP B 1 320 ? 52.293 76.566 87.353 1.00 47.59 314 ASP B O 1
ATOM 5106 N N . GLY B 1 321 ? 53.988 75.730 88.571 1.00 48.72 315 GLY B N 1
ATOM 5107 C CA . GLY B 1 321 ? 54.612 75.034 87.451 1.00 48.58 315 GLY B CA 1
ATOM 5108 C C . GLY B 1 321 ? 53.942 73.724 87.106 1.00 48.90 315 GLY B C 1
ATOM 5109 O O . GLY B 1 321 ? 54.478 72.649 87.396 1.00 48.95 315 GLY B O 1
ATOM 5110 N N . PHE B 1 322 ? 52.775 73.810 86.464 1.00 48.73 316 PHE B N 1
ATOM 5111 C CA . PHE B 1 322 ? 51.991 72.615 86.121 1.00 48.48 316 PHE B CA 1
ATOM 5112 C C . PHE B 1 322 ? 51.163 72.800 84.852 1.00 48.22 316 PHE B C 1
ATOM 5113 O O . PHE B 1 322 ? 50.315 73.684 84.775 1.00 47.92 316 PHE B O 1
ATOM 5121 N N . ILE B 1 323 ? 51.424 71.944 83.867 1.00 48.29 317 ILE B N 1
ATOM 5122 C CA . ILE B 1 323 ? 50.663 71.908 82.618 1.00 48.13 317 ILE B CA 1
ATOM 5123 C C . ILE B 1 323 ? 50.029 70.525 82.556 1.00 48.26 317 ILE B C 1
ATOM 5124 O O . ILE B 1 323 ? 50.725 69.522 82.637 1.00 48.69 317 ILE B O 1
ATOM 5129 N N . PHE B 1 324 ? 48.713 70.454 82.429 1.00 48.51 318 PHE B N 1
ATOM 5130 C CA . PHE B 1 324 ? 48.065 69.154 82.306 1.00 48.28 318 PHE B CA 1
ATOM 5131 C C . PHE B 1 324 ? 48.175 68.663 80.874 1.00 48.64 318 PHE B C 1
ATOM 5132 O O . PHE B 1 324 ? 47.948 69.426 79.924 1.00 48.71 318 PHE B O 1
ATOM 5140 N N . ASN B 1 325 ? 48.508 67.380 80.730 1.00 48.97 319 ASN B N 1
ATOM 5141 C CA . ASN B 1 325 ? 48.587 66.712 79.427 1.00 49.02 319 ASN B CA 1
ATOM 5142 C C . ASN B 1 325 ? 48.368 65.235 79.728 1.00 49.19 319 ASN B C 1
ATOM 5143 O O . ASN B 1 325 ? 48.252 64.868 80.898 1.00 48.34 319 ASN B O 1
ATOM 5148 N N . LEU B 1 326 ? 48.275 64.400 78.689 1.00 49.15 320 LEU B N 1
ATOM 5149 C CA . LEU B 1 326 ? 48.345 62.946 78.874 1.00 49.32 320 LEU B CA 1
ATOM 5150 C C . LEU B 1 326 ? 49.772 62.487 79.200 1.00 49.22 320 LEU B C 1
ATOM 5151 O O . LEU B 1 326 ? 50.742 63.269 79.103 1.00 49.51 320 LEU B O 1
ATOM 5156 N N . GLY B 1 327 ? 49.889 61.222 79.594 1.00 49.14 321 GLY B N 1
ATOM 5157 C CA . GLY B 1 327 ? 51.176 60.593 79.877 1.00 49.10 321 GLY B CA 1
ATOM 5158 C C . GLY B 1 327 ? 51.792 59.952 78.646 1.00 49.66 321 GLY B C 1
ATOM 5159 O O . GLY B 1 327 ? 52.845 59.333 78.733 1.00 49.45 321 GLY B O 1
ATOM 5160 N N . HIS B 1 328 ? 51.128 60.110 77.497 1.00 50.12 322 HIS B N 1
ATOM 5161 C CA . HIS B 1 328 ? 51.610 59.639 76.189 1.00 50.74 322 HIS B CA 1
ATOM 5162 C C . HIS B 1 328 ? 50.699 60.343 75.181 1.00 50.46 322 HIS B C 1
ATOM 5163 O O . HIS B 1 328 ? 49.998 61.286 75.558 1.00 50.80 322 HIS B O 1
ATOM 5170 N N . GLY B 1 329 ? 50.698 59.918 73.917 1.00 49.90 323 GLY B N 1
ATOM 5171 C CA . GLY B 1 329 ? 49.838 60.528 72.898 1.00 48.94 323 GLY B CA 1
ATOM 5172 C C . GLY B 1 329 ? 48.421 59.970 72.794 1.00 48.98 323 GLY B C 1
ATOM 5173 O O . GLY B 1 329 ? 48.169 58.785 73.078 1.00 48.72 323 GLY B O 1
ATOM 5174 N N . VAL B 1 330 ? 47.490 60.837 72.384 1.00 48.79 324 VAL B N 1
ATOM 5175 C CA . VAL B 1 330 ? 46.136 60.431 71.978 1.00 48.59 324 VAL B CA 1
ATOM 5176 C C . VAL B 1 330 ? 46.257 59.361 70.893 1.00 48.66 324 VAL B C 1
ATOM 5177 O O . VAL B 1 330 ? 47.063 59.483 69.965 1.00 48.37 324 VAL B O 1
ATOM 5181 N N . PHE B 1 331 ? 45.468 58.304 71.011 1.00 49.08 325 PHE B N 1
ATOM 5182 C CA . PHE B 1 331 ? 45.479 57.258 70.005 1.00 49.65 325 PHE B CA 1
ATOM 5183 C C . PHE B 1 331 ? 44.166 57.257 69.216 1.00 49.79 325 PHE B C 1
ATOM 5184 O O . PHE B 1 331 ? 43.174 57.825 69.680 1.00 50.02 325 PHE B O 1
ATOM 5192 N N . PRO B 1 332 ? 44.160 56.630 68.018 1.00 49.89 326 PRO B N 1
ATOM 5193 C CA . PRO B 1 332 ? 43.047 56.736 67.060 1.00 50.04 326 PRO B CA 1
ATOM 5194 C C . PRO B 1 332 ? 41.644 56.558 67.648 1.00 50.15 326 PRO B C 1
ATOM 5195 O O . PRO B 1 332 ? 40.714 57.254 67.228 1.00 49.62 326 PRO B O 1
ATOM 5199 N N . ASP B 1 333 ? 41.511 55.647 68.610 1.00 50.40 327 ASP B N 1
ATOM 5200 C CA . ASP B 1 333 ? 40.207 55.246 69.140 1.00 51.09 327 ASP B CA 1
ATOM 5201 C C . ASP B 1 333 ? 39.630 56.227 70.147 1.00 50.83 327 ASP B C 1
ATOM 5202 O O . ASP B 1 333 ? 38.483 56.082 70.542 1.00 51.43 327 ASP B O 1
ATOM 5207 N N . VAL B 1 334 ? 40.422 57.195 70.585 1.00 50.61 328 VAL B N 1
ATOM 5208 C CA . VAL B 1 334 ? 39.939 58.218 71.511 1.00 50.85 328 VAL B CA 1
ATOM 5209 C C . VAL B 1 334 ? 38.835 59.108 70.896 1.00 51.21 328 VAL B C 1
ATOM 5210 O O . VAL B 1 334 ? 38.925 59.546 69.742 1.00 50.58 328 VAL B O 1
ATOM 5214 N N . SER B 1 335 ? 37.797 59.366 71.686 1.00 51.50 329 SER B N 1
ATOM 5215 C CA . SER B 1 335 ? 36.707 60.233 71.264 1.00 51.69 329 SER B CA 1
ATOM 5216 C C . SER B 1 335 ? 37.041 61.715 71.458 1.00 51.68 329 SER B C 1
ATOM 5217 O O . SER B 1 335 ? 37.404 62.128 72.549 1.00 51.30 329 SER B O 1
ATOM 5220 N N . PRO B 1 336 ? 36.924 62.518 70.378 1.00 52.13 330 PRO B N 1
ATOM 5221 C CA . PRO B 1 336 ? 36.955 63.980 70.479 1.00 52.06 330 PRO B CA 1
ATOM 5222 C C . PRO B 1 336 ? 35.973 64.544 71.521 1.00 51.97 330 PRO B C 1
ATOM 5223 O O . PRO B 1 336 ? 36.344 65.452 72.261 1.00 51.82 330 PRO B O 1
ATOM 5227 N N . GLU B 1 337 ? 34.748 64.012 71.571 1.00 52.12 331 GLU B N 1
ATOM 5228 C CA . GLU B 1 337 ? 33.775 64.365 72.617 1.00 53.07 331 GLU B CA 1
ATOM 5229 C C . GLU B 1 337 ? 34.407 64.248 74.018 1.00 52.08 331 GLU B C 1
ATOM 5230 O O . GLU B 1 337 ? 34.340 65.177 74.819 1.00 52.29 331 GLU B O 1
ATOM 5236 N N . VAL B 1 338 ? 35.052 63.120 74.294 1.00 51.54 332 VAL B N 1
ATOM 5237 C CA . VAL B 1 338 ? 35.749 62.929 75.566 1.00 50.84 332 VAL B CA 1
ATOM 5238 C C . VAL B 1 338 ? 36.809 64.002 75.842 1.00 50.43 332 VAL B C 1
ATOM 5239 O O . VAL B 1 338 ? 36.825 64.591 76.929 1.00 49.94 332 VAL B O 1
ATOM 5243 N N . LEU B 1 339 ? 37.661 64.268 74.854 1.00 50.22 333 LEU B N 1
ATOM 5244 C CA . LEU B 1 339 ? 38.718 65.275 74.975 1.00 49.88 333 LEU B CA 1
ATOM 5245 C C . LEU B 1 339 ? 38.167 66.686 75.148 1.00 50.19 333 LEU B C 1
ATOM 5246 O O . LEU B 1 339 ? 38.780 67.512 75.839 1.00 50.19 333 LEU B O 1
ATOM 5251 N N . LYS B 1 340 ? 37.026 66.966 74.515 1.00 50.15 334 LYS B N 1
ATOM 5252 C CA . LYS B 1 340 ? 36.386 68.279 74.662 1.00 50.74 334 LYS B CA 1
ATOM 5253 C C . LYS B 1 340 ? 35.865 68.449 76.105 1.00 50.59 334 LYS B C 1
ATOM 5254 O O . LYS B 1 340 ? 36.108 69.463 76.765 1.00 50.05 334 LYS B O 1
ATOM 5260 N N . LYS B 1 341 ? 35.162 67.427 76.569 1.00 50.75 335 LYS B N 1
ATOM 5261 C CA . LYS B 1 341 ? 34.628 67.363 77.910 1.00 51.18 335 LYS B CA 1
ATOM 5262 C C . LYS B 1 341 ? 35.747 67.337 78.981 1.00 51.07 335 LYS B C 1
ATOM 5263 O O . LYS B 1 341 ? 35.642 68.005 80.012 1.00 51.64 335 LYS B O 1
ATOM 5269 N N . LEU B 1 342 ? 36.828 66.600 78.739 1.00 50.82 336 LEU B N 1
ATOM 5270 C CA . LEU B 1 342 ? 37.983 66.622 79.667 1.00 50.82 336 LEU B CA 1
ATOM 5271 C C . LEU B 1 342 ? 38.640 68.005 79.768 1.00 50.61 336 LEU B C 1
ATOM 5272 O O . LEU B 1 342 ? 39.045 68.431 80.853 1.00 50.15 336 LEU B O 1
ATOM 5277 N N . THR B 1 343 ? 38.746 68.690 78.628 1.00 50.53 337 THR B N 1
ATOM 5278 C CA . THR B 1 343 ? 39.358 70.019 78.586 1.00 50.20 337 THR B CA 1
ATOM 5279 C C . THR B 1 343 ? 38.547 71.027 79.401 1.00 49.95 337 THR B C 1
ATOM 5280 O O . THR B 1 343 ? 39.112 71.779 80.195 1.00 50.25 337 THR B O 1
ATOM 5284 N N . ALA B 1 344 ? 37.230 71.020 79.210 1.00 49.67 338 ALA B N 1
ATOM 5285 C CA . ALA B 1 344 ? 36.321 71.871 79.977 1.00 49.76 338 ALA B CA 1
ATOM 5286 C C . ALA B 1 344 ? 36.416 71.582 81.479 1.00 49.51 338 ALA B C 1
ATOM 5287 O O . ALA B 1 344 ? 36.470 72.499 82.304 1.00 49.64 338 ALA B O 1
ATOM 5289 N N . PHE B 1 345 ? 36.473 70.305 81.830 1.00 49.72 339 PHE B N 1
ATOM 5290 C CA . PHE B 1 345 ? 36.624 69.922 83.227 1.00 49.65 339 PHE B CA 1
ATOM 5291 C C . PHE B 1 345 ? 37.923 70.425 83.859 1.00 49.66 339 PHE B C 1
ATOM 5292 O O . PHE B 1 345 ? 37.898 70.978 84.965 1.00 49.31 339 PHE B O 1
ATOM 5300 N N . VAL B 1 346 ? 39.047 70.243 83.164 1.00 49.79 340 VAL B N 1
ATOM 5301 C CA . VAL B 1 346 ? 40.347 70.680 83.696 1.00 49.80 340 VAL B CA 1
ATOM 5302 C C . VAL B 1 346 ? 40.352 72.180 83.956 1.00 50.28 340 VAL B C 1
ATOM 5303 O O . VAL B 1 346 ? 40.864 72.635 84.982 1.00 49.91 340 VAL B O 1
ATOM 5307 N N . HIS B 1 347 ? 39.768 72.935 83.020 1.00 50.51 341 HIS B N 1
ATOM 5308 C CA . HIS B 1 347 ? 39.620 74.372 83.169 1.00 51.15 341 HIS B CA 1
ATOM 5309 C C . HIS B 1 347 ? 38.739 74.732 84.365 1.00 51.05 341 HIS B C 1
ATOM 5310 O O . HIS B 1 347 ? 39.119 75.557 85.188 1.00 49.93 341 HIS B O 1
ATOM 5317 N N . GLU B 1 348 ? 37.566 74.102 84.432 1.00 51.86 342 GLU B N 1
ATOM 5318 C CA . GLU B 1 348 ? 36.562 74.416 85.432 1.00 52.96 342 GLU B CA 1
ATOM 5319 C C . GLU B 1 348 ? 37.058 74.052 86.824 1.00 52.88 342 GLU B C 1
ATOM 5320 O O . GLU B 1 348 ? 37.011 74.881 87.739 1.00 52.83 342 GLU B O 1
ATOM 5326 N N . TYR B 1 349 ? 37.562 72.830 86.971 1.00 52.61 343 TYR B N 1
ATOM 5327 C CA . TYR B 1 349 ? 38.046 72.352 88.263 1.00 52.89 343 TYR B CA 1
ATOM 5328 C C . TYR B 1 349 ? 39.182 73.209 88.805 1.00 52.83 343 TYR B C 1
ATOM 5329 O O . TYR B 1 349 ? 39.210 73.527 89.984 1.00 52.68 343 TYR B O 1
ATOM 5338 N N . SER B 1 350 ? 40.122 73.560 87.937 1.00 52.99 344 SER B N 1
ATOM 5339 C CA . SER B 1 350 ? 41.301 74.289 88.360 1.00 53.36 344 SER B CA 1
ATOM 5340 C C . SER B 1 350 ? 40.962 75.740 88.667 1.00 54.00 344 SER B C 1
ATOM 5341 O O . SER B 1 350 ? 41.486 76.299 89.626 1.00 53.91 344 SER B O 1
ATOM 5344 N N . GLN B 1 351 ? 40.088 76.340 87.856 1.00 54.62 345 GLN B N 1
ATOM 5345 C CA . GLN B 1 351 ? 39.697 77.735 88.046 1.00 55.54 345 GLN B CA 1
ATOM 5346 C C . GLN B 1 351 ? 38.905 77.897 89.342 1.00 56.11 345 GLN B C 1
ATOM 5347 O O . GLN B 1 351 ? 39.137 78.843 90.099 1.00 55.85 345 GLN B O 1
ATOM 5353 N N . ASN B 1 352 ? 37.981 76.965 89.583 1.00 56.89 346 ASN B N 1
ATOM 5354 C CA . ASN B 1 352 ? 37.236 76.915 90.835 1.00 58.07 346 ASN B CA 1
ATOM 5355 C C . ASN B 1 352 ? 38.188 76.807 92.017 1.00 58.41 346 ASN B C 1
ATOM 5356 O O . ASN B 1 352 ? 38.039 77.521 93.009 1.00 58.23 346 ASN B O 1
ATOM 5361 N N . LYS B 1 353 ? 39.191 75.944 91.870 1.00 59.06 347 LYS B N 1
ATOM 5362 C CA . LYS B 1 353 ? 40.190 75.704 92.906 1.00 60.02 347 LYS B CA 1
ATOM 5363 C C . LYS B 1 353 ? 41.161 76.873 93.073 1.00 60.40 347 LYS B C 1
ATOM 5364 O O . LYS B 1 353 ? 41.569 77.185 94.188 1.00 60.53 347 LYS B O 1
ATOM 5370 N N . LYS B 1 354 ? 41.514 77.533 91.973 1.00 61.09 348 LYS B N 1
ATOM 5371 C CA . LYS B 1 354 ? 42.460 78.655 92.025 1.00 61.55 348 LYS B CA 1
ATOM 5372 C C . LYS B 1 354 ? 41.843 79.979 92.489 1.00 62.53 348 LYS B C 1
ATOM 5373 O O . LYS B 1 354 ? 42.569 80.883 92.905 1.00 62.49 348 LYS B O 1
ATOM 5379 N N . MET B 1 355 ? 40.517 80.092 92.411 1.00 63.56 349 MET B N 1
ATOM 5380 C CA . MET B 1 355 ? 39.818 81.315 92.820 1.00 64.80 349 MET B CA 1
ATOM 5381 C C . MET B 1 355 ? 39.428 81.274 94.293 1.00 64.71 349 MET B C 1
ATOM 5382 O O . MET B 1 355 ? 39.670 80.282 94.986 1.00 64.95 349 MET B O 1
ATOM 5387 N N . THR C 1 12 ? 77.439 71.473 20.887 1.00 52.78 6 THR C N 1
ATOM 5388 C CA . THR C 1 12 ? 77.239 70.630 19.663 1.00 52.68 6 THR C CA 1
ATOM 5389 C C . THR C 1 12 ? 76.264 69.489 19.979 1.00 52.18 6 THR C C 1
ATOM 5390 O O . THR C 1 12 ? 76.388 68.830 21.010 1.00 52.15 6 THR C O 1
ATOM 5394 N N . PHE C 1 13 ? 75.300 69.280 19.083 1.00 51.51 7 PHE C N 1
ATOM 5395 C CA . PHE C 1 13 ? 74.250 68.283 19.256 1.00 51.01 7 PHE C CA 1
ATOM 5396 C C . PHE C 1 13 ? 74.694 66.856 18.871 1.00 51.01 7 PHE C C 1
ATOM 5397 O O . PHE C 1 13 ? 75.313 66.632 17.829 1.00 51.52 7 PHE C O 1
ATOM 5405 N N . ASN C 1 14 ? 74.371 65.897 19.724 1.00 50.55 8 ASN C N 1
ATOM 5406 C CA . ASN C 1 14 ? 74.754 64.510 19.516 1.00 50.30 8 ASN C CA 1
ATOM 5407 C C . ASN C 1 14 ? 73.679 63.765 18.712 1.00 50.58 8 ASN C C 1
ATOM 5408 O O . ASN C 1 14 ? 72.595 63.500 19.229 1.00 50.24 8 ASN C O 1
ATOM 5413 N N . GLU C 1 15 ? 73.994 63.449 17.450 1.00 50.98 9 GLU C N 1
ATOM 5414 C CA . GLU C 1 15 ? 73.066 62.774 16.524 1.00 52.01 9 GLU C CA 1
ATOM 5415 C C . GLU C 1 15 ? 73.142 61.227 16.519 1.00 52.10 9 GLU C C 1
ATOM 5416 O O . GLU C 1 15 ? 72.438 60.570 15.745 1.00 52.76 9 GLU C O 1
ATOM 5422 N N . THR C 1 16 ? 73.987 60.655 17.369 1.00 51.87 10 THR C N 1
ATOM 5423 C CA . THR C 1 16 ? 74.296 59.224 17.312 1.00 52.17 10 THR C CA 1
ATOM 5424 C C . THR C 1 16 ? 73.053 58.341 17.407 1.00 52.12 10 THR C C 1
ATOM 5425 O O . THR C 1 16 ? 72.864 57.435 16.588 1.00 52.07 10 THR C O 1
ATOM 5429 N N . PHE C 1 17 ? 72.214 58.621 18.406 1.00 51.88 11 PHE C N 1
ATOM 5430 C CA . PHE C 1 17 ? 71.031 57.813 18.683 1.00 51.79 11 PHE C CA 1
ATOM 5431 C C . PHE C 1 17 ? 70.097 57.735 17.474 1.00 51.64 11 PHE C C 1
ATOM 5432 O O . PHE C 1 17 ? 69.660 56.639 17.101 1.00 51.53 11 PHE C O 1
ATOM 5440 N N . LEU C 1 18 ? 69.814 58.891 16.864 1.00 50.85 12 LEU C N 1
ATOM 5441 C CA . LEU C 1 18 ? 68.906 58.961 15.730 1.00 50.64 12 LEU C CA 1
ATOM 5442 C C . LEU C 1 18 ? 69.449 58.247 14.490 1.00 50.97 12 LEU C C 1
ATOM 5443 O O . LEU C 1 18 ? 68.689 57.634 13.732 1.00 50.88 12 LEU C O 1
ATOM 5448 N N . LYS C 1 19 ? 70.759 58.342 14.279 1.00 50.95 13 LYS C N 1
ATOM 5449 C CA . LYS C 1 19 ? 71.379 57.698 13.130 1.00 51.35 13 LYS C CA 1
ATOM 5450 C C . LYS C 1 19 ? 71.315 56.176 13.239 1.00 50.97 13 LYS C C 1
ATOM 5451 O O . LYS C 1 19 ? 70.901 55.513 12.293 1.00 50.65 13 LYS C O 1
ATOM 5457 N N . ALA C 1 20 ? 71.701 55.641 14.399 1.00 50.86 14 ALA C N 1
ATOM 5458 C CA . ALA C 1 20 ? 71.625 54.199 14.656 1.00 51.33 14 ALA C CA 1
ATOM 5459 C C . ALA C 1 20 ? 70.189 53.695 14.509 1.00 51.57 14 ALA C C 1
ATOM 5460 O O . ALA C 1 20 ? 69.950 52.661 13.875 1.00 51.41 14 ALA C O 1
ATOM 5462 N N . ALA C 1 21 ? 69.245 54.449 15.080 1.00 52.10 15 ALA C N 1
ATOM 5463 C CA . ALA C 1 21 ? 67.807 54.173 14.974 1.00 52.19 15 ALA C CA 1
ATOM 5464 C C . ALA C 1 21 ? 67.353 54.121 13.525 1.00 52.88 15 ALA C C 1
ATOM 5465 O O . ALA C 1 21 ? 66.467 53.331 13.177 1.00 53.28 15 ALA C O 1
ATOM 5467 N N . ARG C 1 22 ? 67.960 54.958 12.683 1.00 53.48 16 ARG C N 1
ATOM 5468 C CA . ARG C 1 22 ? 67.675 54.973 11.243 1.00 54.26 16 ARG C CA 1
ATOM 5469 C C . ARG C 1 22 ? 68.518 53.958 10.443 1.00 53.87 16 ARG C C 1
ATOM 5470 O O . ARG C 1 22 ? 68.397 53.879 9.217 1.00 53.64 16 ARG C O 1
ATOM 5478 N N . GLY C 1 23 ? 69.359 53.191 11.136 1.00 53.60 17 GLY C N 1
ATOM 5479 C CA . GLY C 1 23 ? 70.268 52.245 10.492 1.00 53.25 17 GLY C CA 1
ATOM 5480 C C . GLY C 1 23 ? 71.329 52.940 9.657 1.00 53.43 17 GLY C C 1
ATOM 5481 O O . GLY C 1 23 ? 71.733 52.432 8.610 1.00 53.14 17 GLY C O 1
ATOM 5482 N N . GLU C 1 24 ? 71.774 54.110 10.115 1.00 53.07 18 GLU C N 1
ATOM 5483 C CA . GLU C 1 24 ? 72.785 54.882 9.400 1.00 53.57 18 GLU C CA 1
ATOM 5484 C C . GLU C 1 24 ? 74.114 54.880 10.157 1.00 53.16 18 GLU C C 1
ATOM 5485 O O . GLU C 1 24 ? 74.146 54.719 11.388 1.00 52.64 18 GLU C O 1
ATOM 5491 N N . LYS C 1 25 ? 75.206 55.036 9.411 1.00 53.13 19 LYS C N 1
ATOM 5492 C CA . LYS C 1 25 ? 76.551 55.122 9.990 1.00 53.70 19 LYS C CA 1
ATOM 5493 C C . LYS C 1 25 ? 76.667 56.248 11.025 1.00 53.19 19 LYS C C 1
ATOM 5494 O O . LYS C 1 25 ? 76.146 57.347 10.836 1.00 53.29 19 LYS C O 1
ATOM 5500 N N . ALA C 1 26 ? 77.348 55.949 12.120 1.00 52.80 20 ALA C N 1
ATOM 5501 C CA . ALA C 1 26 ? 77.706 56.933 13.127 1.00 52.56 20 ALA C CA 1
ATOM 5502 C C . ALA C 1 26 ? 79.085 56.537 13.656 1.00 52.41 20 ALA C C 1
ATOM 5503 O O . ALA C 1 26 ? 79.522 55.405 13.453 1.00 52.11 20 ALA C O 1
ATOM 5505 N N . ASP C 1 27 ? 79.759 57.456 14.343 1.00 52.66 21 ASP C N 1
ATOM 5506 C CA . ASP C 1 27 ? 81.141 57.223 14.790 1.00 52.86 21 ASP C CA 1
ATOM 5507 C C . ASP C 1 27 ? 81.260 56.347 16.031 1.00 52.25 21 ASP C C 1
ATOM 5508 O O . ASP C 1 27 ? 82.324 55.791 16.309 1.00 52.46 21 ASP C O 1
ATOM 5513 N N . HIS C 1 28 ? 80.170 56.235 16.779 1.00 51.45 22 HIS C N 1
ATOM 5514 C CA . HIS C 1 28 ? 80.132 55.348 17.933 1.00 50.33 22 HIS C CA 1
ATOM 5515 C C . HIS C 1 28 ? 78.731 54.774 18.106 1.00 49.87 22 HIS C C 1
ATOM 5516 O O . HIS C 1 28 ? 77.789 55.223 17.450 1.00 49.51 22 HIS C O 1
ATOM 5523 N N . THR C 1 29 ? 78.630 53.753 18.957 1.00 49.32 23 THR C N 1
ATOM 5524 C CA . THR C 1 29 ? 77.367 53.138 19.345 1.00 49.01 23 THR C CA 1
ATOM 5525 C C . THR C 1 29 ? 76.672 54.007 20.407 1.00 49.31 23 THR C C 1
ATOM 5526 O O . THR C 1 29 ? 77.284 54.353 21.424 1.00 49.85 23 THR C O 1
ATOM 5530 N N . PRO C 1 30 ? 75.405 54.396 20.157 1.00 48.99 24 PRO C N 1
ATOM 5531 C CA . PRO C 1 30 ? 74.700 55.212 21.146 1.00 48.76 24 PRO C CA 1
ATOM 5532 C C . PRO C 1 30 ? 74.159 54.342 22.281 1.00 48.69 24 PRO C C 1
ATOM 5533 O O . PRO C 1 30 ? 73.911 53.143 22.085 1.00 48.11 24 PRO C O 1
ATOM 5537 N N . VAL C 1 31 ? 73.987 54.959 23.452 1.00 48.42 25 VAL C N 1
ATOM 5538 C CA . VAL C 1 31 ? 73.580 54.269 24.660 1.00 48.52 25 VAL C CA 1
ATOM 5539 C C . VAL C 1 31 ? 72.638 55.140 25.478 1.00 48.56 25 VAL C C 1
ATOM 5540 O O . VAL C 1 31 ? 72.910 56.310 25.712 1.00 49.35 25 VAL C O 1
ATOM 5544 N N . TRP C 1 32 ? 71.572 54.541 25.976 1.00 48.74 26 TRP C N 1
ATOM 5545 C CA . TRP C 1 32 ? 70.826 55.112 27.089 1.00 49.08 26 TRP C CA 1
ATOM 5546 C C . TRP C 1 32 ? 70.340 53.908 27.903 1.00 49.47 26 TRP C C 1
ATOM 5547 O O . TRP C 1 32 ? 70.437 52.785 27.416 1.00 49.62 26 TRP C O 1
ATOM 5558 N N . TYR C 1 33 ? 69.855 54.115 29.126 1.00 49.87 27 TYR C N 1
ATOM 5559 C CA . TYR C 1 33 ? 69.293 52.994 29.905 1.00 50.44 27 TYR C CA 1
ATOM 5560 C C . TYR C 1 33 ? 67.840 53.244 30.288 1.00 50.77 27 TYR C C 1
ATOM 5561 O O . TYR C 1 33 ? 67.476 54.352 30.680 1.00 51.19 27 TYR C O 1
ATOM 5570 N N . MET C 1 34 ? 67.005 52.219 30.183 1.00 50.94 28 MET C N 1
ATOM 5571 C CA . MET C 1 34 ? 65.638 52.338 30.698 1.00 51.59 28 MET C CA 1
ATOM 5572 C C . MET C 1 34 ? 65.671 52.554 32.196 1.00 51.46 28 MET C C 1
ATOM 5573 O O . MET C 1 34 ? 66.321 51.808 32.919 1.00 51.81 28 MET C O 1
ATOM 5578 N N . ARG C 1 35 ? 65.006 53.622 32.623 1.00 51.65 29 ARG C N 1
ATOM 5579 C CA . ARG C 1 35 ? 65.025 54.121 33.993 1.00 52.03 29 ARG C CA 1
ATOM 5580 C C . ARG C 1 35 ? 66.369 54.709 34.434 1.00 51.94 29 ARG C C 1
ATOM 5581 O O . ARG C 1 35 ? 66.738 54.626 35.612 1.00 52.17 29 ARG C O 1
ATOM 5589 N N . GLN C 1 36 ? 67.082 55.338 33.496 1.00 51.52 30 GLN C N 1
ATOM 5590 C CA . GLN C 1 36 ? 68.320 56.036 33.831 1.00 51.16 30 GLN C CA 1
ATOM 5591 C C . GLN C 1 36 ? 68.075 57.132 34.863 1.00 50.90 30 GLN C C 1
ATOM 5592 O O . GLN C 1 36 ? 68.956 57.448 35.664 1.00 50.77 30 GLN C O 1
ATOM 5598 N N . ALA C 1 37 ? 66.873 57.702 34.831 1.00 50.62 31 ALA C N 1
ATOM 5599 C CA . ALA C 1 37 ? 66.407 58.596 35.882 1.00 50.47 31 ALA C CA 1
ATOM 5600 C C . ALA C 1 37 ? 65.404 57.856 36.780 1.00 50.50 31 ALA C C 1
ATOM 5601 O O . ALA C 1 37 ? 64.336 57.428 36.327 1.00 50.03 31 ALA C O 1
ATOM 5603 N N . GLY C 1 38 ? 65.768 57.715 38.052 1.00 50.63 32 GLY C N 1
ATOM 5604 C CA . GLY C 1 38 ? 64.967 56.984 39.027 1.00 50.91 32 GLY C CA 1
ATOM 5605 C C . GLY C 1 38 ? 65.735 56.752 40.318 1.00 51.13 32 GLY C C 1
ATOM 5606 O O . GLY C 1 38 ? 66.758 57.399 40.578 1.00 50.83 32 GLY C O 1
ATOM 5607 N N . ARG C 1 39 ? 65.242 55.807 41.116 1.00 51.37 33 ARG C N 1
ATOM 5608 C CA . ARG C 1 39 ? 65.719 55.574 42.476 1.00 51.64 33 ARG C CA 1
ATOM 5609 C C . ARG C 1 39 ? 67.184 55.135 42.606 1.00 51.56 33 ARG C C 1
ATOM 5610 O O . ARG C 1 39 ? 67.708 55.016 43.722 1.00 51.57 33 ARG C O 1
ATOM 5618 N N . SER C 1 40 ? 67.835 54.905 41.469 1.00 51.44 34 SER C N 1
ATOM 5619 C CA . SER C 1 40 ? 69.265 54.596 41.434 1.00 51.41 34 SER C CA 1
ATOM 5620 C C . SER C 1 40 ? 70.119 55.826 41.748 1.00 51.55 34 SER C C 1
ATOM 5621 O O . SER C 1 40 ? 71.204 55.699 42.325 1.00 51.84 34 SER C O 1
ATOM 5624 N N . GLN C 1 41 ? 69.620 57.007 41.369 1.00 51.53 35 GLN C N 1
ATOM 5625 C CA . GLN C 1 41 ? 70.297 58.285 41.630 1.00 51.80 35 GLN C CA 1
ATOM 5626 C C . GLN C 1 41 ? 69.932 58.851 42.997 1.00 51.61 35 GLN C C 1
ATOM 5627 O O . GLN C 1 41 ? 68.745 59.021 43.295 1.00 51.76 35 GLN C O 1
ATOM 5633 N N . PRO C 1 42 ? 70.943 59.148 43.836 1.00 51.47 36 PRO C N 1
ATOM 5634 C CA . PRO C 1 42 ? 70.666 59.790 45.134 1.00 51.38 36 PRO C CA 1
ATOM 5635 C C . PRO C 1 42 ? 69.984 61.162 45.045 1.00 51.26 36 PRO C C 1
ATOM 5636 O O . PRO C 1 42 ? 69.264 61.557 45.968 1.00 51.02 36 PRO C O 1
ATOM 5640 N N . GLU C 1 43 ? 70.195 61.880 43.947 1.00 51.36 37 GLU C N 1
ATOM 5641 C CA . GLU C 1 43 ? 69.592 63.212 43.803 1.00 51.56 37 GLU C CA 1
ATOM 5642 C C . GLU C 1 43 ? 68.105 63.138 43.437 1.00 51.33 37 GLU C C 1
ATOM 5643 O O . GLU C 1 43 ? 67.338 64.042 43.773 1.00 50.97 37 GLU C O 1
ATOM 5649 N N . TYR C 1 44 ? 67.711 62.050 42.773 1.00 51.21 38 TYR C N 1
ATOM 5650 C CA . TYR C 1 44 ? 66.307 61.761 42.515 1.00 51.28 38 TYR C CA 1
ATOM 5651 C C . TYR C 1 44 ? 65.575 61.498 43.825 1.00 51.88 38 TYR C C 1
ATOM 5652 O O . TYR C 1 44 ? 64.526 62.088 44.093 1.00 51.90 38 TYR C O 1
ATOM 5661 N N . ARG C 1 45 ? 66.143 60.611 44.638 1.00 52.45 39 ARG C N 1
ATOM 5662 C CA . ARG C 1 45 ? 65.516 60.192 45.882 1.00 53.02 39 ARG C CA 1
ATOM 5663 C C . ARG C 1 45 ? 65.340 61.384 46.784 1.00 53.08 39 ARG C C 1
ATOM 5664 O O . ARG C 1 45 ? 64.311 61.509 47.444 1.00 53.32 39 ARG C O 1
ATOM 5672 N N . LYS C 1 46 ? 66.343 62.262 46.793 1.00 53.16 40 LYS C N 1
ATOM 5673 C CA . LYS C 1 46 ? 66.307 63.486 47.592 1.00 53.30 40 LYS C CA 1
ATOM 5674 C C . LYS C 1 46 ? 65.244 64.480 47.113 1.00 53.37 40 LYS C C 1
ATOM 5675 O O . LYS C 1 46 ? 64.439 64.964 47.920 1.00 53.19 40 LYS C O 1
ATOM 5681 N N . LEU C 1 47 ? 65.243 64.765 45.811 1.00 53.52 41 LEU C N 1
ATOM 5682 C CA . LEU C 1 47 ? 64.225 65.608 45.176 1.00 54.01 41 LEU C CA 1
ATOM 5683 C C . LEU C 1 47 ? 62.802 65.097 45.446 1.00 54.17 41 LEU C C 1
ATOM 5684 O O . LEU C 1 47 ? 61.928 65.864 45.857 1.00 54.17 41 LEU C O 1
ATOM 5689 N N . LYS C 1 48 ? 62.597 63.801 45.206 1.00 54.24 42 LYS C N 1
ATOM 5690 C CA . LYS C 1 48 ? 61.339 63.106 45.469 1.00 54.33 42 LYS C CA 1
ATOM 5691 C C . LYS C 1 48 ? 60.856 63.253 46.913 1.00 54.39 42 LYS C C 1
ATOM 5692 O O . LYS C 1 48 ? 59.684 63.532 47.146 1.00 54.19 42 LYS C O 1
ATOM 5698 N N . GLU C 1 49 ? 61.762 63.055 47.869 1.00 54.64 43 GLU C N 1
ATOM 5699 C CA . GLU C 1 49 ? 61.459 63.222 49.291 1.00 55.14 43 GLU C CA 1
ATOM 5700 C C . GLU C 1 49 ? 61.098 64.670 49.624 1.00 54.80 43 GLU C C 1
ATOM 5701 O O . GLU C 1 49 ? 60.149 64.921 50.368 1.00 54.89 43 GLU C O 1
ATOM 5707 N N . LYS C 1 50 ? 61.857 65.612 49.061 1.00 54.52 44 LYS C N 1
ATOM 5708 C CA . LYS C 1 50 ? 61.666 67.039 49.315 1.00 54.03 44 LYS C CA 1
ATOM 5709 C C . LYS C 1 50 ? 60.384 67.588 48.677 1.00 54.27 44 LYS C C 1
ATOM 5710 O O . LYS C 1 50 ? 59.599 68.262 49.349 1.00 53.87 44 LYS C O 1
ATOM 5716 N N . TYR C 1 51 ? 60.176 67.289 47.392 1.00 54.40 45 TYR C N 1
ATOM 5717 C CA . TYR C 1 51 ? 59.059 67.863 46.630 1.00 54.77 45 TYR C CA 1
ATOM 5718 C C . TYR C 1 51 ? 57.840 66.957 46.492 1.00 54.84 45 TYR C C 1
ATOM 5719 O O . TYR C 1 51 ? 56.745 67.435 46.198 1.00 54.63 45 TYR C O 1
ATOM 5728 N N . GLY C 1 52 ? 58.025 65.658 46.717 1.00 55.22 46 GLY C N 1
ATOM 5729 C CA . GLY C 1 52 ? 56.928 64.698 46.603 1.00 55.90 46 GLY C CA 1
ATOM 5730 C C . GLY C 1 52 ? 56.785 64.171 45.192 1.00 56.48 46 GLY C C 1
ATOM 5731 O O . GLY C 1 52 ? 57.130 64.858 44.224 1.00 56.34 46 GLY C O 1
ATOM 5732 N N . LEU C 1 53 ? 56.264 62.952 45.082 1.00 57.12 47 LEU C N 1
ATOM 5733 C CA . LEU C 1 53 ? 56.162 62.245 43.801 1.00 57.78 47 LEU C CA 1
ATOM 5734 C C . LEU C 1 53 ? 55.223 62.937 42.803 1.00 58.35 47 LEU C C 1
ATOM 5735 O O . LEU C 1 53 ? 55.413 62.824 41.590 1.00 58.29 47 LEU C O 1
ATOM 5740 N N . PHE C 1 54 ? 54.222 63.655 43.310 1.00 58.87 48 PHE C N 1
ATOM 5741 C CA . PHE C 1 54 ? 53.287 64.368 42.440 1.00 59.48 48 PHE C CA 1
ATOM 5742 C C . PHE C 1 54 ? 53.976 65.513 41.697 1.00 59.80 48 PHE C C 1
ATOM 5743 O O . PHE C 1 54 ? 54.141 65.430 40.487 1.00 59.92 48 PHE C O 1
ATOM 5751 N N . GLU C 1 55 ? 54.386 66.560 42.415 1.00 60.22 49 GLU C N 1
ATOM 5752 C CA . GLU C 1 55 ? 55.160 67.661 41.821 1.00 60.98 49 GLU C CA 1
ATOM 5753 C C . GLU C 1 55 ? 56.313 67.187 40.921 1.00 61.37 49 GLU C C 1
ATOM 5754 O O . GLU C 1 55 ? 56.682 67.861 39.960 1.00 61.56 49 GLU C O 1
ATOM 5760 N N . ILE C 1 56 ? 56.870 66.023 41.244 1.00 61.52 50 ILE C N 1
ATOM 5761 C CA . ILE C 1 56 ? 58.073 65.528 40.591 1.00 61.62 50 ILE C CA 1
ATOM 5762 C C . ILE C 1 56 ? 57.757 64.918 39.224 1.00 61.91 50 ILE C C 1
ATOM 5763 O O . ILE C 1 56 ? 58.605 64.906 38.333 1.00 61.63 50 ILE C O 1
ATOM 5768 N N . THR C 1 57 ? 56.524 64.423 39.087 1.00 62.30 51 THR C N 1
ATOM 5769 C CA . THR C 1 57 ? 55.980 63.902 37.834 1.00 62.43 51 THR C CA 1
ATOM 5770 C C . THR C 1 57 ? 54.983 64.896 37.219 1.00 62.83 51 THR C C 1
ATOM 5771 O O . THR C 1 57 ? 54.281 64.565 36.261 1.00 63.05 51 THR C O 1
ATOM 5775 N N . HIS C 1 58 ? 54.914 66.111 37.763 1.00 63.25 52 HIS C N 1
ATOM 5776 C CA . HIS C 1 58 ? 53.882 67.064 37.338 1.00 63.73 52 HIS C CA 1
ATOM 5777 C C . HIS C 1 58 ? 54.368 68.489 37.128 1.00 63.81 52 HIS C C 1
ATOM 5778 O O . HIS C 1 58 ? 53.832 69.190 36.277 1.00 63.91 52 HIS C O 1
ATOM 5785 N N . GLN C 1 59 ? 55.368 68.914 37.900 1.00 64.10 53 GLN C N 1
ATOM 5786 C CA . GLN C 1 59 ? 55.964 70.250 37.750 1.00 64.26 53 GLN C CA 1
ATOM 5787 C C . GLN C 1 59 ? 57.108 70.206 36.720 1.00 64.18 53 GLN C C 1
ATOM 5788 O O . GLN C 1 59 ? 58.105 69.509 36.939 1.00 64.30 53 GLN C O 1
ATOM 5794 N N . PRO C 1 60 ? 56.950 70.939 35.589 1.00 64.04 54 PRO C N 1
ATOM 5795 C CA . PRO C 1 60 ? 57.865 70.941 34.429 1.00 63.55 54 PRO C CA 1
ATOM 5796 C C . PRO C 1 60 ? 59.340 71.236 34.727 1.00 62.89 54 PRO C C 1
ATOM 5797 O O . PRO C 1 60 ? 60.217 70.643 34.096 1.00 62.47 54 PRO C O 1
ATOM 5801 N N . GLU C 1 61 ? 59.604 72.143 35.667 1.00 62.29 55 GLU C N 1
ATOM 5802 C CA . GLU C 1 61 ? 60.981 72.489 36.049 1.00 61.63 55 GLU C CA 1
ATOM 5803 C C . GLU C 1 61 ? 61.696 71.307 36.722 1.00 60.95 55 GLU C C 1
ATOM 5804 O O . GLU C 1 61 ? 62.896 71.099 36.528 1.00 60.47 55 GLU C O 1
ATOM 5810 N N . LEU C 1 62 ? 60.941 70.538 37.503 1.00 60.26 56 LEU C N 1
ATOM 5811 C CA . LEU C 1 62 ? 61.474 69.385 38.219 1.00 59.51 56 LEU C CA 1
ATOM 5812 C C . LEU C 1 62 ? 61.536 68.144 37.326 1.00 59.17 56 LEU C C 1
ATOM 5813 O O . LEU C 1 62 ? 62.512 67.394 37.384 1.00 58.74 56 LEU C O 1
ATOM 5818 N N . CYS C 1 63 ? 60.509 67.942 36.493 1.00 58.77 57 CYS C N 1
ATOM 5819 C CA . CYS C 1 63 ? 60.512 66.842 35.517 1.00 58.62 57 CYS C CA 1
ATOM 5820 C C . CYS C 1 63 ? 61.723 66.947 34.585 1.00 57.85 57 CYS C C 1
ATOM 5821 O O . CYS C 1 63 ? 62.348 65.937 34.253 1.00 57.68 57 CYS C O 1
ATOM 5824 N N . ALA C 1 64 ? 62.044 68.177 34.183 1.00 57.03 58 ALA C N 1
ATOM 5825 C CA . ALA C 1 64 ? 63.137 68.455 33.249 1.00 56.28 58 ALA C CA 1
ATOM 5826 C C . ALA C 1 64 ? 64.512 68.166 33.852 1.00 55.77 58 ALA C C 1
ATOM 5827 O O . ALA C 1 64 ? 65.386 67.605 33.189 1.00 55.67 58 ALA C O 1
ATOM 5829 N N . TYR C 1 65 ? 64.699 68.564 35.106 1.00 55.39 59 TYR C N 1
ATOM 5830 C CA . TYR C 1 65 ? 65.952 68.333 35.806 1.00 55.09 59 TYR C CA 1
ATOM 5831 C C . TYR C 1 65 ? 66.179 66.835 36.032 1.00 54.67 59 TYR C C 1
ATOM 5832 O O . TYR C 1 65 ? 67.292 66.331 35.833 1.00 54.70 59 TYR C O 1
ATOM 5841 N N . VAL C 1 66 ? 65.118 66.138 36.442 1.00 53.73 60 VAL C N 1
ATOM 5842 C CA . VAL C 1 66 ? 65.149 64.688 36.609 1.00 52.93 60 VAL C CA 1
ATOM 5843 C C . VAL C 1 66 ? 65.459 64.007 35.278 1.00 52.41 60 VAL C C 1
ATOM 5844 O O . VAL C 1 66 ? 66.238 63.051 35.243 1.00 52.29 60 VAL C O 1
ATOM 5848 N N . THR C 1 67 ? 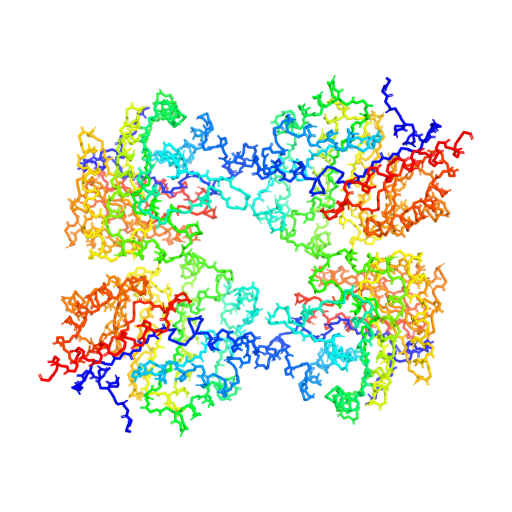64.858 64.507 34.196 1.00 51.80 61 THR C N 1
ATOM 5849 C CA . THR C 1 67 ? 65.084 63.952 32.866 1.00 51.53 61 THR C CA 1
ATOM 5850 C C . THR C 1 67 ? 66.537 64.089 32.405 1.00 52.03 61 THR C C 1
ATOM 5851 O O . THR C 1 67 ? 67.113 63.117 31.904 1.00 51.85 61 THR C O 1
ATOM 5855 N N . ARG C 1 68 ? 67.128 65.274 32.594 1.00 52.29 62 ARG C N 1
ATOM 5856 C CA . ARG C 1 68 ? 68.484 65.561 32.068 1.00 53.30 62 ARG C CA 1
ATOM 5857 C C . ARG C 1 68 ? 69.650 65.043 32.930 1.00 53.24 62 ARG C C 1
ATOM 5858 O O . ARG C 1 68 ? 70.742 64.804 32.409 1.00 52.96 62 ARG C O 1
ATOM 5866 N N . LEU C 1 69 ? 69.410 64.876 34.232 1.00 53.45 63 LEU C N 1
ATOM 5867 C CA . LEU C 1 69 ? 70.434 64.389 35.166 1.00 53.70 63 LEU C CA 1
ATOM 5868 C C . LEU C 1 69 ? 71.289 63.210 34.659 1.00 53.24 63 LEU C C 1
ATOM 5869 O O . LEU C 1 69 ? 72.511 63.307 34.671 1.00 53.77 63 LEU C O 1
ATOM 5874 N N . PRO C 1 70 ? 70.657 62.101 34.224 1.00 52.66 64 PRO C N 1
ATOM 5875 C CA . PRO C 1 70 ? 71.436 60.987 33.674 1.00 52.11 64 PRO C CA 1
ATOM 5876 C C . PRO C 1 70 ? 72.367 61.394 32.536 1.00 51.64 64 PRO C C 1
ATOM 5877 O O . PRO C 1 70 ? 73.466 60.851 32.436 1.00 51.19 64 PRO C O 1
ATOM 5881 N N . VAL C 1 71 ? 71.913 62.320 31.683 1.00 51.12 65 VAL C N 1
ATOM 5882 C CA . VAL C 1 71 ? 72.672 62.759 30.516 1.00 50.59 65 VAL C CA 1
ATOM 5883 C C . VAL C 1 71 ? 73.909 63.534 30.966 1.00 51.00 65 VAL C C 1
ATOM 5884 O O . VAL C 1 71 ? 74.999 63.305 30.457 1.00 50.87 65 VAL C O 1
ATOM 5888 N N . GLU C 1 72 ? 73.731 64.436 31.930 1.00 51.13 66 GLU C N 1
ATOM 5889 C CA . GLU C 1 72 ? 74.840 65.201 32.502 1.00 51.67 66 GLU C CA 1
ATOM 5890 C C . GLU C 1 72 ? 75.837 64.318 33.258 1.00 51.12 66 GLU C C 1
ATOM 5891 O O . GLU C 1 72 ? 77.033 64.584 33.253 1.00 51.16 66 GLU C O 1
ATOM 5897 N N . GLN C 1 73 ? 75.329 63.262 33.890 1.00 50.76 67 GLN C N 1
ATOM 5898 C CA . GLN C 1 73 ? 76.123 62.398 34.749 1.00 50.62 67 GLN C CA 1
ATOM 5899 C C . GLN C 1 73 ? 76.815 61.245 34.029 1.00 50.32 67 GLN C C 1
ATOM 5900 O O . GLN C 1 73 ? 77.935 60.871 34.375 1.00 50.22 67 GLN C O 1
ATOM 5906 N N . TYR C 1 74 ? 76.138 60.672 33.044 1.00 50.06 68 TYR C N 1
ATOM 5907 C CA . TYR C 1 74 ? 76.657 59.503 32.340 1.00 49.79 68 TYR C CA 1
ATOM 5908 C C . TYR C 1 74 ? 77.210 59.855 30.958 1.00 49.49 68 TYR C C 1
ATOM 5909 O O . TYR C 1 74 ? 78.109 59.191 30.473 1.00 49.54 68 TYR C O 1
ATOM 5918 N N . GLY C 1 75 ? 76.676 60.902 30.341 1.00 49.47 69 GLY C N 1
ATOM 5919 C CA . GLY C 1 75 ? 77.033 61.241 28.972 1.00 49.36 69 GLY C CA 1
ATOM 5920 C C . GLY C 1 75 ? 76.296 60.359 27.981 1.00 49.48 69 GLY C C 1
ATOM 5921 O O . GLY C 1 75 ? 76.791 60.102 26.885 1.00 49.69 69 GLY C O 1
ATOM 5922 N N . VAL C 1 76 ? 75.109 59.889 28.361 1.00 49.27 70 VAL C N 1
ATOM 5923 C CA . VAL C 1 76 ? 74.296 59.051 27.473 1.00 49.02 70 VAL C CA 1
ATOM 5924 C C . VAL C 1 76 ? 73.847 59.819 26.221 1.00 49.59 70 VAL C C 1
ATOM 5925 O O . VAL C 1 76 ? 73.742 61.049 26.240 1.00 49.70 70 VAL C O 1
ATOM 5929 N N . ASP C 1 77 ? 73.578 59.092 25.138 1.00 49.73 71 ASP C N 1
ATOM 5930 C CA . ASP C 1 77 ? 73.270 59.712 23.843 1.00 49.84 71 ASP C CA 1
ATOM 5931 C C . ASP C 1 77 ? 71.782 60.101 23.662 1.00 50.32 71 ASP C C 1
ATOM 5932 O O . ASP C 1 77 ? 71.398 60.647 22.625 1.00 50.47 71 ASP C O 1
ATOM 5937 N N . ALA C 1 78 ? 70.959 59.808 24.666 1.00 50.36 72 ALA C N 1
ATOM 5938 C CA . ALA C 1 78 ? 69.527 60.084 24.609 1.00 50.69 72 ALA C CA 1
ATOM 5939 C C . ALA C 1 78 ? 68.932 60.254 26.011 1.00 51.11 72 ALA C C 1
ATOM 5940 O O . ALA C 1 78 ? 69.354 59.601 26.980 1.00 51.02 72 ALA C O 1
ATOM 5942 N N . ALA C 1 79 ? 67.956 61.153 26.096 1.00 51.34 73 ALA C N 1
ATOM 5943 C CA . ALA C 1 79 ? 67.197 61.385 27.315 1.00 51.15 73 ALA C CA 1
ATOM 5944 C C . ALA C 1 79 ? 65.889 60.655 27.126 1.00 51.23 73 ALA C C 1
ATOM 5945 O O . ALA C 1 79 ? 65.347 60.631 26.021 1.00 51.06 73 ALA C O 1
ATOM 5947 N N . ILE C 1 80 ? 65.418 60.024 28.197 1.00 51.53 74 ILE C N 1
ATOM 5948 C CA . ILE C 1 80 ? 64.107 59.410 28.221 1.00 51.67 74 ILE C CA 1
ATOM 5949 C C . ILE C 1 80 ? 63.237 60.276 29.127 1.00 51.92 74 ILE C C 1
ATOM 5950 O O . ILE C 1 80 ? 63.600 60.547 30.271 1.00 52.11 74 ILE C O 1
ATOM 5955 N N . LEU C 1 81 ? 62.112 60.738 28.592 1.00 52.42 75 LEU C N 1
ATOM 5956 C CA . LEU C 1 81 ? 61.240 61.637 29.317 1.00 52.72 75 LEU C CA 1
ATOM 5957 C C . LEU C 1 81 ? 60.796 60.991 30.613 1.00 53.27 75 LEU C C 1
ATOM 5958 O O . LEU C 1 81 ? 60.262 59.885 30.610 1.00 53.82 75 LEU C O 1
ATOM 5963 N N . TYR C 1 82 ? 61.035 61.678 31.719 1.00 53.59 76 TYR C N 1
ATOM 5964 C CA . TYR C 1 82 ? 60.568 61.198 33.001 1.00 54.17 76 TYR C CA 1
ATOM 5965 C C . TYR C 1 82 ? 59.108 61.579 33.193 1.00 54.48 76 TYR C C 1
ATOM 5966 O O . TYR C 1 82 ? 58.770 62.763 33.197 1.00 54.78 76 TYR C O 1
ATOM 5975 N N . LYS C 1 83 ? 58.254 60.570 33.334 1.00 54.59 77 LYS C N 1
ATOM 5976 C CA . LYS C 1 83 ? 56.870 60.753 33.793 1.00 55.30 77 LYS C CA 1
ATOM 5977 C C . LYS C 1 83 ? 56.297 59.402 34.216 1.00 55.44 77 LYS C C 1
ATOM 5978 O O . LYS C 1 83 ? 56.967 58.383 34.106 1.00 56.10 77 LYS C O 1
ATOM 5984 N N . ASP C 1 84 ? 55.072 59.396 34.717 1.00 55.44 78 ASP C N 1
ATOM 5985 C CA . ASP C 1 84 ? 54.425 58.139 35.050 1.00 55.55 78 ASP C CA 1
ATOM 5986 C C . ASP C 1 84 ? 53.750 57.522 33.817 1.00 54.92 78 ASP C C 1
ATOM 5987 O O . ASP C 1 84 ? 53.140 58.227 32.990 1.00 54.48 78 ASP C O 1
ATOM 5992 N N . ILE C 1 85 ? 53.856 56.201 33.711 1.00 54.12 79 ILE C N 1
ATOM 5993 C CA . ILE C 1 85 ? 53.205 55.450 32.638 1.00 53.30 79 ILE C CA 1
ATOM 5994 C C . ILE C 1 85 ? 51.682 55.702 32.570 1.00 52.84 79 ILE C C 1
ATOM 5995 O O . ILE C 1 85 ? 51.083 55.586 31.504 1.00 52.19 79 ILE C O 1
ATOM 6000 N N . MET C 1 86 ? 51.077 56.071 33.701 1.00 52.67 80 MET C N 1
ATOM 6001 C CA . MET C 1 86 ? 49.614 56.234 33.785 1.00 53.00 80 MET C CA 1
ATOM 6002 C C . MET C 1 86 ? 49.139 57.674 33.552 1.00 51.44 80 MET C C 1
ATOM 6003 O O . MET C 1 86 ? 47.940 57.950 33.617 1.00 51.43 80 MET C O 1
ATOM 6008 N N . THR C 1 87 ? 50.084 58.567 33.263 1.00 50.28 81 THR C N 1
ATOM 6009 C CA . THR C 1 87 ? 49.833 59.999 33.017 1.00 49.53 81 THR C CA 1
ATOM 6010 C C . THR C 1 87 ? 48.596 60.361 32.151 1.00 48.62 81 THR C C 1
ATOM 6011 O O . THR C 1 87 ? 47.821 61.223 32.553 1.00 48.47 81 THR C O 1
ATOM 6015 N N . PRO C 1 88 ? 48.405 59.712 30.977 1.00 47.80 82 PRO C N 1
ATOM 6016 C CA . PRO C 1 88 ? 47.280 60.147 30.155 1.00 47.40 82 PRO C CA 1
ATOM 6017 C C . PRO C 1 88 ? 45.903 59.580 30.576 1.00 47.27 82 PRO C C 1
ATOM 6018 O O . PRO C 1 88 ? 44.873 60.009 30.041 1.00 47.32 82 PRO C O 1
ATOM 6022 N N . LEU C 1 89 ? 45.891 58.645 31.526 1.00 46.78 83 LEU C N 1
ATOM 6023 C CA . LEU C 1 89 ? 44.669 57.917 31.894 1.00 46.60 83 LEU C CA 1
ATOM 6024 C C . LEU C 1 89 ? 43.534 58.759 32.526 1.00 46.28 83 LEU C C 1
ATOM 6025 O O . LEU C 1 89 ? 42.391 58.636 32.095 1.00 45.50 83 LEU C O 1
ATOM 6030 N N . PRO C 1 90 ? 43.839 59.623 33.525 1.00 46.48 84 PRO C N 1
ATOM 6031 C CA . PRO C 1 90 ? 42.756 60.500 34.059 1.00 47.03 84 PRO C CA 1
ATOM 6032 C C . PRO C 1 90 ? 41.997 61.321 32.993 1.00 47.70 84 PRO C C 1
ATOM 6033 O O . PRO C 1 90 ? 40.802 61.586 33.150 1.00 47.20 84 PRO C O 1
ATOM 6037 N N . SER C 1 91 ? 42.695 61.674 31.911 1.00 48.74 85 SER C N 1
ATOM 6038 C CA . SER C 1 91 ? 42.133 62.433 30.787 1.00 49.82 85 SER C CA 1
ATOM 6039 C C . SER C 1 91 ? 40.971 61.731 30.087 1.00 49.74 85 SER C C 1
ATOM 6040 O O . SER C 1 91 ? 40.083 62.400 29.556 1.00 49.38 85 SER C O 1
ATOM 6043 N N . ILE C 1 92 ? 40.996 60.393 30.066 1.00 49.98 86 ILE C N 1
ATOM 6044 C CA . ILE C 1 92 ? 39.914 59.609 29.462 1.00 49.92 86 ILE C CA 1
ATOM 6045 C C . ILE C 1 92 ? 38.895 59.100 30.474 1.00 50.76 86 ILE C C 1
ATOM 6046 O O . ILE C 1 92 ? 38.040 58.274 30.143 1.00 50.46 86 ILE C O 1
ATOM 6051 N N . GLY C 1 93 ? 38.980 59.610 31.701 1.00 51.77 87 GLY C N 1
ATOM 6052 C CA . GLY C 1 93 ? 38.024 59.267 32.748 1.00 53.30 87 GLY C CA 1
ATOM 6053 C C . GLY C 1 93 ? 38.449 58.202 33.746 1.00 54.47 87 GLY C C 1
ATOM 6054 O O . GLY C 1 93 ? 37.621 57.728 34.513 1.00 54.36 87 GLY C O 1
ATOM 6055 N N . VAL C 1 94 ? 39.723 57.811 33.756 1.00 55.90 88 VAL C N 1
ATOM 6056 C CA . VAL C 1 94 ? 40.172 56.840 34.772 1.00 57.54 88 VAL C CA 1
ATOM 6057 C C . VAL C 1 94 ? 40.873 57.461 35.978 1.00 58.98 88 VAL C C 1
ATOM 6058 O O . VAL C 1 94 ? 41.863 58.177 35.839 1.00 59.04 88 VAL C O 1
ATOM 6062 N N . ASP C 1 95 ? 40.314 57.201 37.159 1.00 61.03 89 ASP C N 1
ATOM 6063 C CA . ASP C 1 95 ? 40.793 57.773 38.416 1.00 62.98 89 ASP C CA 1
ATOM 6064 C C . ASP C 1 95 ? 42.088 57.102 38.861 1.00 64.17 89 ASP C C 1
ATOM 6065 O O . ASP C 1 95 ? 42.064 56.071 39.531 1.00 64.49 89 ASP C O 1
ATOM 6070 N N . VAL C 1 96 ? 43.216 57.684 38.466 1.00 65.68 90 VAL C N 1
ATOM 6071 C CA . VAL C 1 96 ? 44.530 57.234 38.926 1.00 67.57 90 VAL C CA 1
ATOM 6072 C C . VAL C 1 96 ? 44.807 57.907 40.255 1.00 68.91 90 VAL C C 1
ATOM 6073 O O . VAL C 1 96 ? 44.565 59.105 40.405 1.00 68.84 90 VAL C O 1
ATOM 6074 N N . GLU C 1 97 ? 45.303 57.144 41.224 1.00 70.25 91 GLU C N 1
ATOM 6075 C CA . GLU C 1 97 ? 45.457 57.661 42.583 1.00 72.29 91 GLU C CA 1
ATOM 6076 C C . GLU C 1 97 ? 46.800 57.361 43.217 1.00 73.63 91 GLU C C 1
ATOM 6077 O O . GLU C 1 97 ? 47.109 56.203 43.509 1.00 73.79 91 GLU C O 1
ATOM 6078 N N . ILE C 1 98 ? 47.595 58.412 43.429 1.00 74.79 92 ILE C N 1
ATOM 6079 C CA . ILE C 1 98 ? 48.869 58.300 44.138 1.00 75.98 92 ILE C CA 1
ATOM 6080 C C . ILE C 1 98 ? 48.626 58.224 45.633 1.00 76.85 92 ILE C C 1
ATOM 6081 O O . ILE C 1 98 ? 48.370 59.247 46.267 1.00 76.93 92 ILE C O 1
ATOM 6082 N N . LYS C 1 99 ? 48.699 57.010 46.187 1.00 77.65 93 LYS C N 1
ATOM 6083 C CA . LYS C 1 99 ? 48.416 56.765 47.612 1.00 78.50 93 LYS C CA 1
ATOM 6084 C C . LYS C 1 99 ? 49.641 56.697 48.517 1.00 79.06 93 LYS C C 1
ATOM 6085 O O . LYS C 1 99 ? 50.733 57.124 48.129 1.00 79.19 93 LYS C O 1
ATOM 6086 N N . ASN C 1 100 ? 49.452 56.162 49.727 1.00 79.58 94 ASN C N 1
ATOM 6087 C CA . ASN C 1 100 ? 50.525 56.029 50.730 1.00 79.95 94 ASN C CA 1
ATOM 6088 C C . ASN C 1 100 ? 51.700 55.155 50.308 1.00 80.33 94 ASN C C 1
ATOM 6089 O O . ASN C 1 100 ? 52.679 55.654 49.732 1.00 80.33 94 ASN C O 1
ATOM 6090 N N . GLY C 1 101 ? 51.603 53.852 50.593 1.00 80.43 95 GLY C N 1
ATOM 6091 C CA . GLY C 1 101 ? 52.650 52.876 50.250 1.00 80.51 95 GLY C CA 1
ATOM 6092 C C . GLY C 1 101 ? 53.061 52.872 48.784 1.00 80.56 95 GLY C C 1
ATOM 6093 O O . GLY C 1 101 ? 54.201 53.212 48.444 1.00 80.49 95 GLY C O 1
ATOM 6094 N N . ILE C 1 102 ? 52.129 52.475 47.919 1.00 80.49 96 ILE C N 1
ATOM 6095 C CA . ILE C 1 102 ? 52.340 52.507 46.475 1.00 80.35 96 ILE C CA 1
ATOM 6096 C C . ILE C 1 102 ? 51.983 53.870 45.917 1.00 80.27 96 ILE C C 1
ATOM 6097 O O . ILE C 1 102 ? 51.246 54.638 46.552 1.00 80.43 96 ILE C O 1
ATOM 6098 N N . GLY C 1 103 ? 52.512 54.172 44.732 1.00 80.04 97 GLY C N 1
ATOM 6099 C CA . GLY C 1 103 ? 52.213 55.425 44.030 1.00 79.57 97 GLY C CA 1
ATOM 6100 C C . GLY C 1 103 ? 50.831 55.416 43.393 1.00 79.11 97 GLY C C 1
ATOM 6101 O O . GLY C 1 103 ? 49.838 55.137 44.077 1.00 79.25 97 GLY C O 1
ATOM 6102 N N . PRO C 1 104 ? 50.754 55.730 42.080 1.00 78.68 98 PRO C N 1
ATOM 6103 C CA . PRO C 1 104 ? 49.478 55.708 41.337 1.00 78.20 98 PRO C CA 1
ATOM 6104 C C . PRO C 1 104 ? 48.775 54.332 41.333 1.00 77.65 98 PRO C C 1
ATOM 6105 O O . PRO C 1 104 ? 49.395 53.311 41.015 1.00 77.51 98 PRO C O 1
ATOM 6109 N N . VAL C 1 105 ? 47.491 54.331 41.695 1.00 77.01 99 VAL C N 1
ATOM 6110 C CA . VAL C 1 105 ? 46.669 53.114 41.790 1.00 76.38 99 VAL C CA 1
ATOM 6111 C C . VAL C 1 105 ? 45.253 53.408 41.285 1.00 75.79 99 VAL C C 1
ATOM 6112 O O . VAL C 1 105 ? 44.698 54.468 41.575 1.00 75.78 99 VAL C O 1
ATOM 6116 N N . ILE C 1 106 ? 44.683 52.476 40.523 1.00 75.16 100 ILE C N 1
ATOM 6117 C CA . ILE C 1 106 ? 43.317 52.622 40.006 1.00 74.53 100 ILE C CA 1
ATOM 6118 C C . ILE C 1 106 ? 42.304 51.992 40.961 1.00 74.17 100 ILE C C 1
ATOM 6119 O O . ILE C 1 106 ? 42.191 50.764 41.050 1.00 73.89 100 ILE C O 1
ATOM 6124 N N . ASP C 1 107 ? 41.571 52.858 41.661 1.00 73.85 101 ASP C N 1
ATOM 6125 C CA . ASP C 1 107 ? 40.737 52.460 42.803 1.00 73.56 101 ASP C CA 1
ATOM 6126 C C . ASP C 1 107 ? 39.480 51.666 42.444 1.00 72.90 101 ASP C C 1
ATOM 6127 O O . ASP C 1 107 ? 38.967 50.915 43.279 1.00 73.02 101 ASP C O 1
ATOM 6132 N N . GLN C 1 108 ? 38.980 51.837 41.220 1.00 71.94 102 GLN C N 1
ATOM 6133 C CA . GLN C 1 108 ? 37.869 51.009 40.728 1.00 70.90 102 GLN C CA 1
ATOM 6134 C C . GLN C 1 108 ? 38.117 50.459 39.319 1.00 69.74 102 GLN C C 1
ATOM 6135 O O . GLN C 1 108 ? 38.053 51.198 38.332 1.00 69.69 102 GLN C O 1
ATOM 6141 N N . PRO C 1 109 ? 38.407 49.149 39.229 1.00 68.54 103 PRO C N 1
ATOM 6142 C CA . PRO C 1 109 ? 38.776 48.526 37.965 1.00 67.42 103 PRO C CA 1
ATOM 6143 C C . PRO C 1 109 ? 37.629 48.463 36.951 1.00 66.45 103 PRO C C 1
ATOM 6144 O O . PRO C 1 109 ? 36.458 48.489 37.323 1.00 66.25 103 PRO C O 1
ATOM 6148 N N . ILE C 1 110 ? 37.995 48.401 35.676 1.00 65.28 104 ILE C N 1
ATOM 6149 C CA . ILE C 1 110 ? 37.074 48.146 34.584 1.00 64.29 104 ILE C CA 1
ATOM 6150 C C . ILE C 1 110 ? 36.520 46.720 34.719 1.00 63.72 104 ILE C C 1
ATOM 6151 O O . ILE C 1 110 ? 37.282 45.762 34.911 1.00 63.58 104 ILE C O 1
ATOM 6156 N N . ARG C 1 111 ? 35.198 46.583 34.627 1.00 62.58 105 ARG C N 1
ATOM 6157 C CA . ARG C 1 111 ? 34.549 45.286 34.827 1.00 61.90 105 ARG C CA 1
ATOM 6158 C C . ARG C 1 111 ? 33.589 44.915 33.700 1.00 60.62 105 ARG C C 1
ATOM 6159 O O . ARG C 1 111 ? 33.419 43.733 33.388 1.00 60.50 105 ARG C O 1
ATOM 6167 N N . SER C 1 112 ? 32.976 45.929 33.095 1.00 59.20 106 SER C N 1
ATOM 6168 C CA . SER C 1 112 ? 31.876 45.731 32.152 1.00 57.61 106 SER C CA 1
ATOM 6169 C C . SER C 1 112 ? 32.092 46.568 30.910 1.00 56.71 106 SER C C 1
ATOM 6170 O O . SER C 1 112 ? 33.002 47.398 30.871 1.00 56.89 106 SER C O 1
ATOM 6173 N N . LEU C 1 113 ? 31.248 46.350 29.901 1.00 55.20 107 LEU C N 1
ATOM 6174 C CA . LEU C 1 113 ? 31.321 47.096 28.650 1.00 53.98 107 LEU C CA 1
ATOM 6175 C C . LEU C 1 113 ? 30.891 48.540 28.864 1.00 52.91 107 LEU C C 1
ATOM 6176 O O . LEU C 1 113 ? 31.446 49.451 28.249 1.00 52.73 107 LEU C O 1
ATOM 6181 N N . ALA C 1 114 ? 29.921 48.729 29.760 1.00 51.86 108 ALA C N 1
ATOM 6182 C CA . ALA C 1 114 ? 29.451 50.046 30.190 1.00 50.76 108 ALA C CA 1
ATOM 6183 C C . ALA C 1 114 ? 30.574 50.920 30.754 1.00 50.08 108 ALA C C 1
ATOM 6184 O O . ALA C 1 114 ? 30.599 52.121 30.511 1.00 49.96 108 ALA C O 1
ATOM 6186 N N . ASP C 1 115 ? 31.493 50.310 31.505 1.00 49.19 109 ASP C N 1
ATOM 6187 C CA . ASP C 1 115 ? 32.666 51.009 32.028 1.00 48.65 109 ASP C CA 1
ATOM 6188 C C . ASP C 1 115 ? 33.511 51.611 30.893 1.00 48.58 109 ASP C C 1
ATOM 6189 O O . ASP C 1 115 ? 33.794 52.808 30.898 1.00 48.58 109 ASP C O 1
ATOM 6194 N N . ILE C 1 116 ? 33.884 50.768 29.930 1.00 48.33 110 ILE C N 1
ATOM 6195 C CA . ILE C 1 116 ? 34.620 51.154 28.725 1.00 48.54 110 ILE C CA 1
ATOM 6196 C C . ILE C 1 116 ? 33.889 52.201 27.849 1.00 49.03 110 ILE C C 1
ATOM 6197 O O . ILE C 1 116 ? 34.497 53.158 27.379 1.00 48.48 110 ILE C O 1
ATOM 6202 N N . GLU C 1 117 ? 32.585 52.025 27.647 1.00 49.96 111 GLU C N 1
ATOM 6203 C CA . GLU C 1 117 ? 31.812 52.952 26.815 1.00 50.91 111 GLU C CA 1
ATOM 6204 C C . GLU C 1 117 ? 31.814 54.414 27.277 1.00 50.91 111 GLU C C 1
ATOM 6205 O O . GLU C 1 117 ? 31.737 55.316 26.447 1.00 51.16 111 GLU C O 1
ATOM 6211 N N . LYS C 1 118 ? 31.942 54.648 28.581 1.00 50.91 112 LYS C N 1
ATOM 6212 C CA . LYS C 1 118 ? 32.046 56.010 29.113 1.00 50.66 112 LYS C CA 1
ATOM 6213 C C . LYS C 1 118 ? 33.479 56.601 29.197 1.00 50.67 112 LYS C C 1
ATOM 6214 O O . LYS C 1 118 ? 33.661 57.742 29.647 1.00 50.29 112 LYS C O 1
ATOM 6220 N N . LEU C 1 119 ? 34.488 55.835 28.775 1.00 50.49 113 LEU C N 1
ATOM 6221 C CA . LEU C 1 119 ? 35.843 56.382 28.645 1.00 50.78 113 LEU C CA 1
ATOM 6222 C C . LEU C 1 119 ? 35.884 57.516 27.601 1.00 50.72 113 LEU C C 1
ATOM 6223 O O . LEU C 1 119 ? 35.267 57.419 26.542 1.00 50.45 113 LEU C O 1
ATOM 6228 N N . GLY C 1 120 ? 36.602 58.588 27.914 1.00 50.70 114 GLY C N 1
ATOM 6229 C CA . GLY C 1 120 ? 36.641 59.762 27.049 1.00 51.20 114 GLY C CA 1
ATOM 6230 C C . GLY C 1 120 ? 37.812 59.842 26.086 1.00 51.13 114 GLY C C 1
ATOM 6231 O O . GLY C 1 120 ? 38.404 58.826 25.739 1.00 51.17 114 GLY C O 1
ATOM 6232 N N . GLN C 1 121 ? 38.119 61.066 25.654 1.00 51.41 115 GLN C N 1
ATOM 6233 C CA . GLN C 1 121 ? 39.233 61.361 24.747 1.00 52.00 115 GLN C CA 1
ATOM 6234 C C . GLN C 1 121 ? 40.190 62.308 25.441 1.00 51.32 115 GLN C C 1
ATOM 6235 O O . GLN C 1 121 ? 39.760 63.142 26.234 1.00 50.99 115 GLN C O 1
ATOM 6241 N N . ILE C 1 122 ? 41.481 62.186 25.134 1.00 51.14 116 ILE C N 1
ATOM 6242 C CA . ILE C 1 122 ? 42.484 63.134 25.628 1.00 50.88 116 ILE C CA 1
ATOM 6243 C C . ILE C 1 122 ? 42.552 64.417 24.773 1.00 51.13 116 ILE C C 1
ATOM 6244 O O . ILE C 1 122 ? 42.404 64.380 23.545 1.00 51.06 116 ILE C O 1
ATOM 6249 N N . ASP C 1 123 ? 42.739 65.545 25.453 1.00 51.18 117 ASP C N 1
ATOM 6250 C CA . ASP C 1 123 ? 43.053 66.822 24.825 1.00 51.35 117 ASP C CA 1
ATOM 6251 C C . ASP C 1 123 ? 44.348 67.340 25.464 1.00 51.40 117 ASP C C 1
ATOM 6252 O O . ASP C 1 123 ? 44.303 68.125 26.415 1.00 51.21 117 ASP C O 1
ATOM 6257 N N . PRO C 1 124 ? 45.508 66.890 24.940 1.00 51.39 118 PRO C N 1
ATOM 6258 C CA . PRO C 1 124 ? 46.799 67.034 25.619 1.00 51.73 118 PRO C CA 1
ATOM 6259 C C . PRO C 1 124 ? 47.159 68.456 26.006 1.00 52.33 118 PRO C C 1
ATOM 6260 O O . PRO C 1 124 ? 47.725 68.669 27.083 1.00 52.28 118 PRO C O 1
ATOM 6264 N N . GLU C 1 125 ? 46.829 69.407 25.131 1.00 52.99 119 GLU C N 1
ATOM 6265 C CA . GLU C 1 125 ? 47.052 70.828 25.363 1.00 53.97 119 GLU C CA 1
ATOM 6266 C C . GLU C 1 125 ? 46.305 71.315 26.618 1.00 53.89 119 GLU C C 1
ATOM 6267 O O . GLU C 1 125 ? 46.848 72.084 27.411 1.00 53.55 119 GLU C O 1
ATOM 6273 N N . GLN C 1 126 ? 45.061 70.861 26.779 1.00 53.94 120 GLN C N 1
ATOM 6274 C CA . GLN C 1 126 ? 44.255 71.183 27.954 1.00 54.50 120 GLN C CA 1
ATOM 6275 C C . GLN C 1 126 ? 44.446 70.197 29.116 1.00 53.84 120 GLN C C 1
ATOM 6276 O O . GLN C 1 126 ? 44.350 70.593 30.277 1.00 53.81 120 GLN C O 1
ATOM 6282 N N . ASP C 1 127 ? 44.725 68.929 28.804 1.00 53.10 121 ASP C N 1
ATOM 6283 C CA . ASP C 1 127 ? 44.702 67.861 29.816 1.00 52.67 121 ASP C CA 1
ATOM 6284 C C . ASP C 1 127 ? 46.063 67.577 30.447 1.00 52.48 121 ASP C C 1
ATOM 6285 O O . ASP C 1 127 ? 46.175 67.416 31.667 1.00 52.38 121 ASP C O 1
ATOM 6290 N N . VAL C 1 128 ? 47.099 67.516 29.620 1.00 52.13 122 VAL C N 1
ATOM 6291 C CA . VAL C 1 128 ? 48.443 67.265 30.130 1.00 51.74 122 VAL C CA 1
ATOM 6292 C C . VAL C 1 128 ? 49.453 68.340 29.699 1.00 51.77 122 VAL C C 1
ATOM 6293 O O . VAL C 1 128 ? 50.540 68.012 29.225 1.00 51.50 122 VAL C O 1
ATOM 6297 N N . PRO C 1 129 ? 49.114 69.638 29.916 1.00 51.74 123 PRO C N 1
ATOM 6298 C CA . PRO C 1 129 ? 49.976 70.701 29.389 1.00 51.82 123 PRO C CA 1
ATOM 6299 C C . PRO C 1 129 ? 51.363 70.678 30.029 1.00 52.01 123 PRO C C 1
ATOM 6300 O O . PRO C 1 129 ? 52.302 71.281 29.504 1.00 52.45 123 PRO C O 1
ATOM 6304 N N . TYR C 1 130 ? 51.480 69.971 31.149 1.00 51.88 124 TYR C N 1
ATOM 6305 C CA . TYR C 1 130 ? 52.711 69.924 31.926 1.00 51.29 124 TYR C CA 1
ATOM 6306 C C . TYR C 1 130 ? 53.750 68.976 31.314 1.00 51.09 124 TYR C C 1
ATOM 6307 O O . TYR C 1 130 ? 54.950 69.182 31.484 1.00 50.95 124 TYR C O 1
ATOM 6316 N N . VAL C 1 131 ? 53.307 67.943 30.596 1.00 50.81 125 VAL C N 1
ATOM 6317 C CA . VAL C 1 131 ? 54.274 67.118 29.863 1.00 50.26 125 VAL C CA 1
ATOM 6318 C C . VAL C 1 131 ? 54.775 67.881 28.611 1.00 50.18 125 VAL C C 1
ATOM 6319 O O . VAL C 1 131 ? 55.973 67.880 28.317 1.00 49.99 125 VAL C O 1
ATOM 6323 N N . LEU C 1 132 ? 53.862 68.572 27.926 1.00 49.72 126 LEU C N 1
ATOM 6324 C CA . LEU C 1 132 ? 54.213 69.407 26.775 1.00 49.38 126 LEU C CA 1
ATOM 6325 C C . LEU C 1 132 ? 55.266 70.486 27.105 1.00 49.38 126 LEU C C 1
ATOM 6326 O O . LEU C 1 132 ? 56.275 70.614 26.401 1.00 49.32 126 LEU C O 1
ATOM 6331 N N . GLU C 1 133 ? 55.014 71.233 28.184 1.00 49.00 127 GLU C N 1
ATOM 6332 C CA . GLU C 1 133 ? 55.917 72.232 28.756 1.00 49.03 127 GLU C CA 1
ATOM 6333 C C . GLU C 1 133 ? 57.310 71.680 29.096 1.00 48.70 127 GLU C C 1
ATOM 6334 O O . GLU C 1 133 ? 58.327 72.299 28.774 1.00 48.65 127 GLU C O 1
ATOM 6340 N N . THR C 1 134 ? 57.354 70.523 29.753 1.00 48.49 128 THR C N 1
ATOM 6341 C CA . THR C 1 134 ? 58.617 69.863 30.080 1.00 48.14 128 THR C CA 1
ATOM 6342 C C . THR C 1 134 ? 59.433 69.583 28.817 1.00 48.11 128 THR C C 1
ATOM 6343 O O . THR C 1 134 ? 60.612 69.966 28.736 1.00 47.77 128 THR C O 1
ATOM 6347 N N . ILE C 1 135 ? 58.796 68.923 27.843 1.00 48.04 129 ILE C N 1
ATOM 6348 C CA . ILE C 1 135 ? 59.405 68.644 26.535 1.00 48.08 129 ILE C CA 1
ATOM 6349 C C . ILE C 1 135 ? 59.940 69.920 25.834 1.00 48.62 129 ILE C C 1
ATOM 6350 O O . ILE C 1 135 ? 61.090 69.936 25.396 1.00 48.54 129 ILE C O 1
ATOM 6355 N N . LYS C 1 136 ? 59.135 70.987 25.772 1.00 48.99 130 LYS C N 1
ATOM 6356 C CA . LYS C 1 136 ? 59.603 72.262 25.191 1.00 49.97 130 LYS C CA 1
ATOM 6357 C C . LYS C 1 136 ? 60.829 72.792 25.933 1.00 50.02 130 LYS C C 1
ATOM 6358 O O . LYS C 1 136 ? 61.813 73.187 25.316 1.00 50.25 130 LYS C O 1
ATOM 6364 N N . LEU C 1 137 ? 60.757 72.783 27.263 1.00 50.22 131 LEU C N 1
ATOM 6365 C CA . LEU C 1 137 ? 61.839 73.257 28.128 1.00 50.18 131 LEU C CA 1
ATOM 6366 C C . LEU C 1 137 ? 63.161 72.513 27.869 1.00 50.18 131 LEU C C 1
ATOM 6367 O O . LEU C 1 137 ? 64.219 73.125 27.761 1.00 49.98 131 LEU C O 1
ATOM 6372 N N . LEU C 1 138 ? 63.076 71.190 27.761 1.00 50.15 132 LEU C N 1
ATOM 6373 C CA . LEU C 1 138 ? 64.236 70.349 27.537 1.00 50.09 132 LEU C CA 1
ATOM 6374 C C . LEU C 1 138 ? 64.817 70.502 26.129 1.00 50.48 132 LEU C C 1
ATOM 6375 O O . LEU C 1 138 ? 66.025 70.659 25.955 1.00 50.26 132 LEU C O 1
ATOM 6380 N N . VAL C 1 139 ? 63.945 70.450 25.128 1.00 51.27 133 VAL C N 1
ATOM 6381 C CA . VAL C 1 139 ? 64.360 70.478 23.731 1.00 52.03 133 VAL C CA 1
ATOM 6382 C C . VAL C 1 139 ? 64.866 71.868 23.306 1.00 52.54 133 VAL C C 1
ATOM 6383 O O . VAL C 1 139 ? 65.904 71.978 22.644 1.00 53.24 133 VAL C O 1
ATOM 6387 N N . ASN C 1 140 ? 64.161 72.922 23.705 1.00 52.41 134 ASN C N 1
ATOM 6388 C CA . ASN C 1 140 ? 64.547 74.269 23.300 1.00 52.65 134 ASN C CA 1
ATOM 6389 C C . ASN C 1 140 ? 65.797 74.815 23.992 1.00 52.87 134 ASN C C 1
ATOM 6390 O O . ASN C 1 140 ? 66.510 75.641 23.416 1.00 52.83 134 ASN C O 1
ATOM 6395 N N . GLU C 1 141 ? 66.065 74.356 25.211 1.00 53.08 135 GLU C N 1
ATOM 6396 C CA . GLU C 1 141 ? 67.036 75.036 26.074 1.00 53.74 135 GLU C CA 1
ATOM 6397 C C . GLU C 1 141 ? 68.157 74.176 26.647 1.00 53.65 135 GLU C C 1
ATOM 6398 O O . GLU C 1 141 ? 69.291 74.637 26.757 1.00 53.90 135 GLU C O 1
ATOM 6404 N N . GLN C 1 142 ? 67.838 72.940 27.020 1.00 53.59 136 GLN C N 1
ATOM 6405 C CA . GLN C 1 142 ? 68.707 72.167 27.909 1.00 53.45 136 GLN C CA 1
ATOM 6406 C C . GLN C 1 142 ? 69.517 71.064 27.232 1.00 53.31 136 GLN C C 1
ATOM 6407 O O . GLN C 1 142 ? 70.676 70.836 27.590 1.00 53.61 136 GLN C O 1
ATOM 6413 N N . LEU C 1 143 ? 68.920 70.383 26.261 1.00 52.83 137 LEU C N 1
ATOM 6414 C CA . LEU C 1 143 ? 69.507 69.140 25.772 1.00 52.61 137 LEU C CA 1
ATOM 6415 C C . LEU C 1 143 ? 70.323 69.309 24.502 1.00 52.49 137 LEU C C 1
ATOM 6416 O O . LEU C 1 143 ? 69.915 70.011 23.570 1.00 51.58 137 LEU C O 1
ATOM 6421 N N . ASN C 1 144 ? 71.484 68.651 24.499 1.00 52.47 138 ASN C N 1
ATOM 6422 C CA . ASN C 1 144 ? 72.344 68.531 23.328 1.00 52.66 138 ASN C CA 1
ATOM 6423 C C . ASN C 1 144 ? 72.251 67.103 22.835 1.00 52.16 138 ASN C C 1
ATOM 6424 O O . ASN C 1 144 ? 73.073 66.615 22.052 1.00 52.06 138 ASN C O 1
ATOM 6429 N N . VAL C 1 145 ? 71.196 66.456 23.306 1.00 51.73 139 VAL C N 1
ATOM 6430 C CA . VAL C 1 145 ? 70.901 65.068 23.048 1.00 51.44 139 VAL C CA 1
ATOM 6431 C C . VAL C 1 145 ? 69.416 65.002 22.633 1.00 51.19 139 VAL C C 1
ATOM 6432 O O . VAL C 1 145 ? 68.627 65.837 23.076 1.00 51.13 139 VAL C O 1
ATOM 6436 N N . PRO C 1 146 ? 69.034 64.051 21.747 1.00 51.01 140 PRO C N 1
ATOM 6437 C CA . PRO C 1 146 ? 67.593 63.901 21.442 1.00 50.89 140 PRO C CA 1
ATOM 6438 C C . PRO C 1 146 ? 66.752 63.407 22.642 1.00 50.38 140 PRO C C 1
ATOM 6439 O O . PRO C 1 146 ? 67.250 62.645 23.491 1.00 50.29 140 PRO C O 1
ATOM 6443 N N . LEU C 1 147 ? 65.498 63.849 22.697 1.00 49.40 141 LEU C N 1
ATOM 6444 C CA . LEU C 1 147 ? 64.566 63.411 23.732 1.00 49.19 141 LEU C CA 1
ATOM 6445 C C . LEU C 1 147 ? 63.664 62.312 23.209 1.00 48.99 141 LEU C C 1
ATOM 6446 O O . LEU C 1 147 ? 63.057 62.437 22.148 1.00 48.79 141 LEU C O 1
ATOM 6451 N N . ILE C 1 148 ? 63.603 61.230 23.973 1.00 48.71 142 ILE C N 1
ATOM 6452 C CA . ILE C 1 148 ? 62.692 60.145 23.709 1.00 48.94 142 ILE C CA 1
ATOM 6453 C C . ILE C 1 148 ? 61.445 60.394 24.552 1.00 49.06 142 ILE C C 1
ATOM 6454 O O . ILE C 1 148 ? 61.512 60.422 25.788 1.00 48.67 142 ILE C O 1
ATOM 6459 N N . GLY C 1 149 ? 60.321 60.606 23.868 1.00 48.93 143 GLY C N 1
ATOM 6460 C CA . GLY C 1 149 ? 59.022 60.640 24.516 1.00 48.74 143 GLY C CA 1
ATOM 6461 C C . GLY C 1 149 ? 58.529 59.209 24.676 1.00 49.19 143 GLY C C 1
ATOM 6462 O O . GLY C 1 149 ? 59.127 58.268 24.116 1.00 48.68 143 GLY C O 1
ATOM 6463 N N . PHE C 1 150 ? 57.446 59.031 25.440 1.00 48.82 144 PHE C N 1
ATOM 6464 C CA . PHE C 1 150 ? 56.939 57.697 25.659 1.00 49.04 144 PHE C CA 1
ATOM 6465 C C . PHE C 1 150 ? 55.468 57.579 26.050 1.00 48.66 144 PHE C C 1
ATOM 6466 O O . PHE C 1 150 ? 54.853 58.518 26.538 1.00 48.18 144 PHE C O 1
ATOM 6474 N N . SER C 1 151 ? 54.933 56.386 25.810 1.00 48.24 145 SER C N 1
ATOM 6475 C CA . SER C 1 151 ? 53.638 55.981 26.304 1.00 47.49 145 SER C CA 1
ATOM 6476 C C . SER C 1 151 ? 53.669 54.485 26.611 1.00 47.27 145 SER C C 1
ATOM 6477 O O . SER C 1 151 ? 54.436 53.731 25.988 1.00 47.32 145 SER C O 1
ATOM 6480 N N . GLY C 1 152 ? 52.827 54.070 27.560 1.00 46.48 146 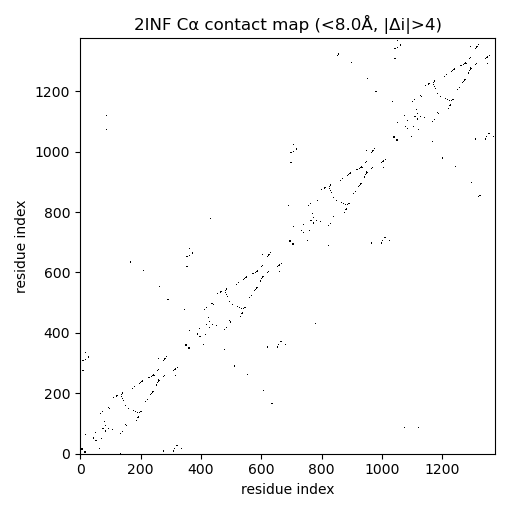GLY C N 1
ATOM 6481 C CA . GLY C 1 152 ? 52.488 52.672 27.742 1.00 45.93 146 GLY C CA 1
ATOM 6482 C C . GLY C 1 152 ? 51.635 52.162 26.588 1.00 45.98 146 GLY C C 1
ATOM 6483 O O . GLY C 1 152 ? 50.962 52.955 25.894 1.00 44.95 146 GLY C O 1
ATOM 6484 N N . ALA C 1 153 ? 51.669 50.841 26.382 1.00 45.47 147 ALA C N 1
ATOM 6485 C CA . ALA C 1 153 ? 50.862 50.185 25.342 1.00 46.01 147 ALA C CA 1
ATOM 6486 C C . ALA C 1 153 ? 49.473 49.841 25.872 1.00 45.71 147 ALA C C 1
ATOM 6487 O O . ALA C 1 153 ? 49.283 49.831 27.086 1.00 46.14 147 ALA C O 1
ATOM 6489 N N . PRO C 1 154 ? 48.494 49.601 24.969 1.00 45.97 148 PRO C N 1
ATOM 6490 C CA . PRO C 1 154 ? 47.107 49.230 25.356 1.00 46.41 148 PRO C CA 1
ATOM 6491 C C . PRO C 1 154 ? 46.996 48.065 26.346 1.00 46.31 148 PRO C C 1
ATOM 6492 O O . PRO C 1 154 ? 46.323 48.198 27.373 1.00 46.51 148 PRO C O 1
ATOM 6496 N N . PHE C 1 155 ? 47.652 46.940 26.061 1.00 46.42 149 PHE C N 1
ATOM 6497 C CA . PHE C 1 155 ? 47.540 45.786 26.958 1.00 45.87 149 PHE C CA 1
ATOM 6498 C C . PHE C 1 155 ? 47.983 46.119 28.374 1.00 46.05 149 PHE C C 1
ATOM 6499 O O . PHE C 1 155 ? 47.297 45.784 29.348 1.00 45.82 149 PHE C O 1
ATOM 6507 N N . THR C 1 156 ? 49.144 46.765 28.472 1.00 46.27 150 THR C N 1
ATOM 6508 C CA . THR C 1 156 ? 49.733 47.122 29.755 1.00 46.44 150 THR C CA 1
ATOM 6509 C C . THR C 1 156 ? 48.863 48.142 30.488 1.00 46.13 150 THR C C 1
ATOM 6510 O O . THR C 1 156 ? 48.616 48.000 31.682 1.00 45.89 150 THR C O 1
ATOM 6514 N N . LEU C 1 157 ? 48.364 49.140 29.763 1.00 45.95 151 LEU C N 1
ATOM 6515 C CA . LEU C 1 157 ? 47.455 50.108 30.363 1.00 46.43 151 LEU C CA 1
ATOM 6516 C C . LEU C 1 157 ? 46.126 49.473 30.780 1.00 46.59 151 LEU C C 1
ATOM 6517 O O . LEU C 1 157 ? 45.619 49.748 31.861 1.00 45.92 151 LEU C O 1
ATOM 6522 N N . ALA C 1 158 ? 45.587 48.615 29.920 1.00 47.33 152 ALA C N 1
ATOM 6523 C CA . ALA C 1 158 ? 44.379 47.845 30.221 1.00 48.33 152 ALA C CA 1
ATOM 6524 C C . ALA C 1 158 ? 44.544 46.988 31.480 1.00 49.00 152 ALA C C 1
ATOM 6525 O O . ALA C 1 158 ? 43.616 46.889 32.285 1.00 48.71 152 ALA C O 1
ATOM 6527 N N . SER C 1 159 ? 45.726 46.396 31.662 1.00 49.53 153 SER C N 1
ATOM 6528 C CA . SER C 1 159 ? 45.997 45.603 32.860 1.00 50.20 153 SER C CA 1
ATOM 6529 C C . SER C 1 159 ? 45.915 46.434 34.135 1.00 50.80 153 SER C C 1
ATOM 6530 O O . SER C 1 159 ? 45.323 45.984 35.119 1.00 51.19 153 SER C O 1
ATOM 6533 N N . TYR C 1 160 ? 46.494 47.637 34.131 1.00 51.76 154 TYR C N 1
ATOM 6534 C CA . TYR C 1 160 ? 46.355 48.538 35.283 1.00 53.35 154 TYR C CA 1
ATOM 6535 C C . TYR C 1 160 ? 44.882 48.843 35.568 1.00 53.42 154 TYR C C 1
ATOM 6536 O O . TYR C 1 160 ? 44.450 48.875 36.722 1.00 52.83 154 TYR C O 1
ATOM 6545 N N . MET C 1 161 ? 44.126 49.068 34.495 1.00 54.05 155 MET C N 1
ATOM 6546 C CA . MET C 1 161 ? 42.716 49.429 34.576 1.00 54.88 155 MET C CA 1
ATOM 6547 C C . MET C 1 161 ? 41.829 48.257 34.990 1.00 55.61 155 MET C C 1
ATOM 6548 O O . MET C 1 161 ? 40.733 48.461 35.516 1.00 55.27 155 MET C O 1
ATOM 6553 N N . THR C 1 162 ? 42.317 47.033 34.763 1.00 55.01 156 THR C N 1
ATOM 6554 C CA . THR C 1 162 ? 41.535 45.812 34.970 1.00 56.24 156 THR C CA 1
ATOM 6555 C C . THR C 1 162 ? 41.926 44.994 36.212 1.00 57.19 156 THR C C 1
ATOM 6556 O O . THR C 1 162 ? 41.060 44.416 36.851 1.00 56.93 156 THR C O 1
ATOM 6560 N N . GLU C 1 163 ? 43.199 44.943 36.541 1.00 60.88 157 GLU C N 1
ATOM 6561 C CA . GLU C 1 163 ? 43.638 44.106 37.670 1.00 62.71 157 GLU C CA 1
ATOM 6562 C C . GLU C 1 163 ? 43.253 44.645 39.044 1.00 64.15 157 GLU C C 1
ATOM 6563 O O . GLU C 1 163 ? 42.825 43.885 39.925 1.00 64.17 157 GLU C O 1
ATOM 6569 N N . GLY C 1 164 ? 43.407 45.953 39.226 1.00 65.88 158 GLY C N 1
ATOM 6570 C CA . GLY C 1 164 ? 43.321 46.545 40.559 1.00 68.04 158 GLY C CA 1
ATOM 6571 C C . GLY C 1 164 ? 44.706 46.479 41.184 1.00 69.31 158 GLY C C 1
ATOM 6572 O O . GLY C 1 164 ? 45.527 47.386 40.968 1.00 69.36 158 GLY C O 1
ATOM 6573 N N . GLY C 1 165 ? 44.957 45.398 41.936 1.00 70.12 159 GLY C N 1
ATOM 6574 C CA . GLY C 1 165 ? 46.272 45.099 42.527 1.00 71.12 159 GLY C CA 1
ATOM 6575 C C . GLY C 1 165 ? 47.361 44.764 41.511 1.00 71.92 159 GLY C C 1
ATOM 6576 O O . GLY C 1 165 ? 47.054 44.403 40.369 1.00 72.32 159 GLY C O 1
ATOM 6577 N N . PRO C 1 166 ? 48.646 44.857 41.930 1.00 72.30 160 PRO C N 1
ATOM 6578 C CA . PRO C 1 166 ? 49.855 44.844 41.073 1.00 72.47 160 PRO C CA 1
ATOM 6579 C C . PRO C 1 166 ? 49.994 43.653 40.109 1.00 72.43 160 PRO C C 1
ATOM 6580 O O . PRO C 1 166 ? 50.409 43.845 38.960 1.00 72.60 160 PRO C O 1
ATOM 6584 N N . SER C 1 167 ? 49.687 42.448 40.599 1.00 72.30 161 SER C N 1
ATOM 6585 C CA . SER C 1 167 ? 49.632 41.199 39.804 1.00 71.94 161 SER C CA 1
ATOM 6586 C C . SER C 1 167 ? 50.942 40.647 39.213 1.00 71.61 161 SER C C 1
ATOM 6587 O O . SER C 1 167 ? 51.742 41.372 38.625 1.00 71.46 161 SER C O 1
ATOM 6590 N N . LYS C 1 168 ? 51.120 39.339 39.362 1.00 71.53 162 LYS C N 1
ATOM 6591 C CA . LYS C 1 168 ? 52.250 38.627 38.773 1.00 71.44 162 LYS C CA 1
ATOM 6592 C C . LYS C 1 168 ? 51.854 37.924 37.473 1.00 70.72 162 LYS C C 1
ATOM 6593 O O . LYS C 1 168 ? 52.678 37.787 36.559 1.00 70.93 162 LYS C O 1
ATOM 6599 N N . ASN C 1 169 ? 50.590 37.506 37.394 1.00 69.61 163 ASN C N 1
ATOM 6600 C CA . ASN C 1 169 ? 50.088 36.700 36.277 1.00 68.58 163 ASN C CA 1
ATOM 6601 C C . ASN C 1 169 ? 49.158 37.415 35.293 1.00 67.60 163 ASN C C 1
ATOM 6602 O O . ASN C 1 169 ? 49.167 37.093 34.094 1.00 67.42 163 ASN C O 1
ATOM 6607 N N . TYR C 1 170 ? 48.374 38.374 35.801 1.00 65.97 164 TYR C N 1
ATOM 6608 C CA . TYR C 1 170 ? 47.383 39.133 35.010 1.00 64.59 164 TYR C CA 1
ATOM 6609 C C . TYR C 1 170 ? 46.233 38.238 34.519 1.00 63.09 164 TYR C C 1
ATOM 6610 O O . TYR C 1 170 ? 45.694 38.420 33.411 1.00 62.68 164 TYR C O 1
ATOM 6619 N N . ASN C 1 171 ? 45.873 37.278 35.373 1.00 61.07 165 ASN C N 1
ATOM 6620 C CA . ASN C 1 171 ? 44.751 36.372 35.144 1.00 59.43 165 ASN C CA 1
ATOM 6621 C C . ASN C 1 171 ? 43.425 37.089 34.915 1.00 58.08 165 ASN C C 1
ATOM 6622 O O . ASN C 1 171 ? 42.690 36.740 33.994 1.00 57.66 165 ASN C O 1
ATOM 6627 N N . LYS C 1 172 ? 43.134 38.095 35.736 1.00 56.89 166 LYS C N 1
ATOM 6628 C CA . LYS C 1 172 ? 41.898 38.877 35.601 1.00 56.04 166 LYS C CA 1
ATOM 6629 C C . LYS C 1 172 ? 41.822 39.618 34.258 1.00 55.10 166 LYS C C 1
ATOM 6630 O O . LYS C 1 172 ? 40.766 39.631 33.619 1.00 54.78 166 LYS C O 1
ATOM 6636 N N . THR C 1 173 ? 42.939 40.226 33.846 1.00 53.89 167 THR C N 1
ATOM 6637 C CA . THR C 1 173 ? 43.027 40.954 32.573 1.00 53.01 167 THR C CA 1
ATOM 6638 C C . THR C 1 173 ? 42.788 40.030 31.384 1.00 52.19 167 THR C C 1
ATOM 6639 O O . THR C 1 173 ? 42.001 40.350 30.492 1.00 52.17 167 THR C O 1
ATOM 6643 N N . LYS C 1 174 ? 43.461 38.881 31.390 1.00 51.25 168 LYS C N 1
ATOM 6644 C CA . LYS C 1 174 ? 43.316 37.881 30.334 1.00 50.18 168 LYS C CA 1
ATOM 6645 C C . LYS C 1 174 ? 41.943 37.220 30.303 1.00 49.56 168 LYS C C 1
ATOM 6646 O O . LYS C 1 174 ? 41.384 37.022 29.228 1.00 49.56 168 LYS C O 1
ATOM 6652 N N . ALA C 1 175 ? 41.402 36.884 31.472 1.00 48.90 169 ALA C N 1
ATOM 6653 C CA . ALA C 1 175 ? 40.068 36.290 31.554 1.00 48.86 169 ALA C CA 1
ATOM 6654 C C . ALA C 1 175 ? 39.051 37.221 30.906 1.00 48.80 169 ALA C C 1
ATOM 6655 O O . ALA C 1 175 ? 38.185 36.780 30.145 1.00 49.29 169 ALA C O 1
ATOM 6657 N N . PHE C 1 176 ? 39.184 38.509 31.200 1.00 48.45 170 PHE C N 1
ATOM 6658 C CA . PHE C 1 176 ? 38.334 39.537 30.617 1.00 48.37 170 PHE C CA 1
ATOM 6659 C C . PHE C 1 176 ? 38.488 39.597 29.085 1.00 47.60 170 PHE C C 1
ATOM 6660 O O . PHE C 1 176 ? 37.509 39.682 28.341 1.00 47.14 170 PHE C O 1
ATOM 6668 N N . MET C 1 177 ? 39.737 39.574 28.639 1.00 47.20 171 MET C N 1
ATOM 6669 C CA . MET C 1 177 ? 40.086 39.486 27.226 1.00 46.79 171 MET C CA 1
ATOM 6670 C C . MET C 1 177 ? 39.383 38.287 26.539 1.00 47.33 171 MET C C 1
ATOM 6671 O O . MET C 1 177 ? 38.734 38.452 25.489 1.00 47.47 171 MET C O 1
ATOM 6676 N N . TYR C 1 178 ? 39.487 37.102 27.144 1.00 47.26 172 TYR C N 1
ATOM 6677 C CA . TYR C 1 178 ? 38.833 35.905 26.606 1.00 47.96 172 TYR C CA 1
ATOM 6678 C C . TYR C 1 178 ? 37.321 35.999 26.653 1.00 48.16 172 TYR C C 1
ATOM 6679 O O . TYR C 1 178 ? 36.658 35.730 25.662 1.00 48.51 172 TYR C O 1
ATOM 6688 N N . SER C 1 179 ? 36.800 36.389 27.814 1.00 48.67 173 SER C N 1
ATOM 6689 C CA . SER C 1 179 ? 35.376 36.331 28.128 1.00 48.74 173 SER C CA 1
ATOM 6690 C C . SER C 1 179 ? 34.533 37.389 27.442 1.00 49.33 173 SER C C 1
ATOM 6691 O O . SER C 1 179 ? 33.355 37.170 27.189 1.00 49.36 173 SER C O 1
ATOM 6694 N N . MET C 1 180 ? 35.131 38.538 27.157 1.00 50.27 174 MET C N 1
ATOM 6695 C CA . MET C 1 180 ? 34.392 39.674 26.622 1.00 51.87 174 MET C CA 1
ATOM 6696 C C . MET C 1 180 ? 35.168 40.383 25.523 1.00 51.67 174 MET C C 1
ATOM 6697 O O . MET C 1 180 ? 35.521 41.554 25.678 1.00 51.47 174 MET C O 1
ATOM 6702 N N . PRO C 1 181 ? 35.418 39.678 24.397 1.00 52.14 175 PRO C N 1
ATOM 6703 C CA . PRO C 1 181 ? 36.310 40.212 23.355 1.00 52.57 175 PRO C CA 1
ATOM 6704 C C . PRO C 1 181 ? 35.731 41.464 22.698 1.00 52.64 175 PRO C C 1
ATOM 6705 O O . PRO C 1 181 ? 36.472 42.321 22.232 1.00 52.95 175 PRO C O 1
ATOM 6709 N N . ASP C 1 182 ? 34.412 41.574 22.708 1.00 52.84 176 ASP C N 1
ATOM 6710 C CA . ASP C 1 182 ? 33.735 42.761 22.207 1.00 53.10 176 ASP C CA 1
ATOM 6711 C C . ASP C 1 182 ? 34.109 43.981 23.045 1.00 52.22 176 ASP C C 1
ATOM 6712 O O . ASP C 1 182 ? 34.462 45.032 22.505 1.00 52.13 176 ASP C O 1
ATOM 6717 N N . ALA C 1 183 ? 34.038 43.823 24.367 1.00 51.33 177 ALA C N 1
ATOM 6718 C CA . ALA C 1 183 ? 34.413 44.880 25.306 1.00 50.43 177 ALA C CA 1
ATOM 6719 C C . ALA C 1 183 ? 35.920 45.154 25.254 1.00 49.85 177 ALA C C 1
ATOM 6720 O O . ALA C 1 183 ? 36.347 46.300 25.387 1.00 49.14 177 ALA C O 1
ATOM 6722 N N . TRP C 1 184 ? 36.699 44.095 25.036 1.00 49.44 178 TRP C N 1
ATOM 6723 C CA . TRP C 1 184 ? 38.150 44.185 24.942 1.00 49.37 178 TRP C CA 1
ATOM 6724 C C . TRP C 1 184 ? 38.598 45.056 23.767 1.00 49.97 178 TRP C C 1
ATOM 6725 O O . TRP C 1 184 ? 39.397 45.979 23.941 1.00 50.15 178 TRP C O 1
ATOM 6736 N N . ASN C 1 185 ? 38.075 44.757 22.581 1.00 50.53 179 ASN C N 1
ATOM 6737 C CA . ASN C 1 185 ? 38.352 45.536 21.379 1.00 51.28 179 ASN C CA 1
ATOM 6738 C C . ASN C 1 185 ? 38.009 47.023 21.479 1.00 50.86 179 ASN C C 1
ATOM 6739 O O . ASN C 1 185 ? 38.765 47.860 20.990 1.00 50.57 179 ASN C O 1
ATOM 6744 N N . LEU C 1 186 ? 36.866 47.346 22.091 1.00 50.49 180 LEU C N 1
ATOM 6745 C CA . LEU C 1 186 ? 36.522 48.735 22.339 1.00 50.15 180 LEU C CA 1
ATOM 6746 C C . LEU C 1 186 ? 37.573 49.394 23.238 1.00 50.01 180 LEU C C 1
ATOM 6747 O O . LEU C 1 186 ? 38.050 50.494 22.937 1.00 50.52 180 LEU C O 1
ATOM 6752 N N . LEU C 1 187 ? 37.953 48.702 24.311 1.00 49.22 181 LEU C N 1
ATOM 6753 C CA . LEU C 1 187 ? 38.960 49.205 25.253 1.00 48.52 181 LEU C CA 1
ATOM 6754 C C . LEU C 1 187 ? 40.311 49.457 24.585 1.00 47.85 181 LEU C C 1
ATOM 6755 O O . LEU C 1 187 ? 40.964 50.460 24.857 1.00 47.57 181 LEU C O 1
ATOM 6760 N N . MET C 1 188 ? 40.718 48.528 23.729 1.00 47.16 182 MET C N 1
ATOM 6761 C CA . MET C 1 188 ? 41.916 48.671 22.927 1.00 46.94 182 MET C CA 1
ATOM 6762 C C . MET C 1 188 ? 41.815 49.914 22.052 1.00 47.03 182 MET C C 1
ATOM 6763 O O . MET C 1 188 ? 42.777 50.672 21.929 1.00 46.71 182 MET C O 1
ATOM 6768 N N . SER C 1 189 ? 40.634 50.114 21.467 1.00 47.32 183 SER C N 1
ATOM 6769 C CA . SER C 1 189 ? 40.374 51.215 20.549 1.00 47.63 183 SER C CA 1
ATOM 6770 C C . SER C 1 189 ? 40.377 52.574 21.270 1.00 47.47 183 SER C C 1
ATOM 6771 O O . SER C 1 189 ? 40.940 53.538 20.768 1.00 47.58 183 SER C O 1
ATOM 6774 N N . LYS C 1 190 ? 39.762 52.635 22.450 1.00 47.40 184 LYS C N 1
ATOM 6775 C CA . LYS C 1 190 ? 39.766 53.851 23.264 1.00 47.44 184 LYS C CA 1
ATOM 6776 C C . LYS C 1 190 ? 41.185 54.252 23.673 1.00 47.49 184 LYS C C 1
ATOM 6777 O O . LYS C 1 190 ? 41.532 55.431 23.644 1.00 47.67 184 LYS C O 1
ATOM 6783 N N . LEU C 1 191 ? 41.981 53.260 24.070 1.00 47.11 185 LEU C N 1
ATOM 6784 C CA . LEU C 1 191 ? 43.371 53.454 24.481 1.00 47.04 185 LEU C CA 1
ATOM 6785 C C . LEU C 1 191 ? 44.276 53.811 23.311 1.00 47.42 185 LEU C C 1
ATOM 6786 O O . LEU C 1 191 ? 45.197 54.594 23.475 1.00 47.74 185 LEU C O 1
ATOM 6791 N N . ALA C 1 192 ? 44.010 53.230 22.145 1.00 47.92 186 ALA C N 1
ATOM 6792 C CA . ALA C 1 192 ? 44.733 53.558 20.937 1.00 48.92 186 ALA C CA 1
ATOM 6793 C C . ALA C 1 192 ? 44.532 55.020 20.552 1.00 50.07 186 ALA C C 1
ATOM 6794 O O . ALA C 1 192 ? 45.521 55.714 20.252 1.00 50.97 186 ALA C O 1
ATOM 6796 N N . ASP C 1 193 ? 43.277 55.491 20.569 1.00 50.42 187 ASP C N 1
ATOM 6797 C CA . ASP C 1 193 ? 42.967 56.910 20.304 1.00 51.12 187 ASP C CA 1
ATOM 6798 C C . ASP C 1 193 ? 43.761 57.820 21.236 1.00 51.09 187 ASP C C 1
ATOM 6799 O O . ASP C 1 193 ? 44.372 58.797 20.803 1.00 51.06 187 ASP C O 1
ATOM 6804 N N . MET C 1 194 ? 43.734 57.494 22.522 1.00 51.16 188 MET C N 1
ATOM 6805 C CA . MET C 1 194 ? 44.454 58.270 23.503 1.00 51.53 188 MET C CA 1
ATOM 6806 C C . MET C 1 194 ? 45.957 58.271 23.195 1.00 51.51 188 MET C C 1
ATOM 6807 O O . MET C 1 194 ? 46.571 59.337 23.133 1.00 51.39 188 MET C O 1
ATOM 6812 N N . ILE C 1 195 ? 46.526 57.082 22.979 1.00 51.23 189 ILE C N 1
ATOM 6813 C CA . ILE C 1 195 ? 47.966 56.932 22.783 1.00 51.65 189 ILE C CA 1
ATOM 6814 C C . ILE C 1 195 ? 48.463 57.720 21.553 1.00 52.00 189 ILE C C 1
ATOM 6815 O O . ILE C 1 195 ? 49.486 58.394 21.617 1.00 51.87 189 ILE C O 1
ATOM 6820 N N . ILE C 1 196 ? 47.718 57.639 20.454 1.00 52.11 190 ILE C N 1
ATOM 6821 C CA . ILE C 1 196 ? 48.075 58.350 19.232 1.00 52.33 190 ILE C CA 1
ATOM 6822 C C . ILE C 1 196 ? 48.076 59.866 19.417 1.00 51.82 190 ILE C C 1
ATOM 6823 O O . ILE C 1 196 ? 49.030 60.549 19.023 1.00 52.04 190 ILE C O 1
ATOM 6828 N N . VAL C 1 197 ? 47.009 60.388 20.009 1.00 51.46 191 VAL C N 1
ATOM 6829 C CA . VAL C 1 197 ? 46.901 61.823 20.277 1.00 50.56 191 VAL C CA 1
ATOM 6830 C C . VAL C 1 197 ? 48.000 62.271 21.269 1.00 50.17 191 VAL C C 1
ATOM 6831 O O . VAL C 1 197 ? 48.692 63.264 21.041 1.00 50.29 191 VAL C O 1
ATOM 6835 N N . TYR C 1 198 ? 48.164 61.510 22.346 1.00 49.51 192 TYR C N 1
ATOM 6836 C CA . TYR C 1 198 ? 49.193 61.750 23.359 1.00 48.84 192 TYR C CA 1
ATOM 6837 C C . TYR C 1 198 ? 50.589 61.870 22.734 1.00 48.67 192 TYR C C 1
ATOM 6838 O O . TYR C 1 198 ? 51.298 62.867 22.938 1.00 48.41 192 TYR C O 1
ATOM 6847 N N . VAL C 1 199 ? 50.961 60.838 21.975 1.00 48.27 193 VAL C N 1
ATOM 6848 C CA . VAL C 1 199 ? 52.267 60.740 21.333 1.00 48.02 193 VAL C CA 1
ATOM 6849 C C . VAL C 1 199 ? 52.513 61.822 20.267 1.00 48.06 193 VAL C C 1
ATOM 6850 O O . VAL C 1 199 ? 53.581 62.447 20.254 1.00 47.65 193 VAL C O 1
ATOM 6854 N N . LYS C 1 200 ? 51.519 62.074 19.416 1.00 48.21 194 LYS C N 1
ATOM 6855 C CA . LYS C 1 200 ? 51.623 63.164 18.455 1.00 48.54 194 LYS C CA 1
ATOM 6856 C C . LYS C 1 200 ? 51.949 64.488 19.143 1.00 48.28 194 LYS C C 1
ATOM 6857 O O . LYS C 1 200 ? 52.815 65.227 18.675 1.00 48.68 194 LYS C O 1
ATOM 6863 N N . ALA C 1 201 ? 51.276 64.773 20.259 1.00 47.52 195 ALA C N 1
ATOM 6864 C CA . ALA C 1 201 ? 51.527 65.998 21.019 1.00 47.21 195 ALA C CA 1
ATOM 6865 C C . ALA C 1 201 ? 52.939 66.102 21.607 1.00 47.20 195 ALA C C 1
ATOM 6866 O O . ALA C 1 201 ? 53.505 67.188 21.654 1.00 47.42 195 ALA C O 1
ATOM 6868 N N . GLN C 1 202 ? 53.481 64.990 22.094 1.00 47.12 196 GLN C N 1
ATOM 6869 C CA . GLN C 1 202 ? 54.864 64.954 22.583 1.00 47.57 196 GLN C CA 1
ATOM 6870 C C . GLN C 1 202 ? 55.887 65.259 21.467 1.00 47.80 196 GLN C C 1
ATOM 6871 O O . GLN C 1 202 ? 56.834 66.028 21.674 1.00 47.97 196 GLN C O 1
ATOM 6877 N N . ILE C 1 203 ? 55.681 64.650 20.297 1.00 48.34 197 ILE C N 1
ATOM 6878 C CA . ILE C 1 203 ? 56.513 64.865 19.101 1.00 48.59 197 ILE C CA 1
ATOM 6879 C C . ILE C 1 203 ? 56.464 66.330 18.695 1.00 49.82 197 ILE C C 1
ATOM 6880 O O . ILE C 1 203 ? 57.494 66.958 18.461 1.00 50.00 197 ILE C O 1
ATOM 6885 N N . LYS C 1 204 ? 55.267 66.869 18.616 1.00 49.28 198 LYS C N 1
ATOM 6886 C CA . LYS C 1 204 ? 55.026 68.259 18.311 1.00 49.67 198 LYS C CA 1
ATOM 6887 C C . LYS C 1 204 ? 55.768 69.170 19.284 1.00 49.79 198 LYS C C 1
ATOM 6888 O O . LYS C 1 204 ? 56.410 70.133 18.859 1.00 50.22 198 LYS C O 1
ATOM 6894 N N . ALA C 1 205 ? 55.702 68.860 20.572 1.00 51.12 199 ALA C N 1
ATOM 6895 C CA . ALA C 1 205 ? 56.423 69.688 21.563 1.00 50.73 199 ALA C CA 1
ATOM 6896 C C . ALA C 1 205 ? 57.952 69.552 21.459 1.00 50.46 199 ALA C C 1
ATOM 6897 O O . ALA C 1 205 ? 58.698 70.376 22.013 1.00 50.09 199 ALA C O 1
ATOM 6899 N N . GLY C 1 206 ? 58.411 68.510 20.761 1.00 50.33 200 GLY C N 1
ATOM 6900 C CA . GLY C 1 206 ? 59.835 68.375 20.441 1.00 49.89 200 GLY C CA 1
ATOM 6901 C C . GLY C 1 206 ? 60.535 67.041 20.642 1.00 49.93 200 GLY C C 1
ATOM 6902 O O . GLY C 1 206 ? 61.750 66.959 20.445 1.00 50.49 200 GLY C O 1
ATOM 6903 N N . ALA C 1 207 ? 59.810 65.996 21.040 1.00 49.36 201 ALA C N 1
ATOM 6904 C CA . ALA C 1 207 ? 60.427 64.665 21.148 1.00 49.37 201 ALA C CA 1
ATOM 6905 C C . ALA C 1 207 ? 60.888 64.199 19.769 1.00 49.26 201 ALA C C 1
ATOM 6906 O O . ALA C 1 207 ? 60.141 64.298 18.787 1.00 48.87 201 ALA C O 1
ATOM 6908 N N . LYS C 1 208 ? 62.124 63.704 19.704 1.00 49.06 202 LYS C N 1
ATOM 6909 C CA . LYS C 1 208 ? 62.703 63.257 18.433 1.00 48.78 202 LYS C CA 1
ATOM 6910 C C . LYS C 1 208 ? 62.604 61.749 18.196 1.00 48.78 202 LYS C C 1
ATOM 6911 O O . LYS C 1 208 ? 62.899 61.275 17.116 1.00 48.64 202 LYS C O 1
ATOM 6917 N N . ALA C 1 209 ? 62.169 61.001 19.206 1.00 48.95 203 ALA C N 1
ATOM 6918 C CA . ALA C 1 209 ? 61.824 59.577 19.039 1.00 48.71 203 ALA C CA 1
ATOM 6919 C C . ALA C 1 209 ? 60.754 59.228 20.059 1.00 48.78 203 ALA C C 1
ATOM 6920 O O . ALA C 1 209 ? 60.532 59.989 21.015 1.00 48.79 203 ALA C O 1
ATOM 6922 N N . ILE C 1 210 ? 60.096 58.084 19.869 1.00 48.59 204 ILE C N 1
ATOM 6923 C CA . ILE C 1 210 ? 59.091 57.613 20.835 1.00 48.33 204 ILE C CA 1
ATOM 6924 C C . ILE C 1 210 ? 59.282 56.156 21.175 1.00 48.47 204 ILE C C 1
ATOM 6925 O O . ILE C 1 210 ? 59.463 55.315 20.283 1.00 48.45 204 ILE C O 1
ATOM 6930 N N . GLN C 1 211 ? 59.232 55.861 22.468 1.00 48.45 205 GLN C N 1
ATOM 6931 C CA . GLN C 1 211 ? 59.267 54.483 22.920 1.00 48.87 205 GLN C CA 1
ATOM 6932 C C . GLN C 1 211 ? 57.934 54.044 23.492 1.00 48.56 205 GLN C C 1
ATOM 6933 O O . GLN C 1 211 ? 57.376 54.721 24.361 1.00 48.41 205 GLN C O 1
ATOM 6939 N N . ILE C 1 212 ? 57.446 52.901 23.004 1.00 48.53 206 ILE C N 1
ATOM 6940 C CA . ILE C 1 212 ? 56.249 52.270 23.537 1.00 48.63 206 ILE C CA 1
ATOM 6941 C C . ILE C 1 212 ? 56.639 51.166 24.514 1.00 48.70 206 ILE C C 1
ATOM 6942 O O . ILE C 1 212 ? 57.378 50.256 24.147 1.00 48.61 206 ILE C O 1
ATOM 6947 N N . PHE C 1 213 ? 56.172 51.284 25.760 1.00 48.56 207 PHE C N 1
ATOM 6948 C CA . PHE C 1 213 ? 56.420 50.281 26.790 1.00 48.97 207 PHE C CA 1
ATOM 6949 C C . PHE C 1 213 ? 55.187 49.386 26.935 1.00 49.14 207 PHE C C 1
ATOM 6950 O O . PHE C 1 213 ? 54.122 49.848 27.353 1.00 49.02 207 PHE C O 1
ATOM 6958 N N . ASP C 1 214 ? 55.331 48.114 26.558 1.00 49.42 208 ASP C N 1
ATOM 6959 C CA . ASP C 1 214 ? 54.289 47.109 26.765 1.00 49.68 208 ASP C CA 1
ATOM 6960 C C . ASP C 1 214 ? 54.875 46.122 27.734 1.00 50.61 208 ASP C C 1
ATOM 6961 O O . ASP C 1 214 ? 55.230 44.990 27.378 1.00 50.79 208 ASP C O 1
ATOM 6966 N N . SER C 1 215 ? 54.977 46.594 28.972 1.00 52.13 209 SER C N 1
ATOM 6967 C CA . SER C 1 215 ? 55.696 45.935 30.035 1.00 53.51 209 SER C CA 1
ATOM 6968 C C . SER C 1 215 ? 55.176 44.543 30.359 1.00 53.75 209 SER C C 1
ATOM 6969 O O . SER C 1 215 ? 55.936 43.671 30.754 1.00 54.04 209 SER C O 1
ATOM 6972 N N . TRP C 1 216 ? 53.882 44.320 30.198 1.00 54.03 210 TRP C N 1
ATOM 6973 C CA . TRP C 1 216 ? 53.312 43.091 30.739 1.00 54.59 210 TRP C CA 1
ATOM 6974 C C . TRP C 1 216 ? 52.881 42.073 29.685 1.00 53.67 210 TRP C C 1
ATOM 6975 O O . TRP C 1 216 ? 52.467 40.961 30.026 1.00 54.09 210 TRP C O 1
ATOM 6986 N N . VAL C 1 217 ? 53.015 42.439 28.415 1.00 52.18 211 VAL C N 1
ATOM 6987 C CA . VAL C 1 217 ? 52.387 41.685 27.338 1.00 51.25 211 VAL C CA 1
ATOM 6988 C C . VAL C 1 217 ? 53.026 40.293 27.078 1.00 50.83 211 VAL C C 1
ATOM 6989 O O . VAL C 1 217 ? 52.403 39.432 26.467 1.00 50.51 211 VAL C O 1
ATOM 6993 N N . GLY C 1 218 ? 54.246 40.082 27.568 1.00 50.74 212 GLY C N 1
ATOM 6994 C CA . GLY C 1 218 ? 54.901 38.756 27.558 1.00 50.75 212 GLY C CA 1
ATOM 6995 C C . GLY C 1 218 ? 54.135 37.672 28.313 1.00 50.45 212 GLY C C 1
ATOM 6996 O O . GLY C 1 218 ? 54.468 36.482 28.236 1.00 51.15 212 GLY C O 1
ATOM 6997 N N . ALA C 1 219 ? 53.111 38.089 29.056 1.00 49.69 213 ALA C N 1
ATOM 6998 C CA . ALA C 1 219 ? 52.179 37.179 29.724 1.00 48.52 213 ALA C CA 1
ATOM 6999 C C . ALA C 1 219 ? 51.302 36.451 28.697 1.00 48.34 213 ALA C C 1
ATOM 7000 O O . ALA C 1 219 ? 50.639 35.458 29.017 1.00 47.77 213 ALA C O 1
ATOM 7002 N N . LEU C 1 220 ? 51.311 36.964 27.468 1.00 48.34 214 LEU C N 1
ATOM 7003 C CA . LEU C 1 220 ? 50.548 36.415 26.345 1.00 48.82 214 LEU C CA 1
ATOM 7004 C C . LEU C 1 220 ? 51.453 35.588 25.437 1.00 47.98 214 LEU C C 1
ATOM 7005 O O . LEU C 1 220 ? 52.604 35.967 25.179 1.00 47.57 214 LEU C O 1
ATOM 7010 N N . ASN C 1 221 ? 50.936 34.454 24.970 1.00 47.61 215 ASN C N 1
ATOM 7011 C CA . ASN C 1 221 ? 51.589 33.700 23.899 1.00 47.73 215 ASN C CA 1
ATOM 7012 C C . ASN C 1 221 ? 51.330 34.379 22.558 1.00 48.04 215 ASN C C 1
ATOM 7013 O O . ASN C 1 221 ? 50.563 35.344 22.489 1.00 48.34 215 ASN C O 1
ATOM 7018 N N . GLN C 1 222 ? 51.987 33.882 21.505 1.00 48.50 216 GLN C N 1
ATOM 7019 C CA . GLN C 1 222 ? 51.912 34.462 20.157 1.00 48.22 216 GLN C CA 1
ATOM 7020 C C . GLN C 1 222 ? 50.500 34.417 19.584 1.00 47.60 216 GLN C C 1
ATOM 7021 O O . GLN C 1 222 ? 50.083 35.336 18.883 1.00 47.62 216 GLN C O 1
ATOM 7027 N N . ALA C 1 223 ? 49.760 33.352 19.871 1.00 47.27 217 ALA C N 1
ATOM 7028 C CA . ALA C 1 223 ? 48.413 33.214 19.316 1.00 47.19 217 ALA C CA 1
ATOM 7029 C C . ALA C 1 223 ? 47.469 34.262 19.901 1.00 47.21 217 ALA C C 1
ATOM 7030 O O . ALA C 1 223 ? 46.676 34.882 19.187 1.00 47.50 217 ALA C O 1
ATOM 7032 N N . ASP C 1 224 ? 47.576 34.471 21.202 1.00 47.56 218 ASP C N 1
ATOM 7033 C CA . ASP C 1 224 ? 46.747 35.446 21.876 1.00 48.36 218 ASP C CA 1
ATOM 7034 C C . ASP C 1 224 ? 47.206 36.866 21.579 1.00 49.13 218 ASP C C 1
ATOM 7035 O O . ASP C 1 224 ? 46.372 37.756 21.421 1.00 49.43 218 ASP C O 1
ATOM 7040 N N . TYR C 1 225 ? 48.521 37.073 21.458 1.00 49.37 219 TYR C N 1
ATOM 7041 C CA . TYR C 1 225 ? 49.032 38.368 21.011 1.00 49.51 219 TYR C CA 1
ATOM 7042 C C . TYR C 1 225 ? 48.418 38.785 19.663 1.00 49.62 219 TYR C C 1
ATOM 7043 O O . TYR C 1 225 ? 47.871 39.891 19.520 1.00 50.02 219 TYR C O 1
ATOM 7052 N N . ARG C 1 226 ? 48.504 37.887 18.684 1.00 49.85 220 ARG C N 1
ATOM 7053 C CA . ARG C 1 226 ? 47.950 38.117 17.350 1.00 49.51 220 ARG C CA 1
ATOM 7054 C C . ARG C 1 226 ? 46.438 38.306 17.359 1.00 50.14 220 ARG C C 1
ATOM 7055 O O . ARG C 1 226 ? 45.922 39.168 16.660 1.00 50.91 220 ARG C O 1
ATOM 7063 N N . THR C 1 227 ? 45.724 37.499 18.140 1.00 50.70 221 THR C N 1
ATOM 7064 C CA . THR C 1 227 ? 44.273 37.648 18.247 1.00 51.02 221 THR C CA 1
ATOM 7065 C C . THR C 1 227 ? 43.840 38.971 18.908 1.00 50.99 221 THR C C 1
ATOM 7066 O O . THR C 1 227 ? 42.993 39.686 18.367 1.00 51.44 221 THR C O 1
ATOM 7070 N N . TYR C 1 228 ? 44.418 39.300 20.061 1.00 50.63 222 TYR C N 1
ATOM 7071 C CA . TYR C 1 228 ? 43.812 40.323 20.920 1.00 50.66 222 TYR C CA 1
ATOM 7072 C C . TYR C 1 228 ? 44.479 41.682 20.918 1.00 50.41 222 TYR C C 1
ATOM 7073 O O . TYR C 1 228 ? 43.874 42.659 21.344 1.00 51.08 222 TYR C O 1
ATOM 7082 N N . ILE C 1 229 ? 45.723 41.726 20.462 1.00 50.40 223 ILE C N 1
ATOM 7083 C CA . ILE C 1 229 ? 46.597 42.872 20.659 1.00 50.29 223 ILE C CA 1
ATOM 7084 C C . ILE C 1 229 ? 47.186 43.413 19.352 1.00 50.17 223 ILE C C 1
ATOM 7085 O O . ILE C 1 229 ? 47.148 44.628 19.118 1.00 50.23 223 ILE C O 1
ATOM 7090 N N . LYS C 1 230 ? 47.724 42.524 18.508 1.00 49.22 224 LYS C N 1
ATOM 7091 C CA . LYS C 1 230 ? 48.443 42.950 17.288 1.00 48.38 224 LYS C CA 1
ATOM 7092 C C . LYS C 1 230 ? 47.684 43.954 16.383 1.00 48.23 224 LYS C C 1
ATOM 7093 O O . LYS C 1 230 ? 48.286 44.921 15.905 1.00 47.96 224 LYS C O 1
ATOM 7099 N N . PRO C 1 231 ? 46.372 43.726 16.135 1.00 48.43 225 PRO C N 1
ATOM 7100 C CA . PRO C 1 231 ? 45.626 44.707 15.319 1.00 48.67 225 PRO C CA 1
ATOM 7101 C C . PRO C 1 231 ? 45.639 46.142 15.853 1.00 48.72 225 PRO C C 1
ATOM 7102 O O . PRO C 1 231 ? 45.869 47.070 15.080 1.00 49.05 225 PRO C O 1
ATOM 7106 N N . VAL C 1 232 ? 45.417 46.331 17.153 1.00 49.15 226 VAL C N 1
ATOM 7107 C CA . VAL C 1 232 ? 45.509 47.678 17.733 1.00 48.90 226 VAL C CA 1
ATOM 7108 C C . VAL C 1 232 ? 46.931 48.278 17.649 1.00 49.35 226 VAL C C 1
ATOM 7109 O O . VAL C 1 232 ? 47.090 49.451 17.289 1.00 49.37 226 VAL C O 1
ATOM 7113 N N . MET C 1 233 ? 47.959 47.475 17.941 1.00 49.23 227 MET C N 1
ATOM 7114 C CA . MET C 1 233 ? 49.336 47.939 17.768 1.00 49.73 227 MET C CA 1
ATOM 7115 C C . MET C 1 233 ? 49.618 48.396 16.332 1.00 50.00 227 MET C C 1
ATOM 7116 O O . MET C 1 233 ? 50.264 49.417 16.114 1.00 50.15 227 MET C O 1
ATOM 7121 N N . ASN C 1 234 ? 49.113 47.635 15.364 1.00 50.39 228 ASN C N 1
ATOM 7122 C CA . ASN C 1 234 ? 49.290 47.945 13.951 1.00 50.48 228 ASN C CA 1
ATOM 7123 C C . ASN C 1 234 ? 48.704 49.309 13.587 1.00 50.67 228 ASN C C 1
ATOM 7124 O O . ASN C 1 234 ? 49.298 50.083 12.842 1.00 50.29 228 ASN C O 1
ATOM 7129 N N . ARG C 1 235 ? 47.534 49.598 14.142 1.00 51.32 229 ARG C N 1
ATOM 7130 C CA . ARG C 1 235 ? 46.897 50.888 13.962 1.00 51.46 229 ARG C CA 1
ATOM 7131 C C . ARG C 1 235 ? 47.726 52.013 14.595 1.00 51.30 229 ARG C C 1
ATOM 7132 O O . ARG C 1 235 ? 47.942 53.056 13.963 1.00 51.34 229 ARG C O 1
ATOM 7140 N N . ILE C 1 236 ? 48.193 51.793 15.830 1.00 51.23 230 ILE C N 1
ATOM 7141 C CA . ILE C 1 236 ? 48.961 52.803 16.563 1.00 50.88 230 ILE C CA 1
ATOM 7142 C C . ILE C 1 236 ? 50.239 53.181 15.795 1.00 51.21 230 ILE C C 1
ATOM 7143 O O . ILE C 1 236 ? 50.487 54.373 15.547 1.00 50.72 230 ILE C O 1
ATOM 7148 N N . PHE C 1 237 ? 51.022 52.171 15.409 1.00 51.20 231 PHE C N 1
ATOM 7149 C CA . PHE C 1 237 ? 52.272 52.398 14.678 1.00 51.95 231 PHE C CA 1
ATOM 7150 C C . PHE C 1 237 ? 52.071 52.923 13.256 1.00 52.31 231 PHE C C 1
ATOM 7151 O O . PHE C 1 237 ? 52.840 53.754 12.807 1.00 52.72 231 PHE C O 1
ATOM 7159 N N . SER C 1 238 ? 51.042 52.455 12.557 1.00 53.05 232 SER C N 1
ATOM 7160 C CA . SER C 1 238 ? 50.749 52.970 11.219 1.00 54.32 232 SER C CA 1
ATOM 7161 C C . SER C 1 238 ? 50.495 54.477 11.249 1.00 54.50 232 SER C C 1
ATOM 7162 O O . SER C 1 238 ? 51.059 55.221 10.443 1.00 54.62 232 SER C O 1
ATOM 7165 N N . GLU C 1 239 ? 49.670 54.907 12.202 1.00 54.90 233 GLU C N 1
ATOM 7166 C CA . GLU C 1 239 ? 49.383 56.323 12.434 1.00 55.43 233 GLU C CA 1
ATOM 7167 C C . GLU C 1 239 ? 50.622 57.134 12.817 1.00 55.04 233 GLU C C 1
ATOM 7168 O O . GLU C 1 239 ? 50.848 58.228 12.292 1.00 54.78 233 GLU C O 1
ATOM 7174 N N . LEU C 1 240 ? 51.417 56.591 13.735 1.00 54.72 234 LEU C N 1
ATOM 7175 C CA . LEU C 1 240 ? 52.621 57.270 14.205 1.00 54.50 234 LEU C CA 1
ATOM 7176 C C . LEU C 1 240 ? 53.784 57.281 13.196 1.00 54.24 234 LEU C C 1
ATOM 7177 O O . LEU C 1 240 ? 54.700 58.103 13.307 1.00 53.96 234 LEU C O 1
ATOM 7182 N N . ALA C 1 241 ? 53.743 56.382 12.216 1.00 54.49 235 ALA C N 1
ATOM 7183 C CA . ALA C 1 241 ? 54.788 56.314 11.183 1.00 55.07 235 ALA C CA 1
ATOM 7184 C C . ALA C 1 241 ? 54.847 57.567 10.306 1.00 55.19 235 ALA C C 1
ATOM 7185 O O . ALA C 1 241 ? 55.901 57.907 9.778 1.00 55.27 235 ALA C O 1
ATOM 7187 N N . LYS C 1 242 ? 53.717 58.262 10.192 1.00 55.50 236 LYS C N 1
ATOM 7188 C CA . LYS C 1 242 ? 53.605 59.487 9.383 1.00 55.81 236 LYS C CA 1
ATOM 7189 C C . LYS C 1 242 ? 54.320 60.705 9.991 1.00 55.69 236 LYS C C 1
ATOM 7190 O O . LYS C 1 242 ? 54.542 61.705 9.303 1.00 55.42 236 LYS C O 1
ATOM 7196 N N . GLU C 1 243 ? 54.694 60.604 11.270 1.00 55.54 237 GLU C N 1
ATOM 7197 C CA . GLU C 1 243 ? 55.442 61.656 11.971 1.00 55.19 237 GLU C CA 1
ATOM 7198 C C . GLU C 1 243 ? 56.945 61.644 11.665 1.00 54.94 237 GLU C C 1
ATOM 7199 O O . GLU C 1 243 ? 57.654 62.602 11.984 1.00 54.81 237 GLU C O 1
ATOM 7205 N N . ASN C 1 244 ? 57.416 60.549 11.065 1.00 54.52 238 ASN C N 1
ATOM 7206 C CA . ASN C 1 244 ? 58.813 60.367 10.653 1.00 54.18 238 ASN C CA 1
ATOM 7207 C C . ASN C 1 244 ? 59.864 60.476 11.771 1.00 53.54 238 ASN C C 1
ATOM 7208 O O . ASN C 1 244 ? 60.983 60.938 11.554 1.00 53.65 238 ASN C O 1
ATOM 7213 N N . VAL C 1 245 ? 59.490 60.052 12.970 1.00 52.91 239 VAL C N 1
ATOM 7214 C CA . VAL C 1 245 ? 60.444 59.915 14.065 1.00 51.64 239 VAL C CA 1
ATOM 7215 C C . VAL C 1 245 ? 60.590 58.428 14.402 1.00 51.07 239 VAL C C 1
ATOM 7216 O O . VAL C 1 245 ? 59.653 57.649 14.186 1.00 50.64 239 VAL C O 1
ATOM 7220 N N . PRO C 1 246 ? 61.778 58.022 14.885 1.00 50.48 240 PRO C N 1
ATOM 7221 C CA . PRO C 1 246 ? 61.957 56.604 15.209 1.00 50.15 240 PRO C CA 1
ATOM 7222 C C . PRO C 1 246 ? 60.973 56.118 16.275 1.00 49.96 240 PRO C C 1
ATOM 7223 O O . PRO C 1 246 ? 60.747 56.801 17.289 1.00 50.42 240 PRO C O 1
ATOM 7227 N N . LEU C 1 247 ? 60.364 54.963 16.017 1.00 48.94 241 LEU C N 1
ATOM 7228 C CA . LEU C 1 247 ? 59.420 54.372 16.944 1.00 48.28 241 LEU C CA 1
ATOM 7229 C C . LEU C 1 247 ? 59.979 53.063 17.486 1.00 48.21 241 LEU C C 1
ATOM 7230 O O . LEU C 1 247 ? 60.370 52.174 16.717 1.00 47.42 241 LEU C O 1
ATOM 7235 N N . ILE C 1 248 ? 60.007 52.979 18.818 1.00 47.96 242 ILE C N 1
ATOM 7236 C CA . ILE C 1 248 ? 60.584 51.867 19.556 1.00 48.58 242 ILE C CA 1
ATOM 7237 C C . ILE C 1 248 ? 59.512 51.134 20.368 1.00 48.70 242 ILE C C 1
ATOM 7238 O O . ILE C 1 248 ? 58.582 51.767 20.886 1.00 48.09 242 ILE C O 1
ATOM 7243 N N . MET C 1 249 ? 59.649 49.809 20.468 1.00 48.81 243 MET C N 1
ATOM 7244 C CA . MET C 1 249 ? 58.863 49.029 21.417 1.00 49.60 243 MET C CA 1
ATOM 7245 C C . MET C 1 249 ? 59.706 48.072 22.246 1.00 49.65 243 MET C C 1
ATOM 7246 O O . MET C 1 249 ? 60.562 47.354 21.727 1.00 49.66 243 MET C O 1
ATOM 7251 N N . PHE C 1 250 ? 59.441 48.081 23.544 1.00 49.52 244 PHE C N 1
ATOM 7252 C CA . PHE C 1 250 ? 60.055 47.152 24.459 1.00 49.93 244 PHE C CA 1
ATOM 7253 C C . PHE C 1 250 ? 59.039 46.681 25.505 1.00 49.75 244 PHE C C 1
ATOM 7254 O O . PHE C 1 250 ? 58.143 47.430 25.917 1.00 49.05 244 PHE C O 1
ATOM 7262 N N . GLY C 1 251 ? 59.196 45.423 25.900 1.00 49.77 245 GLY C N 1
ATOM 7263 C CA . GLY C 1 251 ? 58.537 44.859 27.061 1.00 49.96 245 GLY C CA 1
ATOM 7264 C C . GLY C 1 251 ? 59.374 43.649 27.423 1.00 50.45 245 GLY C C 1
ATOM 7265 O O . GLY C 1 251 ? 59.906 42.983 26.529 1.00 51.09 245 GLY C O 1
ATOM 7266 N N . VAL C 1 252 ? 59.492 43.355 28.718 1.00 50.74 246 VAL C N 1
ATOM 7267 C CA . VAL C 1 252 ? 60.336 42.251 29.205 1.00 50.96 246 VAL C CA 1
ATOM 7268 C C . VAL C 1 252 ? 59.629 40.872 29.129 1.00 51.30 246 VAL C C 1
ATOM 7269 O O . VAL C 1 252 ? 58.410 40.774 29.278 1.00 51.18 246 VAL C O 1
ATOM 7273 N N . GLY C 1 253 ? 60.402 39.812 28.892 1.00 51.37 247 GLY C N 1
ATOM 7274 C CA . GLY C 1 253 ? 59.862 38.455 28.849 1.00 50.87 247 GLY C CA 1
ATOM 7275 C C . GLY C 1 253 ? 58.967 38.211 27.650 1.00 50.47 247 GLY C C 1
ATOM 7276 O O . GLY C 1 253 ? 58.026 37.438 27.731 1.00 50.85 247 GLY C O 1
ATOM 7277 N N . ALA C 1 254 ? 59.294 38.839 26.526 1.00 50.30 248 ALA C N 1
ATOM 7278 C CA . ALA C 1 254 ? 58.440 38.818 25.336 1.00 50.19 248 ALA C CA 1
ATOM 7279 C C . ALA C 1 254 ? 59.221 38.464 24.062 1.00 50.12 248 ALA C C 1
ATOM 7280 O O . ALA C 1 254 ? 58.874 38.900 22.956 1.00 50.93 248 ALA C O 1
ATOM 7282 N N . SER C 1 255 ? 60.268 37.671 24.227 1.00 49.68 249 SER C N 1
ATOM 7283 C CA . SER C 1 255 ? 61.135 37.260 23.118 1.00 49.51 249 SER C CA 1
ATOM 7284 C C . SER C 1 255 ? 60.375 36.476 22.054 1.00 49.69 249 SER C C 1
ATOM 7285 O O . SER C 1 255 ? 60.662 36.602 20.858 1.00 50.55 249 SER C O 1
ATOM 7288 N N . HIS C 1 256 ? 59.399 35.683 22.494 1.00 49.18 250 HIS C N 1
ATOM 7289 C CA . HIS C 1 256 ? 58.521 34.906 21.621 1.00 48.60 250 HIS C CA 1
ATOM 7290 C C . HIS C 1 256 ? 57.589 35.773 20.753 1.00 48.96 250 HIS C C 1
ATOM 7291 O O . HIS C 1 256 ? 56.940 35.257 19.848 1.00 49.11 250 HIS C O 1
ATOM 7298 N N . LEU C 1 257 ? 57.524 37.077 21.026 1.00 48.79 251 LEU C N 1
ATOM 7299 C CA . LEU C 1 257 ? 56.695 38.000 20.248 1.00 49.00 251 LEU C CA 1
ATOM 7300 C C . LEU C 1 257 ? 57.512 38.898 19.304 1.00 49.51 251 LEU C C 1
ATOM 7301 O O . LEU C 1 257 ? 56.942 39.585 18.451 1.00 49.54 251 LEU C O 1
ATOM 7306 N N . ALA C 1 258 ? 58.841 38.890 19.454 1.00 49.86 252 ALA C N 1
ATOM 7307 C CA . ALA C 1 258 ? 59.730 39.759 18.667 1.00 49.77 252 ALA C CA 1
ATOM 7308 C C . ALA C 1 258 ? 59.416 39.823 17.157 1.00 49.89 252 ALA C C 1
ATOM 7309 O O . ALA C 1 258 ? 59.460 40.893 16.550 1.00 49.50 252 ALA C O 1
ATOM 7311 N N . GLY C 1 259 ? 59.112 38.676 16.558 1.00 50.05 253 GLY C N 1
ATOM 7312 C CA . GLY C 1 259 ? 58.831 38.614 15.140 1.00 50.41 253 GLY C CA 1
ATOM 7313 C C . GLY C 1 259 ? 57.562 39.352 14.785 1.00 50.79 253 GLY C C 1
ATOM 7314 O O . GLY C 1 259 ? 57.509 40.059 13.772 1.00 51.75 253 GLY C O 1
ATOM 7315 N N . ASP C 1 260 ? 56.537 39.172 15.617 1.00 50.74 254 ASP C N 1
ATOM 7316 C CA . ASP C 1 260 ? 55.259 39.881 15.479 1.00 50.20 254 ASP C CA 1
ATOM 7317 C C . ASP C 1 260 ? 55.412 41.387 15.665 1.00 49.88 254 ASP C C 1
ATOM 7318 O O . ASP C 1 260 ? 54.729 42.155 15.003 1.00 49.92 254 ASP C O 1
ATOM 7323 N N . TRP C 1 261 ? 56.291 41.796 16.579 1.00 49.64 255 TRP C N 1
ATOM 7324 C CA . TRP C 1 261 ? 56.684 43.208 16.728 1.00 49.94 255 TRP C CA 1
ATOM 7325 C C . TRP C 1 261 ? 57.382 43.708 15.464 1.00 49.96 255 TRP C C 1
ATOM 7326 O O . TRP C 1 261 ? 57.173 44.844 15.027 1.00 50.49 255 TRP C O 1
ATOM 7337 N N . HIS C 1 262 ? 58.189 42.847 14.858 1.00 50.42 256 HIS C N 1
ATOM 7338 C CA . HIS C 1 262 ? 58.968 43.229 13.685 1.00 50.84 256 HIS C CA 1
ATOM 7339 C C . HIS C 1 262 ? 58.069 43.465 12.472 1.00 51.36 256 HIS C C 1
ATOM 7340 O O . HIS C 1 262 ? 58.407 44.248 11.588 1.00 51.51 256 HIS C O 1
ATOM 7347 N N . ASP C 1 263 ? 56.911 42.804 12.464 1.00 52.36 257 ASP C N 1
ATOM 7348 C CA . ASP C 1 263 ? 55.862 43.011 11.465 1.00 52.77 257 ASP C CA 1
ATOM 7349 C C . ASP C 1 263 ? 55.240 44.399 11.526 1.00 52.58 257 ASP C C 1
ATOM 7350 O O . ASP C 1 263 ? 54.774 44.907 10.507 1.00 52.68 257 ASP C O 1
ATOM 7355 N N . LEU C 1 264 ? 55.170 44.983 12.722 1.00 52.28 258 LEU C N 1
ATOM 7356 C CA . LEU C 1 264 ? 54.526 46.286 12.893 1.00 51.86 258 LEU C CA 1
ATOM 7357 C C . LEU C 1 264 ? 55.408 47.390 12.298 1.00 51.87 258 LEU C C 1
ATOM 7358 O O . LEU C 1 264 ? 56.639 47.249 12.269 1.00 51.76 258 LEU C O 1
ATOM 7363 N N . PRO C 1 265 ? 54.787 48.471 11.777 1.00 51.89 259 PRO C N 1
ATOM 7364 C CA . PRO C 1 265 ? 55.561 49.606 11.246 1.00 52.04 259 PRO C CA 1
ATOM 7365 C C . PRO C 1 265 ? 56.291 50.462 12.294 1.00 52.18 259 PRO C C 1
ATOM 7366 O O . PRO C 1 265 ? 56.295 51.695 12.196 1.00 52.23 259 PRO C O 1
ATOM 7370 N N . LEU C 1 266 ? 56.893 49.810 13.287 1.00 52.19 260 LEU C N 1
ATOM 7371 C CA . LEU C 1 266 ? 57.847 50.456 14.182 1.00 51.86 260 LEU C CA 1
ATOM 7372 C C . LEU C 1 266 ? 59.235 50.401 13.555 1.00 52.15 260 LEU C C 1
ATOM 7373 O O . LEU C 1 266 ? 59.442 49.734 12.536 1.00 52.33 260 LEU C O 1
ATOM 7378 N N . ASP C 1 267 ? 60.197 51.064 14.188 1.00 52.41 261 ASP C N 1
ATOM 7379 C CA . ASP C 1 267 ? 61.549 51.176 13.639 1.00 52.34 261 ASP C CA 1
ATOM 7380 C C . ASP C 1 267 ? 62.595 50.371 14.410 1.00 52.31 261 ASP C C 1
ATOM 7381 O O . ASP C 1 267 ? 63.519 49.807 13.813 1.00 52.16 261 ASP C O 1
ATOM 7386 N N . VAL C 1 268 ? 62.449 50.348 15.732 1.00 51.92 262 VAL C N 1
ATOM 7387 C CA . VAL C 1 268 ? 63.411 49.702 16.630 1.00 51.38 262 VAL C CA 1
ATOM 7388 C C . VAL C 1 268 ? 62.713 48.653 17.510 1.00 51.29 262 VAL C C 1
ATOM 7389 O O . VAL C 1 268 ? 61.691 48.927 18.148 1.00 51.27 262 VAL C O 1
ATOM 7393 N N . VAL C 1 269 ? 63.263 47.444 17.491 1.00 50.97 263 VAL C N 1
ATOM 7394 C CA . VAL C 1 269 ? 62.815 46.349 18.336 1.00 50.63 263 VAL C CA 1
ATOM 7395 C C . VAL C 1 269 ? 63.732 46.304 19.559 1.00 50.38 263 VAL C C 1
ATOM 7396 O O . VAL C 1 269 ? 64.938 46.106 19.430 1.00 49.53 263 VAL C O 1
ATOM 7400 N N . GLY C 1 270 ? 63.148 46.535 20.738 1.00 50.10 264 GLY C N 1
ATOM 7401 C CA . GLY C 1 270 ? 63.852 46.397 21.999 1.00 49.63 264 GLY C CA 1
ATOM 7402 C C . GLY C 1 270 ? 63.914 44.927 22.370 1.00 49.91 264 GLY C C 1
ATOM 7403 O O . GLY C 1 270 ? 62.923 44.208 22.247 1.00 49.84 264 GLY C O 1
ATOM 7404 N N . LEU C 1 271 ? 65.086 44.478 22.806 1.00 50.35 265 LEU C N 1
ATOM 7405 C CA . LEU C 1 271 ? 65.295 43.094 23.228 1.00 50.47 265 LEU C CA 1
ATOM 7406 C C . LEU C 1 271 ? 65.628 43.039 24.711 1.00 50.30 265 LEU C C 1
ATOM 7407 O O . LEU C 1 271 ? 66.279 43.946 25.231 1.00 49.75 265 LEU C O 1
ATOM 7412 N N . ASP C 1 272 ? 65.156 41.985 25.379 1.00 50.54 266 ASP C N 1
ATOM 7413 C CA . ASP C 1 272 ? 65.654 41.621 26.704 1.00 50.73 266 ASP C CA 1
ATOM 7414 C C . ASP C 1 272 ? 66.865 40.694 26.555 1.00 50.75 266 ASP C C 1
ATOM 7415 O O . ASP C 1 272 ? 67.307 40.446 25.440 1.00 50.79 266 ASP C O 1
ATOM 7420 N N . TRP C 1 273 ? 67.403 40.186 27.662 1.00 50.99 267 TRP C N 1
ATOM 7421 C CA . TRP C 1 273 ? 68.649 39.405 27.613 1.00 50.79 267 TRP C CA 1
ATOM 7422 C C . TRP C 1 273 ? 68.509 37.978 27.088 1.00 51.04 267 TRP C C 1
ATOM 7423 O O . TRP C 1 273 ? 69.514 37.277 26.896 1.00 50.96 267 TRP C O 1
ATOM 7434 N N . ARG C 1 274 ? 67.269 37.551 26.860 1.00 51.49 268 ARG C N 1
ATOM 7435 C CA . ARG C 1 274 ? 66.984 36.169 26.474 1.00 52.05 268 ARG C CA 1
ATOM 7436 C C . ARG C 1 274 ? 66.860 35.996 24.967 1.00 52.21 268 ARG C C 1
ATOM 7437 O O . ARG C 1 274 ? 66.661 34.877 24.473 1.00 52.45 268 ARG C O 1
ATOM 7445 N N . LEU C 1 275 ? 66.929 37.108 24.243 1.00 52.06 269 LEU C N 1
ATOM 7446 C CA . LEU C 1 275 ? 67.050 37.055 22.800 1.00 51.74 269 LEU C CA 1
ATOM 7447 C C . LEU C 1 275 ? 68.284 37.829 22.424 1.00 51.36 269 LEU C C 1
ATOM 7448 O O . LEU C 1 275 ? 68.285 39.064 22.457 1.00 52.28 269 LEU C O 1
ATOM 7453 N N . GLY C 1 276 ? 69.339 37.098 22.079 1.00 50.96 270 GLY C N 1
ATOM 7454 C CA . GLY C 1 276 ? 70.582 37.702 21.586 1.00 50.29 270 GLY C CA 1
ATOM 7455 C C . GLY C 1 276 ? 70.412 38.418 20.257 1.00 49.51 270 GLY C C 1
ATOM 7456 O O . GLY C 1 276 ? 69.492 38.132 19.514 1.00 49.65 270 GLY C O 1
ATOM 7457 N N . ILE C 1 277 ? 71.313 39.346 19.965 1.00 49.55 271 ILE C N 1
ATOM 7458 C CA . ILE C 1 277 ? 71.353 40.046 18.666 1.00 49.60 271 ILE C CA 1
ATOM 7459 C C . ILE C 1 277 ? 71.573 39.092 17.442 1.00 49.83 271 ILE C C 1
ATOM 7460 O O . ILE C 1 277 ? 70.732 39.042 16.523 1.00 48.97 271 ILE C O 1
ATOM 7465 N N . ASP C 1 278 ? 72.662 38.325 17.449 1.00 49.96 272 ASP C N 1
ATOM 7466 C CA . ASP C 1 278 ? 72.899 37.310 16.404 1.00 51.50 272 ASP C CA 1
ATOM 7467 C C . ASP C 1 278 ? 71.703 36.366 16.224 1.00 52.27 272 ASP C C 1
ATOM 7468 O O . ASP C 1 278 ? 71.312 36.055 15.092 1.00 52.06 272 ASP C O 1
ATOM 7473 N N . GLU C 1 279 ? 71.140 35.912 17.350 1.00 53.03 273 GLU C N 1
ATOM 7474 C CA . GLU C 1 279 ? 69.945 35.070 17.351 1.00 53.79 273 GLU C CA 1
ATOM 7475 C C . GLU C 1 279 ? 68.758 35.765 16.657 1.00 53.34 273 GLU C C 1
ATOM 7476 O O . GLU C 1 279 ? 68.111 35.170 15.790 1.00 53.50 273 GLU C O 1
ATOM 7482 N N . ALA C 1 280 ? 68.493 37.021 17.032 1.00 52.77 274 ALA C N 1
ATOM 7483 C CA . ALA C 1 280 ? 67.437 37.832 16.401 1.00 52.31 274 ALA C CA 1
ATOM 7484 C C . ALA C 1 280 ? 67.620 37.966 14.888 1.00 52.03 274 ALA C C 1
ATOM 7485 O O . ALA C 1 280 ? 66.670 37.796 14.115 1.00 51.70 274 ALA C O 1
ATOM 7487 N N . ARG C 1 281 ? 68.847 38.269 14.477 1.00 52.29 275 ARG C N 1
ATOM 7488 C CA . ARG C 1 281 ? 69.199 38.357 13.058 1.00 52.63 275 ARG C CA 1
ATOM 7489 C C . ARG C 1 281 ? 68.850 37.078 12.285 1.00 52.69 275 ARG C C 1
ATOM 7490 O O . ARG C 1 281 ? 68.202 37.148 11.232 1.00 52.48 275 ARG C O 1
ATOM 7498 N N . SER C 1 282 ? 69.241 35.917 12.817 1.00 52.88 276 SER C N 1
ATOM 7499 C CA . SER C 1 282 ? 68.991 34.641 12.117 1.00 53.70 276 SER C CA 1
ATOM 7500 C C . SER C 1 282 ? 67.504 34.243 12.107 1.00 54.04 276 SER C C 1
ATOM 7501 O O . SER C 1 282 ? 67.084 33.400 11.302 1.00 54.05 276 SER C O 1
ATOM 7504 N N . LYS C 1 283 ? 66.728 34.853 12.998 1.00 54.24 277 LYS C N 1
ATOM 7505 C CA . LYS C 1 283 ? 65.275 34.704 13.033 1.00 55.14 277 LYS C CA 1
ATOM 7506 C C . LYS C 1 283 ? 64.562 35.652 12.056 1.00 54.81 277 LYS C C 1
ATOM 7507 O O . LYS C 1 283 ? 63.325 35.676 11.980 1.00 54.49 277 LYS C O 1
ATOM 7513 N N . GLY C 1 284 ? 65.343 36.445 11.325 1.00 54.67 278 GLY C N 1
ATOM 7514 C CA . GLY C 1 284 ? 64.784 37.391 10.377 1.00 54.43 278 GLY C CA 1
ATOM 7515 C C . GLY C 1 284 ? 64.454 38.757 10.955 1.00 54.68 278 GLY C C 1
ATOM 7516 O O . GLY C 1 284 ? 63.712 39.536 10.336 1.00 54.95 278 GLY C O 1
ATOM 7517 N N . ILE C 1 285 ? 64.997 39.073 12.128 1.00 54.16 279 ILE C N 1
ATOM 7518 C CA . ILE C 1 285 ? 64.847 40.427 12.638 1.00 54.03 279 ILE C CA 1
ATOM 7519 C C . ILE C 1 285 ? 65.892 41.379 12.024 1.00 53.62 279 ILE C C 1
ATOM 7520 O O . ILE C 1 285 ? 67.063 41.421 12.416 1.00 53.44 279 ILE C O 1
ATOM 7525 N N . THR C 1 286 ? 65.423 42.153 11.059 1.00 53.18 280 THR C N 1
ATOM 7526 C CA . THR C 1 286 ? 66.295 43.000 10.261 1.00 53.55 280 THR C CA 1
ATOM 7527 C C . THR C 1 286 ? 66.278 44.521 10.602 1.00 52.88 280 THR C C 1
ATOM 7528 O O . THR C 1 286 ? 67.261 45.220 10.350 1.00 52.48 280 THR C O 1
ATOM 7532 N N . LYS C 1 287 ? 65.186 45.002 11.205 1.00 52.20 281 LYS C N 1
ATOM 7533 C CA . LYS C 1 287 ? 65.076 46.384 11.695 1.00 51.76 281 LYS C CA 1
ATOM 7534 C C . LYS C 1 287 ? 66.100 46.653 12.779 1.00 51.98 281 LYS C C 1
ATOM 7535 O O . LYS C 1 287 ? 66.697 45.712 13.335 1.00 52.00 281 LYS C O 1
ATOM 7541 N N . THR C 1 288 ? 66.317 47.926 13.100 1.00 51.54 282 THR C N 1
ATOM 7542 C CA . THR C 1 288 ? 67.295 48.204 14.127 1.00 51.86 282 THR C CA 1
ATOM 7543 C C . THR C 1 288 ? 66.840 47.615 15.467 1.00 51.95 282 THR C C 1
ATOM 7544 O O . THR C 1 288 ? 65.640 47.468 15.761 1.00 51.17 282 THR C O 1
ATOM 7548 N N . VAL C 1 289 ? 67.835 47.268 16.261 1.00 51.83 283 VAL C N 1
ATOM 7549 C CA . VAL C 1 289 ? 67.622 46.524 17.465 1.00 52.21 283 VAL C CA 1
ATOM 7550 C C . VAL C 1 289 ? 68.148 47.353 18.619 1.00 52.22 283 VAL C C 1
ATOM 7551 O O . VAL C 1 289 ? 69.121 48.102 18.455 1.00 51.97 283 VAL C O 1
ATOM 7555 N N . GLN C 1 290 ? 67.487 47.247 19.770 1.00 52.74 284 GLN C N 1
ATOM 7556 C CA . GLN C 1 290 ? 67.922 47.968 20.963 1.00 53.22 284 GLN C CA 1
ATOM 7557 C C . GLN C 1 290 ? 68.062 47.087 22.196 1.00 54.52 284 GLN C C 1
ATOM 7558 O O . GLN C 1 290 ? 67.222 46.238 22.483 1.00 54.43 284 GLN C O 1
ATOM 7564 N N . GLY C 1 291 ? 69.165 47.301 22.899 1.00 55.72 285 GLY C N 1
ATOM 7565 C CA . GLY C 1 291 ? 69.337 46.832 24.240 1.00 57.90 285 GLY C CA 1
ATOM 7566 C C . GLY C 1 291 ? 69.438 45.345 24.407 1.00 59.23 285 GLY C C 1
ATOM 7567 O O . GLY C 1 291 ? 68.907 44.576 23.584 1.00 60.93 285 GLY C O 1
ATOM 7568 N N . ASN C 1 292 ? 70.098 44.926 25.489 1.00 58.99 286 ASN C N 1
ATOM 7569 C CA . ASN C 1 292 ? 70.230 43.512 25.759 1.00 57.88 286 ASN C CA 1
ATOM 7570 C C . ASN C 1 292 ? 70.802 43.179 27.124 1.00 56.69 286 ASN C C 1
ATOM 7571 O O . ASN C 1 292 ? 70.444 42.154 27.687 1.00 56.76 286 ASN C O 1
ATOM 7576 N N . LEU C 1 293 ? 71.707 44.009 27.644 1.00 55.27 287 LEU C N 1
ATOM 7577 C CA . LEU C 1 293 ? 72.423 43.647 28.866 1.00 53.67 287 LEU C CA 1
ATOM 7578 C C . LEU C 1 293 ? 71.458 43.385 30.017 1.00 53.59 287 LEU C C 1
ATOM 7579 O O . LEU C 1 293 ? 70.661 44.248 30.379 1.00 53.17 287 LEU C O 1
ATOM 7584 N N . ASP C 1 294 ? 71.519 42.170 30.561 1.00 53.44 288 ASP C N 1
ATOM 7585 C CA . ASP C 1 294 ? 70.796 41.832 31.782 1.00 53.01 288 ASP C CA 1
ATOM 7586 C C . ASP C 1 294 ? 71.228 42.794 32.901 1.00 53.16 288 ASP C C 1
ATOM 7587 O O . ASP C 1 294 ? 72.405 42.802 33.291 1.00 53.38 288 ASP C O 1
ATOM 7592 N N . PRO C 1 295 ? 70.280 43.611 33.423 1.00 53.36 289 PRO C N 1
ATOM 7593 C CA . PRO C 1 295 ? 70.615 44.563 34.508 1.00 53.10 289 PRO C CA 1
ATOM 7594 C C . PRO C 1 295 ? 71.246 43.907 35.751 1.00 53.12 289 PRO C C 1
ATOM 7595 O O . PRO C 1 295 ? 72.027 44.545 36.454 1.00 53.22 289 PRO C O 1
ATOM 7599 N N . SER C 1 296 ? 70.924 42.646 36.020 1.00 53.46 290 SER C N 1
ATOM 7600 C CA . SER C 1 296 ? 71.544 41.928 37.146 1.00 53.75 290 SER C CA 1
ATOM 7601 C C . SER C 1 296 ? 73.067 41.894 37.045 1.00 53.21 290 SER C C 1
ATOM 7602 O O . SER C 1 296 ? 73.753 41.875 38.057 1.00 53.20 290 SER C O 1
ATOM 7605 N N . ILE C 1 297 ? 73.579 41.886 35.816 1.00 53.44 291 ILE C N 1
ATOM 7606 C CA . ILE C 1 297 ? 75.024 41.944 35.544 1.00 53.24 291 ILE C CA 1
ATOM 7607 C C . ILE C 1 297 ? 75.694 43.221 36.094 1.00 52.89 291 ILE C C 1
ATOM 7608 O O . ILE C 1 297 ? 76.876 43.189 36.464 1.00 52.93 291 ILE C O 1
ATOM 7613 N N . LEU C 1 298 ? 74.937 44.313 36.185 1.00 51.98 292 LEU C N 1
ATOM 7614 C CA . LEU C 1 298 ? 75.456 45.571 36.739 1.00 51.88 292 LEU C CA 1
ATOM 7615 C C . LEU C 1 298 ? 75.905 45.502 38.216 1.00 51.65 292 LEU C C 1
ATOM 7616 O O . LEU C 1 298 ? 76.551 46.441 38.718 1.00 51.90 292 LEU C O 1
ATOM 7621 N N . LEU C 1 299 ? 75.573 44.400 38.893 1.00 50.91 293 LEU C N 1
ATOM 7622 C CA . LEU C 1 299 ? 76.015 44.148 40.270 1.00 50.77 293 LEU C CA 1
ATOM 7623 C C . LEU C 1 299 ? 77.248 43.252 40.343 1.00 50.27 293 LEU C C 1
ATOM 7624 O O . LEU C 1 299 ? 77.901 43.174 41.378 1.00 50.25 293 LEU C O 1
ATOM 7629 N N . ALA C 1 300 ? 77.544 42.565 39.246 1.00 49.64 294 ALA C N 1
ATOM 7630 C CA . ALA C 1 300 ? 78.716 41.716 39.145 1.00 48.93 294 ALA C CA 1
ATOM 7631 C C . ALA C 1 300 ? 80.002 42.561 39.143 1.00 48.46 294 ALA C C 1
ATOM 7632 O O . ALA C 1 300 ? 79.945 43.784 38.984 1.00 48.04 294 ALA C O 1
ATOM 7634 N N . PRO C 1 301 ? 81.163 41.923 39.373 1.00 48.13 295 PRO C N 1
ATOM 7635 C CA . PRO C 1 301 ? 82.430 42.649 39.218 1.00 48.08 295 PRO C CA 1
ATOM 7636 C C . PRO C 1 301 ? 82.598 43.209 37.804 1.00 48.11 295 PRO C C 1
ATOM 7637 O O . PRO C 1 301 ? 82.006 42.679 36.851 1.00 47.85 295 PRO C O 1
ATOM 7641 N N . TRP C 1 302 ? 83.402 44.266 37.679 1.00 48.05 296 TRP C N 1
ATOM 7642 C CA . TRP C 1 302 ? 83.595 44.933 36.395 1.00 48.38 296 TRP C CA 1
ATOM 7643 C C . TRP C 1 302 ? 84.004 43.974 35.265 1.00 48.72 296 TRP C C 1
ATOM 7644 O O . TRP C 1 302 ? 83.590 44.144 34.112 1.00 48.58 296 TRP C O 1
ATOM 7655 N N . GLU C 1 303 ? 84.834 42.989 35.603 1.00 49.21 297 GLU C N 1
ATOM 7656 C CA . GLU C 1 303 ? 85.301 41.982 34.655 1.00 49.96 297 GLU C CA 1
ATOM 7657 C C . GLU C 1 303 ? 84.132 41.269 33.945 1.00 49.45 297 GLU C C 1
ATOM 7658 O O . GLU C 1 303 ? 84.162 41.084 32.722 1.00 49.81 297 GLU C O 1
ATOM 7664 N N . VAL C 1 304 ? 83.106 40.889 34.704 1.00 48.68 298 VAL C N 1
ATOM 7665 C CA . VAL C 1 304 ? 81.924 40.262 34.130 1.00 48.24 298 VAL C CA 1
ATOM 7666 C C . VAL C 1 304 ? 81.154 41.272 33.268 1.00 48.26 298 VAL C C 1
ATOM 7667 O O . VAL C 1 304 ? 80.794 40.971 32.126 1.00 48.29 298 VAL C O 1
ATOM 7671 N N . ILE C 1 305 ? 80.911 42.462 33.820 1.00 47.95 299 ILE C N 1
ATOM 7672 C CA . ILE C 1 305 ? 80.212 43.525 33.103 1.00 47.99 299 ILE C CA 1
ATOM 7673 C C . ILE C 1 305 ? 80.858 43.800 31.736 1.00 48.62 299 ILE C C 1
ATOM 7674 O O . ILE C 1 305 ? 80.153 43.930 30.711 1.00 48.55 299 ILE C O 1
ATOM 7679 N N . GLU C 1 306 ? 82.190 43.886 31.735 1.00 48.58 300 GLU C N 1
ATOM 7680 C CA . GLU C 1 306 ? 82.950 44.160 30.526 1.00 48.90 300 GLU C CA 1
ATOM 7681 C C . GLU C 1 306 ? 82.840 43.031 29.503 1.00 49.04 300 GLU C C 1
ATOM 7682 O O . GLU C 1 306 ? 82.544 43.286 28.349 1.00 48.78 300 GLU C O 1
ATOM 7688 N N . GLN C 1 307 ? 83.069 41.789 29.931 1.00 49.99 301 GLN C N 1
ATOM 7689 C CA . GLN C 1 307 ? 83.007 40.639 29.026 1.00 51.15 301 GLN C CA 1
ATOM 7690 C C . GLN C 1 307 ? 81.631 40.542 28.362 1.00 51.36 301 GLN C C 1
ATOM 7691 O O . GLN C 1 307 ? 81.519 40.359 27.143 1.00 51.52 301 GLN C O 1
ATOM 7697 N N . LYS C 1 308 ? 80.586 40.687 29.166 1.00 51.28 302 LYS C N 1
ATOM 7698 C CA . LYS C 1 308 ? 79.240 40.534 28.666 1.00 51.60 302 LYS C CA 1
ATOM 7699 C C . LYS C 1 308 ? 78.825 41.662 27.736 1.00 51.08 302 LYS C C 1
ATOM 7700 O O . LYS C 1 308 ? 78.143 41.416 26.738 1.00 50.93 302 LYS C O 1
ATOM 7706 N N . THR C 1 309 ? 79.252 42.884 28.053 1.00 50.35 303 THR C N 1
ATOM 7707 C CA . THR C 1 309 ? 78.934 44.051 27.231 1.00 50.14 303 THR C CA 1
ATOM 7708 C C . THR C 1 309 ? 79.683 44.021 25.909 1.00 50.13 303 THR C C 1
ATOM 7709 O O . THR C 1 309 ? 79.119 44.365 24.879 1.00 49.95 303 THR C O 1
ATOM 7713 N N . LYS C 1 310 ? 80.963 43.644 25.967 1.00 50.26 304 LYS C N 1
ATOM 7714 C CA . LYS C 1 310 ? 81.806 43.457 24.792 1.00 50.51 304 LYS C CA 1
ATOM 7715 C C . LYS C 1 310 ? 81.139 42.514 23.777 1.00 50.63 304 LYS C C 1
ATOM 7716 O O . LYS C 1 310 ? 81.063 42.834 22.584 1.00 50.53 304 LYS C O 1
ATOM 7722 N N . GLU C 1 311 ? 80.634 41.378 24.271 1.00 50.62 305 GLU C N 1
ATOM 7723 C CA . GLU C 1 311 ? 79.878 40.393 23.482 1.00 51.18 305 GLU C CA 1
ATOM 7724 C C . GLU C 1 311 ? 78.683 40.964 22.728 1.00 51.16 305 GLU C C 1
ATOM 7725 O O . GLU C 1 311 ? 78.447 40.641 21.561 1.00 51.02 305 GLU C O 1
ATOM 7731 N N . ILE C 1 312 ? 77.897 41.762 23.433 1.00 50.96 306 ILE C N 1
ATOM 7732 C CA . ILE C 1 312 ? 76.728 42.384 22.861 1.00 51.17 306 ILE C CA 1
ATOM 7733 C C . ILE C 1 312 ? 77.146 43.427 21.821 1.00 51.62 306 ILE C C 1
ATOM 7734 O O . ILE C 1 312 ? 76.535 43.520 20.754 1.00 52.34 306 ILE C O 1
ATOM 7739 N N . LEU C 1 313 ? 78.170 44.220 22.137 1.00 51.57 307 LEU C N 1
ATOM 7740 C CA . LEU C 1 313 ? 78.665 45.224 21.194 1.00 51.73 307 LEU C CA 1
ATOM 7741 C C . LEU C 1 313 ? 79.163 44.572 19.897 1.00 51.67 307 LEU C C 1
ATOM 7742 O O . LEU C 1 313 ? 78.779 44.991 18.803 1.00 51.99 307 LEU C O 1
ATOM 7747 N N . ASP C 1 314 ? 79.990 43.536 20.031 1.00 51.20 308 ASP C N 1
ATOM 7748 C CA . ASP C 1 314 ? 80.492 42.773 18.892 1.00 51.01 308 ASP C CA 1
ATOM 7749 C C . ASP C 1 314 ? 79.389 42.202 18.006 1.00 51.41 308 ASP C C 1
ATOM 7750 O O . ASP C 1 314 ? 79.573 42.093 16.801 1.00 51.70 308 ASP C O 1
ATOM 7755 N N . GLN C 1 315 ? 78.257 41.813 18.597 1.00 51.51 309 GLN C N 1
ATOM 7756 C CA . GLN C 1 315 ? 77.105 41.366 17.808 1.00 51.43 309 GLN C CA 1
ATOM 7757 C C . GLN C 1 315 ? 76.385 42.572 17.194 1.00 51.48 309 GLN C C 1
ATOM 7758 O O . GLN C 1 315 ? 76.050 42.567 16.004 1.00 51.41 309 GLN C O 1
ATOM 7764 N N . GLY C 1 316 ? 76.179 43.608 18.004 1.00 51.23 310 GLY C N 1
ATOM 7765 C CA . GLY C 1 316 ? 75.435 44.781 17.585 1.00 51.30 310 GLY C CA 1
ATOM 7766 C C . GLY C 1 316 ? 76.084 45.606 16.496 1.00 51.82 310 GLY C C 1
ATOM 7767 O O . GLY C 1 316 ? 75.381 46.135 15.634 1.00 52.02 310 GLY C O 1
ATOM 7768 N N . MET C 1 317 ? 77.418 45.715 16.529 1.00 52.21 311 MET C N 1
ATOM 7769 C CA . MET C 1 317 ? 78.173 46.546 15.582 1.00 52.51 311 MET C CA 1
ATOM 7770 C C . MET C 1 317 ? 78.351 45.904 14.197 1.00 53.46 311 MET C C 1
ATOM 7771 O O . MET C 1 317 ? 79.040 46.458 13.329 1.00 53.55 311 MET C O 1
ATOM 7776 N N . GLU C 1 318 ? 77.738 44.742 13.991 1.00 54.15 312 GLU C N 1
ATOM 7777 C CA . GLU C 1 318 ? 77.792 44.072 12.692 1.00 55.37 312 GLU C CA 1
ATOM 7778 C C . GLU C 1 318 ? 76.941 44.830 11.660 1.00 55.06 312 GLU C C 1
ATOM 7779 O O . GLU C 1 318 ? 77.140 44.671 10.444 1.00 55.09 312 GLU C O 1
ATOM 7785 N N . SER C 1 319 ? 75.996 45.639 12.155 1.00 54.47 313 SER C N 1
ATOM 7786 C CA . SER C 1 319 ? 75.197 46.532 11.316 1.00 54.14 313 SER C CA 1
ATOM 7787 C C . SER C 1 319 ? 75.018 47.914 11.981 1.00 53.76 313 SER C C 1
ATOM 7788 O O . SER C 1 319 ? 75.258 48.072 13.178 1.00 54.02 313 SER C O 1
ATOM 7791 N N . ASP C 1 320 ? 74.600 48.910 11.205 1.00 53.16 314 ASP C N 1
ATOM 7792 C CA . ASP C 1 320 ? 74.464 50.279 11.726 1.00 52.50 314 ASP C CA 1
ATOM 7793 C C . ASP C 1 320 ? 73.264 50.431 12.683 1.00 51.81 314 ASP C C 1
ATOM 7794 O O . ASP C 1 320 ? 73.263 51.294 13.562 1.00 51.08 314 ASP C O 1
ATOM 7799 N N . GLY C 1 321 ? 72.257 49.574 12.499 1.00 51.40 315 GLY C N 1
ATOM 7800 C CA . GLY C 1 321 ? 71.029 49.605 13.289 1.00 50.44 315 GLY C CA 1
ATOM 7801 C C . GLY C 1 321 ? 71.154 48.967 14.661 1.00 50.58 315 GLY C C 1
ATOM 7802 O O . GLY C 1 321 ? 70.669 47.853 14.898 1.00 49.65 315 GLY C O 1
ATOM 7803 N N . PHE C 1 322 ? 71.798 49.688 15.577 1.00 50.54 316 PHE C N 1
ATOM 7804 C CA . PHE C 1 322 ? 72.037 49.158 16.904 1.00 50.38 316 PHE C CA 1
ATOM 7805 C C . PHE C 1 322 ? 72.174 50.247 17.979 1.00 50.31 316 PHE C C 1
ATOM 7806 O O . PHE C 1 322 ? 73.042 51.123 17.886 1.00 50.09 316 PHE C O 1
ATOM 7814 N N . ILE C 1 323 ? 71.308 50.165 18.992 1.00 50.15 317 ILE C N 1
ATOM 7815 C CA . ILE C 1 323 ? 71.363 51.037 20.166 1.00 50.07 317 ILE C CA 1
ATOM 7816 C C . ILE C 1 323 ? 71.614 50.153 21.395 1.00 50.38 317 ILE C C 1
ATOM 7817 O O . ILE C 1 323 ? 70.830 49.243 21.684 1.00 49.81 317 ILE C O 1
ATOM 7822 N N . PHE C 1 324 ? 72.718 50.404 22.099 1.00 50.13 318 PHE C N 1
ATOM 7823 C CA . PHE C 1 324 ? 72.974 49.701 23.347 1.00 50.33 318 PHE C CA 1
ATOM 7824 C C . PHE C 1 324 ? 72.053 50.203 24.469 1.00 50.43 318 PHE C C 1
ATOM 7825 O O . PHE C 1 324 ? 71.824 51.410 24.616 1.00 50.00 318 PHE C O 1
ATOM 7833 N N . ASN C 1 325 ? 71.513 49.247 25.228 1.00 50.70 319 ASN C N 1
ATOM 7834 C CA . ASN C 1 325 ? 70.633 49.498 26.374 1.00 50.64 319 ASN C CA 1
ATOM 7835 C C . ASN C 1 325 ? 70.661 48.214 27.206 1.00 50.81 319 ASN C C 1
ATOM 7836 O O . ASN C 1 325 ? 71.235 47.209 26.785 1.00 50.21 319 ASN C O 1
ATOM 7841 N N . LEU C 1 326 ? 70.038 48.251 28.379 1.00 51.03 320 LEU C N 1
ATOM 7842 C CA . LEU C 1 326 ? 69.845 47.053 29.174 1.00 51.31 320 LEU C CA 1
ATOM 7843 C C . LEU C 1 326 ? 68.661 46.257 28.627 1.00 51.47 320 LEU C C 1
ATOM 7844 O O . LEU C 1 326 ? 67.935 46.741 27.757 1.00 51.86 320 LEU C O 1
ATOM 7849 N N . GLY C 1 327 ? 68.479 45.039 29.132 1.00 51.57 321 GLY C N 1
ATOM 7850 C CA . GLY C 1 327 ? 67.384 44.171 28.720 1.00 51.95 321 GLY C CA 1
ATOM 7851 C C . GLY C 1 327 ? 66.155 44.305 29.605 1.00 52.60 321 GLY C C 1
ATOM 7852 O O . GLY C 1 327 ? 65.175 43.569 29.437 1.00 52.53 321 GLY C O 1
ATOM 7853 N N . HIS C 1 328 ? 66.231 45.242 30.551 1.00 52.96 322 HIS C N 1
ATOM 7854 C CA . HIS C 1 328 ? 65.140 45.637 31.460 1.00 53.63 322 HIS C CA 1
ATOM 7855 C C . HIS C 1 328 ? 65.581 46.928 32.149 1.00 53.62 322 HIS C C 1
ATOM 7856 O O . HIS C 1 328 ? 66.698 47.391 31.921 1.00 54.52 322 HIS C O 1
ATOM 7863 N N . GLY C 1 329 ? 64.722 47.500 32.986 1.00 53.42 323 GLY C N 1
ATOM 7864 C CA . GLY C 1 329 ? 64.975 48.808 33.582 1.00 53.03 323 GLY C CA 1
ATOM 7865 C C . GLY C 1 329 ? 66.056 48.761 34.630 1.00 52.89 323 GLY C C 1
ATOM 7866 O O . GLY C 1 329 ? 66.277 47.718 35.245 1.00 53.38 323 GLY C O 1
ATOM 7867 N N . VAL C 1 330 ? 66.757 49.884 34.801 1.00 52.74 324 VAL C N 1
ATOM 7868 C CA . VAL C 1 330 ? 67.670 50.098 35.924 1.00 52.24 324 VAL C CA 1
ATOM 7869 C C . VAL C 1 330 ? 66.845 49.978 37.206 1.00 52.59 324 VAL C C 1
ATOM 7870 O O . VAL C 1 330 ? 65.769 50.583 37.320 1.00 52.08 324 VAL C O 1
ATOM 7874 N N . PHE C 1 331 ? 67.349 49.196 38.158 1.00 52.63 325 PHE C N 1
ATOM 7875 C CA . PHE C 1 331 ? 66.717 49.056 39.473 1.00 52.86 325 PHE C CA 1
ATOM 7876 C C . PHE C 1 331 ? 67.527 49.818 40.539 1.00 52.99 325 PHE C C 1
ATOM 7877 O O . PHE C 1 331 ? 68.716 50.068 40.337 1.00 52.99 325 PHE C O 1
ATOM 7885 N N . PRO C 1 332 ? 66.875 50.201 41.664 1.00 53.10 326 PRO C N 1
ATOM 7886 C CA . PRO C 1 332 ? 67.384 51.171 42.646 1.00 53.10 326 PRO C CA 1
ATOM 7887 C C . PRO C 1 332 ? 68.816 51.007 43.167 1.00 53.53 326 PRO C C 1
ATOM 7888 O O . PRO C 1 332 ? 69.492 52.014 43.373 1.00 53.37 326 PRO C O 1
ATOM 7892 N N . ASP C 1 333 ? 69.280 49.779 43.399 1.00 54.03 327 ASP C N 1
ATOM 7893 C CA . ASP C 1 333 ? 70.631 49.610 43.947 1.00 54.70 327 ASP C CA 1
ATOM 7894 C C . ASP C 1 333 ? 71.751 49.413 42.912 1.00 54.61 327 ASP C C 1
ATOM 7895 O O . ASP C 1 333 ? 72.883 49.075 43.261 1.00 54.85 327 ASP C O 1
ATOM 7900 N N . VAL C 1 334 ? 71.436 49.656 41.644 1.00 54.47 328 VAL C N 1
ATOM 7901 C CA . VAL C 1 334 ? 72.477 49.850 40.637 1.00 54.11 328 VAL C CA 1
ATOM 7902 C C . VAL C 1 334 ? 73.205 51.149 40.964 1.00 53.94 328 VAL C C 1
ATOM 7903 O O . VAL C 1 334 ? 72.570 52.172 41.230 1.00 53.57 328 VAL C O 1
ATOM 7907 N N . SER C 1 335 ? 74.538 51.081 40.958 1.00 53.97 329 SER C N 1
ATOM 7908 C CA . SER C 1 335 ? 75.420 52.217 41.231 1.00 53.64 329 SER C CA 1
ATOM 7909 C C . SER C 1 335 ? 75.532 53.185 40.035 1.00 53.77 329 SER C C 1
ATOM 7910 O O . SER C 1 335 ? 75.777 52.755 38.901 1.00 53.96 329 SER C O 1
ATOM 7913 N N . PRO C 1 336 ? 75.332 54.494 40.277 1.00 53.66 330 PRO C N 1
ATOM 7914 C CA . PRO C 1 336 ? 75.526 55.507 39.224 1.00 53.53 330 PRO C CA 1
ATOM 7915 C C . PRO C 1 336 ? 76.953 55.554 38.655 1.00 53.50 330 PRO C C 1
ATOM 7916 O O . PRO C 1 336 ? 77.126 55.822 37.462 1.00 52.99 330 PRO C O 1
ATOM 7920 N N . GLU C 1 337 ? 77.950 55.290 39.499 1.00 53.53 331 GLU C N 1
ATOM 7921 C CA . GLU C 1 337 ? 79.351 55.256 39.071 1.00 54.43 331 GLU C CA 1
ATOM 7922 C C . GLU C 1 337 ? 79.630 54.147 38.059 1.00 54.03 331 GLU C C 1
ATOM 7923 O O . GLU C 1 337 ? 80.444 54.319 37.140 1.00 54.09 331 GLU C O 1
ATOM 7929 N N . VAL C 1 338 ? 78.921 53.030 38.222 1.00 53.59 332 VAL C N 1
ATOM 7930 C CA . VAL C 1 338 ? 79.001 51.889 37.318 1.00 52.60 332 VAL C CA 1
ATOM 7931 C C . VAL C 1 338 ? 78.408 52.220 35.940 1.00 52.79 332 VAL C C 1
ATOM 7932 O O . VAL C 1 338 ? 78.987 51.872 34.904 1.00 52.92 332 VAL C O 1
ATOM 7936 N N . LEU C 1 339 ? 77.261 52.896 35.931 1.00 52.54 333 LEU C N 1
ATOM 7937 C CA . LEU C 1 339 ? 76.614 53.314 34.684 1.00 52.10 333 LEU C CA 1
ATOM 7938 C C . LEU C 1 339 ? 77.451 54.364 33.957 1.00 51.47 333 LEU C C 1
ATOM 7939 O O . LEU C 1 339 ? 77.517 54.365 32.738 1.00 51.58 333 LEU C O 1
ATOM 7944 N N . LYS C 1 340 ? 78.082 55.247 34.717 1.00 50.64 334 LYS C N 1
ATOM 7945 C CA . LYS C 1 340 ? 79.056 56.179 34.172 1.00 50.53 334 LYS C CA 1
ATOM 7946 C C . LYS C 1 340 ? 80.194 55.435 33.455 1.00 49.96 334 LYS C C 1
ATOM 7947 O O . LYS C 1 340 ? 80.488 55.720 32.289 1.00 49.67 334 LYS C O 1
ATOM 7953 N N . LYS C 1 341 ? 80.810 54.477 34.152 1.00 49.52 335 LYS C N 1
ATOM 7954 C CA . LYS C 1 341 ? 81.931 53.713 33.608 1.00 49.28 335 LYS C CA 1
ATOM 7955 C C . LYS C 1 341 ? 81.502 52.928 32.378 1.00 49.10 335 LYS C C 1
ATOM 7956 O O . LYS C 1 341 ? 82.189 52.951 31.360 1.00 49.28 335 LYS C O 1
ATOM 7962 N N . LEU C 1 342 ? 80.346 52.275 32.466 1.00 48.67 336 LEU C N 1
ATOM 7963 C CA . LEU C 1 342 ? 79.808 51.497 31.360 1.00 48.47 336 LEU C CA 1
ATOM 7964 C C . LEU C 1 342 ? 79.564 52.326 30.106 1.00 48.37 336 LEU C C 1
ATOM 7965 O O . LEU C 1 342 ? 79.859 51.876 28.994 1.00 48.84 336 LEU C O 1
ATOM 7970 N N . THR C 1 343 ? 79.028 53.529 30.288 1.00 48.36 337 THR C N 1
ATOM 7971 C CA . THR C 1 343 ? 78.713 54.434 29.179 1.00 48.11 337 THR C CA 1
ATOM 7972 C C . THR C 1 343 ? 79.979 54.821 28.398 1.00 48.29 337 THR C C 1
ATOM 7973 O O . THR C 1 343 ? 80.011 54.714 27.167 1.00 48.72 337 THR C O 1
ATOM 7977 N N . ALA C 1 344 ? 81.009 55.253 29.123 1.00 48.13 338 ALA C N 1
ATOM 7978 C CA . ALA C 1 344 ? 82.325 55.560 28.553 1.00 48.44 338 ALA C CA 1
ATOM 7979 C C . ALA C 1 344 ? 82.930 54.370 27.812 1.00 48.53 338 ALA C C 1
ATOM 7980 O O . ALA C 1 344 ? 83.508 54.545 26.745 1.00 48.97 338 ALA C O 1
ATOM 7982 N N . PHE C 1 345 ? 82.801 53.169 28.375 1.00 48.78 339 PHE C N 1
ATOM 7983 C CA . PHE C 1 345 ? 83.325 51.966 27.735 1.00 48.83 339 PHE C CA 1
ATOM 7984 C C . PHE C 1 345 ? 82.582 51.673 26.439 1.00 49.23 339 PHE C C 1
ATOM 7985 O O . PHE C 1 345 ? 83.199 51.351 25.427 1.00 49.36 339 PHE C O 1
ATOM 7993 N N . VAL C 1 346 ? 81.257 51.774 26.464 1.00 49.41 340 VAL C N 1
ATOM 7994 C CA . VAL C 1 346 ? 80.500 51.548 25.241 1.00 49.52 340 VAL C CA 1
ATOM 7995 C C . VAL C 1 346 ? 80.956 52.532 24.152 1.00 49.85 340 VAL C C 1
ATOM 7996 O O . VAL C 1 346 ? 81.176 52.133 23.005 1.00 49.79 340 VAL C O 1
ATOM 8000 N N . HIS C 1 347 ? 81.133 53.799 24.528 1.00 50.21 341 HIS C N 1
ATOM 8001 C CA . HIS C 1 347 ? 81.566 54.852 23.588 1.00 50.55 341 HIS C CA 1
ATOM 8002 C C . HIS C 1 347 ? 82.968 54.630 23.017 1.00 51.00 341 HIS C C 1
ATOM 8003 O O . HIS C 1 347 ? 83.162 54.688 21.796 1.00 50.88 341 HIS C O 1
ATOM 8010 N N . GLU C 1 348 ? 83.928 54.403 23.915 1.00 51.35 342 GLU C N 1
ATOM 8011 C CA . GLU C 1 348 ? 85.329 54.198 23.570 1.00 52.16 342 GLU C CA 1
ATOM 8012 C C . GLU C 1 348 ? 85.535 52.923 22.734 1.00 51.93 342 GLU C C 1
ATOM 8013 O O . GLU C 1 348 ? 86.155 52.970 21.672 1.00 51.51 342 GLU C O 1
ATOM 8019 N N . TYR C 1 349 ? 84.987 51.800 23.198 1.00 52.23 343 TYR C N 1
ATOM 8020 C CA . TYR C 1 349 ? 85.061 50.519 22.468 1.00 52.73 343 TYR C CA 1
ATOM 8021 C C . TYR C 1 349 ? 84.462 50.586 21.053 1.00 52.97 343 TYR C C 1
ATOM 8022 O O . TYR C 1 349 ? 85.086 50.134 20.088 1.00 53.48 343 TYR C O 1
ATOM 8031 N N . SER C 1 350 ? 83.254 51.128 20.931 1.00 52.95 344 SER C N 1
ATOM 8032 C CA . SER C 1 350 ? 82.595 51.193 19.622 1.00 53.11 344 SER C CA 1
ATOM 8033 C C . SER C 1 350 ? 83.288 52.146 18.670 1.00 53.61 344 SER C C 1
ATOM 8034 O O . SER C 1 350 ? 83.365 51.874 17.475 1.00 53.84 344 SER C O 1
ATOM 8037 N N . GLN C 1 351 ? 83.790 53.254 19.211 1.00 54.49 345 GLN C N 1
ATOM 8038 C CA . GLN C 1 351 ? 84.547 54.232 18.440 1.00 55.67 345 GLN C CA 1
ATOM 8039 C C . GLN C 1 351 ? 85.824 53.630 17.823 1.00 56.33 345 GLN C C 1
ATOM 8040 O O . GLN C 1 351 ? 86.050 53.771 16.616 1.00 55.65 345 GLN C O 1
ATOM 8046 N N . ASN C 1 352 ? 86.632 52.958 18.656 1.00 57.33 346 ASN C N 1
ATOM 8047 C CA . ASN C 1 352 ? 87.837 52.248 18.207 1.00 58.53 346 ASN C CA 1
ATOM 8048 C C . ASN C 1 352 ? 87.547 51.252 17.091 1.00 59.09 346 ASN C C 1
ATOM 8049 O O . ASN C 1 352 ? 88.278 51.203 16.110 1.00 59.37 346 ASN C O 1
ATOM 8054 N N . LYS C 1 353 ? 86.487 50.462 17.258 1.00 59.90 347 LYS C N 1
ATOM 8055 C CA . LYS C 1 353 ? 86.086 49.447 16.283 1.00 60.94 347 LYS C CA 1
ATOM 8056 C C . LYS C 1 353 ? 85.677 50.057 14.943 1.00 61.23 347 LYS C C 1
ATOM 8057 O O . LYS C 1 353 ? 86.059 49.563 13.877 1.00 61.32 347 LYS C O 1
ATOM 8063 N N . LYS C 1 354 ? 84.898 51.132 15.010 1.00 61.68 348 LYS C N 1
ATOM 8064 C CA . LYS C 1 354 ? 84.324 51.750 13.818 1.00 61.87 348 LYS C CA 1
ATOM 8065 C C . LYS C 1 354 ? 85.330 52.600 13.036 1.00 62.72 348 LYS C C 1
ATOM 8066 O O . LYS C 1 354 ? 85.085 52.935 11.876 1.00 62.90 348 LYS C O 1
ATOM 8072 N N . MET C 1 355 ? 86.449 52.945 13.674 1.00 63.69 349 MET C N 1
ATOM 8073 C CA . MET C 1 355 ? 87.539 53.680 13.022 1.00 64.99 349 MET C CA 1
ATOM 8074 C C . MET C 1 355 ? 88.136 52.906 11.851 1.00 64.86 349 MET C C 1
ATOM 8075 O O . MET C 1 355 ? 88.731 51.839 12.040 1.00 65.05 349 MET C O 1
ATOM 8080 N N . THR D 1 12 ? 40.755 -1.242 38.555 1.00 55.97 6 THR D N 1
ATOM 8081 C CA . THR D 1 12 ? 41.942 -1.475 37.672 1.00 56.00 6 THR D CA 1
ATOM 8082 C C . THR D 1 12 ? 42.871 -0.267 37.705 1.00 55.65 6 THR D C 1
ATOM 8083 O O . THR D 1 12 ? 42.423 0.863 37.526 1.00 55.98 6 THR D O 1
ATOM 8087 N N . PHE D 1 13 ? 44.161 -0.513 37.925 1.00 54.92 7 PHE D N 1
ATOM 8088 C CA . PHE D 1 13 ? 45.145 0.554 38.005 1.00 54.33 7 PHE D CA 1
ATOM 8089 C C . PHE D 1 13 ? 45.255 1.280 36.664 1.00 54.22 7 PHE D C 1
ATOM 8090 O O . PHE D 1 13 ? 45.568 0.675 35.630 1.00 54.21 7 PHE D O 1
ATOM 8098 N N . ASN D 1 14 ? 44.980 2.580 36.696 1.00 53.55 8 ASN D N 1
ATOM 8099 C CA . ASN D 1 14 ? 45.055 3.414 35.515 1.00 53.05 8 ASN D CA 1
ATOM 8100 C C . ASN D 1 14 ? 46.509 3.679 35.138 1.00 53.06 8 ASN D C 1
ATOM 8101 O O . ASN D 1 14 ? 47.229 4.398 35.836 1.00 52.80 8 ASN D O 1
ATOM 8106 N N . GLU D 1 15 ? 46.914 3.086 34.019 1.00 53.05 9 GLU D N 1
ATOM 8107 C CA . GLU D 1 15 ? 48.288 3.145 33.524 1.00 53.49 9 GLU D CA 1
ATOM 8108 C C . GLU D 1 15 ? 48.562 4.286 32.538 1.00 52.65 9 GLU D C 1
ATOM 8109 O O . GLU D 1 15 ? 49.721 4.576 32.220 1.00 52.40 9 GLU D O 1
ATOM 8115 N N . THR D 1 16 ? 47.485 4.927 32.087 1.00 52.12 10 THR D N 1
ATOM 8116 C CA . THR D 1 16 ? 47.499 5.882 30.977 1.00 51.81 10 THR D CA 1
ATOM 8117 C C . THR D 1 16 ? 48.649 6.891 31.053 1.00 51.73 10 THR D C 1
ATOM 8118 O O . THR D 1 16 ? 49.346 7.127 30.062 1.00 51.45 10 THR D O 1
ATOM 8122 N N . PHE D 1 17 ? 48.841 7.468 32.235 1.00 51.34 11 PHE D N 1
ATOM 8123 C CA . PHE D 1 17 ? 49.842 8.494 32.440 1.00 51.37 11 PHE D CA 1
ATOM 8124 C C . PHE D 1 17 ? 51.253 7.986 32.168 1.00 51.22 11 PHE D C 1
ATOM 8125 O O . PHE D 1 17 ? 52.049 8.682 31.509 1.00 51.32 11 PHE D O 1
ATOM 8133 N N . LEU D 1 18 ? 51.555 6.789 32.671 1.00 50.78 12 LEU D N 1
ATOM 8134 C CA . LEU D 1 18 ? 52.892 6.210 32.518 1.00 50.96 12 LEU D CA 1
ATOM 8135 C C . LEU D 1 18 ? 53.200 5.781 31.082 1.00 51.33 12 LEU D C 1
ATOM 8136 O O . LEU D 1 18 ? 54.348 5.878 30.641 1.00 51.48 12 LEU D O 1
ATOM 8141 N N . LYS D 1 19 ? 52.180 5.291 30.375 1.00 51.77 13 LYS D N 1
ATOM 8142 C CA . LYS D 1 19 ? 52.298 4.947 28.955 1.00 52.30 13 LYS D CA 1
ATOM 8143 C C . LYS D 1 19 ? 52.671 6.172 28.119 1.00 52.37 13 LYS D C 1
ATOM 8144 O O . LYS D 1 19 ? 53.636 6.125 27.359 1.00 52.22 13 LYS D O 1
ATOM 8150 N N . ALA D 1 20 ? 51.913 7.260 28.282 1.00 52.58 14 ALA D N 1
ATOM 8151 C CA . ALA D 1 20 ? 52.170 8.526 27.572 1.00 53.20 14 ALA D CA 1
ATOM 8152 C C . ALA D 1 20 ? 53.575 9.063 27.836 1.00 53.34 14 ALA D C 1
ATOM 8153 O O . ALA D 1 20 ? 54.272 9.467 26.909 1.00 53.61 14 ALA D O 1
ATOM 8155 N N . ALA D 1 21 ? 53.989 9.039 29.097 1.00 53.78 15 ALA D N 1
ATOM 8156 C CA . ALA D 1 21 ? 55.314 9.500 29.492 1.00 54.37 15 ALA D CA 1
ATOM 8157 C C . ALA D 1 21 ? 56.419 8.660 28.851 1.00 55.04 15 ALA D C 1
ATOM 8158 O O . ALA D 1 21 ? 57.519 9.160 28.613 1.00 55.15 15 ALA D O 1
ATOM 8160 N N . ARG D 1 22 ? 56.106 7.388 28.591 1.00 55.70 16 ARG D N 1
ATOM 8161 C CA . ARG D 1 22 ? 56.980 6.445 27.910 1.00 56.27 16 ARG D CA 1
ATOM 8162 C C . ARG D 1 22 ? 56.798 6.522 26.384 1.00 56.37 16 ARG D C 1
ATOM 8163 O O . ARG D 1 22 ? 57.465 5.807 25.635 1.00 56.46 16 ARG D O 1
ATOM 8171 N N . GLY D 1 23 ? 55.891 7.386 25.929 1.00 56.58 17 GLY D N 1
ATOM 8172 C CA . GLY D 1 23 ? 55.588 7.530 24.504 1.00 56.37 17 GLY D CA 1
ATOM 8173 C C . GLY D 1 23 ? 54.887 6.324 23.891 1.00 56.46 17 GLY D C 1
ATOM 8174 O O . GLY D 1 23 ? 55.080 6.031 22.719 1.00 56.63 17 GLY D O 1
ATOM 8175 N N . GLU D 1 24 ? 54.057 5.636 24.672 1.00 56.28 18 GLU D N 1
ATOM 8176 C CA . GLU D 1 24 ? 53.391 4.418 24.209 1.00 56.50 18 GLU D CA 1
ATOM 8177 C C . GLU D 1 24 ? 51.890 4.615 23.982 1.00 56.13 18 GLU D C 1
ATOM 8178 O O . GLU D 1 24 ? 51.281 5.520 24.558 1.00 56.24 18 GLU D O 1
ATOM 8184 N N . LYS D 1 25 ? 51.302 3.752 23.152 1.00 55.77 19 LYS D N 1
ATOM 8185 C CA . LYS D 1 25 ? 49.854 3.737 22.908 1.00 55.57 19 LYS D CA 1
ATOM 8186 C C . LYS D 1 25 ? 49.000 3.692 24.179 1.00 55.04 19 LYS D C 1
ATOM 8187 O O . LYS D 1 25 ? 49.147 2.786 25.006 1.00 55.09 19 LYS D O 1
ATOM 8193 N N . ALA D 1 26 ? 48.095 4.657 24.310 1.00 54.21 20 ALA D N 1
ATOM 8194 C CA . ALA D 1 26 ? 47.025 4.591 25.302 1.00 53.75 20 ALA D CA 1
ATOM 8195 C C . ALA D 1 26 ? 45.673 4.856 24.635 1.00 53.45 20 ALA D C 1
ATOM 8196 O O . ALA D 1 26 ? 45.611 5.470 23.571 1.00 53.32 20 ALA D O 1
ATOM 8198 N N . ASP D 1 27 ? 44.599 4.386 25.265 1.00 53.18 21 ASP D N 1
ATOM 8199 C CA . ASP D 1 27 ? 43.234 4.557 24.753 1.00 52.88 21 ASP D CA 1
ATOM 8200 C C . ASP D 1 27 ? 42.674 5.988 24.934 1.00 52.38 21 ASP D C 1
ATOM 8201 O O . ASP D 1 27 ? 41.634 6.325 24.361 1.00 52.32 21 ASP D O 1
ATOM 8206 N N . HIS D 1 28 ? 43.347 6.812 25.746 1.00 51.54 22 HIS D N 1
ATOM 8207 C CA . HIS D 1 28 ? 42.961 8.216 25.946 1.00 51.03 22 HIS D CA 1
ATOM 8208 C C . HIS D 1 28 ? 44.169 9.046 26.380 1.00 50.78 22 HIS D C 1
ATOM 8209 O O . HIS D 1 28 ? 45.196 8.486 26.761 1.00 50.58 22 HIS D O 1
ATOM 8216 N N . THR D 1 29 ? 44.042 10.371 26.312 1.00 50.67 23 THR D N 1
ATOM 8217 C CA . THR D 1 29 ? 45.089 11.288 26.777 1.00 50.55 23 THR D CA 1
ATOM 8218 C C . THR D 1 29 ? 44.999 11.472 28.290 1.00 50.86 23 THR D C 1
ATOM 8219 O O . THR D 1 29 ? 43.936 11.840 28.799 1.00 51.02 23 THR D O 1
ATOM 8223 N N . PRO D 1 30 ? 46.112 11.221 29.017 1.00 50.89 24 PRO D N 1
ATOM 8224 C CA . PRO D 1 30 ? 46.117 11.445 30.464 1.00 50.82 24 PRO D CA 1
ATOM 8225 C C . PRO D 1 30 ? 46.180 12.939 30.799 1.00 51.39 24 PRO D C 1
ATOM 8226 O O . PRO D 1 30 ? 46.747 13.734 30.033 1.00 52.07 24 PRO D O 1
ATOM 8230 N N . VAL D 1 31 ? 45.592 13.297 31.935 1.00 51.46 25 VAL D N 1
ATOM 8231 C CA . VAL D 1 31 ? 45.535 14.678 32.422 1.00 51.53 25 VAL D CA 1
ATOM 8232 C C . VAL D 1 31 ? 45.877 14.674 33.904 1.00 51.20 25 VAL D C 1
ATOM 8233 O O . VAL D 1 31 ? 45.401 13.818 34.649 1.00 51.26 25 VAL D O 1
ATOM 8237 N N . TRP D 1 32 ? 46.673 15.647 34.328 1.00 50.87 26 TRP D N 1
ATOM 8238 C CA . TRP D 1 32 ? 46.663 16.093 35.734 1.00 50.68 26 TRP D CA 1
ATOM 8239 C C . TRP D 1 32 ? 47.000 17.587 35.707 1.00 50.58 26 TRP D C 1
ATOM 8240 O O . TRP D 1 32 ? 47.377 18.093 34.665 1.00 50.35 26 TRP D O 1
ATOM 8251 N N . TYR D 1 33 ? 46.852 18.284 36.831 1.00 50.91 27 TYR D N 1
ATOM 8252 C CA . TYR D 1 33 ? 47.115 19.726 36.877 1.00 50.74 27 TYR D CA 1
ATOM 8253 C C . TYR D 1 33 ? 48.111 20.059 37.963 1.00 51.03 27 TYR D C 1
ATOM 8254 O O . TYR D 1 33 ? 48.005 19.552 39.077 1.00 52.06 27 TYR D O 1
ATOM 8263 N N . MET D 1 34 ? 49.083 20.909 37.647 1.00 51.04 28 MET D N 1
ATOM 8264 C CA . MET D 1 34 ? 49.967 21.432 38.676 1.00 50.89 28 MET D CA 1
ATOM 8265 C C . MET D 1 34 ? 49.135 22.252 39.660 1.00 50.52 28 MET D C 1
ATOM 8266 O O . MET D 1 34 ? 48.268 23.043 39.261 1.00 49.96 28 MET D O 1
ATOM 8271 N N . ARG D 1 35 ? 49.375 22.009 40.947 1.00 50.57 29 ARG D N 1
ATOM 8272 C CA . ARG D 1 35 ? 48.542 22.549 42.043 1.00 50.67 29 ARG D CA 1
ATOM 8273 C C . ARG D 1 35 ? 47.063 22.084 42.018 1.00 49.72 29 ARG D C 1
ATOM 8274 O O . ARG D 1 35 ? 46.172 22.796 42.490 1.00 49.17 29 ARG D O 1
ATOM 8282 N N . GLN D 1 36 ? 46.805 20.897 41.462 1.00 48.91 30 GLN D N 1
ATOM 8283 C CA . GLN D 1 36 ? 45.459 20.307 41.550 1.00 48.74 30 GLN D CA 1
ATOM 8284 C C . GLN D 1 36 ? 44.941 20.175 42.991 1.00 48.34 30 GLN D C 1
ATOM 8285 O O . GLN D 1 36 ? 43.740 20.306 43.224 1.00 47.94 30 GLN D O 1
ATOM 8291 N N . ALA D 1 37 ? 45.844 19.930 43.941 1.00 48.54 31 ALA D N 1
ATOM 8292 C CA . ALA D 1 37 ? 45.502 19.999 45.368 1.00 48.70 31 ALA D CA 1
ATOM 8293 C C . ALA D 1 37 ? 46.015 21.303 45.956 1.00 48.82 31 ALA D C 1
ATOM 8294 O O . ALA D 1 37 ? 47.212 21.585 45.893 1.00 49.19 31 ALA D O 1
ATOM 8296 N N . GLY D 1 38 ? 45.110 22.094 46.526 1.00 48.80 32 GLY D N 1
ATOM 8297 C CA . GLY D 1 38 ? 45.461 23.420 47.028 1.00 48.89 32 GLY D CA 1
ATOM 8298 C C . GLY D 1 38 ? 44.266 24.341 47.188 1.00 49.26 32 GLY D C 1
ATOM 8299 O O . GLY D 1 38 ? 43.114 23.893 47.207 1.00 49.35 32 GLY D O 1
ATOM 8300 N N . ARG D 1 39 ? 44.546 25.639 47.279 1.00 49.39 33 ARG D N 1
ATOM 8301 C CA . ARG D 1 39 ? 43.561 26.650 47.692 1.00 49.54 33 ARG D CA 1
ATOM 8302 C C . ARG D 1 39 ? 42.326 26.803 46.795 1.00 48.87 33 ARG D C 1
ATOM 8303 O O . ARG D 1 39 ? 41.363 27.480 47.176 1.00 48.12 33 ARG D O 1
ATOM 8311 N N . SER D 1 40 ? 42.365 26.173 45.618 1.00 48.26 34 SER D N 1
ATOM 8312 C CA . SER D 1 40 ? 41.213 26.099 44.718 1.00 48.11 34 SER D CA 1
ATOM 8313 C C . SER D 1 40 ? 40.104 25.215 45.301 1.00 48.01 34 SER D C 1
ATOM 8314 O O . SER D 1 40 ? 38.927 25.423 45.005 1.00 48.40 34 SER D O 1
ATOM 8317 N N . GLN D 1 41 ? 40.481 24.240 46.127 1.00 47.57 35 GLN D N 1
ATOM 8318 C CA . GLN D 1 41 ? 39.517 23.350 46.763 1.00 47.47 35 GLN D CA 1
ATOM 8319 C C . GLN D 1 41 ? 39.058 23.853 48.148 1.00 47.64 35 GLN D C 1
ATOM 8320 O O . GLN D 1 41 ? 39.891 24.110 49.018 1.00 47.71 35 GLN D O 1
ATOM 8326 N N . PRO D 1 42 ? 37.730 23.996 48.355 1.00 47.66 36 PRO D N 1
ATOM 8327 C CA . PRO D 1 42 ? 37.245 24.406 49.682 1.00 47.92 36 PRO D CA 1
ATOM 8328 C C . PRO D 1 42 ? 37.584 23.409 50.789 1.00 48.27 36 PRO D C 1
ATOM 8329 O O . PRO D 1 42 ? 37.775 23.819 51.933 1.00 48.35 36 PRO D O 1
ATOM 8333 N N . GLU D 1 43 ? 37.652 22.119 50.452 1.00 48.72 37 GLU D N 1
ATOM 8334 C CA . GLU D 1 43 ? 38.099 21.080 51.391 1.00 49.14 37 GLU D CA 1
ATOM 8335 C C . GLU D 1 43 ? 39.517 21.379 51.872 1.00 48.99 37 GLU D C 1
ATOM 8336 O O . GLU D 1 43 ? 39.832 21.214 53.054 1.00 48.10 37 GLU D O 1
ATOM 8342 N N . TYR D 1 44 ? 40.370 21.807 50.937 1.00 49.34 38 TYR D N 1
ATOM 8343 C CA . TYR D 1 44 ? 41.741 22.171 51.272 1.00 49.83 38 TYR D CA 1
ATOM 8344 C C . TYR D 1 44 ? 41.805 23.417 52.163 1.00 50.46 38 TYR D C 1
ATOM 8345 O O . TYR D 1 44 ? 42.534 23.420 53.156 1.00 50.00 38 TYR D O 1
ATOM 8354 N N . ARG D 1 45 ? 41.035 24.452 51.805 1.00 51.29 39 ARG D N 1
ATOM 8355 C CA . ARG D 1 45 ? 40.954 25.694 52.586 1.00 52.40 39 ARG D CA 1
ATOM 8356 C C . ARG D 1 45 ? 40.499 25.413 54.020 1.00 52.70 39 ARG D C 1
ATOM 8357 O O . ARG D 1 45 ? 41.109 25.906 54.976 1.00 53.00 39 ARG D O 1
ATOM 8365 N N . LYS D 1 46 ? 39.435 24.618 54.158 1.00 53.04 40 LYS D N 1
ATOM 8366 C CA . LYS D 1 46 ? 38.884 24.267 55.464 1.00 53.26 40 LYS D CA 1
ATOM 8367 C C . LYS D 1 46 ? 39.855 23.413 56.263 1.00 52.96 40 LYS D C 1
ATOM 8368 O O . LYS D 1 46 ? 40.018 23.624 57.463 1.00 52.98 40 LYS D O 1
ATOM 8374 N N . LEU D 1 47 ? 40.513 22.465 55.600 1.00 52.91 41 LEU D N 1
ATOM 8375 C CA . LEU D 1 47 ? 41.516 21.637 56.267 1.00 53.09 41 LEU D CA 1
ATOM 8376 C C . LEU D 1 47 ? 42.667 22.484 56.805 1.00 53.41 41 LEU D C 1
ATOM 8377 O O . LEU D 1 47 ? 43.120 22.276 57.937 1.00 53.46 41 LEU D O 1
ATOM 8382 N N . LYS D 1 48 ? 43.099 23.454 55.998 1.00 53.67 42 LYS D N 1
ATOM 8383 C CA . LYS D 1 48 ? 44.192 24.365 56.341 1.00 54.24 42 LYS D CA 1
ATOM 8384 C C . LYS D 1 48 ? 43.889 25.253 57.563 1.00 54.56 42 LYS D C 1
ATOM 8385 O O . LYS D 1 48 ? 44.755 25.414 58.429 1.00 54.40 42 LYS D O 1
ATOM 8391 N N . GLU D 1 49 ? 42.681 25.817 57.642 1.00 55.00 43 GLU D N 1
ATOM 8392 C CA . GLU D 1 49 ? 42.289 26.566 58.850 1.00 55.83 43 GLU D CA 1
ATOM 8393 C C . GLU D 1 49 ? 42.188 25.662 60.071 1.00 55.59 43 GLU D C 1
ATOM 8394 O O . GLU D 1 49 ? 42.525 26.071 61.177 1.00 55.43 43 GLU D O 1
ATOM 8400 N N . LYS D 1 50 ? 41.759 24.420 59.852 1.00 55.70 44 LYS D N 1
ATOM 8401 C CA . LYS D 1 50 ? 41.558 23.480 60.951 1.00 55.72 44 LYS D CA 1
ATOM 8402 C C . LYS D 1 50 ? 42.864 22.955 61.556 1.00 55.59 44 LYS D C 1
ATOM 8403 O O . LYS D 1 50 ? 42.983 22.873 62.774 1.00 55.61 44 LYS D O 1
ATOM 8409 N N . TYR D 1 51 ? 43.837 22.611 60.712 1.00 55.57 45 TYR D N 1
ATOM 8410 C CA . TYR D 1 51 ? 45.074 21.969 61.190 1.00 55.31 45 TYR D CA 1
ATOM 8411 C C . TYR D 1 51 ? 46.325 22.842 61.101 1.00 55.30 45 TYR D C 1
ATOM 8412 O O . TYR D 1 51 ? 47.278 22.651 61.863 1.00 55.05 45 TYR D O 1
ATOM 8421 N N . GLY D 1 52 ? 46.310 23.800 60.177 1.00 55.38 46 GLY D N 1
ATOM 8422 C CA . GLY D 1 52 ? 47.467 24.650 59.925 1.00 55.58 46 GLY D CA 1
ATOM 8423 C C . GLY D 1 52 ? 48.361 24.036 58.868 1.00 55.80 46 GLY D C 1
ATOM 8424 O O . GLY D 1 52 ? 48.274 22.843 58.588 1.00 55.56 46 GLY D O 1
ATOM 8425 N N . LEU D 1 53 ? 49.231 24.860 58.297 1.00 56.33 47 LEU D N 1
ATOM 8426 C CA . LEU D 1 53 ? 50.133 24.455 57.214 1.00 56.78 47 LEU D CA 1
ATOM 8427 C C . LEU D 1 53 ? 51.091 23.320 57.600 1.00 56.89 47 LEU D C 1
ATOM 8428 O O . LEU D 1 53 ? 51.319 22.421 56.808 1.00 57.04 47 LEU D O 1
ATOM 8433 N N . PHE D 1 54 ? 51.631 23.356 58.815 1.00 57.05 48 PHE D N 1
ATOM 8434 C CA . PHE D 1 54 ? 52.619 22.361 59.251 1.00 57.36 48 PHE D CA 1
ATOM 8435 C C . PHE D 1 54 ? 52.054 20.943 59.353 1.00 57.63 48 PHE D C 1
ATOM 8436 O O . PHE D 1 54 ? 52.630 20.011 58.795 1.00 57.68 48 PHE D O 1
ATOM 8444 N N . GLU D 1 55 ? 50.945 20.790 60.075 1.00 58.03 49 GLU D N 1
ATOM 8445 C CA . GLU D 1 55 ? 50.267 19.498 60.216 1.00 58.61 49 GLU D CA 1
ATOM 8446 C C . GLU D 1 55 ? 49.804 18.963 58.862 1.00 58.82 49 GLU D C 1
ATOM 8447 O O . GLU D 1 55 ? 49.883 17.764 58.594 1.00 58.63 49 GLU D O 1
ATOM 8453 N N . ILE D 1 56 ? 49.337 19.880 58.019 1.00 59.29 50 ILE D N 1
ATOM 8454 C CA . ILE D 1 56 ? 48.804 19.575 56.699 1.00 59.86 50 ILE D CA 1
ATOM 8455 C C . ILE D 1 56 ? 49.917 19.141 55.728 1.00 60.01 50 ILE D C 1
ATOM 8456 O O . ILE D 1 56 ? 49.635 18.534 54.688 1.00 60.16 50 ILE D O 1
ATOM 8461 N N . THR D 1 57 ? 51.169 19.455 56.078 1.00 60.00 51 THR D N 1
ATOM 8462 C CA . THR D 1 57 ? 52.335 19.119 55.254 1.00 60.19 51 THR D CA 1
ATOM 8463 C C . THR D 1 57 ? 53.300 18.150 55.941 1.00 60.20 51 THR D C 1
ATOM 8464 O O . THR D 1 57 ? 54.392 17.883 55.413 1.00 60.64 51 THR D O 1
ATOM 8468 N N . HIS D 1 58 ? 52.911 17.628 57.102 1.00 59.66 52 HIS D N 1
ATOM 8469 C CA . HIS D 1 58 ? 53.800 16.771 57.882 1.00 59.42 52 HIS D CA 1
ATOM 8470 C C . HIS D 1 58 ? 53.138 15.499 58.396 1.00 59.31 52 HIS D C 1
ATOM 8471 O O . HIS D 1 58 ? 53.817 14.494 58.612 1.00 59.46 52 HIS D O 1
ATOM 8478 N N . GLN D 1 59 ? 51.825 15.548 58.606 1.00 58.93 53 GLN D N 1
ATOM 8479 C CA . GLN D 1 59 ? 51.079 14.389 59.097 1.00 58.48 53 GLN D CA 1
ATOM 8480 C C . GLN D 1 59 ? 50.560 13.577 57.899 1.00 57.88 53 GLN D C 1
ATOM 8481 O O . GLN D 1 59 ? 49.712 14.061 57.137 1.00 58.02 53 GLN D O 1
ATOM 8487 N N . PRO D 1 60 ? 51.090 12.344 57.729 1.00 57.14 54 PRO D N 1
ATOM 8488 C CA . PRO D 1 60 ? 50.893 11.479 56.555 1.00 56.17 54 PRO D CA 1
ATOM 8489 C C . PRO D 1 60 ? 49.444 11.232 56.153 1.00 55.41 54 PRO D C 1
ATOM 8490 O O . PRO D 1 60 ? 49.151 11.219 54.964 1.00 55.89 54 PRO D O 1
ATOM 8494 N N . GLU D 1 61 ? 48.546 11.048 57.114 1.00 54.43 55 GLU D N 1
ATOM 8495 C CA . GLU D 1 61 ? 47.131 10.818 56.796 1.00 53.69 55 GLU D CA 1
ATOM 8496 C C . GLU D 1 61 ? 46.489 12.041 56.136 1.00 53.13 55 GLU D C 1
ATOM 8497 O O . GLU D 1 61 ? 45.572 11.914 55.308 1.00 52.31 55 GLU D O 1
ATOM 8503 N N . LEU D 1 62 ? 46.982 13.215 56.525 1.00 52.86 56 LEU D N 1
ATOM 8504 C CA . LEU D 1 62 ? 46.475 14.483 56.027 1.00 52.90 56 LEU D CA 1
ATOM 8505 C C . LEU D 1 62 ? 47.033 14.823 54.638 1.00 52.89 56 LEU D C 1
ATOM 8506 O O . LEU D 1 62 ? 46.266 15.202 53.763 1.00 52.54 56 LEU D O 1
ATOM 8511 N N . CYS D 1 63 ? 48.344 14.678 54.432 1.00 53.24 57 CYS D N 1
ATOM 8512 C CA . CYS D 1 63 ? 48.932 14.932 53.105 1.00 54.12 57 CYS D CA 1
ATOM 8513 C C . CYS D 1 63 ? 48.402 13.953 52.059 1.00 53.25 57 CYS D C 1
ATOM 8514 O O . CYS D 1 63 ? 48.261 14.311 50.889 1.00 53.23 57 CYS D O 1
ATOM 8517 N N . ALA D 1 64 ? 48.136 12.719 52.484 1.00 52.67 58 ALA D N 1
ATOM 8518 C CA . ALA D 1 64 ? 47.577 11.700 51.599 1.00 52.18 58 ALA D CA 1
ATOM 8519 C C . ALA D 1 64 ? 46.168 12.076 51.152 1.00 51.68 58 ALA D C 1
ATOM 8520 O O . ALA D 1 64 ? 45.810 11.891 50.004 1.00 51.60 58 ALA D O 1
ATOM 8522 N N . TYR D 1 65 ? 45.375 12.605 52.076 1.00 51.62 59 TYR D N 1
ATOM 8523 C CA . TYR D 1 65 ? 44.027 13.057 51.772 1.00 51.29 59 TYR D CA 1
ATOM 8524 C C . TYR D 1 65 ? 44.093 14.201 50.777 1.00 51.04 59 TYR D C 1
ATOM 8525 O O . TYR D 1 65 ? 43.416 14.168 49.748 1.00 51.15 59 TYR D O 1
ATOM 8534 N N . VAL D 1 66 ? 44.936 15.189 51.084 1.00 50.55 60 VAL D N 1
ATOM 8535 C CA . VAL D 1 66 ? 45.149 16.347 50.222 1.00 50.37 60 VAL D CA 1
ATOM 8536 C C . VAL D 1 66 ? 45.560 15.890 48.825 1.00 50.38 60 VAL D C 1
ATOM 8537 O O . VAL D 1 66 ? 44.979 16.321 47.822 1.00 50.06 60 VAL D O 1
ATOM 8541 N N . THR D 1 67 ? 46.546 15.000 48.779 1.00 50.12 61 THR D N 1
ATOM 8542 C CA . THR D 1 67 ? 47.062 14.475 47.517 1.00 50.20 61 THR D CA 1
ATOM 8543 C C . THR D 1 67 ? 46.007 13.754 46.679 1.00 50.22 61 THR D C 1
ATOM 8544 O O . THR D 1 67 ? 45.952 13.952 45.474 1.00 50.61 61 THR D O 1
ATOM 8548 N N . ARG D 1 68 ? 45.168 12.937 47.312 1.00 50.26 62 ARG D N 1
ATOM 8549 C CA . ARG D 1 68 ? 44.237 12.075 46.574 1.00 50.80 62 ARG D CA 1
ATOM 8550 C C . ARG D 1 68 ? 42.909 12.737 46.146 1.00 50.60 62 ARG D C 1
ATOM 8551 O O . ARG D 1 68 ? 42.266 12.268 45.206 1.00 50.48 62 ARG D O 1
ATOM 8559 N N . LEU D 1 69 ? 42.497 13.796 46.844 1.00 50.52 63 LEU D N 1
ATOM 8560 C CA . LEU D 1 69 ? 41.206 14.454 46.597 1.00 50.63 63 LEU D CA 1
ATOM 8561 C C . LEU D 1 69 ? 40.996 14.875 45.139 1.00 50.57 63 LEU D C 1
ATOM 8562 O O . LEU D 1 69 ? 39.949 14.562 44.563 1.00 50.80 63 LEU D O 1
ATOM 8567 N N . PRO D 1 70 ? 41.973 15.602 44.537 1.00 50.65 64 PRO D N 1
ATOM 8568 C CA . PRO D 1 70 ? 41.788 15.892 43.108 1.00 50.71 64 PRO D CA 1
ATOM 8569 C C . PRO D 1 70 ? 41.542 14.629 42.261 1.00 50.68 64 PRO D C 1
ATOM 8570 O O . PRO D 1 70 ? 40.647 14.640 41.418 1.00 50.86 64 PRO D O 1
ATOM 8574 N N . VAL D 1 71 ? 42.281 13.550 42.507 1.00 50.84 65 VAL D N 1
ATOM 8575 C CA . VAL D 1 71 ? 42.031 12.279 41.799 1.00 51.61 65 VAL D CA 1
ATOM 8576 C C . VAL D 1 71 ? 40.569 11.793 41.955 1.00 52.18 65 VAL D C 1
ATOM 8577 O O . VAL D 1 71 ? 39.899 11.486 40.965 1.00 52.40 65 VAL D O 1
ATOM 8581 N N . GLU D 1 72 ? 40.072 11.775 43.190 1.00 52.62 66 GLU D N 1
ATOM 8582 C CA . GLU D 1 72 ? 38.715 11.324 43.486 1.00 53.12 66 GLU D CA 1
ATOM 8583 C C . GLU D 1 72 ? 37.635 12.231 42.896 1.00 52.95 66 GLU D C 1
ATOM 8584 O O . GLU D 1 72 ? 36.576 11.755 42.464 1.00 52.48 66 GLU D O 1
ATOM 8590 N N . GLN D 1 73 ? 37.902 13.536 42.900 1.00 52.82 67 GLN D N 1
ATOM 8591 C CA . GLN D 1 73 ? 36.898 14.526 42.528 1.00 52.89 67 GLN D CA 1
ATOM 8592 C C . GLN D 1 73 ? 36.896 14.778 41.031 1.00 52.54 67 GLN D C 1
ATOM 8593 O O . GLN D 1 73 ? 35.833 14.968 40.440 1.00 52.66 67 GLN D O 1
ATOM 8599 N N . TYR D 1 74 ? 38.086 14.785 40.425 1.00 51.81 68 TYR D N 1
ATOM 8600 C CA . TYR D 1 74 ? 38.220 15.141 39.020 1.00 51.25 68 TYR D CA 1
ATOM 8601 C C . TYR D 1 74 ? 38.374 13.931 38.096 1.00 50.96 68 TYR D C 1
ATOM 8602 O O . TYR D 1 74 ? 38.053 14.026 36.914 1.00 51.13 68 TYR D O 1
ATOM 8611 N N . GLY D 1 75 ? 38.874 12.812 38.633 1.00 50.46 69 GLY D N 1
ATOM 8612 C CA . GLY D 1 75 ? 39.230 11.650 37.822 1.00 49.53 69 GLY D CA 1
ATOM 8613 C C . GLY D 1 75 ? 40.485 11.875 36.981 1.00 49.49 69 GLY D C 1
ATOM 8614 O O . GLY D 1 75 ? 40.620 11.302 35.905 1.00 49.38 69 GLY D O 1
ATOM 8615 N N . VAL D 1 76 ? 41.412 12.698 37.469 1.00 49.14 70 VAL D N 1
ATOM 8616 C CA . VAL D 1 76 ? 42.711 12.862 36.802 1.00 48.90 70 VAL D CA 1
ATOM 8617 C C . VAL D 1 76 ? 43.501 11.559 36.811 1.00 49.40 70 VAL D C 1
ATOM 8618 O O . VAL D 1 76 ? 43.221 10.651 37.596 1.00 49.21 70 VAL D O 1
ATOM 8622 N N . ASP D 1 77 ? 44.501 11.492 35.939 1.00 49.41 71 ASP D N 1
ATOM 8623 C CA . ASP D 1 77 ? 45.200 10.245 35.651 1.00 49.99 71 ASP D CA 1
ATOM 8624 C C . ASP D 1 77 ? 46.432 10.021 36.523 1.00 49.81 71 ASP D C 1
ATOM 8625 O O . ASP D 1 77 ? 47.058 8.949 36.472 1.00 49.82 71 ASP D O 1
ATOM 8630 N N . ALA D 1 78 ? 46.773 11.040 37.302 1.00 49.60 72 ALA D N 1
ATOM 8631 C CA . ALA D 1 78 ? 47.979 11.041 38.115 1.00 49.90 72 ALA D CA 1
ATOM 8632 C C . ALA D 1 78 ? 47.777 11.864 39.379 1.00 50.25 72 ALA D C 1
ATOM 8633 O O . ALA D 1 78 ? 47.030 12.853 39.389 1.00 50.22 72 ALA D O 1
ATOM 8635 N N . ALA D 1 79 ? 48.444 11.436 40.447 1.00 50.22 73 ALA D N 1
ATOM 8636 C CA . ALA D 1 79 ? 48.500 12.206 41.676 1.00 50.18 73 ALA D CA 1
ATOM 8637 C C . ALA D 1 79 ? 49.887 12.831 41.733 1.00 50.18 73 ALA D C 1
ATOM 8638 O O . ALA D 1 79 ? 50.864 12.196 41.350 1.00 49.95 73 ALA D O 1
ATOM 8640 N N . ILE D 1 80 ? 49.945 14.089 42.158 1.00 50.58 74 ILE D N 1
ATOM 8641 C CA . ILE D 1 80 ? 51.188 14.789 42.431 1.00 50.90 74 ILE D CA 1
ATOM 8642 C C . ILE D 1 80 ? 51.252 14.938 43.947 1.00 51.96 74 ILE D C 1
ATOM 8643 O O . ILE D 1 80 ? 50.272 15.343 44.599 1.00 51.38 74 ILE D O 1
ATOM 8648 N N . LEU D 1 81 ? 52.400 14.569 44.507 1.00 53.01 75 LEU D N 1
ATOM 8649 C CA . LEU D 1 81 ? 52.589 14.592 45.940 1.00 53.92 75 LEU D CA 1
ATOM 8650 C C . LEU D 1 81 ? 52.458 16.012 46.452 1.00 54.60 75 LEU D C 1
ATOM 8651 O O . LEU D 1 81 ? 53.158 16.923 45.984 1.00 54.75 75 LEU D O 1
ATOM 8656 N N . TYR D 1 82 ? 51.552 16.199 47.406 1.00 55.35 76 TYR D N 1
ATOM 8657 C CA . TYR D 1 82 ? 51.461 17.464 48.124 1.00 56.04 76 TYR D CA 1
ATOM 8658 C C . TYR D 1 82 ? 52.577 17.607 49.160 1.00 56.64 76 TYR D C 1
ATOM 8659 O O . TYR D 1 82 ? 52.680 16.809 50.088 1.00 57.15 76 TYR D O 1
ATOM 8668 N N . LYS D 1 83 ? 53.398 18.640 49.002 1.00 57.63 77 LYS D N 1
ATOM 8669 C CA . LYS D 1 83 ? 54.438 18.987 49.986 1.00 58.47 77 LYS D CA 1
ATOM 8670 C C . LYS D 1 83 ? 55.154 20.263 49.583 1.00 59.13 77 LYS D C 1
ATOM 8671 O O . LYS D 1 83 ? 55.057 20.716 48.438 1.00 59.24 77 LYS D O 1
ATOM 8677 N N . ASP D 1 84 ? 55.881 20.829 50.537 1.00 59.85 78 ASP D N 1
ATOM 8678 C CA . ASP D 1 84 ? 56.651 22.033 50.301 1.00 60.53 78 ASP D CA 1
ATOM 8679 C C . ASP D 1 84 ? 57.829 21.767 49.375 1.00 60.72 78 ASP D C 1
ATOM 8680 O O . ASP D 1 84 ? 58.470 20.712 49.436 1.00 60.94 78 ASP D O 1
ATOM 8685 N N . ILE D 1 85 ? 58.093 22.748 48.522 1.00 60.88 79 ILE D N 1
ATOM 8686 C CA . ILE D 1 85 ? 59.256 22.769 47.640 1.00 61.03 79 ILE D CA 1
ATOM 8687 C C . ILE D 1 85 ? 60.575 22.757 48.433 1.00 60.71 79 ILE D C 1
ATOM 8688 O O . ILE D 1 85 ? 61.578 22.197 47.982 1.00 60.76 79 ILE D O 1
ATOM 8693 N N . MET D 1 86 ? 60.549 23.343 49.628 1.00 60.30 80 MET D N 1
ATOM 8694 C CA . MET D 1 86 ? 61.745 23.496 50.439 1.00 60.51 80 MET D CA 1
ATOM 8695 C C . MET D 1 86 ? 61.952 22.377 51.468 1.00 59.96 80 MET D C 1
ATOM 8696 O O . MET D 1 86 ? 62.845 22.468 52.311 1.00 60.13 80 MET D O 1
ATOM 8701 N N . THR D 1 87 ? 61.146 21.316 51.369 1.00 59.39 81 THR D N 1
ATOM 8702 C CA . THR D 1 87 ? 61.223 20.150 52.266 1.00 58.69 81 THR D CA 1
ATOM 8703 C C . THR D 1 87 ? 62.643 19.595 52.512 1.00 58.16 81 THR D C 1
ATOM 8704 O O . THR D 1 87 ? 63.028 19.417 53.669 1.00 58.27 81 THR D O 1
ATOM 8708 N N . PRO D 1 88 ? 63.426 19.327 51.441 1.00 57.60 82 PRO D N 1
ATOM 8709 C CA . PRO D 1 88 ? 64.707 18.662 51.692 1.00 57.11 82 PRO D CA 1
ATOM 8710 C C . PRO D 1 88 ? 65.836 19.590 52.166 1.00 56.85 82 PRO D C 1
ATOM 8711 O O . PRO D 1 88 ? 66.923 19.106 52.486 1.00 56.71 82 PRO D O 1
ATOM 8715 N N . LEU D 1 89 ? 65.575 20.896 52.224 1.00 56.53 83 LEU D N 1
ATOM 8716 C CA . LEU D 1 89 ? 66.625 21.886 52.505 1.00 56.36 83 LEU D CA 1
ATOM 8717 C C . LEU D 1 89 ? 67.121 21.947 53.959 1.00 56.38 83 LEU D C 1
ATOM 8718 O O . LEU D 1 89 ? 68.332 21.949 54.180 1.00 56.38 83 LEU D O 1
ATOM 8723 N N . PRO D 1 90 ? 66.205 21.983 54.955 1.00 56.42 84 PRO D N 1
ATOM 8724 C CA . PRO D 1 90 ? 66.693 22.060 56.339 1.00 56.51 84 PRO D CA 1
ATOM 8725 C C . PRO D 1 90 ? 67.607 20.906 56.757 1.00 56.59 84 PRO D C 1
ATOM 8726 O O . PRO D 1 90 ? 68.444 21.078 57.645 1.00 56.68 84 PRO D O 1
ATOM 8730 N N . SER D 1 91 ? 67.450 19.754 56.108 1.00 56.74 85 SER D N 1
ATOM 8731 C CA . SER D 1 91 ? 68.253 18.562 56.387 1.00 57.04 85 SER D CA 1
ATOM 8732 C C . SER D 1 91 ? 69.707 18.665 55.914 1.00 57.18 85 SER D C 1
ATOM 8733 O O . SER D 1 91 ? 70.525 17.784 56.207 1.00 56.79 85 SER D O 1
ATOM 8736 N N . ILE D 1 92 ? 70.026 19.724 55.170 1.00 57.59 86 ILE D N 1
ATOM 8737 C CA . ILE D 1 92 ? 71.401 19.929 54.718 1.00 58.07 86 ILE D CA 1
ATOM 8738 C C . ILE D 1 92 ? 72.090 21.124 55.394 1.00 58.67 86 ILE D C 1
ATOM 8739 O O . ILE D 1 92 ? 73.277 21.368 55.174 1.00 58.61 86 ILE D O 1
ATOM 8744 N N . GLY D 1 93 ? 71.347 21.850 56.226 1.00 59.33 87 GLY D N 1
ATOM 8745 C CA . GLY D 1 93 ? 71.930 22.917 57.030 1.00 60.38 87 GLY D CA 1
ATOM 8746 C C . GLY D 1 93 ? 71.209 24.249 56.988 1.00 61.28 87 GLY D C 1
ATOM 8747 O O . GLY D 1 93 ? 71.407 25.087 57.869 1.00 61.34 87 GLY D O 1
ATOM 8748 N N . VAL D 1 94 ? 70.375 24.452 55.971 1.00 62.22 88 VAL D N 1
ATOM 8749 C CA . VAL D 1 94 ? 69.712 25.747 55.770 1.00 63.08 88 VAL D CA 1
ATOM 8750 C C . VAL D 1 94 ? 68.429 25.881 56.597 1.00 63.96 88 VAL D C 1
ATOM 8751 O O . VAL D 1 94 ? 67.514 25.070 56.477 1.00 63.83 88 VAL D O 1
ATOM 8755 N N . ASP D 1 95 ? 68.394 26.904 57.451 1.00 65.25 89 ASP D N 1
ATOM 8756 C CA . ASP D 1 95 ? 67.242 27.171 58.311 1.00 66.61 89 ASP D CA 1
ATOM 8757 C C . ASP D 1 95 ? 66.128 27.893 57.548 1.00 67.65 89 ASP D C 1
ATOM 8758 O O . ASP D 1 95 ? 66.249 29.075 57.219 1.00 67.73 89 ASP D O 1
ATOM 8763 N N . VAL D 1 96 ? 65.054 27.161 57.255 1.00 68.89 90 VAL D N 1
ATOM 8764 C CA . VAL D 1 96 ? 63.882 27.718 56.578 1.00 70.35 90 VAL D CA 1
ATOM 8765 C C . VAL D 1 96 ? 62.930 28.333 57.584 1.00 71.48 90 VAL D C 1
ATOM 8766 O O . VAL D 1 96 ? 63.248 29.346 58.209 1.00 71.57 90 VAL D O 1
ATOM 8767 N N . GLU D 1 97 ? 61.762 27.716 57.745 1.00 72.56 91 GLU D N 1
ATOM 8768 C CA . GLU D 1 97 ? 60.780 28.157 58.742 1.00 73.91 91 GLU D CA 1
ATOM 8769 C C . GLU D 1 97 ? 60.077 29.458 58.393 1.00 74.82 91 GLU D C 1
ATOM 8770 O O . GLU D 1 97 ? 60.119 29.908 57.244 1.00 74.81 91 GLU D O 1
ATOM 8771 N N . ILE D 1 98 ? 59.434 30.061 59.394 1.00 75.66 92 ILE D N 1
ATOM 8772 C CA . ILE D 1 98 ? 58.637 31.276 59.199 1.00 76.74 92 ILE D CA 1
ATOM 8773 C C . ILE D 1 98 ? 57.145 31.040 59.373 1.00 77.47 92 ILE D C 1
ATOM 8774 O O . ILE D 1 98 ? 56.494 31.720 60.170 1.00 77.49 92 ILE D O 1
ATOM 8775 N N . LYS D 1 99 ? 56.607 30.082 58.615 1.00 78.15 93 LYS D N 1
ATOM 8776 C CA . LYS D 1 99 ? 55.209 29.655 58.748 1.00 79.11 93 LYS D CA 1
ATOM 8777 C C . LYS D 1 99 ? 54.196 30.479 57.966 1.00 79.80 93 LYS D C 1
ATOM 8778 O O . LYS D 1 99 ? 54.161 30.437 56.729 1.00 79.84 93 LYS D O 1
ATOM 8779 N N . ASN D 1 100 ? 53.360 31.216 58.698 1.00 80.34 94 ASN D N 1
ATOM 8780 C CA . ASN D 1 100 ? 52.351 32.094 58.101 1.00 80.90 94 ASN D CA 1
ATOM 8781 C C . ASN D 1 100 ? 52.675 33.577 58.229 1.00 81.29 94 ASN D C 1
ATOM 8782 O O . ASN D 1 100 ? 53.838 33.962 58.426 1.00 81.29 94 ASN D O 1
ATOM 8783 N N . GLY D 1 101 ? 51.636 34.407 58.130 1.00 81.49 95 GLY D N 1
ATOM 8784 C CA . GLY D 1 101 ? 51.791 35.860 58.055 1.00 81.66 95 GLY D CA 1
ATOM 8785 C C . GLY D 1 101 ? 52.355 36.237 56.698 1.00 81.83 95 GLY D C 1
ATOM 8786 O O . GLY D 1 101 ? 52.986 37.289 56.541 1.00 81.82 95 GLY D O 1
ATOM 8787 N N . ILE D 1 102 ? 52.113 35.363 55.720 1.00 81.88 96 ILE D N 1
ATOM 8788 C CA . ILE D 1 102 ? 52.719 35.446 54.397 1.00 81.92 96 ILE D CA 1
ATOM 8789 C C . ILE D 1 102 ? 53.126 34.053 53.961 1.00 81.98 96 ILE D C 1
ATOM 8790 O O . ILE D 1 102 ? 52.392 33.382 53.231 1.00 82.10 96 ILE D O 1
ATOM 8791 N N . GLY D 1 103 ? 54.290 33.607 54.429 1.00 81.88 97 GLY D N 1
ATOM 8792 C CA . GLY D 1 103 ? 54.812 32.283 54.083 1.00 81.60 97 GLY D CA 1
ATOM 8793 C C . GLY D 1 103 ? 56.162 31.959 54.712 1.00 81.36 97 GLY D C 1
ATOM 8794 O O . GLY D 1 103 ? 56.718 32.785 55.448 1.00 81.36 97 GLY D O 1
ATOM 8795 N N . PRO D 1 104 ? 56.698 30.750 54.431 1.00 81.06 98 PRO D N 1
ATOM 8796 C CA . PRO D 1 104 ? 58.003 30.338 54.962 1.00 80.69 98 PRO D CA 1
ATOM 8797 C C . PRO D 1 104 ? 59.174 31.053 54.271 1.00 80.18 98 PRO D C 1
ATOM 8798 O O . PRO D 1 104 ? 59.290 31.011 53.040 1.00 80.07 98 PRO D O 1
ATOM 8802 N N . VAL D 1 105 ? 60.023 31.699 55.072 1.00 79.45 99 VAL D N 1
ATOM 8803 C CA . VAL D 1 105 ? 61.143 32.516 54.575 1.00 78.75 99 VAL D CA 1
ATOM 8804 C C . VAL D 1 105 ? 62.497 31.957 55.056 1.00 78.14 99 VAL D C 1
ATOM 8805 O O . VAL D 1 105 ? 62.536 31.045 55.883 1.00 78.04 99 VAL D O 1
ATOM 8809 N N . ILE D 1 106 ? 63.594 32.501 54.526 1.00 77.40 100 ILE D N 1
ATOM 8810 C CA . ILE D 1 106 ? 64.946 32.053 54.865 1.00 76.68 100 ILE D CA 1
ATOM 8811 C C . ILE D 1 106 ? 65.574 32.923 55.963 1.00 76.33 100 ILE D C 1
ATOM 8812 O O . ILE D 1 106 ? 65.287 34.122 56.055 1.00 76.38 100 ILE D O 1
ATOM 8817 N N . ASP D 1 107 ? 66.426 32.310 56.790 1.00 75.65 101 ASP D N 1
ATOM 8818 C CA . ASP D 1 107 ? 67.124 33.015 57.870 1.00 74.94 101 ASP D CA 1
ATOM 8819 C C . ASP D 1 107 ? 68.254 33.895 57.323 1.00 74.23 101 ASP D C 1
ATOM 8820 O O . ASP D 1 107 ? 68.024 35.038 56.921 1.00 74.16 101 ASP D O 1
ATOM 8825 N N . GLN D 1 108 ? 69.468 33.347 57.318 1.00 73.24 102 GLN D N 1
ATOM 8826 C CA . GLN D 1 108 ? 70.648 34.019 56.790 1.00 72.21 102 GLN D CA 1
ATOM 8827 C C . GLN D 1 108 ? 70.925 33.528 55.365 1.00 71.37 102 GLN D C 1
ATOM 8828 O O . GLN D 1 108 ? 71.241 32.352 55.172 1.00 71.24 102 GLN D O 1
ATOM 8834 N N . PRO D 1 109 ? 70.793 34.423 54.362 1.00 70.52 103 PRO D N 1
ATOM 8835 C CA . PRO D 1 109 ? 71.136 34.100 52.971 1.00 69.83 103 PRO D CA 1
ATOM 8836 C C . PRO D 1 109 ? 72.604 33.702 52.800 1.00 69.14 103 PRO D C 1
ATOM 8837 O O . PRO D 1 109 ? 73.466 34.188 53.540 1.00 69.21 103 PRO D O 1
ATOM 8841 N N . ILE D 1 110 ? 72.881 32.823 51.836 1.00 68.25 104 ILE D N 1
ATOM 8842 C CA . ILE D 1 110 ? 74.258 32.457 51.505 1.00 67.49 104 ILE D CA 1
ATOM 8843 C C . ILE D 1 110 ? 74.958 33.658 50.885 1.00 66.91 104 ILE D C 1
ATOM 8844 O O . ILE D 1 110 ? 74.521 34.183 49.859 1.00 66.68 104 ILE D O 1
ATOM 8849 N N . ARG D 1 111 ? 76.040 34.085 51.525 1.00 66.26 105 ARG D N 1
ATOM 8850 C CA . ARG D 1 111 ? 76.798 35.248 51.089 1.00 65.62 105 ARG D CA 1
ATOM 8851 C C . ARG D 1 111 ? 78.238 34.888 50.733 1.00 65.07 105 ARG D C 1
ATOM 8852 O O . ARG D 1 111 ? 78.849 35.537 49.876 1.00 64.84 105 ARG D O 1
ATOM 8860 N N . SER D 1 112 ? 78.767 33.845 51.385 1.00 64.49 106 SER D N 1
ATOM 8861 C CA . SER D 1 112 ? 80.172 33.457 51.234 1.00 63.88 106 SER D CA 1
ATOM 8862 C C . SER D 1 112 ? 80.349 31.971 50.872 1.00 63.49 106 SER D C 1
ATOM 8863 O O . SER D 1 112 ? 79.336 31.167 50.870 1.00 63.33 106 SER D O 1
ATOM 8866 N N . LEU D 1 113 ? 81.649 31.628 50.567 1.00 62.94 107 LEU D N 1
ATOM 8867 C CA . LEU D 1 113 ? 82.019 30.232 50.288 1.00 62.52 107 LEU D CA 1
ATOM 8868 C C . LEU D 1 113 ? 81.843 29.345 51.562 1.00 62.37 107 LEU D C 1
ATOM 8869 O O . LEU D 1 113 ? 81.541 28.134 51.442 1.00 62.39 107 LEU D O 1
ATOM 8874 N N . ALA D 1 114 ? 82.034 29.955 52.775 1.00 62.08 108 ALA D N 1
ATOM 8875 C CA . ALA D 1 114 ? 81.836 29.251 54.092 1.00 61.94 108 ALA D CA 1
ATOM 8876 C C . ALA D 1 114 ? 80.397 28.798 54.292 1.00 61.61 108 ALA D C 1
ATOM 8877 O O . ALA D 1 114 ? 80.237 27.704 54.821 1.00 61.61 108 ALA D O 1
ATOM 8879 N N . ASP D 1 115 ? 79.435 29.835 53.892 1.00 61.36 109 ASP D N 1
ATOM 8880 C CA . ASP D 1 115 ? 77.969 29.535 53.944 1.00 60.98 109 ASP D CA 1
ATOM 8881 C C . ASP D 1 115 ? 77.546 28.338 53.059 1.00 60.68 109 ASP D C 1
ATOM 8882 O O . ASP D 1 115 ? 76.612 27.643 53.384 1.00 60.57 109 ASP D O 1
ATOM 8887 N N . ILE D 1 116 ? 78.318 28.113 51.980 1.00 60.34 110 ILE D N 1
ATOM 8888 C CA . ILE D 1 116 ? 78.107 26.961 51.087 1.00 60.15 110 ILE D CA 1
ATOM 8889 C C . ILE D 1 116 ? 78.811 25.706 51.644 1.00 60.03 110 ILE D C 1
ATOM 8890 O O . ILE D 1 116 ? 78.262 24.592 51.550 1.00 60.06 110 ILE D O 1
ATOM 8895 N N . GLU D 1 117 ? 80.011 25.902 52.227 1.00 59.78 111 GLU D N 1
ATOM 8896 C CA . GLU D 1 117 ? 80.838 24.804 52.754 1.00 59.57 111 GLU D CA 1
ATOM 8897 C C . GLU D 1 117 ? 80.302 24.009 53.927 1.00 59.35 111 GLU D C 1
ATOM 8898 O O . GLU D 1 117 ? 80.680 22.813 54.119 1.00 59.50 111 GLU D O 1
ATOM 8904 N N . LYS D 1 118 ? 79.357 24.709 54.707 1.00 58.90 112 LYS D N 1
ATOM 8905 C CA . LYS D 1 118 ? 78.775 24.140 55.933 1.00 58.58 112 LYS D CA 1
ATOM 8906 C C . LYS D 1 118 ? 77.529 23.297 55.643 1.00 58.47 112 LYS D C 1
ATOM 8907 O O . LYS D 1 118 ? 76.914 22.706 56.567 1.00 58.30 112 LYS D O 1
ATOM 8913 N N . LEU D 1 119 ? 77.160 23.251 54.356 1.00 58.19 113 LEU D N 1
ATOM 8914 C CA . LEU D 1 119 ? 76.026 22.452 53.925 1.00 57.80 113 LEU D CA 1
ATOM 8915 C C . LEU D 1 119 ? 76.438 20.989 53.809 1.00 57.53 113 LEU D C 1
ATOM 8916 O O . LEU D 1 119 ? 77.521 20.671 53.349 1.00 57.53 113 LEU D O 1
ATOM 8921 N N . GLY D 1 120 ? 75.512 20.089 54.374 1.00 57.34 114 GLY D N 1
ATOM 8922 C CA . GLY D 1 120 ? 75.826 18.659 54.403 1.00 57.11 114 GLY D CA 1
ATOM 8923 C C . GLY D 1 120 ? 74.986 17.833 53.455 1.00 56.88 114 GLY D C 1
ATOM 8924 O O . GLY D 1 120 ? 74.615 18.294 52.366 1.00 57.05 114 GLY D O 1
ATOM 8925 N N . GLN D 1 121 ? 74.689 16.609 53.886 1.00 56.58 115 GLN D N 1
ATOM 8926 C CA . GLN D 1 121 ? 73.937 15.645 53.090 1.00 56.47 115 GLN D CA 1
ATOM 8927 C C . GLN D 1 121 ? 72.615 15.275 53.755 1.00 56.25 115 GLN D C 1
ATOM 8928 O O . GLN D 1 121 ? 72.459 15.403 54.973 1.00 56.30 115 GLN D O 1
ATOM 8934 N N . ILE D 1 122 ? 71.672 14.815 52.936 1.00 55.90 116 ILE D N 1
ATOM 8935 C CA . ILE D 1 122 ? 70.357 14.373 53.399 1.00 55.41 116 ILE D CA 1
ATOM 8936 C C . ILE D 1 122 ? 70.337 12.855 53.631 1.00 55.21 116 ILE D C 1
ATOM 8937 O O . ILE D 1 122 ? 70.894 12.093 52.841 1.00 55.14 116 ILE D O 1
ATOM 8942 N N . ASP D 1 123 ? 69.722 12.436 54.734 1.00 55.07 117 ASP D N 1
ATOM 8943 C CA . ASP D 1 123 ? 69.402 11.030 54.969 1.00 55.03 117 ASP D CA 1
ATOM 8944 C C . ASP D 1 123 ? 67.886 10.925 55.113 1.00 55.03 117 ASP D C 1
ATOM 8945 O O . ASP D 1 123 ? 67.345 11.146 56.198 1.00 54.69 117 ASP D O 1
ATOM 8950 N N . PRO D 1 124 ? 67.198 10.581 54.010 1.00 55.29 118 PRO D N 1
ATOM 8951 C CA . PRO D 1 124 ? 65.748 10.755 53.903 1.00 55.56 118 PRO D CA 1
ATOM 8952 C C . PRO D 1 124 ? 64.937 10.062 54.999 1.00 55.70 118 PRO D C 1
ATOM 8953 O O . PRO D 1 124 ? 64.005 10.667 55.528 1.00 55.52 118 PRO D O 1
ATOM 8957 N N . GLU D 1 125 ? 65.308 8.828 55.349 1.00 56.06 119 GLU D N 1
ATOM 8958 C CA . GLU D 1 125 ? 64.617 8.065 56.399 1.00 56.45 119 GLU D CA 1
ATOM 8959 C C . GLU D 1 125 ? 64.768 8.706 57.774 1.00 56.17 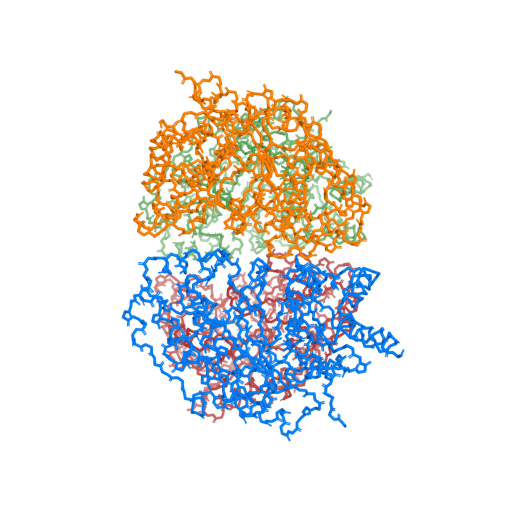119 GLU D C 1
ATOM 8960 O O . GLU D 1 125 ? 63.861 8.618 58.605 1.00 56.11 119 GLU D O 1
ATOM 8966 N N . GLN D 1 126 ? 65.918 9.337 58.008 1.00 55.84 120 GLN D N 1
ATOM 8967 C CA . GLN D 1 126 ? 66.183 10.031 59.265 1.00 55.75 120 GLN D CA 1
ATOM 8968 C C . GLN D 1 126 ? 65.537 11.412 59.245 1.00 55.41 120 GLN D C 1
ATOM 8969 O O . GLN D 1 126 ? 64.883 11.823 60.208 1.00 55.20 120 GLN D O 1
ATOM 8975 N N . ASP D 1 127 ? 65.733 12.117 58.133 1.00 55.25 121 ASP D N 1
ATOM 8976 C CA . ASP D 1 127 ? 65.440 13.546 58.049 1.00 55.09 121 ASP D CA 1
ATOM 8977 C C . ASP D 1 127 ? 64.003 13.861 57.665 1.00 55.07 121 ASP D C 1
ATOM 8978 O O . ASP D 1 127 ? 63.377 14.736 58.272 1.00 55.16 121 ASP D O 1
ATOM 8983 N N . VAL D 1 128 ? 63.482 13.147 56.668 1.00 54.89 122 VAL D N 1
ATOM 8984 C CA . VAL D 1 128 ? 62.122 13.392 56.176 1.00 54.61 122 VAL D CA 1
ATOM 8985 C C . VAL D 1 128 ? 61.271 12.103 56.107 1.00 54.44 122 VAL D C 1
ATOM 8986 O O . VAL D 1 128 ? 60.719 11.777 55.049 1.00 54.18 122 VAL D O 1
ATOM 8990 N N . PRO D 1 129 ? 61.143 11.375 57.247 1.00 54.34 123 PRO D N 1
ATOM 8991 C CA . PRO D 1 129 ? 60.451 10.080 57.203 1.00 54.30 123 PRO D CA 1
ATOM 8992 C C . PRO D 1 129 ? 58.980 10.209 56.828 1.00 54.21 123 PRO D C 1
ATOM 8993 O O . PRO D 1 129 ? 58.410 9.291 56.249 1.00 54.27 123 PRO D O 1
ATOM 8997 N N . TYR D 1 130 ? 58.391 11.357 57.145 1.00 54.42 124 TYR D N 1
ATOM 8998 C CA . TYR D 1 130 ? 56.969 11.615 56.921 1.00 54.41 124 TYR D CA 1
ATOM 8999 C C . TYR D 1 130 ? 56.549 11.715 55.445 1.00 53.79 124 TYR D C 1
ATOM 9000 O O . TYR D 1 130 ? 55.421 11.348 55.103 1.00 53.90 124 TYR D O 1
ATOM 9009 N N . VAL D 1 131 ? 57.439 12.207 54.581 1.00 53.09 125 VAL D N 1
ATOM 9010 C CA . VAL D 1 131 ? 57.138 12.269 53.143 1.00 52.32 125 VAL D CA 1
ATOM 9011 C C . VAL D 1 131 ? 57.161 10.870 52.530 1.00 51.89 125 VAL D C 1
ATOM 9012 O O . VAL D 1 131 ? 56.356 10.569 51.649 1.00 51.98 125 VAL D O 1
ATOM 9016 N N . LEU D 1 132 ? 58.097 10.040 52.998 1.00 51.24 126 LEU D N 1
ATOM 9017 C CA . LEU D 1 132 ? 58.245 8.656 52.560 1.00 50.39 126 LEU D CA 1
ATOM 9018 C C . LEU D 1 132 ? 57.034 7.832 53.005 1.00 50.39 126 LEU D C 1
ATOM 9019 O O . LEU D 1 132 ? 56.478 7.053 52.236 1.00 50.12 126 LEU D O 1
ATOM 9024 N N . GLU D 1 133 ? 56.643 8.029 54.259 1.00 50.17 127 GLU D N 1
ATOM 9025 C CA . GLU D 1 133 ? 55.468 7.413 54.846 1.00 50.31 127 GLU D CA 1
ATOM 9026 C C . GLU D 1 133 ? 54.180 7.792 54.098 1.00 50.00 127 GLU D C 1
ATOM 9027 O O . GLU D 1 133 ? 53.336 6.926 53.848 1.00 50.01 127 GLU D O 1
ATOM 9033 N N . THR D 1 134 ? 54.031 9.070 53.739 1.00 49.60 128 THR D N 1
ATOM 9034 C CA . THR D 1 134 ? 52.870 9.512 52.951 1.00 49.50 128 THR D CA 1
ATOM 9035 C C . THR D 1 134 ? 52.802 8.728 51.630 1.00 49.55 128 THR D C 1
ATOM 9036 O O . THR D 1 134 ? 51.747 8.179 51.268 1.00 49.67 128 THR D O 1
ATOM 9040 N N . ILE D 1 135 ? 53.936 8.661 50.936 1.00 49.23 129 ILE D N 1
ATOM 9041 C CA . ILE D 1 135 ? 54.055 7.892 49.696 1.00 49.03 129 ILE D CA 1
ATOM 9042 C C . ILE D 1 135 ? 53.588 6.445 49.879 1.00 49.02 129 ILE D C 1
ATOM 9043 O O . ILE D 1 135 ? 52.748 5.984 49.101 1.00 49.31 129 ILE D O 1
ATOM 9048 N N . LYS D 1 136 ? 54.104 5.753 50.908 1.00 48.53 130 LYS D N 1
ATOM 9049 C CA . LYS D 1 136 ? 53.747 4.355 51.183 1.00 48.45 130 LYS D CA 1
ATOM 9050 C C . LYS D 1 136 ? 52.240 4.199 51.407 1.00 48.05 130 LYS D C 1
ATOM 9051 O O . LYS D 1 136 ? 51.617 3.305 50.826 1.00 47.68 130 LYS D O 1
ATOM 9057 N N . LEU D 1 137 ? 51.673 5.076 52.241 1.00 47.80 131 LEU D N 1
ATOM 9058 C CA . LEU D 1 137 ? 50.229 5.125 52.526 1.00 47.94 131 LEU D CA 1
ATOM 9059 C C . LEU D 1 137 ? 49.411 5.239 51.237 1.00 47.67 131 LEU D C 1
ATOM 9060 O O . LEU D 1 137 ? 48.482 4.463 51.005 1.00 47.65 131 LEU D O 1
ATOM 9065 N N . LEU D 1 138 ? 49.774 6.219 50.410 1.00 47.16 132 LEU D N 1
ATOM 9066 C CA . LEU D 1 138 ? 49.050 6.524 49.185 1.00 47.09 132 LEU D CA 1
ATOM 9067 C C . LEU D 1 138 ? 49.077 5.372 48.206 1.00 46.74 132 LEU D C 1
ATOM 9068 O O . LEU D 1 138 ? 48.051 5.004 47.636 1.00 46.80 132 LEU D O 1
ATOM 9073 N N . VAL D 1 139 ? 50.257 4.799 48.033 1.00 46.45 133 VAL D N 1
ATOM 9074 C CA . VAL D 1 139 ? 50.484 3.778 47.020 1.00 46.53 133 VAL D CA 1
ATOM 9075 C C . VAL D 1 139 ? 49.944 2.405 47.434 1.00 46.51 133 VAL D C 1
ATOM 9076 O O . VAL D 1 139 ? 49.450 1.650 46.597 1.00 46.61 133 VAL D O 1
ATOM 9080 N N . ASN D 1 140 ? 50.022 2.089 48.722 1.00 46.32 134 ASN D N 1
ATOM 9081 C CA . ASN D 1 140 ? 49.581 0.776 49.205 1.00 46.10 134 ASN D CA 1
ATOM 9082 C C . ASN D 1 140 ? 48.108 0.680 49.622 1.00 46.05 134 ASN D C 1
ATOM 9083 O O . ASN D 1 140 ? 47.511 -0.394 49.528 1.00 45.90 134 ASN D O 1
ATOM 9088 N N . GLU D 1 141 ? 47.517 1.794 50.054 1.00 46.27 135 GLU D N 1
ATOM 9089 C CA . GLU D 1 141 ? 46.132 1.784 50.557 1.00 46.66 135 GLU D CA 1
ATOM 9090 C C . GLU D 1 141 ? 45.126 2.568 49.697 1.00 47.02 135 GLU D C 1
ATOM 9091 O O . GLU D 1 141 ? 43.925 2.273 49.730 1.00 47.32 135 GLU D O 1
ATOM 9097 N N . GLN D 1 142 ? 45.605 3.558 48.940 1.00 46.97 136 GLN D N 1
ATOM 9098 C CA . GLN D 1 142 ? 44.721 4.637 48.484 1.00 47.12 136 GLN D CA 1
ATOM 9099 C C . GLN D 1 142 ? 44.614 4.857 46.966 1.00 47.59 136 GLN D C 1
ATOM 9100 O O . GLN D 1 142 ? 43.511 5.035 46.447 1.00 47.56 136 GLN D O 1
ATOM 9106 N N . LEU D 1 143 ? 45.741 4.838 46.261 1.00 47.96 137 LEU D N 1
ATOM 9107 C CA . LEU D 1 143 ? 45.767 5.264 44.857 1.00 48.96 137 LEU D CA 1
ATOM 9108 C C . LEU D 1 143 ? 45.583 4.154 43.830 1.00 49.34 137 LEU D C 1
ATOM 9109 O O . LEU D 1 143 ? 46.228 3.100 43.898 1.00 48.94 137 LEU D O 1
ATOM 9114 N N . ASN D 1 144 ? 44.694 4.417 42.875 1.00 50.03 138 ASN D N 1
ATOM 9115 C CA . ASN D 1 144 ? 44.511 3.555 41.704 1.00 51.25 138 ASN D CA 1
ATOM 9116 C C . ASN D 1 144 ? 45.121 4.200 40.465 1.00 50.95 138 ASN D C 1
ATOM 9117 O O . ASN D 1 144 ? 44.735 3.939 39.320 1.00 50.52 138 ASN D O 1
ATOM 9122 N N . VAL D 1 145 ? 46.117 5.030 40.747 1.00 50.83 139 VAL D N 1
ATOM 9123 C CA . VAL D 1 145 ? 46.693 5.963 39.813 1.00 50.68 139 VAL D CA 1
ATOM 9124 C C . VAL D 1 145 ? 48.156 6.144 40.256 1.00 50.74 139 VAL D C 1
ATOM 9125 O O . VAL D 1 145 ? 48.457 5.990 41.447 1.00 50.67 139 VAL D O 1
ATOM 9129 N N . PRO D 1 146 ? 49.078 6.377 39.298 1.00 50.80 140 PRO D N 1
ATOM 9130 C CA . PRO D 1 146 ? 50.481 6.620 39.628 1.00 50.92 140 PRO D CA 1
ATOM 9131 C C . PRO D 1 146 ? 50.685 7.858 40.494 1.00 50.99 140 PRO D C 1
ATOM 9132 O O . PRO D 1 146 ? 49.959 8.857 40.348 1.00 50.68 140 PRO D O 1
ATOM 9136 N N . LEU D 1 147 ? 51.679 7.783 41.378 1.00 50.81 141 LEU D N 1
ATOM 9137 C CA . LEU D 1 147 ? 52.070 8.928 42.188 1.00 50.92 141 LEU D CA 1
ATOM 9138 C C . LEU D 1 147 ? 53.334 9.588 41.636 1.00 50.98 141 LEU D C 1
ATOM 9139 O O . LEU D 1 147 ? 54.361 8.940 41.452 1.00 50.74 141 LEU D O 1
ATOM 9144 N N . ILE D 1 148 ? 53.231 10.887 41.368 1.00 51.39 142 ILE D N 1
ATOM 9145 C CA . ILE D 1 148 ? 54.351 11.677 40.905 1.00 51.30 142 ILE D CA 1
ATOM 9146 C C . ILE D 1 148 ? 55.033 12.302 42.116 1.00 51.68 142 ILE D C 1
ATOM 9147 O O . ILE D 1 148 ? 54.428 13.108 42.836 1.00 51.38 142 ILE D O 1
ATOM 9152 N N . GLY D 1 149 ? 56.286 11.906 42.345 1.00 51.50 143 GLY D N 1
ATOM 9153 C CA . GLY D 1 149 ? 57.126 12.561 43.340 1.00 51.72 143 GLY D CA 1
ATOM 9154 C C . GLY D 1 149 ? 57.768 13.812 42.762 1.00 51.97 143 GLY D C 1
ATOM 9155 O O . GLY D 1 149 ? 57.826 13.990 41.534 1.00 52.12 143 GLY D O 1
ATOM 9156 N N . PHE D 1 150 ? 58.260 14.695 43.625 1.00 51.67 144 PHE D N 1
ATOM 9157 C CA . PHE D 1 150 ? 58.895 15.896 43.096 1.00 51.26 144 PHE D CA 1
ATOM 9158 C C . PHE D 1 150 ? 60.063 16.457 43.901 1.00 50.64 144 PHE D C 1
ATOM 9159 O O . PHE D 1 150 ? 60.224 16.169 45.091 1.00 50.65 144 PHE D O 1
ATOM 9167 N N . SER D 1 151 ? 60.884 17.236 43.204 1.00 49.58 145 SER D N 1
ATOM 9168 C CA . SER D 1 151 ? 61.912 18.059 43.821 1.00 48.54 145 SER D CA 1
ATOM 9169 C C . SER D 1 151 ? 62.056 19.375 43.052 1.00 48.33 145 SER D C 1
ATOM 9170 O O . SER D 1 151 ? 61.787 19.442 41.850 1.00 48.23 145 SER D O 1
ATOM 9173 N N . GLY D 1 152 ? 62.472 20.418 43.758 1.00 47.91 146 GLY D N 1
ATOM 9174 C CA . GLY D 1 152 ? 62.937 21.621 43.106 1.00 48.10 146 GLY D CA 1
ATOM 9175 C C . GLY D 1 152 ? 64.280 21.353 42.455 1.00 47.88 146 GLY D C 1
ATOM 9176 O O . GLY D 1 152 ? 65.001 20.442 42.858 1.00 47.96 146 GLY D O 1
ATOM 9177 N N . ALA D 1 153 ? 64.603 22.138 41.432 1.00 47.72 147 ALA D N 1
ATOM 9178 C CA . ALA D 1 153 ? 65.904 22.073 40.779 1.00 47.17 147 ALA D CA 1
ATOM 9179 C C . ALA D 1 153 ? 66.899 22.938 41.541 1.00 46.89 147 ALA D C 1
ATOM 9180 O O . ALA D 1 153 ? 66.493 23.825 42.292 1.00 46.86 147 ALA D O 1
ATOM 9182 N N . PRO D 1 154 ? 68.207 22.694 41.352 1.00 46.80 148 PRO D N 1
ATOM 9183 C CA . PRO D 1 154 ? 69.188 23.454 42.126 1.00 46.92 148 PRO D CA 1
ATOM 9184 C C . PRO D 1 154 ? 69.190 24.975 41.867 1.00 46.98 148 PRO D C 1
ATOM 9185 O O . PRO D 1 154 ? 69.495 25.737 42.792 1.00 46.90 148 PRO D O 1
ATOM 9189 N N . PHE D 1 155 ? 68.843 25.433 40.661 1.00 46.88 149 PHE D N 1
ATOM 9190 C CA . PHE D 1 155 ? 68.775 26.887 40.470 1.00 47.28 149 PHE D CA 1
ATOM 9191 C C . PHE D 1 155 ? 67.782 27.545 41.426 1.00 47.64 149 PHE D C 1
ATOM 9192 O O . PHE D 1 155 ? 68.136 28.439 42.198 1.00 47.44 149 PHE D O 1
ATOM 9200 N N . THR D 1 156 ? 66.540 27.087 41.357 1.00 48.23 150 THR D N 1
ATOM 9201 C CA . THR D 1 156 ? 65.454 27.657 42.134 1.00 49.18 150 THR D CA 1
ATOM 9202 C C . THR D 1 156 ? 65.689 27.546 43.646 1.00 49.27 150 THR D C 1
ATOM 9203 O O . THR D 1 156 ? 65.400 28.483 44.401 1.00 48.95 150 THR D O 1
ATOM 9207 N N . LEU D 1 157 ? 66.238 26.408 44.073 1.00 49.71 151 LEU D N 1
ATOM 9208 C CA . LEU D 1 157 ? 66.545 26.182 45.479 1.00 50.03 151 LEU D CA 1
ATOM 9209 C C . LEU D 1 157 ? 67.626 27.135 45.956 1.00 50.60 151 LEU D C 1
ATOM 9210 O O . LEU D 1 157 ? 67.498 27.733 47.025 1.00 50.25 151 LEU D O 1
ATOM 9215 N N . ALA D 1 158 ? 68.668 27.291 45.137 1.00 51.55 152 ALA D N 1
ATOM 9216 C CA . ALA D 1 158 ? 69.702 28.308 45.345 1.00 52.80 152 ALA D CA 1
ATOM 9217 C C . ALA D 1 158 ? 69.125 29.719 45.505 1.00 53.59 152 ALA D C 1
ATOM 9218 O O . ALA D 1 158 ? 69.526 30.450 46.400 1.00 53.48 152 ALA D O 1
ATOM 9220 N N . SER D 1 159 ? 68.176 30.086 44.648 1.00 54.84 153 SER D N 1
ATOM 9221 C CA . SER D 1 159 ? 67.520 31.393 44.722 1.00 56.29 153 SER D CA 1
ATOM 9222 C C . SER D 1 159 ? 66.912 31.692 46.098 1.00 57.00 153 SER D C 1
ATOM 9223 O O . SER D 1 159 ? 67.152 32.763 46.654 1.00 56.74 153 SER D O 1
ATOM 9226 N N . TYR D 1 160 ? 66.128 30.752 46.639 1.00 58.27 154 TYR D N 1
ATOM 9227 C CA . TYR D 1 160 ? 65.577 30.888 47.995 1.00 59.77 154 TYR D CA 1
ATOM 9228 C C . TYR D 1 160 ? 66.680 31.196 48.998 1.00 60.32 154 TYR D C 1
ATOM 9229 O O . TYR D 1 160 ? 66.540 32.092 49.834 1.00 60.37 154 TYR D O 1
ATOM 9238 N N . MET D 1 161 ? 67.776 30.448 48.883 1.00 61.23 155 MET D N 1
ATOM 9239 C CA . MET D 1 161 ? 68.896 30.500 49.823 1.00 62.27 155 MET D CA 1
ATOM 9240 C C . MET D 1 161 ? 69.790 31.737 49.685 1.00 63.01 155 MET D C 1
ATOM 9241 O O . MET D 1 161 ? 70.549 32.046 50.602 1.00 63.03 155 MET D O 1
ATOM 9246 N N . THR D 1 162 ? 69.573 32.497 48.688 1.00 63.62 156 THR D N 1
ATOM 9247 C CA . THR D 1 162 ? 70.457 33.638 48.417 1.00 64.61 156 THR D CA 1
ATOM 9248 C C . THR D 1 162 ? 69.732 34.986 48.451 1.00 65.49 156 THR D C 1
ATOM 9249 O O . THR D 1 162 ? 70.294 35.976 48.908 1.00 65.68 156 THR D O 1
ATOM 9253 N N . GLU D 1 163 ? 68.554 34.979 47.969 1.00 67.20 157 GLU D N 1
ATOM 9254 C CA . GLU D 1 163 ? 67.760 36.217 47.971 1.00 68.40 157 GLU D CA 1
ATOM 9255 C C . GLU D 1 163 ? 67.428 36.765 49.361 1.00 69.16 157 GLU D C 1
ATOM 9256 O O . GLU D 1 163 ? 67.575 37.960 49.607 1.00 69.30 157 GLU D O 1
ATOM 9262 N N . GLY D 1 164 ? 66.974 35.894 50.259 1.00 70.25 158 GLY D N 1
ATOM 9263 C CA . GLY D 1 164 ? 66.496 36.330 51.573 1.00 71.44 158 GLY D CA 1
ATOM 9264 C C . GLY D 1 164 ? 65.019 36.675 51.510 1.00 72.20 158 GLY D C 1
ATOM 9265 O O . GLY D 1 164 ? 64.168 35.877 51.928 1.00 72.44 158 GLY D O 1
ATOM 9266 N N . GLY D 1 165 ? 64.720 37.864 50.981 1.00 72.64 159 GLY D N 1
ATOM 9267 C CA . GLY D 1 165 ? 63.340 38.285 50.708 1.00 73.12 159 GLY D CA 1
ATOM 9268 C C . GLY D 1 165 ? 62.817 37.734 49.388 1.00 73.38 159 GLY D C 1
ATOM 9269 O O . GLY D 1 165 ? 63.583 37.149 48.618 1.00 73.34 159 GLY D O 1
ATOM 9270 N N . PRO D 1 166 ? 61.508 37.924 49.110 1.00 73.71 160 PRO D N 1
ATOM 9271 C CA . PRO D 1 166 ? 60.903 37.385 47.879 1.00 73.87 160 PRO D CA 1
ATOM 9272 C C . PRO D 1 166 ? 61.204 38.272 46.662 1.00 73.89 160 PRO D C 1
ATOM 9273 O O . PRO D 1 166 ? 61.172 39.507 46.771 1.00 73.88 160 PRO D O 1
ATOM 9277 N N . SER D 1 167 ? 61.490 37.654 45.515 1.00 73.84 161 SER D N 1
ATOM 9278 C CA . SER D 1 167 ? 62.012 38.419 44.379 1.00 73.78 161 SER D CA 1
ATOM 9279 C C . SER D 1 167 ? 61.321 38.258 43.026 1.00 73.55 161 SER D C 1
ATOM 9280 O O . SER D 1 167 ? 60.734 37.221 42.709 1.00 73.46 161 SER D O 1
ATOM 9283 N N . LYS D 1 168 ? 61.408 39.330 42.248 1.00 73.28 162 LYS D N 1
ATOM 9284 C CA . LYS D 1 168 ? 61.023 39.366 40.851 1.00 72.85 162 LYS D CA 1
ATOM 9285 C C . LYS D 1 168 ? 62.298 39.831 40.153 1.00 72.15 162 LYS D C 1
ATOM 9286 O O . LYS D 1 168 ? 62.854 40.883 40.504 1.00 72.22 162 LYS D O 1
ATOM 9292 N N . ASN D 1 169 ? 62.766 39.039 39.187 1.00 71.13 163 ASN D N 1
ATOM 9293 C CA . ASN D 1 169 ? 64.090 39.225 38.576 1.00 70.16 163 ASN D CA 1
ATOM 9294 C C . ASN D 1 169 ? 65.182 38.992 39.617 1.00 69.20 163 ASN D C 1
ATOM 9295 O O . ASN D 1 169 ? 65.656 39.933 40.260 1.00 69.49 163 ASN D O 1
ATOM 9300 N N . TYR D 1 170 ? 65.576 37.734 39.775 1.00 67.81 164 TYR D N 1
ATOM 9301 C CA . TYR D 1 170 ? 66.448 37.319 40.880 1.00 66.51 164 TYR D CA 1
ATOM 9302 C C . TYR D 1 170 ? 67.875 37.861 40.774 1.00 64.94 164 TYR D C 1
ATOM 9303 O O . TYR D 1 170 ? 68.815 37.134 40.452 1.00 64.58 164 TYR D O 1
ATOM 9312 N N . ASN D 1 171 ? 68.011 39.153 41.068 1.00 63.09 165 ASN D N 1
ATOM 9313 C CA . ASN D 1 171 ? 69.261 39.886 40.869 1.00 61.51 165 ASN D CA 1
ATOM 9314 C C . ASN D 1 171 ? 70.412 39.453 41.769 1.00 60.28 165 ASN D C 1
ATOM 9315 O O . ASN D 1 171 ? 71.544 39.333 41.306 1.00 60.09 165 ASN D O 1
ATOM 9320 N N . LYS D 1 172 ? 70.122 39.222 43.047 1.00 58.92 166 LYS D N 1
ATOM 9321 C CA . LYS D 1 172 ? 71.155 38.829 44.014 1.00 57.73 166 LYS D CA 1
ATOM 9322 C C . LYS D 1 172 ? 71.714 37.429 43.748 1.00 56.60 166 LYS D C 1
ATOM 9323 O O . LYS D 1 172 ? 72.881 37.156 44.019 1.00 56.64 166 LYS D O 1
ATOM 9329 N N . THR D 1 173 ? 70.876 36.555 43.209 1.00 55.38 167 THR D N 1
ATOM 9330 C CA . THR D 1 173 ? 71.282 35.197 42.868 1.00 54.32 167 THR D CA 1
ATOM 9331 C C . THR D 1 173 ? 72.204 35.201 41.650 1.00 53.54 167 THR D C 1
ATOM 9332 O O . THR D 1 173 ? 73.291 34.614 41.682 1.00 53.27 167 THR D O 1
ATOM 9336 N N . LYS D 1 174 ? 71.754 35.866 40.585 1.00 52.57 168 LYS D N 1
ATOM 9337 C CA . LYS D 1 174 ? 72.541 36.026 39.366 1.00 51.92 168 LYS D CA 1
ATOM 9338 C C . LYS D 1 174 ? 73.871 36.734 39.642 1.00 51.57 168 LYS D C 1
ATOM 9339 O O . LYS D 1 174 ? 74.917 36.326 39.120 1.00 51.23 168 LYS D O 1
ATOM 9345 N N . ALA D 1 175 ? 73.821 37.790 40.461 1.00 51.43 169 ALA D N 1
ATOM 9346 C CA . ALA D 1 175 ? 75.023 38.533 40.845 1.00 51.90 169 ALA D CA 1
ATOM 9347 C C . ALA D 1 175 ? 76.016 37.643 41.586 1.00 51.96 169 ALA D C 1
ATOM 9348 O O . ALA D 1 175 ? 77.220 37.712 41.316 1.00 52.31 169 ALA D O 1
ATOM 9350 N N . PHE D 1 176 ? 75.502 36.817 42.511 1.00 52.13 170 PHE D N 1
ATOM 9351 C CA . PHE D 1 176 ? 76.310 35.817 43.214 1.00 52.27 170 PHE D CA 1
ATOM 9352 C C . PHE D 1 176 ? 76.996 34.874 42.186 1.00 52.37 170 PHE D C 1
ATOM 9353 O O . PHE D 1 176 ? 78.273 34.756 42.086 1.00 52.11 170 PHE D O 1
ATOM 9361 N N . MET D 1 177 ? 76.130 34.166 41.420 1.00 52.17 171 MET D N 1
ATOM 9362 C CA . MET D 1 177 ? 76.596 33.311 40.290 1.00 52.33 171 MET D CA 1
ATOM 9363 C C . MET D 1 177 ? 77.752 33.954 39.442 1.00 52.72 171 MET D C 1
ATOM 9364 O O . MET D 1 177 ? 78.727 33.271 39.123 1.00 52.68 171 MET D O 1
ATOM 9369 N N . TYR D 1 178 ? 77.625 35.256 39.124 1.00 52.85 172 TYR D N 1
ATOM 9370 C CA . TYR D 1 178 ? 78.590 35.966 38.245 1.00 52.99 172 TYR D CA 1
ATOM 9371 C C . TYR D 1 178 ? 79.908 36.215 38.951 1.00 53.04 172 TYR D C 1
ATOM 9372 O O . TYR D 1 178 ? 81.023 35.945 38.407 1.00 52.35 172 TYR D O 1
ATOM 9381 N N . SER D 1 179 ? 79.730 36.804 40.227 1.00 53.27 173 SER D N 1
ATOM 9382 C CA . SER D 1 179 ? 80.840 37.187 41.112 1.00 53.64 173 SER D CA 1
ATOM 9383 C C . SER D 1 179 ? 81.612 35.949 41.591 1.00 54.00 173 SER D C 1
ATOM 9384 O O . SER D 1 179 ? 82.848 35.972 41.629 1.00 54.02 173 SER D O 1
ATOM 9387 N N . MET D 1 180 ? 80.873 34.876 41.929 1.00 54.51 174 MET D N 1
ATOM 9388 C CA . MET D 1 180 ? 81.455 33.691 42.584 1.00 55.19 174 MET D CA 1
ATOM 9389 C C . MET D 1 180 ? 81.122 32.337 41.913 1.00 55.19 174 MET D C 1
ATOM 9390 O O . MET D 1 180 ? 80.373 31.533 42.493 1.00 54.88 174 MET D O 1
ATOM 9395 N N . PRO D 1 181 ? 81.672 32.086 40.690 1.00 55.54 175 PRO D N 1
ATOM 9396 C CA . PRO D 1 181 ? 81.418 30.804 39.962 1.00 55.75 175 PRO D CA 1
ATOM 9397 C C . PRO D 1 181 ? 81.989 29.512 40.614 1.00 56.06 175 PRO D C 1
ATOM 9398 O O . PRO D 1 181 ? 81.346 28.437 40.517 1.00 56.21 175 PRO D O 1
ATOM 9402 N N . ASP D 1 182 ? 83.171 29.597 41.269 1.00 56.46 176 ASP D N 1
ATOM 9403 C CA . ASP D 1 182 ? 83.794 28.389 41.868 1.00 56.59 176 ASP D CA 1
ATOM 9404 C C . ASP D 1 182 ? 83.034 27.932 43.105 1.00 56.36 176 ASP D C 1
ATOM 9405 O O . ASP D 1 182 ? 82.866 26.715 43.331 1.00 56.58 176 ASP D O 1
ATOM 9410 N N . ALA D 1 183 ? 82.526 28.917 43.886 1.00 56.02 177 ALA D N 1
ATOM 9411 C CA . ALA D 1 183 ? 81.626 28.675 45.020 1.00 55.67 177 ALA D CA 1
ATOM 9412 C C . ALA D 1 183 ? 80.279 28.235 44.556 1.00 55.09 177 ALA D C 1
ATOM 9413 O O . ALA D 1 183 ? 79.602 27.496 45.266 1.00 55.28 177 ALA D O 1
ATOM 9415 N N . TRP D 1 184 ? 79.897 28.689 43.363 1.00 54.50 178 TRP D N 1
ATOM 9416 C CA . TRP D 1 184 ? 78.598 28.328 42.770 1.00 54.24 178 TRP D CA 1
ATOM 9417 C C . TRP D 1 184 ? 78.546 26.863 42.304 1.00 54.38 178 TRP D C 1
ATOM 9418 O O . TRP D 1 184 ? 77.530 26.186 42.485 1.00 54.44 178 TRP D O 1
ATOM 9429 N N . ASN D 1 185 ? 79.634 26.385 41.684 1.00 54.69 179 ASN D N 1
ATOM 9430 C CA . ASN D 1 185 ? 79.748 24.968 41.292 1.00 54.89 179 ASN D CA 1
ATOM 9431 C C . ASN D 1 185 ? 79.563 24.009 42.468 1.00 54.73 179 ASN D C 1
ATOM 9432 O O . ASN D 1 185 ? 78.787 23.032 42.370 1.00 54.44 179 ASN D O 1
ATOM 9437 N N . LEU D 1 186 ? 80.263 24.312 43.575 1.00 54.69 180 LEU D N 1
ATOM 9438 C CA . LEU D 1 186 ? 80.163 23.515 44.801 1.00 54.67 180 LEU D CA 1
ATOM 9439 C C . LEU D 1 186 ? 78.730 23.458 45.349 1.00 54.80 180 LEU D C 1
ATOM 9440 O O . LEU D 1 186 ? 78.297 22.409 45.848 1.00 54.93 180 LEU D O 1
ATOM 9445 N N . LEU D 1 187 ? 78.011 24.581 45.254 1.00 54.61 181 LEU D N 1
ATOM 9446 C CA . LEU D 1 187 ? 76.622 24.661 45.722 1.00 54.29 181 LEU D CA 1
ATOM 9447 C C . LEU D 1 187 ? 75.727 23.799 44.830 1.00 54.15 181 LEU D C 1
ATOM 9448 O O . LEU D 1 187 ? 74.868 23.049 45.325 1.00 54.09 181 LEU D O 1
ATOM 9453 N N . MET D 1 188 ? 75.947 23.899 43.517 1.00 53.75 182 MET D N 1
ATOM 9454 C CA . MET D 1 188 ? 75.276 23.022 42.557 1.00 53.49 182 MET D CA 1
ATOM 9455 C C . MET D 1 188 ? 75.556 21.524 42.816 1.00 53.87 182 MET D C 1
ATOM 9456 O O . MET D 1 188 ? 74.653 20.693 42.701 1.00 54.09 182 MET D O 1
ATOM 9461 N N . SER D 1 189 ? 76.799 21.199 43.180 1.00 53.86 183 SER D N 1
ATOM 9462 C CA . SER D 1 189 ? 77.220 19.818 43.431 1.00 53.84 183 SER D CA 1
ATOM 9463 C C . SER D 1 189 ? 76.673 19.252 44.779 1.00 53.74 183 SER D C 1
ATOM 9464 O O . SER D 1 189 ? 76.192 18.045 44.892 1.00 53.84 183 SER D O 1
ATOM 9467 N N . LYS D 1 190 ? 76.631 20.168 45.776 1.00 53.11 184 LYS D N 1
ATOM 9468 C CA . LYS D 1 190 ? 75.956 19.912 47.051 1.00 52.43 184 LYS D CA 1
ATOM 9469 C C . LYS D 1 190 ? 74.429 19.710 46.904 1.00 52.40 184 LYS D C 1
ATOM 9470 O O . LYS D 1 190 ? 73.862 18.771 47.486 1.00 52.14 184 LYS D O 1
ATOM 9476 N N . LEU D 1 191 ? 73.773 20.580 46.129 1.00 51.79 185 LEU D N 1
ATOM 9477 C CA . LEU D 1 191 ? 72.333 20.468 45.901 1.00 51.60 185 LEU D CA 1
ATOM 9478 C C . LEU D 1 191 ? 71.966 19.261 45.047 1.00 51.49 185 LEU D C 1
ATOM 9479 O O . LEU D 1 191 ? 70.906 18.653 45.264 1.00 51.29 185 LEU D O 1
ATOM 9484 N N . ALA D 1 192 ? 72.828 18.926 44.078 1.00 51.47 186 ALA D N 1
ATOM 9485 C CA . ALA D 1 192 ? 72.636 17.727 43.262 1.00 51.53 186 ALA D CA 1
ATOM 9486 C C . ALA D 1 192 ? 72.510 16.491 44.156 1.00 51.62 186 ALA D C 1
ATOM 9487 O O . ALA D 1 192 ? 71.535 15.743 44.047 1.00 51.36 186 ALA D O 1
ATOM 9489 N N . ASP D 1 193 ? 73.493 16.309 45.047 1.00 52.21 187 ASP D N 1
ATOM 9490 C CA . ASP D 1 193 ? 73.540 15.174 45.968 1.00 52.52 187 ASP D CA 1
ATOM 9491 C C . ASP D 1 193 ? 72.192 15.019 46.650 1.00 52.94 187 ASP D C 1
ATOM 9492 O O . ASP D 1 193 ? 71.584 13.944 46.607 1.00 53.09 187 ASP D O 1
ATOM 9497 N N . MET D 1 194 ? 71.734 16.110 47.268 1.00 53.01 188 MET D N 1
ATOM 9498 C CA . MET D 1 194 ? 70.485 16.122 48.020 1.00 52.95 188 MET D CA 1
ATOM 9499 C C . MET D 1 194 ? 69.301 15.722 47.143 1.00 52.85 188 MET D C 1
ATOM 9500 O O . MET D 1 194 ? 68.587 14.778 47.459 1.00 53.05 188 MET D O 1
ATOM 9505 N N . ILE D 1 195 ? 69.112 16.430 46.035 1.00 52.83 189 ILE D N 1
ATOM 9506 C CA . ILE D 1 195 ? 68.024 16.130 45.106 1.00 52.44 189 ILE D CA 1
ATOM 9507 C C . ILE D 1 195 ? 68.046 14.651 44.686 1.00 52.28 189 ILE D C 1
ATOM 9508 O O . ILE D 1 195 ? 67.039 13.953 44.823 1.00 52.11 189 ILE D O 1
ATOM 9513 N N . ILE D 1 196 ? 69.204 14.183 44.213 1.00 52.08 190 ILE D N 1
ATOM 9514 C CA . ILE D 1 196 ? 69.354 12.810 43.714 1.00 51.72 190 ILE D CA 1
ATOM 9515 C C . ILE D 1 196 ? 68.945 11.766 44.760 1.00 51.63 190 ILE D C 1
ATOM 9516 O O . ILE D 1 196 ? 68.226 10.817 44.441 1.00 51.77 190 ILE D O 1
ATOM 9521 N N . VAL D 1 197 ? 69.389 11.967 46.000 1.00 51.48 191 VAL D N 1
ATOM 9522 C CA . VAL D 1 197 ? 69.105 11.066 47.123 1.00 51.50 191 VAL D CA 1
ATOM 9523 C C . VAL D 1 197 ? 67.647 11.195 47.610 1.00 51.40 191 VAL D C 1
ATOM 9524 O O . VAL D 1 197 ? 66.972 10.195 47.863 1.00 50.99 191 VAL D O 1
ATOM 9528 N N . TYR D 1 198 ? 67.180 12.437 47.724 1.00 51.47 192 TYR D N 1
ATOM 9529 C CA . TYR D 1 198 ? 65.786 12.762 48.039 1.00 51.35 192 TYR D CA 1
ATOM 9530 C C . TYR D 1 198 ? 64.819 12.078 47.074 1.00 51.22 192 TYR D C 1
ATOM 9531 O O . TYR D 1 198 ? 63.818 11.498 47.495 1.00 51.38 192 TYR D O 1
ATOM 9540 N N . VAL D 1 199 ? 65.152 12.119 45.786 1.00 51.04 193 VAL D N 1
ATOM 9541 C CA . VAL D 1 199 ? 64.308 11.545 44.732 1.00 50.87 193 VAL D CA 1
ATOM 9542 C C . VAL D 1 199 ? 64.336 10.002 44.725 1.00 50.71 193 VAL D C 1
ATOM 9543 O O . VAL D 1 199 ? 63.282 9.353 44.604 1.00 50.65 193 VAL D O 1
ATOM 9547 N N . LYS D 1 200 ? 65.527 9.423 44.875 1.00 50.51 194 LYS D N 1
ATOM 9548 C CA . LYS D 1 200 ? 65.674 7.963 44.914 1.00 50.29 194 LYS D CA 1
ATOM 9549 C C . LYS D 1 200 ? 64.864 7.334 46.054 1.00 49.68 194 LYS D C 1
ATOM 9550 O O . LYS D 1 200 ? 64.273 6.258 45.896 1.00 49.36 194 LYS D O 1
ATOM 9556 N N . ALA D 1 201 ? 64.824 8.030 47.188 1.00 49.11 195 ALA D N 1
ATOM 9557 C CA . ALA D 1 201 ? 64.022 7.618 48.338 1.00 48.32 195 ALA D CA 1
ATOM 9558 C C . ALA D 1 201 ? 62.521 7.682 48.054 1.00 48.18 195 ALA D C 1
ATOM 9559 O O . ALA D 1 201 ? 61.771 6.828 48.513 1.00 47.80 195 ALA D O 1
ATOM 9561 N N . GLN D 1 202 ? 62.081 8.694 47.302 1.00 48.47 196 GLN D N 1
ATOM 9562 C CA . GLN D 1 202 ? 60.665 8.794 46.913 1.00 48.50 196 GLN D CA 1
ATOM 9563 C C . GLN D 1 202 ? 60.267 7.660 45.967 1.00 48.53 196 GLN D C 1
ATOM 9564 O O . GLN D 1 202 ? 59.162 7.121 46.066 1.00 48.72 196 GLN D O 1
ATOM 9570 N N . ILE D 1 203 ? 61.178 7.303 45.062 1.00 48.59 197 ILE D N 1
ATOM 9571 C CA . ILE D 1 203 ? 60.992 6.164 44.154 1.00 48.48 197 ILE D CA 1
ATOM 9572 C C . ILE D 1 203 ? 60.925 4.817 44.891 1.00 48.28 197 ILE D C 1
ATOM 9573 O O . ILE D 1 203 ? 59.997 4.030 44.657 1.00 48.20 197 ILE D O 1
ATOM 9578 N N . LYS D 1 204 ? 61.864 4.606 45.744 1.00 47.54 198 LYS D N 1
ATOM 9579 C CA . LYS D 1 204 ? 61.872 3.409 46.591 1.00 47.31 198 LYS D CA 1
ATOM 9580 C C . LYS D 1 204 ? 60.577 3.258 47.408 1.00 47.23 198 LYS D C 1
ATOM 9581 O O . LYS D 1 204 ? 60.052 2.153 47.549 1.00 47.30 198 LYS D O 1
ATOM 9587 N N . ALA D 1 205 ? 60.068 4.348 47.917 1.00 47.53 199 ALA D N 1
ATOM 9588 C CA . ALA D 1 205 ? 58.825 4.399 48.679 1.00 47.09 199 ALA D CA 1
ATOM 9589 C C . ALA D 1 205 ? 57.565 4.177 47.831 1.00 46.92 199 ALA D C 1
ATOM 9590 O O . ALA D 1 205 ? 56.511 3.858 48.384 1.00 47.24 199 ALA D O 1
ATOM 9592 N N . GLY D 1 206 ? 57.662 4.356 46.511 1.00 46.63 200 GLY D N 1
ATOM 9593 C CA . GLY D 1 206 ? 56.554 4.012 45.612 1.00 46.48 200 GLY D CA 1
ATOM 9594 C C . GLY D 1 206 ? 56.115 5.001 44.534 1.00 46.89 200 GLY D C 1
ATOM 9595 O O . GLY D 1 206 ? 55.179 4.706 43.779 1.00 47.09 200 GLY D O 1
ATOM 9596 N N . ALA D 1 207 ? 56.751 6.172 44.462 1.00 46.94 201 ALA D N 1
ATOM 9597 C CA . ALA D 1 207 ? 56.498 7.117 43.368 1.00 47.48 201 ALA D CA 1
ATOM 9598 C C . ALA D 1 207 ? 56.834 6.469 42.027 1.00 47.84 201 ALA D C 1
ATOM 9599 O O . ALA D 1 207 ? 57.893 5.851 41.873 1.00 47.67 201 ALA D O 1
ATOM 9601 N N . LYS D 1 208 ? 55.926 6.599 41.067 1.00 48.23 202 LYS D N 1
ATOM 9602 C CA . LYS D 1 208 ? 56.117 5.972 39.769 1.00 49.20 202 LYS D CA 1
ATOM 9603 C C . LYS D 1 208 ? 56.640 6.936 38.705 1.00 49.46 202 LYS D C 1
ATOM 9604 O O . LYS D 1 208 ? 56.908 6.538 37.573 1.00 49.97 202 LYS D O 1
ATOM 9610 N N . ALA D 1 209 ? 56.824 8.192 39.098 1.00 50.14 203 ALA D N 1
ATOM 9611 C CA . ALA D 1 209 ? 57.384 9.231 38.232 1.00 50.64 203 ALA D CA 1
ATOM 9612 C C . ALA D 1 209 ? 57.942 10.360 39.091 1.00 51.01 203 ALA D C 1
ATOM 9613 O O . ALA D 1 209 ? 57.617 10.466 40.279 1.00 50.97 203 ALA D O 1
ATOM 9615 N N . ILE D 1 210 ? 58.781 11.202 38.488 1.00 51.37 204 ILE D N 1
ATOM 9616 C CA . ILE D 1 210 ? 59.353 12.347 39.188 1.00 51.73 204 ILE D CA 1
ATOM 9617 C C . ILE D 1 210 ? 59.283 13.591 38.323 1.00 51.70 204 ILE D C 1
ATOM 9618 O O . ILE D 1 210 ? 59.676 13.558 37.165 1.00 51.51 204 ILE D O 1
ATOM 9623 N N . GLN D 1 211 ? 58.772 14.679 38.903 1.00 52.02 205 GLN D N 1
ATOM 9624 C CA . GLN D 1 211 ? 58.821 15.992 38.281 1.00 52.28 205 GLN D CA 1
ATOM 9625 C C . GLN D 1 211 ? 59.818 16.871 39.014 1.00 52.21 205 GLN D C 1
ATOM 9626 O O . GLN D 1 211 ? 59.799 16.957 40.249 1.00 52.39 205 GLN D O 1
ATOM 9632 N N . ILE D 1 212 ? 60.693 17.509 38.240 1.00 51.82 206 ILE D N 1
ATOM 9633 C CA . ILE D 1 212 ? 61.625 18.500 38.757 1.00 51.81 206 ILE D CA 1
ATOM 9634 C C . ILE D 1 212 ? 61.049 19.886 38.445 1.00 52.30 206 ILE D C 1
ATOM 9635 O O . ILE D 1 212 ? 60.776 20.206 37.284 1.00 52.37 206 ILE D O 1
ATOM 9640 N N . PHE D 1 213 ? 60.838 20.692 39.483 1.00 52.53 207 PHE D N 1
ATOM 9641 C CA . PHE D 1 213 ? 60.366 22.056 39.303 1.00 52.70 207 PHE D CA 1
ATOM 9642 C C . PHE D 1 213 ? 61.550 23.031 39.330 1.00 52.88 207 PHE D C 1
ATOM 9643 O O . PHE D 1 213 ? 62.202 23.205 40.365 1.00 52.89 207 PHE D O 1
ATOM 9651 N N . ASP D 1 214 ? 61.843 23.646 38.183 1.00 52.72 208 ASP D N 1
ATOM 9652 C CA . ASP D 1 214 ? 62.863 24.692 38.104 1.00 52.62 208 ASP D CA 1
ATOM 9653 C C . ASP D 1 214 ? 62.129 26.006 37.865 1.00 53.04 208 ASP D C 1
ATOM 9654 O O . ASP D 1 214 ? 62.198 26.589 36.776 1.00 53.20 208 ASP D O 1
ATOM 9659 N N . SER D 1 215 ? 61.427 26.449 38.910 1.00 53.30 209 SER D N 1
ATOM 9660 C CA . SER D 1 215 ? 60.439 27.531 38.857 1.00 53.71 209 SER D CA 1
ATOM 9661 C C . SER D 1 215 ? 60.930 28.829 38.213 1.00 53.85 209 SER D C 1
ATOM 9662 O O . SER D 1 215 ? 60.182 29.492 37.493 1.00 53.64 209 SER D O 1
ATOM 9665 N N . TRP D 1 216 ? 62.187 29.176 38.483 1.00 53.98 210 TRP D N 1
ATOM 9666 C CA . TRP D 1 216 ? 62.706 30.506 38.195 1.00 54.26 210 TRP D CA 1
ATOM 9667 C C . TRP D 1 216 ? 63.934 30.511 37.296 1.00 52.97 210 TRP D C 1
ATOM 9668 O O . TRP D 1 216 ? 64.575 31.548 37.136 1.00 52.96 210 TRP D O 1
ATOM 9679 N N . VAL D 1 217 ? 64.255 29.364 36.706 1.00 51.52 211 VAL D N 1
ATOM 9680 C CA . VAL D 1 217 ? 65.440 29.254 35.858 1.00 50.11 211 VAL D CA 1
ATOM 9681 C C . VAL D 1 217 ? 65.311 30.042 34.539 1.00 49.37 211 VAL D C 1
ATOM 9682 O O . VAL D 1 217 ? 66.326 30.407 33.937 1.00 48.59 211 VAL D O 1
ATOM 9686 N N . GLY D 1 218 ? 64.064 30.295 34.119 1.00 48.49 212 GLY D N 1
ATOM 9687 C CA . GLY D 1 218 ? 63.760 31.092 32.934 1.00 47.61 212 GLY D CA 1
ATOM 9688 C C . GLY D 1 218 ? 64.318 32.503 33.006 1.00 47.28 212 GLY D C 1
ATOM 9689 O O . GLY D 1 218 ? 64.427 33.192 31.983 1.00 47.05 212 GLY D O 1
ATOM 9690 N N . ALA D 1 219 ? 64.677 32.931 34.218 1.00 46.68 213 ALA D N 1
ATOM 9691 C CA . ALA D 1 219 ? 65.358 34.209 34.440 1.00 46.24 213 ALA D CA 1
ATOM 9692 C C . ALA D 1 219 ? 66.739 34.269 33.757 1.00 46.19 213 ALA D C 1
ATOM 9693 O O . ALA D 1 219 ? 67.352 35.339 33.641 1.00 46.30 213 ALA D O 1
ATOM 9695 N N . LEU D 1 220 ? 67.201 33.120 33.275 1.00 46.01 214 LEU D N 1
ATOM 9696 C CA . LEU D 1 220 ? 68.483 33.009 32.593 1.00 46.03 214 LEU D CA 1
ATOM 9697 C C . LEU D 1 220 ? 68.265 32.813 31.098 1.00 45.76 214 LEU D C 1
ATOM 9698 O O . LEU D 1 220 ? 67.286 32.181 30.673 1.00 44.74 214 LEU D O 1
ATOM 9703 N N . ASN D 1 221 ? 69.181 33.370 30.306 1.00 46.14 215 ASN D N 1
ATOM 9704 C CA . ASN D 1 221 ? 69.220 33.110 28.869 1.00 46.23 215 ASN D CA 1
ATOM 9705 C C . ASN D 1 221 ? 69.906 31.770 28.582 1.00 46.77 215 ASN D C 1
ATOM 9706 O O . ASN D 1 221 ? 70.491 31.161 29.488 1.00 46.20 215 ASN D O 1
ATOM 9711 N N . GLN D 1 222 ? 69.823 31.326 27.327 1.00 47.55 216 GLN D N 1
ATOM 9712 C CA . GLN D 1 222 ? 70.343 30.027 26.901 1.00 48.42 216 GLN D CA 1
ATOM 9713 C C . GLN D 1 222 ? 71.813 29.862 27.261 1.00 48.76 216 GLN D C 1
ATOM 9714 O O . GLN D 1 222 ? 72.214 28.811 27.782 1.00 49.15 216 GLN D O 1
ATOM 9720 N N . ALA D 1 223 ? 72.598 30.906 27.000 1.00 48.91 217 ALA D N 1
ATOM 9721 C CA . ALA D 1 223 ? 74.040 30.882 27.220 1.00 49.37 217 ALA D CA 1
ATOM 9722 C C . ALA D 1 223 ? 74.436 30.701 28.686 1.00 49.35 217 ALA D C 1
ATOM 9723 O O . ALA D 1 223 ? 75.318 29.905 28.987 1.00 49.68 217 ALA D O 1
ATOM 9725 N N . ASP D 1 224 ? 73.803 31.455 29.584 1.00 49.50 218 ASP D N 1
ATOM 9726 C CA . ASP D 1 224 ? 74.083 31.347 31.015 1.00 49.99 218 ASP D CA 1
ATOM 9727 C C . ASP D 1 224 ? 73.544 30.047 31.601 1.00 50.14 218 ASP D C 1
ATOM 9728 O O . ASP D 1 224 ? 74.001 29.593 32.646 1.00 49.76 218 ASP D O 1
ATOM 9733 N N . TYR D 1 225 ? 72.547 29.474 30.933 1.00 50.65 219 TYR D N 1
ATOM 9734 C CA . TYR D 1 225 ? 72.034 28.170 31.311 1.00 51.09 219 TYR D CA 1
ATOM 9735 C C . TYR D 1 225 ? 73.071 27.092 30.980 1.00 51.27 219 TYR D C 1
ATOM 9736 O O . TYR D 1 225 ? 73.362 26.238 31.814 1.00 51.80 219 TYR D O 1
ATOM 9745 N N . ARG D 1 226 ? 73.641 27.156 29.777 1.00 51.24 220 ARG D N 1
ATOM 9746 C CA . ARG D 1 226 ? 74.659 26.195 29.325 1.00 51.33 220 ARG D CA 1
ATOM 9747 C C . ARG D 1 226 ? 75.965 26.278 30.126 1.00 50.96 220 ARG D C 1
ATOM 9748 O O . ARG D 1 226 ? 76.701 25.266 30.274 1.00 50.86 220 ARG D O 1
ATOM 9756 N N . THR D 1 227 ? 76.255 27.489 30.626 1.00 50.82 221 THR D N 1
ATOM 9757 C CA . THR D 1 227 ? 77.429 27.690 31.455 1.00 50.66 221 THR D CA 1
ATOM 9758 C C . THR D 1 227 ? 77.195 27.181 32.881 1.00 50.67 221 THR D C 1
ATOM 9759 O O . THR D 1 227 ? 77.963 26.362 33.378 1.00 50.67 221 THR D O 1
ATOM 9763 N N . TYR D 1 228 ? 76.119 27.630 33.524 1.00 50.68 222 TYR D N 1
ATOM 9764 C CA . TYR D 1 228 ? 75.999 27.466 34.975 1.00 50.74 222 TYR D CA 1
ATOM 9765 C C . TYR D 1 228 ? 75.050 26.379 35.466 1.00 51.05 222 TYR D C 1
ATOM 9766 O O . TYR D 1 228 ? 75.107 25.999 36.641 1.00 51.21 222 TYR D O 1
ATOM 9775 N N . ILE D 1 229 ? 74.182 25.880 34.588 1.00 51.09 223 ILE D N 1
ATOM 9776 C CA . ILE D 1 229 ? 73.102 24.994 35.018 1.00 51.10 223 ILE D CA 1
ATOM 9777 C C . ILE D 1 229 ? 73.040 23.687 34.219 1.00 51.37 223 ILE D C 1
ATOM 9778 O O . ILE D 1 229 ? 72.772 22.637 34.790 1.00 50.80 223 ILE D O 1
ATOM 9783 N N . LYS D 1 230 ? 73.283 23.744 32.907 1.00 51.86 224 LYS D N 1
ATOM 9784 C CA . LYS D 1 230 ? 73.213 22.529 32.065 1.00 52.38 224 LYS D CA 1
ATOM 9785 C C . LYS D 1 230 ? 74.107 21.351 32.528 1.00 52.68 224 LYS D C 1
ATOM 9786 O O . LYS D 1 230 ? 73.638 20.210 32.534 1.00 52.69 224 LYS D O 1
ATOM 9792 N N . PRO D 1 231 ? 75.389 21.614 32.896 1.00 52.84 225 PRO D N 1
ATOM 9793 C CA . PRO D 1 231 ? 76.208 20.513 33.443 1.00 53.19 225 PRO D CA 1
ATOM 9794 C C . PRO D 1 231 ? 75.568 19.751 34.622 1.00 53.39 225 PRO D C 1
ATOM 9795 O O . PRO D 1 231 ? 75.396 18.529 34.542 1.00 53.21 225 PRO D O 1
ATOM 9799 N N . VAL D 1 232 ? 75.218 20.468 35.691 1.00 53.67 226 VAL D N 1
ATOM 9800 C CA . VAL D 1 232 ? 74.691 19.837 36.899 1.00 53.96 226 VAL D CA 1
ATOM 9801 C C . VAL D 1 232 ? 73.378 19.089 36.652 1.00 54.23 226 VAL D C 1
ATOM 9802 O O . VAL D 1 232 ? 73.151 18.043 37.251 1.00 54.22 226 VAL D O 1
ATOM 9806 N N . MET D 1 233 ? 72.536 19.610 35.762 1.00 54.58 227 MET D N 1
ATOM 9807 C CA . MET D 1 233 ? 71.259 18.961 35.433 1.00 55.00 227 MET D CA 1
ATOM 9808 C C . MET D 1 233 ? 71.482 17.651 34.692 1.00 55.16 227 MET D C 1
ATOM 9809 O O . MET D 1 233 ? 70.811 16.651 34.975 1.00 55.34 227 MET D O 1
ATOM 9814 N N . ASN D 1 234 ? 72.421 17.670 33.745 1.00 55.25 228 ASN D N 1
ATOM 9815 C CA . ASN D 1 234 ? 72.858 16.463 33.047 1.00 55.53 228 ASN D CA 1
ATOM 9816 C C . ASN D 1 234 ? 73.299 15.379 34.025 1.00 55.52 228 ASN D C 1
ATOM 9817 O O . ASN D 1 234 ? 72.982 14.208 33.829 1.00 55.73 228 ASN D O 1
ATOM 9822 N N . ARG D 1 235 ? 74.023 15.782 35.072 1.00 55.45 229 ARG D N 1
ATOM 9823 C CA . ARG D 1 235 ? 74.416 14.879 36.150 1.00 55.54 229 ARG D CA 1
ATOM 9824 C C . ARG D 1 235 ? 73.173 14.251 36.785 1.00 55.80 229 ARG D C 1
ATOM 9825 O O . ARG D 1 235 ? 73.079 13.030 36.915 1.00 55.89 229 ARG D O 1
ATOM 9833 N N . ILE D 1 236 ? 72.225 15.111 37.153 1.00 55.99 230 ILE D N 1
ATOM 9834 C CA . ILE D 1 236 ? 71.023 14.726 37.874 1.00 56.18 230 ILE D CA 1
ATOM 9835 C C . ILE D 1 236 ? 70.172 13.731 37.082 1.00 56.50 230 ILE D C 1
ATOM 9836 O O . ILE D 1 236 ? 69.840 12.654 37.591 1.00 56.52 230 ILE D O 1
ATOM 9841 N N . PHE D 1 237 ? 69.851 14.064 35.835 1.00 56.86 231 PHE D N 1
ATOM 9842 C CA . PHE D 1 237 ? 68.993 13.185 35.038 1.00 56.96 231 PHE D CA 1
ATOM 9843 C C . PHE D 1 237 ? 69.689 11.879 34.615 1.00 57.00 231 PHE D C 1
ATOM 9844 O O . PHE D 1 237 ? 69.025 10.861 34.422 1.00 56.99 231 PHE D O 1
ATOM 9852 N N . SER D 1 238 ? 71.017 11.909 34.492 1.00 57.07 232 SER D N 1
ATOM 9853 C CA . SER D 1 238 ? 71.785 10.709 34.155 1.00 57.23 232 SER D CA 1
ATOM 9854 C C . SER D 1 238 ? 71.791 9.690 35.293 1.00 57.24 232 SER D C 1
ATOM 9855 O O . SER D 1 238 ? 71.650 8.490 35.054 1.00 57.03 232 SER D O 1
ATOM 9858 N N . GLU D 1 239 ? 71.972 10.170 36.521 1.00 57.58 233 GLU D N 1
ATOM 9859 C CA . GLU D 1 239 ? 71.986 9.292 37.692 1.00 58.41 233 GLU D CA 1
ATOM 9860 C C . GLU D 1 239 ? 70.579 8.826 38.076 1.00 58.45 233 GLU D C 1
ATOM 9861 O O . GLU D 1 239 ? 70.414 7.759 38.658 1.00 58.35 233 GLU D O 1
ATOM 9867 N N . LEU D 1 240 ? 69.570 9.621 37.724 1.00 58.59 234 LEU D N 1
ATOM 9868 C CA . LEU D 1 240 ? 68.187 9.296 38.057 1.00 58.54 234 LEU D CA 1
ATOM 9869 C C . LEU D 1 240 ? 67.483 8.459 36.985 1.00 58.66 234 LEU D C 1
ATOM 9870 O O . LEU D 1 240 ? 66.478 7.806 37.272 1.00 58.68 234 LEU D O 1
ATOM 9875 N N . ALA D 1 241 ? 68.018 8.471 35.762 1.00 58.86 235 ALA D N 1
ATOM 9876 C CA . ALA D 1 241 ? 67.459 7.697 34.639 1.00 59.01 235 ALA D CA 1
ATOM 9877 C C . ALA D 1 241 ? 67.665 6.199 34.813 1.00 59.07 235 ALA D C 1
ATOM 9878 O O . ALA D 1 241 ? 66.986 5.392 34.177 1.00 59.01 235 ALA D O 1
ATOM 9880 N N . LYS D 1 242 ? 68.617 5.846 35.671 1.00 59.27 236 LYS D N 1
ATOM 9881 C CA . LYS D 1 242 ? 68.898 4.457 36.024 1.00 59.77 236 LYS D CA 1
ATOM 9882 C C . LYS D 1 242 ? 67.777 3.810 36.846 1.00 59.71 236 LYS D C 1
ATOM 9883 O O . LYS D 1 242 ? 67.690 2.581 36.922 1.00 59.84 236 LYS D O 1
ATOM 9889 N N . GLU D 1 243 ? 66.920 4.638 37.442 1.00 59.64 237 GLU D N 1
ATOM 9890 C CA . GLU D 1 243 ? 65.810 4.155 38.264 1.00 59.96 237 GLU D CA 1
ATOM 9891 C C . GLU D 1 243 ? 64.621 3.666 37.440 1.00 59.92 237 GLU D C 1
ATOM 9892 O O . GLU D 1 243 ? 63.690 3.083 37.991 1.00 60.02 237 GLU D O 1
ATOM 9898 N N . ASN D 1 244 ? 64.656 3.907 36.129 1.00 60.02 238 ASN D N 1
ATOM 9899 C CA . ASN D 1 244 ? 63.599 3.464 35.202 1.00 60.03 238 ASN D CA 1
ATOM 9900 C C . ASN D 1 244 ? 62.196 4.005 35.512 1.00 59.61 238 ASN D C 1
ATOM 9901 O O . ASN D 1 244 ? 61.201 3.302 35.344 1.00 59.59 238 ASN D O 1
ATOM 9906 N N . VAL D 1 245 ? 62.127 5.252 35.978 1.00 59.13 239 VAL D N 1
ATOM 9907 C CA . VAL D 1 245 ? 60.853 5.960 36.112 1.00 58.47 239 VAL D CA 1
ATOM 9908 C C . VAL D 1 245 ? 60.851 7.168 35.168 1.00 57.80 239 VAL D C 1
ATOM 9909 O O . VAL D 1 245 ? 61.919 7.697 34.851 1.00 58.01 239 VAL D O 1
ATOM 9913 N N . PRO D 1 246 ? 59.666 7.570 34.666 1.00 57.03 240 PRO D N 1
ATOM 9914 C CA . PRO D 1 246 ? 59.570 8.794 33.864 1.00 56.28 240 PRO D CA 1
ATOM 9915 C C . PRO D 1 246 ? 60.088 10.034 34.591 1.00 55.58 240 PRO D C 1
ATOM 9916 O O . PRO D 1 246 ? 59.767 10.244 35.763 1.00 55.37 240 PRO D O 1
ATOM 9920 N N . LEU D 1 247 ? 60.895 10.836 33.891 1.00 54.42 241 LEU D N 1
ATOM 9921 C CA . LEU D 1 247 ? 61.488 12.033 34.477 1.00 53.44 241 LEU D CA 1
ATOM 9922 C C . LEU D 1 247 ? 60.989 13.279 33.767 1.00 52.92 241 LEU D C 1
ATOM 9923 O O . LEU D 1 247 ? 61.104 13.411 32.537 1.00 53.04 241 LEU D O 1
ATOM 9928 N N . ILE D 1 248 ? 60.439 14.197 34.558 1.00 51.61 242 ILE D N 1
ATOM 9929 C CA . ILE D 1 248 ? 59.789 15.379 34.024 1.00 50.56 242 ILE D CA 1
ATOM 9930 C C . ILE D 1 248 ? 60.475 16.639 34.548 1.00 49.92 242 ILE D C 1
ATOM 9931 O O . ILE D 1 248 ? 61.011 16.650 35.664 1.00 49.47 242 ILE D O 1
ATOM 9936 N N . MET D 1 249 ? 60.487 17.682 33.719 1.00 48.61 243 MET D N 1
ATOM 9937 C CA . MET D 1 249 ? 60.919 18.988 34.170 1.00 47.80 243 MET D CA 1
ATOM 9938 C C . MET D 1 249 ? 60.018 20.083 33.612 1.00 47.55 243 MET D C 1
ATOM 9939 O O . MET D 1 249 ? 59.727 20.120 32.411 1.00 47.04 243 MET D O 1
ATOM 9944 N N . PHE D 1 250 ? 59.565 20.945 34.522 1.00 47.07 244 PHE D N 1
ATOM 9945 C CA . PHE D 1 250 ? 58.824 22.135 34.191 1.00 46.60 244 PHE D CA 1
ATOM 9946 C C . PHE D 1 250 ? 59.339 23.336 34.985 1.00 46.80 244 PHE D C 1
ATOM 9947 O O . PHE D 1 250 ? 59.792 23.198 36.118 1.00 46.65 244 PHE D O 1
ATOM 9955 N N . GLY D 1 251 ? 59.246 24.511 34.366 1.00 47.04 245 GLY D N 1
ATOM 9956 C CA . GLY D 1 251 ? 59.480 25.794 35.009 1.00 47.31 245 GLY D CA 1
ATOM 9957 C C . GLY D 1 251 ? 58.774 26.787 34.111 1.00 47.84 245 GLY D C 1
ATOM 9958 O O . GLY D 1 251 ? 58.854 26.671 32.877 1.00 47.91 245 GLY D O 1
ATOM 9959 N N . VAL D 1 252 ? 58.052 27.741 34.702 1.00 47.99 246 VAL D N 1
ATOM 9960 C CA . VAL D 1 252 ? 57.325 28.732 33.907 1.00 48.09 246 VAL D CA 1
ATOM 9961 C C . VAL D 1 252 ? 58.316 29.761 33.322 1.00 48.45 246 VAL D C 1
ATOM 9962 O O . VAL D 1 252 ? 59.365 30.027 33.919 1.00 48.67 246 VAL D O 1
ATOM 9966 N N . GLY D 1 253 ? 57.999 30.302 32.143 1.00 48.58 247 GLY D N 1
ATOM 9967 C CA . GLY D 1 253 ? 58.796 31.367 31.518 1.00 48.40 247 GLY D CA 1
ATOM 9968 C C . GLY D 1 253 ? 60.155 30.933 30.993 1.00 48.30 247 GLY D C 1
ATOM 9969 O O . GLY D 1 253 ? 61.094 31.727 30.954 1.00 48.35 247 GLY D O 1
ATOM 9970 N N . ALA D 1 254 ? 60.253 29.672 30.583 1.00 48.33 248 ALA D N 1
ATOM 9971 C CA . ALA D 1 254 ? 61.537 29.061 30.216 1.00 48.22 248 ALA D CA 1
ATOM 9972 C C . ALA D 1 254 ? 61.516 28.415 28.830 1.00 48.03 248 ALA D C 1
ATOM 9973 O O . ALA D 1 254 ? 62.321 27.542 28.539 1.00 47.87 248 ALA D O 1
ATOM 9975 N N . SER D 1 255 ? 60.592 28.858 27.984 1.00 48.41 249 SER D N 1
ATOM 9976 C CA . SER D 1 255 ? 60.452 28.341 26.620 1.00 48.95 249 SER D CA 1
ATOM 9977 C C . SER D 1 255 ? 61.746 28.435 25.818 1.00 48.93 249 SER D C 1
ATOM 9978 O O . SER D 1 255 ? 62.056 27.542 25.033 1.00 49.65 249 SER D O 1
ATOM 9981 N N . HIS D 1 256 ? 62.501 29.508 26.046 1.00 48.49 250 HIS D N 1
ATOM 9982 C CA . HIS D 1 256 ? 63.794 29.735 25.396 1.00 47.80 250 HIS D CA 1
ATOM 9983 C C . HIS D 1 256 ? 64.864 28.735 25.865 1.00 47.87 250 HIS D C 1
ATOM 9984 O O . HIS D 1 256 ? 65.984 28.749 25.363 1.00 47.75 250 HIS D O 1
ATOM 9991 N N . LEU D 1 257 ? 64.513 27.871 26.823 1.00 47.83 251 LEU D N 1
ATOM 9992 C CA . LEU D 1 257 ? 65.436 26.860 27.363 1.00 47.64 251 LEU D CA 1
ATOM 9993 C C . LEU D 1 257 ? 64.999 25.439 27.015 1.00 47.91 251 LEU D C 1
ATOM 9994 O O . LEU D 1 257 ? 65.674 24.463 27.372 1.00 48.08 251 LEU D O 1
ATOM 9999 N N . ALA D 1 258 ? 63.871 25.329 26.315 1.00 48.28 252 ALA D N 1
ATOM 10000 C CA . ALA D 1 258 ? 63.218 24.040 26.072 1.00 48.73 252 ALA D CA 1
ATOM 10001 C C . ALA D 1 258 ? 64.098 23.034 25.326 1.00 49.25 252 ALA D C 1
ATOM 10002 O O . ALA D 1 258 ? 64.123 21.851 25.688 1.00 49.25 252 ALA D O 1
ATOM 10004 N N . GLY D 1 259 ? 64.810 23.517 24.298 1.00 49.47 253 GLY D N 1
ATOM 10005 C CA . GLY D 1 259 ? 65.689 22.690 23.468 1.00 49.67 253 GLY D CA 1
ATOM 10006 C C . GLY D 1 259 ? 66.846 22.117 24.262 1.00 49.99 253 GLY D C 1
ATOM 10007 O O . GLY D 1 259 ? 67.257 20.971 24.049 1.00 50.13 253 GLY D O 1
ATOM 10008 N N . ASP D 1 260 ? 67.361 22.913 25.193 1.00 50.21 254 ASP D N 1
ATOM 10009 C CA . ASP D 1 260 ? 68.439 22.474 26.076 1.00 50.59 254 ASP D CA 1
ATOM 10010 C C . ASP D 1 260 ? 67.991 21.439 27.102 1.00 50.97 254 ASP D C 1
ATOM 10011 O O . ASP D 1 260 ? 68.759 20.544 27.443 1.00 51.14 254 ASP D O 1
ATOM 10016 N N . TRP D 1 261 ? 66.752 21.576 27.587 1.00 51.28 255 TRP D N 1
ATOM 10017 C CA . TRP D 1 261 ? 66.144 20.608 28.495 1.00 51.42 255 TRP D CA 1
ATOM 10018 C C . TRP D 1 261 ? 65.958 19.291 27.741 1.00 51.99 255 TRP D C 1
ATOM 10019 O O . TRP D 1 261 ? 66.184 18.214 28.289 1.00 51.84 255 TRP D O 1
ATOM 10030 N N . HIS D 1 262 ? 65.553 19.403 26.476 1.00 52.63 256 HIS D N 1
ATOM 10031 C CA . HIS D 1 262 ? 65.364 18.253 25.584 1.00 53.26 256 HIS D CA 1
ATOM 10032 C C . HIS D 1 262 ? 66.652 17.450 25.374 1.00 53.60 256 HIS D C 1
ATOM 10033 O O . HIS D 1 262 ? 66.583 16.250 25.123 1.00 53.72 256 HIS D O 1
ATOM 10040 N N . ASP D 1 263 ? 67.810 18.114 25.475 1.00 54.15 257 ASP D N 1
ATOM 10041 C CA . ASP D 1 263 ? 69.125 17.456 25.356 1.00 54.54 257 ASP D CA 1
ATOM 10042 C C . ASP D 1 263 ? 69.467 16.597 26.579 1.00 54.73 257 ASP D C 1
ATOM 10043 O O . ASP D 1 263 ? 70.153 15.573 26.459 1.00 54.91 257 ASP D O 1
ATOM 10048 N N . LEU D 1 264 ? 69.006 17.037 27.752 1.00 54.63 258 LEU D N 1
ATOM 10049 C CA . LEU D 1 264 ? 69.194 16.301 29.014 1.00 54.14 258 LEU D CA 1
ATOM 10050 C C . LEU D 1 264 ? 68.503 14.935 28.974 1.00 53.62 258 LEU D C 1
ATOM 10051 O O . LEU D 1 264 ? 67.508 14.772 28.266 1.00 53.46 258 LEU D O 1
ATOM 10056 N N . PRO D 1 265 ? 69.029 13.944 29.726 1.00 53.38 259 PRO D N 1
ATOM 10057 C CA . PRO D 1 265 ? 68.381 12.623 29.747 1.00 52.99 259 PRO D CA 1
ATOM 10058 C C . PRO D 1 265 ? 67.123 12.551 30.637 1.00 52.93 259 PRO D C 1
ATOM 10059 O O . PRO D 1 265 ? 67.013 11.681 31.506 1.00 53.37 259 PRO D O 1
ATOM 10063 N N . LEU D 1 266 ? 66.189 13.474 30.418 1.00 52.48 260 LEU D N 1
ATOM 10064 C CA . LEU D 1 266 ? 64.866 13.417 31.022 1.00 51.82 260 LEU D CA 1
ATOM 10065 C C . LEU D 1 266 ? 63.929 12.736 30.017 1.00 51.79 260 LEU D C 1
ATOM 10066 O O . LEU D 1 266 ? 64.333 12.475 28.875 1.00 51.57 260 LEU D O 1
ATOM 10071 N N . ASP D 1 267 ? 62.689 12.458 30.428 1.00 51.11 261 ASP D N 1
ATOM 10072 C CA . ASP D 1 267 ? 61.705 11.855 29.527 1.00 50.87 261 ASP D CA 1
ATOM 10073 C C . ASP D 1 267 ? 60.620 12.826 29.040 1.00 50.61 261 ASP D C 1
ATOM 10074 O O . ASP D 1 267 ? 60.069 12.651 27.956 1.00 51.08 261 ASP D O 1
ATOM 10079 N N . VAL D 1 268 ? 60.302 13.836 29.837 1.00 50.13 262 VAL D N 1
ATOM 10080 C CA . VAL D 1 268 ? 59.158 14.688 29.537 1.00 49.46 262 VAL D CA 1
ATOM 10081 C C . VAL D 1 268 ? 59.544 16.155 29.634 1.00 49.44 262 VAL D C 1
ATOM 10082 O O . VAL D 1 268 ? 60.076 16.602 30.653 1.00 49.85 262 VAL D O 1
ATOM 10086 N N . VAL D 1 269 ? 59.285 16.897 28.568 1.00 48.97 263 VAL D N 1
ATOM 10087 C CA . VAL D 1 269 ? 59.462 18.351 28.614 1.00 48.47 263 VAL D CA 1
ATOM 10088 C C . VAL D 1 269 ? 58.138 19.014 28.967 1.00 48.10 263 VAL D C 1
ATOM 10089 O O . VAL D 1 269 ? 57.171 18.924 28.211 1.00 47.46 263 VAL D O 1
ATOM 10093 N N . GLY D 1 270 ? 58.108 19.646 30.141 1.00 48.39 264 GLY D N 1
ATOM 10094 C CA . GLY D 1 270 ? 56.987 20.477 30.567 1.00 48.22 264 GLY D CA 1
ATOM 10095 C C . GLY D 1 270 ? 57.039 21.822 29.865 1.00 48.99 264 GLY D C 1
ATOM 10096 O O . GLY D 1 270 ? 58.073 22.529 29.874 1.00 48.88 264 GLY D O 1
ATOM 10097 N N . LEU D 1 271 ? 55.923 22.176 29.241 1.00 49.35 265 LEU D N 1
ATOM 10098 C CA . LEU D 1 271 ? 55.822 23.434 28.518 1.00 49.59 265 LEU D CA 1
ATOM 10099 C C . LEU D 1 271 ? 54.888 24.406 29.229 1.00 49.56 265 LEU D C 1
ATOM 10100 O O . LEU D 1 271 ? 53.826 24.011 29.742 1.00 49.95 265 LEU D O 1
ATOM 10105 N N . ASP D 1 272 ? 55.267 25.679 29.260 1.00 49.29 266 ASP D N 1
ATOM 10106 C CA . ASP D 1 272 ? 54.288 26.688 29.633 1.00 48.99 266 ASP D CA 1
ATOM 10107 C C . ASP D 1 272 ? 53.472 27.029 28.382 1.00 48.55 266 ASP D C 1
ATOM 10108 O O . ASP D 1 272 ? 53.674 26.411 27.315 1.00 48.20 266 ASP D O 1
ATOM 10113 N N . TRP D 1 273 ? 52.562 27.995 28.502 1.00 47.77 267 TRP D N 1
ATOM 10114 C CA . TRP D 1 273 ? 51.665 28.328 27.395 1.00 47.12 267 TRP D CA 1
ATOM 10115 C C . TRP D 1 273 ? 52.311 29.092 26.240 1.00 47.24 267 TRP D C 1
ATOM 10116 O O . TRP D 1 273 ? 51.667 29.273 25.210 1.00 47.69 267 TRP D O 1
ATOM 10127 N N . ARG D 1 274 ? 53.551 29.560 26.399 1.00 46.88 268 ARG D N 1
ATOM 10128 C CA . ARG D 1 274 ? 54.157 30.382 25.342 1.00 47.18 268 ARG D CA 1
ATOM 10129 C C . ARG D 1 274 ? 54.947 29.622 24.287 1.00 47.23 268 ARG D C 1
ATOM 10130 O O . ARG D 1 274 ? 55.470 30.236 23.351 1.00 47.49 268 ARG D O 1
ATOM 10138 N N . LEU D 1 275 ? 55.036 28.308 24.442 1.00 47.23 269 LEU D N 1
ATOM 10139 C CA . LEU D 1 275 ? 55.634 27.450 23.433 1.00 47.40 269 LEU D CA 1
ATOM 10140 C C . LEU D 1 275 ? 54.628 26.368 23.089 1.00 47.16 269 LEU D C 1
ATOM 10141 O O . LEU D 1 275 ? 54.404 25.463 23.875 1.00 46.76 269 LEU D O 1
ATOM 10146 N N . GLY D 1 276 ? 54.012 26.486 21.912 1.00 47.40 270 GLY D N 1
ATOM 10147 C CA . GLY D 1 276 ? 52.974 25.547 21.478 1.00 47.34 270 GLY D CA 1
ATOM 10148 C C . GLY D 1 276 ? 53.536 24.159 21.254 1.00 47.51 270 GLY D C 1
ATOM 10149 O O . GLY D 1 276 ? 54.756 23.990 21.194 1.00 47.47 270 GLY D O 1
ATOM 10150 N N . ILE D 1 277 ? 52.648 23.171 21.125 1.00 47.49 271 ILE D N 1
ATOM 10151 C CA . ILE D 1 277 ? 53.054 21.784 20.900 1.00 47.48 271 ILE D CA 1
ATOM 10152 C C . ILE D 1 277 ? 53.613 21.553 19.494 1.00 48.14 271 ILE D C 1
ATOM 10153 O O . ILE D 1 277 ? 54.760 21.130 19.373 1.00 48.40 271 ILE D O 1
ATOM 10158 N N . ASP D 1 278 ? 52.827 21.828 18.451 1.00 48.93 272 ASP D N 1
ATOM 10159 C CA . ASP D 1 278 ? 53.314 21.728 17.057 1.00 50.02 272 ASP D CA 1
ATOM 10160 C C . ASP D 1 278 ? 54.634 22.486 16.903 1.00 50.31 272 ASP D C 1
ATOM 10161 O O . ASP D 1 278 ? 55.633 21.929 16.445 1.00 50.39 272 ASP D O 1
ATOM 10166 N N . GLU D 1 279 ? 54.610 23.756 17.307 1.00 50.83 273 GLU D N 1
ATOM 10167 C CA . GLU D 1 279 ? 55.779 24.641 17.342 1.00 50.95 273 GLU D CA 1
ATOM 10168 C C . GLU D 1 279 ? 57.000 23.946 17.951 1.00 50.95 273 GLU D C 1
ATOM 10169 O O . GLU D 1 279 ? 58.060 23.901 17.328 1.00 50.93 273 GLU D O 1
ATOM 10175 N N . ALA D 1 280 ? 56.837 23.392 19.154 1.00 51.25 274 ALA D N 1
ATOM 10176 C CA . ALA D 1 280 ? 57.914 22.659 19.842 1.00 51.66 274 ALA D CA 1
ATOM 10177 C C . ALA D 1 280 ? 58.427 21.473 19.028 1.00 52.00 274 ALA D C 1
ATOM 10178 O O . ALA D 1 280 ? 59.627 21.197 19.020 1.00 52.18 274 ALA D O 1
ATOM 10180 N N . ARG D 1 281 ? 57.516 20.779 18.350 1.00 52.57 275 ARG D N 1
ATOM 10181 C CA . ARG D 1 281 ? 57.885 19.643 17.508 1.00 53.05 275 ARG D CA 1
ATOM 10182 C C . ARG D 1 281 ? 58.687 20.108 16.311 1.00 53.37 275 ARG D C 1
ATOM 10183 O O . ARG D 1 281 ? 59.712 19.506 15.986 1.00 53.84 275 ARG D O 1
ATOM 10191 N N . SER D 1 282 ? 58.248 21.195 15.674 1.00 53.98 276 SER D N 1
ATOM 10192 C CA . SER D 1 282 ? 58.976 21.749 14.516 1.00 54.41 276 SER D CA 1
ATOM 10193 C C . SER D 1 282 ? 60.384 22.244 14.873 1.00 54.42 276 SER D C 1
ATOM 10194 O O . SER D 1 282 ? 61.228 22.367 14.001 1.00 54.92 276 SER D O 1
ATOM 10197 N N . LYS D 1 283 ? 60.617 22.503 16.159 1.00 54.69 277 LYS D N 1
ATOM 10198 C CA . LYS D 1 283 ? 61.910 22.939 16.697 1.00 54.89 277 LYS D CA 1
ATOM 10199 C C . LYS D 1 283 ? 62.794 21.783 17.196 1.00 54.56 277 LYS D C 1
ATOM 10200 O O . LYS D 1 283 ? 63.838 22.021 17.813 1.00 54.40 277 LYS D O 1
ATOM 10206 N N . GLY D 1 284 ? 62.370 20.542 16.951 1.00 54.22 278 GLY D N 1
ATOM 10207 C CA . GLY D 1 284 ? 63.162 19.364 17.312 1.00 53.68 278 GLY D CA 1
ATOM 10208 C C . GLY D 1 284 ? 62.818 18.684 18.629 1.00 53.63 278 GLY D C 1
ATOM 10209 O O . GLY D 1 284 ? 63.452 17.690 19.004 1.00 53.30 278 GLY D O 1
ATOM 10210 N N . ILE D 1 285 ? 61.823 19.216 19.339 1.00 53.47 279 ILE D N 1
ATOM 10211 C CA . ILE D 1 285 ? 61.364 18.604 20.584 1.00 53.28 279 ILE D CA 1
ATOM 10212 C C . ILE D 1 285 ? 60.403 17.445 20.270 1.00 53.15 279 ILE D C 1
ATOM 10213 O O . ILE D 1 285 ? 59.192 17.626 20.140 1.00 53.13 279 ILE D O 1
ATOM 10218 N N . THR D 1 286 ? 60.990 16.258 20.143 1.00 53.06 280 THR D N 1
ATOM 10219 C CA . THR D 1 286 ? 60.295 15.039 19.722 1.00 53.13 280 THR D CA 1
ATOM 10220 C C . THR D 1 286 ? 59.888 14.136 20.899 1.00 52.98 280 THR D C 1
ATOM 10221 O O . THR D 1 286 ? 58.895 13.417 20.807 1.00 53.25 280 THR D O 1
ATOM 10225 N N . LYS D 1 287 ? 60.652 14.181 21.992 1.00 52.82 281 LYS D N 1
ATOM 10226 C CA . LYS D 1 287 ? 60.291 13.514 23.251 1.00 52.77 281 LYS D CA 1
ATOM 10227 C C . LYS D 1 287 ? 58.893 13.903 23.746 1.00 52.60 281 LYS D C 1
ATOM 10228 O O . LYS D 1 287 ? 58.324 14.913 23.322 1.00 52.95 281 LYS D O 1
ATOM 10234 N N . THR D 1 288 ? 58.360 13.113 24.671 1.00 52.30 282 THR D N 1
ATOM 10235 C CA . THR D 1 288 ? 57.048 13.392 25.248 1.00 52.13 282 THR D CA 1
ATOM 10236 C C . THR D 1 288 ? 56.978 14.794 25.857 1.00 51.77 282 THR D C 1
ATOM 10237 O O . THR D 1 288 ? 57.948 15.319 26.419 1.00 51.58 282 THR D O 1
ATOM 10241 N N . VAL D 1 289 ? 55.805 15.389 25.713 1.00 51.54 283 VAL D N 1
ATOM 10242 C CA . VAL D 1 289 ? 55.567 16.772 26.082 1.00 51.19 283 VAL D CA 1
ATOM 10243 C C . VAL D 1 289 ? 54.376 16.829 27.061 1.00 51.05 283 VAL D C 1
ATOM 10244 O O . VAL D 1 289 ? 53.474 16.001 26.964 1.00 50.56 283 VAL D O 1
ATOM 10248 N N . GLN D 1 290 ? 54.394 17.769 28.016 1.00 51.58 284 GLN D N 1
ATOM 10249 C CA . GLN D 1 290 ? 53.331 17.856 29.044 1.00 52.02 284 GLN D CA 1
ATOM 10250 C C . GLN D 1 290 ? 52.520 19.146 28.985 1.00 52.94 284 GLN D C 1
ATOM 10251 O O . GLN D 1 290 ? 53.041 20.227 29.263 1.00 53.26 284 GLN D O 1
ATOM 10257 N N . GLY D 1 291 ? 51.241 18.972 28.634 1.00 53.97 285 GLY D N 1
ATOM 10258 C CA . GLY D 1 291 ? 50.197 20.001 28.382 1.00 54.42 285 GLY D CA 1
ATOM 10259 C C . GLY D 1 291 ? 50.672 21.391 28.148 1.00 55.27 285 GLY D C 1
ATOM 10260 O O . GLY D 1 291 ? 51.879 21.600 27.914 1.00 57.50 285 GLY D O 1
ATOM 10261 N N . ASN D 1 292 ? 49.759 22.362 28.147 1.00 54.23 286 ASN D N 1
ATOM 10262 C CA . ASN D 1 292 ? 50.220 23.748 28.242 1.00 52.58 286 ASN D CA 1
ATOM 10263 C C . ASN D 1 292 ? 49.145 24.840 28.217 1.00 51.95 286 ASN D C 1
ATOM 10264 O O . ASN D 1 292 ? 49.427 25.994 27.881 1.00 51.59 286 ASN D O 1
ATOM 10269 N N . LEU D 1 293 ? 47.923 24.477 28.602 1.00 51.03 287 LEU D N 1
ATOM 10270 C CA . LEU D 1 293 ? 46.830 25.435 28.666 1.00 50.19 287 LEU D CA 1
ATOM 10271 C C . LEU D 1 293 ? 47.121 26.551 29.678 1.00 50.26 287 LEU D C 1
ATOM 10272 O O . LEU D 1 293 ? 47.483 26.286 30.823 1.00 49.95 287 LEU D O 1
ATOM 10277 N N . ASP D 1 294 ? 46.975 27.794 29.227 1.00 50.16 288 ASP D N 1
ATOM 10278 C CA . ASP D 1 294 ? 47.150 28.956 30.074 1.00 50.00 288 ASP D CA 1
ATOM 10279 C C . ASP D 1 294 ? 46.058 28.889 31.137 1.00 50.04 288 ASP D C 1
ATOM 10280 O O . ASP D 1 294 ? 44.880 28.859 30.798 1.00 50.22 288 ASP D O 1
ATOM 10285 N N . PRO D 1 295 ? 46.449 28.839 32.423 1.00 49.95 289 PRO D N 1
ATOM 10286 C CA . PRO D 1 295 ? 45.501 28.754 33.535 1.00 50.06 289 PRO D CA 1
ATOM 10287 C C . PRO D 1 295 ? 44.423 29.828 33.527 1.00 49.49 289 PRO D C 1
ATOM 10288 O O . PRO D 1 295 ? 43.301 29.573 33.968 1.00 49.30 289 PRO D O 1
ATOM 10292 N N . SER D 1 296 ? 44.763 31.008 33.030 1.00 49.43 290 SER D N 1
ATOM 10293 C CA . SER D 1 296 ? 43.827 32.131 32.991 1.00 49.61 290 SER D CA 1
ATOM 10294 C C . SER D 1 296 ? 42.627 31.873 32.080 1.00 49.50 290 SER D C 1
ATOM 10295 O O . SER D 1 296 ? 41.604 32.519 32.233 1.00 49.60 290 SER D O 1
ATOM 10298 N N . ILE D 1 297 ? 42.755 30.933 31.141 1.00 49.61 291 ILE D N 1
ATOM 10299 C CA . ILE D 1 297 ? 41.630 30.497 30.310 1.00 49.99 291 ILE D CA 1
ATOM 10300 C C . ILE D 1 297 ? 40.517 29.831 31.156 1.00 50.23 291 ILE D C 1
ATOM 10301 O O . ILE D 1 297 ? 39.338 29.888 30.803 1.00 50.33 291 ILE D O 1
ATOM 10306 N N . LEU D 1 298 ? 40.899 29.236 32.285 1.00 50.20 292 LEU D N 1
ATOM 10307 C CA . LEU D 1 298 ? 39.961 28.579 33.207 1.00 50.10 292 LEU D CA 1
ATOM 10308 C C . LEU D 1 298 ? 38.913 29.495 33.821 1.00 50.25 292 LEU D C 1
ATOM 10309 O O . LEU D 1 298 ? 37.939 29.017 34.411 1.00 50.54 292 LEU D O 1
ATOM 10314 N N . LEU D 1 299 ? 39.114 30.800 33.674 1.00 50.43 293 LEU D N 1
ATOM 10315 C CA . LEU D 1 299 ? 38.179 31.802 34.170 1.00 50.95 293 LEU D CA 1
ATOM 10316 C C . LEU D 1 299 ? 37.190 32.260 33.091 1.00 51.05 293 LEU D C 1
ATOM 10317 O O . LEU D 1 299 ? 36.319 33.092 33.351 1.00 50.42 293 LEU D O 1
ATOM 10322 N N . ALA D 1 300 ? 37.348 31.727 31.882 1.00 51.27 294 ALA D N 1
ATOM 10323 C CA . ALA D 1 300 ? 36.497 32.091 30.753 1.00 51.58 294 ALA D CA 1
ATOM 10324 C C . ALA D 1 300 ? 35.308 31.137 30.687 1.00 51.80 294 ALA D C 1
ATOM 10325 O O . ALA D 1 300 ? 35.361 30.058 31.289 1.00 51.40 294 ALA D O 1
ATOM 10327 N N . PRO D 1 301 ? 34.228 31.539 29.972 1.00 52.33 295 PRO D N 1
ATOM 10328 C CA . PRO D 1 301 ? 33.056 30.687 29.733 1.00 52.91 295 PRO D CA 1
ATOM 10329 C C . PRO D 1 301 ? 33.454 29.365 29.082 1.00 53.45 295 PRO D C 1
ATOM 10330 O O . PRO D 1 301 ? 34.471 29.307 28.377 1.00 53.42 295 PRO D O 1
ATOM 10334 N N . TRP D 1 302 ? 32.669 28.317 29.333 1.00 54.34 296 TRP D N 1
ATOM 10335 C CA . TRP D 1 302 ? 33.023 26.960 28.905 1.00 55.13 296 TRP D CA 1
ATOM 10336 C C . TRP D 1 302 ? 33.380 26.841 27.414 1.00 55.80 296 TRP D C 1
ATOM 10337 O O . TRP D 1 302 ? 34.337 26.152 27.064 1.00 56.20 296 TRP D O 1
ATOM 10348 N N . GLU D 1 303 ? 32.618 27.512 26.549 1.00 56.08 297 GLU D N 1
ATOM 10349 C CA . GLU D 1 303 ? 32.851 27.459 25.105 1.00 56.89 297 GLU D CA 1
ATOM 10350 C C . GLU D 1 303 ? 34.308 27.764 24.730 1.00 56.41 297 GLU D C 1
ATOM 10351 O O . GLU D 1 303 ? 34.893 27.097 23.868 1.00 56.47 297 GLU D O 1
ATOM 10357 N N . VAL D 1 304 ? 34.879 28.787 25.367 1.00 56.16 298 VAL D N 1
ATOM 10358 C CA . VAL D 1 304 ? 36.272 29.188 25.126 1.00 55.31 298 VAL D CA 1
ATOM 10359 C C . VAL D 1 304 ? 37.213 28.102 25.660 1.00 55.03 298 VAL D C 1
ATOM 10360 O O . VAL D 1 304 ? 38.133 27.673 24.962 1.00 55.05 298 VAL D O 1
ATOM 10364 N N . ILE D 1 305 ? 36.950 27.639 26.880 1.00 54.29 299 ILE D N 1
ATOM 10365 C CA . ILE D 1 305 ? 37.768 26.605 27.500 1.00 53.81 299 ILE D CA 1
ATOM 10366 C C . ILE D 1 305 ? 37.844 25.357 26.620 1.00 54.04 299 ILE D C 1
ATOM 10367 O O . ILE D 1 305 ? 38.927 24.807 26.414 1.00 54.25 299 ILE D O 1
ATOM 10372 N N . GLU D 1 306 ? 36.698 24.929 26.101 1.00 53.94 300 GLU D N 1
ATOM 10373 C CA . GLU D 1 306 ? 36.623 23.731 25.284 1.00 54.36 300 GLU D CA 1
ATOM 10374 C C . GLU D 1 306 ? 37.379 23.886 23.967 1.00 54.24 300 GLU D C 1
ATOM 10375 O O . GLU D 1 306 ? 38.142 22.998 23.579 1.00 54.04 300 GLU D O 1
ATOM 10381 N N . GLN D 1 307 ? 37.165 25.015 23.293 1.00 54.47 301 GLN D N 1
ATOM 10382 C CA . GLN D 1 307 ? 37.824 25.301 22.022 1.00 54.75 301 GLN D CA 1
ATOM 10383 C C . GLN D 1 307 ? 39.330 25.424 22.195 1.00 54.62 301 GLN D C 1
ATOM 10384 O O . GLN D 1 307 ? 40.088 24.819 21.445 1.00 54.96 301 GLN D O 1
ATOM 10390 N N . LYS D 1 308 ? 39.758 26.201 23.187 1.00 54.38 302 LYS D N 1
ATOM 10391 C CA . LYS D 1 308 ? 41.178 26.422 23.432 1.00 54.16 302 LYS D CA 1
ATOM 10392 C C . LYS D 1 308 ? 41.876 25.113 23.800 1.00 53.81 302 LYS D C 1
ATOM 10393 O O . LYS D 1 308 ? 43.012 24.868 23.399 1.00 53.38 302 LYS D O 1
ATOM 10399 N N . THR D 1 309 ? 41.182 24.277 24.565 1.00 53.69 303 THR D N 1
ATOM 10400 C CA . THR D 1 309 ? 41.696 22.966 24.942 1.00 53.77 303 THR D CA 1
ATOM 10401 C C . THR D 1 309 ? 41.761 22.028 23.736 1.00 54.05 303 THR D C 1
ATOM 10402 O O . THR D 1 309 ? 42.752 21.318 23.552 1.00 53.89 303 THR D O 1
ATOM 10406 N N . LYS D 1 310 ? 40.694 22.037 22.933 1.00 54.43 304 LYS D N 1
ATOM 10407 C CA . LYS D 1 310 ? 40.577 21.221 21.721 1.00 55.01 304 LYS D CA 1
ATOM 10408 C C . LYS D 1 310 ? 41.759 21.484 20.792 1.00 54.87 304 LYS D C 1
ATOM 10409 O O . LYS D 1 310 ? 42.339 20.555 20.245 1.00 55.20 304 LYS D O 1
ATOM 10415 N N . GLU D 1 311 ? 42.119 22.757 20.647 1.00 54.51 305 GLU D N 1
ATOM 10416 C CA . GLU D 1 311 ? 43.245 23.169 19.826 1.00 54.46 305 GLU D CA 1
ATOM 10417 C C . GLU D 1 311 ? 44.549 22.534 20.285 1.00 53.79 305 GLU D C 1
ATOM 10418 O O . GLU D 1 311 ? 45.350 22.083 19.452 1.00 53.92 305 GLU D O 1
ATOM 10424 N N . ILE D 1 312 ? 44.741 22.490 21.604 1.00 52.85 306 ILE D N 1
ATOM 10425 C CA . ILE D 1 312 ? 45.957 21.965 22.226 1.00 51.89 306 ILE D CA 1
ATOM 10426 C C . ILE D 1 312 ? 46.029 20.447 22.078 1.00 51.73 306 ILE D C 1
ATOM 10427 O O . ILE D 1 312 ? 47.065 19.915 21.647 1.00 51.83 306 ILE D O 1
ATOM 10432 N N . LEU D 1 313 ? 44.928 19.771 22.431 1.00 50.82 307 LEU D N 1
ATOM 10433 C CA . LEU D 1 313 ? 44.755 18.325 22.236 1.00 50.22 307 LEU D CA 1
ATOM 10434 C C . LEU D 1 313 ? 45.032 17.832 20.806 1.00 50.26 307 LEU D C 1
ATOM 10435 O O . LEU D 1 313 ? 45.675 16.803 20.631 1.00 50.18 307 LEU D O 1
ATOM 10440 N N . ASP D 1 314 ? 44.550 18.564 19.797 1.00 49.96 308 ASP D N 1
ATOM 10441 C CA . ASP D 1 314 ? 44.788 18.222 18.390 1.00 49.73 308 ASP D CA 1
ATOM 10442 C C . ASP D 1 314 ? 46.271 18.207 18.045 1.00 49.60 308 ASP D C 1
ATOM 10443 O O . ASP D 1 314 ? 46.736 17.352 17.300 1.00 49.82 308 ASP D O 1
ATOM 10448 N N . GLN D 1 315 ? 47.009 19.165 18.589 1.00 49.84 309 GLN D N 1
ATOM 10449 C CA . GLN D 1 315 ? 48.454 19.209 18.427 1.00 50.10 309 GLN D CA 1
ATOM 10450 C C . GLN D 1 315 ? 49.118 18.077 19.217 1.00 49.56 309 GLN D C 1
ATOM 10451 O O . GLN D 1 315 ? 50.034 17.407 18.732 1.00 49.46 309 GLN D O 1
ATOM 10457 N N . GLY D 1 316 ? 48.645 17.873 20.441 1.00 49.29 310 GLY D N 1
ATOM 10458 C CA . GLY D 1 316 ? 49.266 16.918 21.352 1.00 48.71 310 GLY D CA 1
ATOM 10459 C C . GLY D 1 316 ? 49.088 15.499 20.862 1.00 48.19 310 GLY D C 1
ATOM 10460 O O . GLY D 1 316 ? 49.982 14.672 21.007 1.00 47.96 310 GLY D O 1
ATOM 10461 N N . MET D 1 317 ? 47.933 15.231 20.264 1.00 47.83 311 MET D N 1
ATOM 10462 C CA . MET D 1 317 ? 47.589 13.886 19.838 1.00 48.55 311 MET D CA 1
ATOM 10463 C C . MET D 1 317 ? 48.234 13.425 18.522 1.00 48.07 311 MET D C 1
ATOM 10464 O O . MET D 1 317 ? 47.949 12.314 18.064 1.00 47.79 311 MET D O 1
ATOM 10469 N N . GLU D 1 318 ? 49.111 14.253 17.944 1.00 47.49 312 GLU D N 1
ATOM 10470 C CA . GLU D 1 318 ? 49.843 13.883 16.720 1.00 47.57 312 GLU D CA 1
ATOM 10471 C C . GLU D 1 318 ? 50.849 12.754 16.961 1.00 47.43 312 GLU D C 1
ATOM 10472 O O . GLU D 1 318 ? 51.274 12.083 16.013 1.00 47.30 312 GLU D O 1
ATOM 10478 N N . SER D 1 319 ? 51.239 12.572 18.225 1.00 47.18 313 SER D N 1
ATOM 10479 C CA . SER D 1 319 ? 52.046 11.423 18.648 1.00 47.40 313 SER D CA 1
ATOM 10480 C C . SER D 1 319 ? 51.598 10.933 20.030 1.00 47.42 313 SER D C 1
ATOM 10481 O O . SER D 1 319 ? 50.853 11.630 20.732 1.00 47.65 313 SER D O 1
ATOM 10484 N N . ASP D 1 320 ? 52.060 9.738 20.402 1.00 47.60 314 ASP D N 1
ATOM 10485 C CA . ASP D 1 320 ? 51.701 9.084 21.671 1.00 47.86 314 ASP D CA 1
ATOM 10486 C C . ASP D 1 320 ? 52.308 9.766 22.911 1.00 48.02 314 ASP D C 1
ATOM 10487 O O . ASP D 1 320 ? 51.738 9.708 23.995 1.00 47.84 314 ASP D O 1
ATOM 10492 N N . GLY D 1 321 ? 53.461 10.414 22.737 1.00 48.47 315 GLY D N 1
ATOM 10493 C CA . GLY D 1 321 ? 54.146 11.104 23.832 1.00 48.59 315 GLY D CA 1
ATOM 10494 C C . GLY D 1 321 ? 53.546 12.450 24.187 1.00 48.98 315 GLY D C 1
ATOM 10495 O O . GLY D 1 321 ? 54.124 13.498 23.874 1.00 48.86 315 GLY D O 1
ATOM 10496 N N . PHE D 1 322 ? 52.408 12.425 24.882 1.00 49.26 316 PHE D N 1
ATOM 10497 C CA . PHE D 1 322 ? 51.655 13.651 25.208 1.00 48.98 316 PHE D CA 1
ATOM 10498 C C . PHE D 1 322 ? 50.771 13.495 26.441 1.00 48.80 316 PHE D C 1
ATOM 10499 O O . PHE D 1 322 ? 49.897 12.633 26.476 1.00 49.17 316 PHE D O 1
ATOM 10507 N N . ILE D 1 323 ? 51.001 14.345 27.442 1.00 48.87 317 ILE D N 1
ATOM 10508 C CA . ILE D 1 323 ? 50.172 14.432 28.653 1.00 47.78 317 ILE D CA 1
ATOM 10509 C C . ILE D 1 323 ? 49.618 15.852 28.717 1.00 48.20 317 ILE D C 1
ATOM 10510 O O . ILE D 1 323 ? 50.358 16.813 28.574 1.00 48.57 317 ILE D O 1
ATOM 10515 N N . PHE D 1 324 ? 48.314 15.989 28.902 1.00 48.35 318 PHE D N 1
ATOM 10516 C CA . PHE D 1 324 ? 47.706 17.303 29.016 1.00 48.40 318 PHE D CA 1
ATOM 10517 C C . PHE D 1 324 ? 47.859 17.829 30.441 1.00 48.53 318 PHE D C 1
ATOM 10518 O O . PHE D 1 324 ? 47.654 17.088 31.405 1.00 48.20 318 PHE D O 1
ATOM 10526 N N . ASN D 1 325 ? 48.214 19.109 30.557 1.00 48.29 319 ASN D N 1
ATOM 10527 C CA . ASN D 1 325 ? 48.315 19.799 31.835 1.00 48.7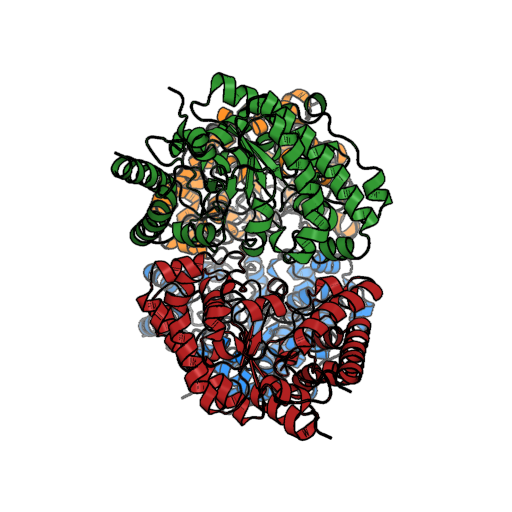7 319 ASN D CA 1
ATOM 10528 C C . ASN D 1 325 ? 48.110 21.272 31.520 1.00 49.15 319 ASN D C 1
ATOM 10529 O O . ASN D 1 325 ? 48.010 21.632 30.340 1.00 49.28 319 ASN D O 1
ATOM 10534 N N . LEU D 1 326 ? 48.044 22.116 32.552 1.00 49.03 320 LEU D N 1
ATOM 10535 C CA . LEU D 1 326 ? 48.115 23.566 32.365 1.00 49.43 320 LEU D CA 1
ATOM 10536 C C . LEU D 1 326 ? 49.555 23.996 32.046 1.00 49.84 320 LEU D C 1
ATOM 10537 O O . LEU D 1 326 ? 50.485 23.182 32.128 1.00 48.95 320 LEU D O 1
ATOM 10542 N N . GLY D 1 327 ? 49.722 25.276 31.688 1.00 50.55 321 GLY D N 1
ATOM 10543 C CA . GLY D 1 327 ? 51.030 25.875 31.417 1.00 51.17 321 GLY D CA 1
ATOM 10544 C C . GLY D 1 327 ? 51.656 26.517 32.644 1.00 52.21 321 GLY D C 1
ATOM 10545 O O . GLY D 1 327 ? 52.733 27.103 32.561 1.00 52.36 321 GLY D O 1
ATOM 10546 N N . HIS D 1 328 ? 50.954 26.425 33.777 1.00 52.84 322 HIS D N 1
ATOM 10547 C CA . HIS D 1 328 ? 51.380 26.959 35.081 1.00 53.24 322 HIS D CA 1
ATOM 10548 C C . HIS D 1 328 ? 50.495 26.253 36.105 1.00 53.21 322 HIS D C 1
ATOM 10549 O O . HIS D 1 328 ? 49.785 25.313 35.750 1.00 54.31 322 HIS D O 1
ATOM 10556 N N . GLY D 1 329 ? 50.539 26.648 37.370 1.00 52.96 323 GLY D N 1
ATOM 10557 C CA . GLY D 1 329 ? 49.702 25.990 38.382 1.00 52.15 323 GLY D CA 1
ATOM 10558 C C . GLY D 1 329 ? 48.272 26.516 38.427 1.00 52.06 323 GLY D C 1
ATOM 10559 O O . GLY D 1 329 ? 47.998 27.653 38.038 1.00 51.81 323 GLY D O 1
ATOM 10560 N N . VAL D 1 330 ? 47.352 25.674 38.887 1.00 52.35 324 VAL D N 1
ATOM 10561 C CA . VAL D 1 330 ? 46.019 26.117 39.296 1.00 52.51 324 VAL D CA 1
ATOM 10562 C C . VAL D 1 330 ? 46.207 27.217 40.343 1.00 52.38 324 VAL D C 1
ATOM 10563 O O . VAL D 1 330 ? 47.014 27.080 41.265 1.00 53.00 324 VAL D O 1
ATOM 10567 N N . PHE D 1 331 ? 45.492 28.321 40.182 1.00 52.14 325 PHE D N 1
ATOM 10568 C CA . PHE D 1 331 ? 45.516 29.393 41.158 1.00 51.87 325 PHE D CA 1
ATOM 10569 C C . PHE D 1 331 ? 44.190 29.364 41.943 1.00 51.78 325 PHE D C 1
ATOM 10570 O O . PHE D 1 331 ? 43.226 28.748 41.486 1.00 51.62 325 PHE D O 1
ATOM 10578 N N . PRO D 1 332 ? 44.151 29.997 43.138 1.00 51.64 326 PRO D N 1
ATOM 10579 C CA . PRO D 1 332 ? 43.050 29.867 44.119 1.00 51.49 326 PRO D CA 1
ATOM 10580 C C . PRO D 1 332 ? 41.612 30.079 43.594 1.00 51.35 326 PRO D C 1
ATOM 10581 O O . PRO D 1 332 ? 40.685 29.375 44.015 1.00 50.80 326 PRO D O 1
ATOM 10585 N N . ASP D 1 333 ? 41.446 31.032 42.685 1.00 51.42 327 ASP D N 1
ATOM 10586 C CA . ASP D 1 333 ? 40.137 31.380 42.138 1.00 51.51 327 ASP D CA 1
ATOM 10587 C C . ASP D 1 333 ? 39.600 30.407 41.094 1.00 51.53 327 ASP D C 1
ATOM 10588 O O . ASP D 1 333 ? 38.486 30.598 40.603 1.00 51.38 327 ASP D O 1
ATOM 10593 N N . VAL D 1 334 ? 40.380 29.380 40.746 1.00 51.23 328 VAL D N 1
ATOM 10594 C CA . VAL D 1 334 ? 39.905 28.350 39.819 1.00 51.02 328 VAL D CA 1
ATOM 10595 C C . VAL D 1 334 ? 38.815 27.495 40.476 1.00 51.25 328 VAL D C 1
ATOM 10596 O O . VAL D 1 334 ? 38.962 27.006 41.600 1.00 51.32 328 VAL D O 1
ATOM 10600 N N . SER D 1 335 ? 37.720 27.327 39.746 1.00 51.38 329 SER D N 1
ATOM 10601 C CA . SER D 1 335 ? 36.576 26.559 40.191 1.00 51.09 329 SER D CA 1
ATOM 10602 C C . SER D 1 335 ? 36.796 25.038 39.968 1.00 51.20 329 SER D C 1
ATOM 10603 O O . SER D 1 335 ? 37.130 24.606 38.860 1.00 51.21 329 SER D O 1
ATOM 10606 N N . PRO D 1 336 ? 36.648 24.226 41.038 1.00 51.34 330 PRO D N 1
ATOM 10607 C CA . PRO D 1 336 ? 36.735 22.769 40.933 1.00 51.38 330 PRO D CA 1
ATOM 10608 C C . PRO D 1 336 ? 35.776 22.119 39.926 1.00 51.69 330 PRO D C 1
ATOM 10609 O O . PRO D 1 336 ? 36.174 21.170 39.249 1.00 51.78 330 PRO D O 1
ATOM 10613 N N . GLU D 1 337 ? 34.545 22.617 39.817 1.00 52.00 331 GLU D N 1
ATOM 10614 C CA . GLU D 1 337 ? 33.605 22.109 38.808 1.00 53.15 331 GLU D CA 1
ATOM 10615 C C . GLU D 1 337 ? 34.144 22.273 37.364 1.00 52.13 331 GLU D C 1
ATOM 10616 O O . GLU D 1 337 ? 33.991 21.384 36.512 1.00 51.84 331 GLU D O 1
ATOM 10622 N N . VAL D 1 338 ? 34.823 23.389 37.119 1.00 51.42 332 VAL D N 1
ATOM 10623 C CA . VAL D 1 338 ? 35.497 23.615 35.846 1.00 50.76 332 VAL D CA 1
ATOM 10624 C C . VAL D 1 338 ? 36.583 22.556 35.565 1.00 50.41 332 VAL D C 1
ATOM 10625 O O . VAL D 1 338 ? 36.669 22.032 34.458 1.00 50.08 332 VAL D O 1
ATOM 10629 N N . LEU D 1 339 ? 37.393 22.241 36.573 1.00 50.41 333 LEU D N 1
ATOM 10630 C CA . LEU D 1 339 ? 38.457 21.254 36.422 1.00 50.31 333 LEU D CA 1
ATOM 10631 C C . LEU D 1 339 ? 37.916 19.839 36.196 1.00 50.63 333 LEU D C 1
ATOM 10632 O O . LEU D 1 339 ? 38.503 19.052 35.457 1.00 50.86 333 LEU D O 1
ATOM 10637 N N . LYS D 1 340 ? 36.785 19.536 36.826 1.00 51.14 334 LYS D N 1
ATOM 10638 C CA . LYS D 1 340 ? 36.084 18.262 36.627 1.00 51.38 334 LYS D CA 1
ATOM 10639 C C . LYS D 1 340 ? 35.570 18.076 35.188 1.00 51.40 334 LYS D C 1
ATOM 10640 O O . LYS D 1 340 ? 35.751 17.011 34.580 1.00 51.02 334 LYS D O 1
ATOM 10646 N N . LYS D 1 341 ? 34.919 19.115 34.668 1.00 51.64 335 LYS D N 1
ATOM 10647 C CA . LYS D 1 341 ? 34.389 19.141 33.315 1.00 51.98 335 LYS D CA 1
ATOM 10648 C C . LYS D 1 341 ? 35.513 19.077 32.276 1.00 51.90 335 LYS D C 1
ATOM 10649 O O . LYS D 1 341 ? 35.409 18.362 31.270 1.00 52.15 335 LYS D O 1
ATOM 10655 N N . LEU D 1 342 ? 36.588 19.823 32.521 1.00 51.48 336 LEU D N 1
ATOM 10656 C CA . LEU D 1 342 ? 37.761 19.797 31.647 1.00 51.12 336 LEU D CA 1
ATOM 10657 C C . LEU D 1 342 ? 38.391 18.404 31.568 1.00 50.93 336 LEU D C 1
ATOM 10658 O O . LEU D 1 342 ? 38.766 17.938 30.484 1.00 51.04 336 LEU D O 1
ATOM 10663 N N . THR D 1 343 ? 38.512 17.751 32.719 1.00 50.54 337 THR D N 1
ATOM 10664 C CA . THR D 1 343 ? 39.088 16.413 32.777 1.00 50.89 337 THR D CA 1
ATOM 10665 C C . THR D 1 343 ? 38.228 15.423 32.001 1.00 50.88 337 THR D C 1
ATOM 10666 O O . THR D 1 343 ? 38.754 14.631 31.217 1.00 51.33 337 THR D O 1
ATOM 10670 N N . ALA D 1 344 ? 36.913 15.489 32.213 1.00 50.68 338 ALA D N 1
ATOM 10671 C CA . ALA D 1 344 ? 35.970 14.657 31.474 1.00 51.24 338 ALA D CA 1
ATOM 10672 C C . ALA D 1 344 ? 36.004 14.936 29.966 1.00 51.27 338 ALA D C 1
ATOM 10673 O O . ALA D 1 344 ? 35.952 14.001 29.177 1.00 51.36 338 ALA D O 1
ATOM 10675 N N . PHE D 1 345 ? 36.119 16.207 29.573 1.00 51.82 339 PHE D N 1
ATOM 10676 C CA . PHE D 1 345 ? 36.257 16.562 28.149 1.00 51.74 339 PHE D CA 1
ATOM 10677 C C . PHE D 1 345 ? 37.534 16.020 27.514 1.00 52.06 339 PHE D C 1
ATOM 10678 O O . PHE D 1 345 ? 37.491 15.497 26.408 1.00 52.10 339 PHE D O 1
ATOM 10686 N N . VAL D 1 346 ? 38.666 16.157 28.201 1.00 52.52 340 VAL D N 1
ATOM 10687 C CA . VAL D 1 346 ? 39.935 15.656 27.667 1.00 52.79 340 VAL D CA 1
ATOM 10688 C C . VAL D 1 346 ? 39.853 14.154 27.428 1.00 53.44 340 VAL D C 1
ATOM 10689 O O . VAL D 1 346 ? 40.222 13.678 26.346 1.00 53.52 340 VAL D O 1
ATOM 10693 N N . HIS D 1 347 ? 39.363 13.421 28.431 1.00 53.63 341 HIS D N 1
ATOM 10694 C CA . HIS D 1 347 ? 39.175 11.974 28.307 1.00 54.23 341 HIS D CA 1
ATOM 10695 C C . HIS D 1 347 ? 38.188 11.636 27.193 1.00 54.75 341 HIS D C 1
ATOM 10696 O O . HIS D 1 347 ? 38.442 10.727 26.408 1.00 54.72 341 HIS D O 1
ATOM 10703 N N . GLU D 1 348 ? 37.070 12.366 27.133 1.00 55.33 342 GLU D N 1
ATOM 10704 C CA . GLU D 1 348 ? 36.031 12.114 26.142 1.00 56.11 342 GLU D CA 1
ATOM 10705 C C . GLU D 1 348 ? 36.530 12.424 24.731 1.00 56.05 342 GLU D C 1
ATOM 10706 O O . GLU D 1 348 ? 36.426 11.584 23.840 1.00 55.89 342 GLU D O 1
ATOM 10712 N N . TYR D 1 349 ? 37.101 13.613 24.544 1.00 56.20 343 TYR D N 1
ATOM 10713 C CA . TYR D 1 349 ? 37.581 14.052 23.228 1.00 56.14 343 TYR D CA 1
ATOM 10714 C C . TYR D 1 349 ? 38.712 13.175 22.694 1.00 56.18 343 TYR D C 1
ATOM 10715 O O . TYR D 1 349 ? 38.689 12.778 21.520 1.00 56.21 343 TYR D O 1
ATOM 10724 N N . SER D 1 350 ? 39.699 12.886 23.544 1.00 56.13 344 SER D N 1
ATOM 10725 C CA . SER D 1 350 ? 40.838 12.071 23.120 1.00 56.17 344 SER D CA 1
ATOM 10726 C C . SER D 1 350 ? 40.445 10.615 22.873 1.00 56.70 344 SER D C 1
ATOM 10727 O O . SER D 1 350 ? 40.926 10.001 21.916 1.00 56.41 344 SER D O 1
ATOM 10730 N N . GLN D 1 351 ? 39.554 10.094 23.723 1.00 57.28 345 GLN D N 1
ATOM 10731 C CA . GLN D 1 351 ? 38.983 8.751 23.584 1.00 58.22 345 GLN D CA 1
ATOM 10732 C C . GLN D 1 351 ? 38.332 8.547 22.212 1.00 58.43 345 GLN D C 1
ATOM 10733 O O . GLN D 1 351 ? 38.636 7.583 21.511 1.00 58.15 345 GLN D O 1
ATOM 10739 N N . ASN D 1 352 ? 37.448 9.470 21.839 1.00 58.92 346 ASN D N 1
ATOM 10740 C CA . ASN D 1 352 ? 36.713 9.381 20.592 1.00 59.55 346 ASN D CA 1
ATOM 10741 C C . ASN D 1 352 ? 37.616 9.528 19.371 1.00 59.67 346 ASN D C 1
ATOM 10742 O O . ASN D 1 352 ? 37.414 8.856 18.358 1.00 59.43 346 ASN D O 1
ATOM 10747 N N . LYS D 1 353 ? 38.618 10.394 19.498 1.00 60.04 347 LYS D N 1
ATOM 10748 C CA . LYS D 1 353 ? 39.619 10.619 18.458 1.00 60.45 347 LYS D CA 1
ATOM 10749 C C . LYS D 1 353 ? 40.506 9.395 18.263 1.00 60.60 347 LYS D C 1
ATOM 10750 O O . LYS D 1 353 ? 40.787 9.008 17.130 1.00 60.80 347 LYS D O 1
ATOM 10756 N N . LYS D 1 354 ? 40.941 8.786 19.364 1.00 60.84 348 LYS D N 1
ATOM 10757 C CA . LYS D 1 354 ? 41.837 7.637 19.291 1.00 61.16 348 LYS D CA 1
ATOM 10758 C C . LYS D 1 354 ? 41.094 6.358 18.922 1.00 61.95 348 LYS D C 1
ATOM 10759 O O . LYS D 1 354 ? 41.715 5.326 18.668 1.00 62.01 348 LYS D O 1
ATOM 10765 N N . MET D 1 355 ? 39.765 6.436 18.898 1.00 62.84 349 MET D N 1
ATOM 10766 C CA . MET D 1 355 ? 38.916 5.305 18.546 1.00 63.95 349 MET D CA 1
ATOM 10767 C C . MET D 1 355 ? 38.892 5.104 17.034 1.00 63.93 349 MET D C 1
ATOM 10768 O O . MET D 1 355 ? 38.960 6.071 16.266 1.00 64.16 349 MET D O 1
#

CATH classification: 3.20.20.210

B-factor: mean 53.54, std 6.67, range [30.52, 87.12]

Nearest PDB structures (foldseek):
  2inf-assembly1_A  TM=1.000E+00  e=9.356E-65  Bacillus subtilis
  2eja-assembly1_B  TM=9.526E-01  e=7.602E-33  Aquifex aeolicus
  4zr8-assembly1_A  TM=9.482E-01  e=3.286E-32  Acinetobacter baumannii AB5075
  1jph-assembly1_A-2  TM=9.356E-01  e=9.053E-32  Homo sapiens
  1j93-assembly1_A-2  TM=9.245E-01  e=3.497E-31  Nicotiana tabacum

Solvent-accessible surface area: 53011 Å² total; per-residue (Å²): 173,63,42,71,13,0,10,71,2,1,129,38,75,165,22,116,34,3,2,0,0,0,7,171,0,9,8,129,6,1,53,53,14,68,94,23,60,49,74,84,5,58,131,66,2,7,47,77,21,130,22,6,0,60,2,1,68,13,0,22,108,58,16,41,2,1,0,0,15,2,32,19,37,32,8,9,0,0,77,31,2,62,11,98,28,38,54,48,34,52,63,10,52,74,13,92,143,22,14,177,44,65,62,32,0,103,154,11,33,140,12,69,9,127,138,51,2,64,43,7,8,100,2,0,100,41,0,45,126,135,70,19,94,12,1,2,0,0,14,1,0,0,0,0,0,0,0,0,64,1,12,24,14,46,147,35,132,56,18,31,124,0,3,11,19,0,3,41,73,68,118,1,0,97,54,0,4,35,43,0,0,48,2,0,17,62,1,0,50,15,0,22,168,8,16,2,74,0,0,0,2,33,0,35,67,0,4,14,0,24,68,59,2,0,123,88,33,0,36,81,15,1,72,92,2,0,45,57,0,41,134,43,132,24,18,1,0,0,10,4,37,28,5,34,52,0,7,40,4,4,31,97,3,51,3,55,0,0,6,5,5,8,41,6,21,3,80,69,0,69,96,118,47,3,112,56,11,0,3,0,11,0,4,3,0,4,5,67,10,47,55,125,28,1,59,96,29,0,87,77,18,0,64,40,1,13,140,54,53,7,5,0,0,0,1,0,60,14,8,31,48,96,3,45,37,123,38,0,111,105,0,0,44,34,0,40,118,61,0,100,107,116,68,194,174,72,43,67,10,0,7,70,2,2,113,34,75,154,15,108,31,2,2,0,0,0,10,166,0,10,10,129,5,1,55,62,16,114,144,23,64,152,153,95,25,85,70,64,1,16,39,65,22,119,28,6,0,59,5,1,59,18,0,23,113,52,15,40,3,1,0,0,16,4,36,18,56,35,18,16,1,1,46,29,5,41,17,32,27,47,53,45,48,85,58,28,57,67,11,88,115,21,19,156,45,74,59,41,0,100,159,11,37,145,12,60,13,108,127,35,4,40,36,5,9,85,2,0,88,41,0,40,111,137,64,18,83,10,0,1,0,0,14,0,0,0,0,0,0,0,0,1,59,2,11,24,13,40,127,25,143,36,21,28,125,0,1,15,16,0,7,45,72,59,116,3,0,90,61,0,4,43,48,0,0,42,3,0,7,63,0,0,72,19,0,26,185,10,16,3,82,0,0,0,0,31,0,26,76,0,3,10,1,25,67,53,5,0,122,89,36,0,39,79,14,0,70,85,0,0,46,54,0,40,157,59,138,25,8,1,0,0,8,3,28,30,4,32,55,0,5,40,1,3,27,94,3,50,4,54,0,0,6,3,5,10,40,6,21,2,77,62,0,61,103,121,48,4,110,59,13,0,2,0,10,0,4,7,0,5,4,60,7,66,49,130,39,1,58,86,33,0,84,79,18,0,53,49,1,38,134,51,53,6,5,0,0,0,1,0,48,11,6,25,53,96,3,39,35,144,31,0,124,105,0,0,42,34,0,36,102,27,0,95,101,123,69,188,174,73,41,72,11,0,5,74,3,3,124,35,80,172,26,114,32,3,2,0,0,0,6,171,0,10,11,128,8,0,56,48,11,40,111,26,67,36,81,86,5,59,122,69,0,7,49,75,11,119,27,5,0,61,0,1,60,12,0,22,117,58,13,40,2,1,0,0,14,4,28,17,39,32,8,14,1,0,76,28,1,63,11,90,30,28,61,51,66,44,48,32,48,80,11,98,136,29,19,178,42,57,68,32,0,104,162,12,32,148,12,66,11,118,150,56,3,59,44,5,11,94,2,0,93,38,0,41,112,143,53,20,93,11,0,2,0,0,15,1,0,0,0,0,0,0,0,0,61,1,12,28,28,45,126,31,148,56,18,23,120,0,2,11,19,0,5,40,69,69,110,0,0,94,54,0,5,43,44,0,0,48,2,0,12,64,0,0,90,16,0,22,170,6,16,3,81,0,0,0,1,33,0,34,50,0,3,11,0,26,63,60,1,0,126,87,29,0,35,83,15,0,72,91,0,0,46,62,0,39,144,60,135,23,12,0,0,0,8,4,35,27,4,32,53,0,5,41,4,4,29,95,3,46,3,54,0,0,6,5,5,10,43,4,22,4,66,68,0,69,103,126,49,5,113,57,14,0,2,1,13,1,4,4,0,6,5,67,7,65,61,142,28,3,65,88,36,0,96,71,17,0,66,50,1,19,126,52,52,6,4,0,0,0,1,0,56,15,10,35,49,88,2,44,37,140,38,0,122,110,0,0,43,33,0,38,108,51,0,89,106,135,71,191,176,72,42,56,10,0,12,72,2,3,120,35,74,158,12,114,32,2,2,0,0,0,9,168,0,10,10,134,10,1,63,58,14,121,136,23,70,137,145,92,18,63,68,62,0,19,35,71,14,103,28,4,0,60,3,0,63,15,0,24,105,55,12,41,3,0,0,0,15,4,36,21,57,36,20,16,0,1,25,30,4,34,17,29,14,36,47,20,30,98,83,26,61,79,18,66,164,37,12,198,50,86,58,35,0,109,142,13,36,143,12,59,8,104,118,38,5,57,34,5,17,97,2,0,116,20,0,49,114,139,50,16,103,9,1,1,0,0,13,1,0,0,0,0,0,0,0,0,50,2,10,22,17,43,140,24,137,42,23,27,119,0,2,11,20,0,7,38,100,50,119,1,1,96,58,0,4,49,61,0,0,38,1,0,7,56,0,0,74,10,0,25,184,10,18,4,82,0,0,0,2,32,0,30,61,0,2,13,1,29,71,65,6,0,127,87,40,0,42,80,16,0,73,97,2,0,49,65,0,43,136,58,139,20,12,1,0,0,11,4,36,29,5,32,51,0,5,39,2,3,34,94,2,46,4,55,0,0,5,4,5,16,44,8,20,2,76,64,0,60,101,126,47,4,108,66,11,0,3,0,8,0,3,6,0,6,5,59,8,68,57,148,37,1,48,88,38,0,58,80,21,0,59,49,1,14,142,53,41,8,5,0,0,0,0,0,48,12,6,30,44,92,2,39,38,142,34,0,122,108,0,1,43,29,0,35,101,55,0,70,98,116,72,155

Radius of gyration: 35.12 Å; Cα contacts (8 Å, |Δi|>4): 2710; chains: 4; bounding box: 58×90×92 Å

InterPro domains:
  IPR000257 Uroporphyrinogen decarboxylase (URO-D) [PF01208] (7-343)
  IPR000257 Uroporphyrinogen decarboxylase (URO-D) [PS00906] (24-33)
  IPR000257 Uroporphyrinogen decarboxylase (URO-D) [PS00907] (142-158)
  IPR006361 Uroporphyrinogen decarboxylase HemE [MF_00218] (8-344)
  IPR006361 Uroporphyrinogen decarboxylase HemE [TIGR01464] (10-342)
  IPR006361 Uroporphyrinogen decarboxylase HemE [cd00717] (12-342)
  IPR038071 UROD/MetE-like superfamily [G3DSA:3.20.20.210] (1-353)
  IPR038071 UROD/MetE-like superfamily [SSF51726] (5-345)

Foldseek 3Di:
DFQCQVQCLLQQHDDLFFFEDAFCLQDQQDPVSVVCCVVQNPCCCQFPQVNQLCSQCVSCVLQVGQETERDHDLCQLVVQQPFDFAADPPGGTFGDAADDDLVSLVSGHEHPCVPRVVRLLSNLLCCAVPNDSHAYEYEHEAQLQNNLRRQVRDDDDQSVRSVCCCVVPVPSLVSSLVSVLRHRLNVVLSSVVSGHQEYEYEHAPCLSDAQVSCVVRPLVSQLVNLVSCVVSVHAYEYAYANNPNCQVSVLPHNHAEYEAEQPQALVNCVVVVSDGAYEEYAALVQLVPPVVSVLVRVVVRLVSNVVTSNYHYYHNDHNDNNRHSVSSSVSSVCSGVVGSVVSD/DQQCLVQQLLQQHDDLFFAEDAFPLQDLQDPVNVVLCVVPNDCCCQFALVNQLCSFCVSCVLQVGQETERDHDQCQLVVQQPWDWDDDCVQHIFTDDADDDLVSLVSTHAHDCVVRVVRSLSNLLCCQVPNDSHAYEYEHEALLQNNLRRQVRGRDDQSPRSVCCCVPPVPSLVSSLVRVLRRRLNNVVSSVVSGHQEYEYEHANCLSDAQVCCVVRPLVSQLVNLVSVVVSVGAYEYDYANNLNCQVSVLPHNHQEYEAAQPQALLNCVVVVSDGAYEAYAALVQLPPPPVSVLVSVVVRLVSNVPTSRYHHYHNDHHDNNGHSVSSSVSSVSSRVVRSVVSD/DAQCQVQQLLVQHDDLFFAEDAFCLQDLQDPVNVVCCVVVNPCCCQAVLVNQLCSQCVSCVQQVGQETERDHDQCQLVVQQPFDWQQDDPHGTFGQAADDDLVSLVSGHAHDCVVRVVSSLSNLLCCQVPNDSHAYEYEHEALLQNNLRRQVRDPDDQSVRSVCCCVVPVVSLVSSLVRVLNRLLNVVVSSVVSPHQEYEYEHAPCLSDAQVSCVVRPLVSQQVSLVSVVVSVGAYEYAYANNPNCQVSVLPHNHAEYEAEQVQALVNCVVVPNDGAYEEYAALVQLPPPVVSVVVVVVVRLVSRLVTSRYHYYHRDHHDNNRHSVSSSVSSVCSGVVRSVVSD/DQQCLVQCLLVQHDDLFFAADAFCLQDLQDPVNVVVCVVQNDCCCAQPLVNQLCSQCVSCVQQVGQETERDHDQCQLPVQFPWDWADGDPPHIAGDDADDDLVSLVSGHEHDCCVRPVRSLSSLLCCQVPNDSHAYEYEHEALLQNNLRRHQRDDDDLSPRSVVCCVVPVVSLVSSLVSVLRHRLNVVVSSVVSGHQEYEYEHACPLSDAQVVCVVRPLVSQLVNLVSNVVSVHAYEYAYANNLNCQVSVLVRNHQEYEAEQPQALLNCVVVPNPGAYEAYAALVQLVPPVVSVLVSRVVRLVSQVPGSRYHHYYNDGNDNNRHSVSSNVSSVSSRVVRSVVSD